Protein AF-A0A565BNK6-F1 (afdb_monomer_lite)

pLDDT: mean 82.19, std 16.66, range [21.64, 98.56]

Foldseek 3Di:
DPQPLDDPDDDLFFAFEDDDQQCQLVRQLLSAQLQLRLNVSCLLVVVDVVQDCCVVVVDDQLSVLSSVSSNCRRPPPDNHDYSVSCQVVVCLLPVPDHGRFQAHSVVSNVSSLVSNQVCQVVRPDDDDPDDDPDPDDDSLCQAQKFKKWKWKAFPVPRDIDIDIDIDRAAEFEPPPHQAPVVSVCVQQDKDWCDDPNFDQDPPVRDRGTIIIGMATQTDHQKYKYFYCQQDPVFFGQLRQYDYDQKDWRQVRHDPNRPDNGFIWGWFKWKFWADGGSRDTGIWMWGAHPVRWIWIHRRSDIDTDDPVPDGSSGTGMTMIGTPDRDDDDDPDDDDDDDDDDDDDDDADQDDLDLPVQLVVLVVLLPPPDVVQDRSSVLSVVLSVPDDDGDGPLVSLLSSLVSLLLCCLRPVSSPSSSVSSNLVSLPVQEDPDQLVLQVCQQQAADPVPRHRDRQFAPLLNVVSVPAAAFDDRPNHTHDHHLSLLQLLLCLLCVVNVVLSVVSSVCVVLPQWFFDPLSSRARRGNARAQFAWKEAEQDAADPVSLVVSLVLLLLCQLSLHFYEYECARYFAFQPADPPVRDTDNGPQQSLQVVLVSQVVQQVPPSPDDRDGYAYEYEYECQAPCNLLLLVQCFPDDDPSSHRNRYAYAYAYAPVLVVQLVVQHKGFHATCVLQPCLLFDGDPVNVVSRVVCVVVVRGPDIDGSNVSLVSQLVSCVRNQGPPFYFYQRLLLLQFLCVQVTGFRIATSLQFFGADYDSLAIETETEMAGEQQVQKDFPPDDPPDPPDPQFALPPLVRIDGHLVVLLVVLLSVLVSLLSCLVSHRDSDVNHNVNCQQAVAYAYFYFFLLVNCRNNLHFCLDPVSLVVLLSSLLSNLLSSLVSQLVVCVVVNAHNPQVRRPLDALLVSLVHDHDPPDDVVVSSVSCVVRNGHHSFRHTHDWCVPVCVVSVHHTTNAFAQAQWDWDQDSVGTRIDGNRRLSVVCVVVVNDDPVQVVVCVVVVRQPCPPPSDDPSVNSSNGHLARHDQVSVLSSLLSSSSSGSGAHSDAHEYEPDDSVVVSVQQVSSVVSSHRGRHRGYHYDD

Secondary structure (DSSP, 8-state):
---TT-SS----PPPEE--SSSTHHHHHHHHHHHT-HHHHHHHHTTTTTTT-THHHHT---HHHHHHHHHHHHHH---SEE--HHHHHTHHHH-TT--TTS---HHHHHHHHHHHHHHHGGGG---S-----------HHHHHH-EEEEEEEEETTTTEEEEEEEEES-EEEE-TT-SBHHHHHHHHTS-EEE-TTS-EE-TTT--EE-EEEEEEEEE--SEEEEEEE-B-TT--B-----B--SEEE-GGGB-TT-S-S--EEEEEEEEEEEEEETTEEEEEEEEE-TTS-EEEEETTEEEEE-GGGS-TTTEEEEEEEESSPPPPP-------------------PPP--HHHHHHHHHHH-TTS-TTT--HHHHHHHHHHH--S---HHHHHHHHHHHHHHGGGT-THHHHHHHHHHHHHHHHHS-S-HHHHHHHHHT-B-TTT-SB--SS-HHHHHHTTS-----EETTEE---THHHHHHHHHHHHTT-HHHHHHHHHHHHTTSEEE-HHHHHHTTSSS-----EEEEE---SSHHHHHHHHHHHHHHHHTT-EEEEE-TTSPPTT-EETTTTEE--HHHHHHHHHHHHHHHHHHS--SS-PPPP-EEEEE-TTBTTHHHHHHTT-SSS-GGG--TTSEEEEEE-HHHHHHHHHT-EEEEB-TTTSTTSTT--HHHHHHHHHHHHHTT--SEEEEHHHHHHHHHHHHHHTTSPSEEEEHHHHHHT-TTTTT-------TTS------BTTB-EEEEEEEEEGGGGEEETT--SS-------SSTTGGGEEE-HHHHHHHHHHHHHHHHHHHHH---SSHHHHHHHHHH--EEEEEE-HHHHHHHTT--TTSHHHHHHHHHHHHHHHHHHHHHHHHHHHHH---GGGTTS----HHHHTTPPPPSSS-HHHHHHHHHHH--S-S--B-B---HHHHHHHT--STTPPPS-SEEEEEETTEEEEEE-HHHHHHHHHTT---HHHHHHHHHTTT--TT-TTS-HHHHHHT--TTTS-HHHHHHHHHHHHTT-SS-B---EEEES--HHHHHHHHHHHHHTT-SEEES-EEEE-

InterPro domains:
  IPR000788 Ribonucleotide reductase large subunit, C-terminal [PF02867] (528-1068)
  IPR000788 Ribonucleotide reductase large subunit, C-terminal [PR01183] (608-627)
  IPR000788 Ribonucleotide reductase large subunit, C-terminal [PR01183] (739-750)
  IPR000788 Ribonucleotide reductase large subunit, C-terminal [PR01183] (796-819)
  IPR000788 Ribonucleotide reductase large subunit, C-terminal [PR01183] (834-856)
  IPR000788 Ribonucleotide reductase large subunit, C-terminal [PR01183] (862-885)
  IPR000788 Ribonucleotide reductase large subunit, C-terminal [PR01183] (924-951)
  IPR001394 Peptidase C19, ubiquitin carboxyl-terminal hydrolase [PF00443] (16-319)
  IPR005144 ATP-cone domain [PS51161] (339-430)
  IPR008926 Ribonucleotide reductase R1 subunit, N-terminal [SSF48168] (350-526)
  IPR013346 Ribonucleotide reductase, class I, alpha subunit, C-terminal [PS00089] (913-935)
  IPR013346 Ribonucleotide reductase, class I, alpha subunit, C-terminal [TIGR02506] (467-1068)
  IPR013509 Ribonucleotide reductase large subunit, N-terminal [PF00317] (465-524)
  IPR018200 Ubiquitin specific protease, conserved site [PS00973] (264-282)
  IPR028889 Ubiquitin specific protease UPS, catalytic domain [PS50235] (15-322)
  IPR038765 Papain-like cysteine peptidase superfamily [SSF54001] (12-324)
  IPR039718 Ribonucleoside-diphosphate reductase large subunit [PTHR11573] (352-1074)

Structure (mmCIF, N/CA/C/O backbone):
data_AF-A0A565BNK6-F1
#
_entry.id   AF-A0A565BNK6-F1
#
loop_
_atom_site.group_PDB
_atom_site.id
_atom_site.type_symbol
_atom_site.label_atom_id
_atom_site.label_alt_id
_atom_site.label_comp_id
_atom_site.label_asym_id
_atom_site.label_entity_id
_atom_site.label_seq_id
_atom_site.pdbx_PDB_ins_code
_atom_site.Cartn_x
_atom_site.Cartn_y
_atom_site.Cartn_z
_atom_site.occupancy
_atom_site.B_iso_or_equiv
_atom_site.auth_seq_id
_atom_site.auth_comp_id
_atom_site.auth_asym_id
_atom_site.auth_atom_id
_atom_site.pdbx_PDB_model_num
ATOM 1 N N . MET A 1 1 ? 51.366 32.248 19.601 1.00 28.91 1 MET A N 1
ATOM 2 C CA . MET A 1 1 ? 52.139 31.834 18.411 1.00 28.91 1 MET A CA 1
ATOM 3 C C . MET A 1 1 ? 52.205 33.037 17.486 1.00 28.91 1 MET A C 1
ATOM 5 O O . MET A 1 1 ? 51.165 33.635 17.263 1.00 28.91 1 MET A O 1
ATOM 9 N N . GLU A 1 2 ? 53.387 33.454 17.029 1.00 27.39 2 GLU A N 1
ATOM 10 C CA . GLU A 1 2 ? 53.503 34.491 15.987 1.00 27.39 2 GLU A CA 1
ATOM 11 C C . GLU A 1 2 ? 52.820 33.984 14.698 1.00 27.39 2 GLU A C 1
ATOM 13 O O . GLU A 1 2 ? 53.102 32.865 14.265 1.00 27.39 2 GLU A O 1
ATOM 18 N N . SER A 1 3 ? 51.884 34.760 14.131 1.00 36.56 3 SER A N 1
ATOM 19 C CA . SER A 1 3 ? 51.074 34.356 12.966 1.00 36.56 3 SER A CA 1
ATOM 20 C C . SER A 1 3 ? 51.952 34.095 11.738 1.00 36.56 3 SER A C 1
ATOM 22 O O . SER A 1 3 ? 52.804 34.929 11.413 1.00 36.56 3 SER A O 1
ATOM 24 N N . ARG A 1 4 ? 51.708 33.008 10.997 1.00 43.72 4 ARG A N 1
ATOM 25 C CA . ARG A 1 4 ? 52.503 32.635 9.806 1.00 43.72 4 ARG A CA 1
ATOM 26 C C . ARG A 1 4 ? 52.157 33.431 8.536 1.00 43.72 4 ARG A C 1
ATOM 28 O O . ARG A 1 4 ? 52.771 33.199 7.498 1.00 43.72 4 ARG A O 1
ATOM 35 N N . LEU A 1 5 ? 51.233 34.394 8.596 1.00 43.94 5 LEU A N 1
ATOM 36 C CA . LEU A 1 5 ? 50.861 35.279 7.473 1.00 43.94 5 LEU A CA 1
ATOM 37 C C . LEU A 1 5 ? 51.957 36.303 7.076 1.00 43.94 5 LEU A C 1
ATOM 39 O O . LEU A 1 5 ? 51.801 37.056 6.118 1.00 43.94 5 LEU A O 1
ATOM 43 N N . SER A 1 6 ? 53.089 36.327 7.783 1.00 35.97 6 SER A N 1
ATOM 44 C CA . SER A 1 6 ? 54.354 36.960 7.370 1.00 35.97 6 SER A CA 1
ATOM 45 C C . SER A 1 6 ? 55.529 36.095 7.895 1.00 35.97 6 SER A C 1
ATOM 47 O O . SER A 1 6 ? 55.240 35.143 8.626 1.00 35.97 6 SER A O 1
ATOM 49 N N . PRO A 1 7 ? 56.821 36.296 7.529 1.00 33.16 7 PRO A N 1
ATOM 50 C CA . PRO A 1 7 ? 57.514 37.503 7.070 1.00 33.16 7 PRO A CA 1
ATOM 51 C C . PRO A 1 7 ? 58.144 37.343 5.670 1.00 33.16 7 PRO A C 1
ATOM 53 O O . PRO A 1 7 ? 59.351 37.469 5.502 1.00 33.16 7 PRO A O 1
ATOM 56 N N . ASN A 1 8 ? 57.329 37.091 4.641 1.00 31.27 8 ASN A N 1
ATOM 57 C CA . ASN A 1 8 ? 57.764 37.158 3.238 1.00 31.27 8 ASN A CA 1
ATOM 58 C C . ASN A 1 8 ? 56.750 37.934 2.382 1.00 31.27 8 ASN A C 1
ATOM 60 O O . ASN A 1 8 ? 56.177 37.389 1.448 1.00 31.27 8 ASN A O 1
ATOM 64 N N . GLY A 1 9 ? 56.514 39.206 2.726 1.00 36.09 9 GLY A N 1
ATOM 65 C CA . GLY A 1 9 ? 56.125 40.297 1.814 1.00 36.09 9 GLY A CA 1
ATOM 66 C C . GLY A 1 9 ? 55.233 40.003 0.594 1.00 36.09 9 GLY A C 1
ATOM 67 O O . GLY A 1 9 ? 55.483 40.575 -0.468 1.00 36.09 9 GLY A O 1
ATOM 68 N N . ARG A 1 10 ? 54.201 39.159 0.703 1.00 40.97 10 ARG A N 1
ATOM 69 C CA . ARG A 1 10 ? 53.239 38.900 -0.377 1.00 40.97 10 ARG A CA 1
ATOM 70 C C . ARG A 1 10 ? 51.855 39.385 0.049 1.00 40.97 10 ARG A C 1
ATOM 72 O O . ARG A 1 10 ? 51.341 39.010 1.092 1.00 40.97 10 ARG A O 1
ATOM 79 N N . LYS A 1 11 ? 51.295 40.292 -0.755 1.00 49.06 11 LYS A N 1
ATOM 80 C CA . LYS A 1 11 ? 49.967 40.895 -0.580 1.00 49.06 11 LYS A CA 1
ATOM 81 C C . LYS A 1 11 ? 48.893 39.812 -0.737 1.00 49.06 11 LYS A C 1
ATOM 83 O O . LYS A 1 11 ? 48.635 39.404 -1.866 1.00 49.06 11 LYS A O 1
ATOM 88 N N . HIS A 1 12 ? 48.252 39.370 0.341 1.00 62.22 12 HIS A N 1
ATOM 89 C CA . HIS A 1 12 ? 47.146 38.408 0.257 1.00 62.22 12 HIS A CA 1
ATOM 90 C C . HIS A 1 12 ? 45.804 39.135 0.090 1.00 62.22 12 HIS A C 1
ATOM 92 O O . HIS A 1 12 ? 44.960 39.133 0.978 1.00 62.22 12 HIS A O 1
ATOM 98 N N . ARG A 1 13 ? 45.604 39.776 -1.069 1.00 75.06 13 ARG A N 1
ATOM 99 C CA . ARG A 1 13 ? 44.248 40.125 -1.529 1.00 75.06 13 ARG A CA 1
ATOM 100 C C . ARG A 1 13 ? 43.443 38.816 -1.632 1.00 75.06 13 ARG A C 1
ATOM 102 O O . ARG A 1 13 ? 44.025 37.840 -2.112 1.00 75.06 13 ARG A O 1
ATOM 109 N N . PRO A 1 14 ? 42.148 38.775 -1.269 1.00 83.31 14 PRO A N 1
ATOM 110 C CA . PRO A 1 14 ? 41.329 37.588 -1.483 1.00 83.31 14 PRO A CA 1
ATOM 111 C C . PRO A 1 14 ? 41.376 37.118 -2.940 1.00 83.31 14 PRO A C 1
ATOM 113 O O . PRO A 1 14 ? 41.343 37.921 -3.880 1.00 83.31 14 PRO A O 1
ATOM 116 N N . LEU A 1 15 ? 41.451 35.805 -3.118 1.00 87.50 15 LEU A N 1
ATOM 117 C CA . LEU A 1 15 ? 41.350 35.156 -4.418 1.00 87.50 15 LEU A CA 1
ATOM 118 C C . LEU A 1 15 ? 39.876 35.127 -4.834 1.00 87.50 15 LEU A C 1
ATOM 120 O O . LEU A 1 15 ? 39.055 34.613 -4.079 1.00 87.50 15 LEU A O 1
ATOM 124 N N . GLY A 1 16 ? 39.526 35.651 -6.012 1.00 88.69 16 GLY A N 1
ATOM 125 C CA . GLY A 1 16 ? 38.151 35.551 -6.517 1.00 88.69 16 GLY A CA 1
ATOM 126 C C . GLY A 1 16 ? 37.739 34.091 -6.730 1.00 88.69 16 GLY A C 1
ATOM 127 O O . GLY A 1 16 ? 38.540 33.286 -7.204 1.00 88.69 16 GLY A O 1
ATOM 128 N N . LEU A 1 17 ? 36.507 33.727 -6.390 1.00 90.88 17 LEU A N 1
ATOM 129 C CA . LEU A 1 17 ? 35.996 32.367 -6.563 1.00 90.88 17 LEU A CA 1
ATOM 130 C C . LEU A 1 17 ? 35.032 32.309 -7.738 1.00 90.88 17 LEU A C 1
ATOM 132 O O . LEU A 1 17 ? 34.063 33.058 -7.797 1.00 90.88 17 LEU A O 1
ATOM 136 N N . GLN A 1 18 ? 35.301 31.425 -8.697 1.00 88.12 18 GLN A N 1
ATOM 137 C CA . GLN A 1 18 ? 34.411 31.270 -9.840 1.00 88.12 18 GLN A CA 1
ATOM 138 C C . GLN A 1 18 ? 33.093 30.620 -9.423 1.00 88.12 18 GLN A C 1
ATOM 140 O O . GLN A 1 18 ? 33.043 29.441 -9.083 1.00 88.12 18 GLN A O 1
ATOM 145 N N . ASN A 1 19 ? 32.017 31.388 -9.513 1.00 84.94 19 ASN A N 1
ATOM 146 C CA . ASN A 1 19 ? 30.671 30.861 -9.643 1.00 84.94 19 ASN A CA 1
ATOM 147 C C . ASN A 1 19 ? 30.400 30.486 -11.113 1.00 84.94 19 ASN A C 1
ATOM 149 O O . ASN A 1 19 ? 31.022 31.018 -12.039 1.00 84.94 19 ASN A O 1
ATOM 153 N N . ARG A 1 20 ? 29.485 29.541 -11.311 1.00 70.31 20 ARG A N 1
ATOM 154 C CA . ARG A 1 20 ? 28.910 29.140 -12.604 1.00 70.31 20 ARG A CA 1
ATOM 155 C C . ARG A 1 20 ? 27.460 28.755 -12.373 1.00 70.31 20 ARG A C 1
ATOM 157 O O . ARG A 1 20 ? 26.561 29.353 -12.949 1.00 70.31 20 ARG A O 1
ATOM 164 N N . ASP A 1 21 ? 27.282 27.817 -11.447 1.00 70.88 21 ASP A N 1
ATOM 165 C CA . ASP A 1 21 ? 26.024 27.134 -11.207 1.00 70.88 21 ASP A CA 1
ATOM 166 C C . ASP A 1 21 ? 25.445 27.517 -9.833 1.00 70.88 21 ASP A C 1
ATOM 168 O O . ASP A 1 21 ? 25.218 26.668 -8.990 1.00 70.88 21 ASP A O 1
ATOM 172 N N . ASN A 1 22 ? 25.216 28.807 -9.567 1.00 82.12 22 ASN A N 1
ATOM 173 C CA . ASN A 1 22 ? 24.560 29.270 -8.328 1.00 82.12 22 ASN A CA 1
ATOM 174 C C . ASN A 1 22 ? 25.308 28.966 -7.006 1.00 82.12 22 ASN A C 1
ATOM 176 O O . ASN A 1 22 ? 24.703 28.876 -5.940 1.00 82.12 22 ASN A O 1
ATOM 180 N N . ASN A 1 23 ? 26.639 28.888 -7.044 1.00 86.50 23 ASN A N 1
ATOM 181 C CA . ASN A 1 23 ? 27.485 28.492 -5.907 1.00 86.50 23 ASN A CA 1
ATOM 182 C C . ASN A 1 23 ? 27.907 29.672 -5.004 1.00 86.50 23 ASN A C 1
ATOM 184 O O . ASN A 1 23 ? 28.880 29.562 -4.252 1.00 86.50 23 ASN A O 1
ATOM 188 N N . CYS A 1 24 ? 27.246 30.828 -5.096 1.00 88.56 24 CYS A N 1
ATOM 189 C CA . CYS A 1 24 ? 27.656 32.046 -4.386 1.00 88.56 24 CYS A CA 1
ATOM 190 C C . CYS A 1 24 ? 27.580 31.902 -2.852 1.00 88.56 24 CYS A C 1
ATOM 192 O O . CYS A 1 24 ? 28.450 32.414 -2.143 1.00 88.56 24 CYS A O 1
ATOM 194 N N . TYR A 1 25 ? 26.618 31.128 -2.328 1.00 90.62 25 TYR A N 1
ATOM 195 C CA . TYR A 1 25 ? 26.533 30.792 -0.897 1.00 90.62 25 TYR A CA 1
ATOM 196 C C . TYR A 1 25 ? 27.812 30.081 -0.416 1.00 90.62 25 TYR A C 1
ATOM 198 O O . TYR A 1 25 ? 28.430 30.490 0.565 1.00 90.62 25 TYR A O 1
ATOM 206 N N . LEU A 1 26 ? 28.291 29.092 -1.175 1.00 91.19 26 LEU A N 1
ATOM 207 C CA . LEU A 1 26 ? 29.519 28.350 -0.893 1.00 91.19 26 LEU A CA 1
ATOM 208 C C . LEU A 1 26 ? 30.749 29.252 -1.005 1.00 91.19 26 LEU A C 1
ATOM 210 O O . LEU A 1 26 ? 31.622 29.219 -0.136 1.00 91.19 26 LEU A O 1
ATOM 214 N N . ASN A 1 27 ? 30.819 30.080 -2.051 1.00 92.50 27 ASN A N 1
ATOM 215 C CA . ASN A 1 27 ? 31.937 30.997 -2.257 1.00 92.50 27 ASN A CA 1
ATOM 216 C C . ASN A 1 27 ? 32.075 31.978 -1.089 1.00 92.50 27 ASN A C 1
ATOM 218 O O . ASN A 1 27 ? 33.174 32.147 -0.560 1.00 92.50 27 ASN A O 1
ATOM 222 N N . SER A 1 28 ? 30.969 32.586 -0.658 1.00 93.06 28 SER A N 1
ATOM 223 C CA . SER A 1 28 ? 30.969 33.547 0.449 1.00 93.06 28 SER A CA 1
ATOM 224 C C . SER A 1 28 ? 31.441 32.918 1.770 1.00 93.06 28 SER A C 1
ATOM 226 O O . SER A 1 28 ? 32.306 33.482 2.445 1.00 93.06 28 SER A O 1
ATOM 228 N N . VAL A 1 29 ? 30.986 31.700 2.088 1.00 93.94 29 VAL A N 1
ATOM 229 C CA . VAL A 1 29 ? 31.420 30.946 3.278 1.00 93.94 29 VAL A CA 1
ATOM 230 C C . VAL A 1 29 ? 32.908 30.596 3.218 1.00 93.94 29 VAL A C 1
ATOM 232 O O . VAL A 1 29 ? 33.631 30.799 4.197 1.00 93.94 29 VAL A O 1
ATOM 235 N N . LEU A 1 30 ? 33.405 30.119 2.071 1.00 92.81 30 LEU A N 1
ATOM 236 C CA . LEU A 1 30 ? 34.824 29.782 1.913 1.00 92.81 30 LEU A CA 1
ATOM 237 C C . LEU A 1 30 ? 35.738 31.001 2.063 1.00 92.81 30 LEU A C 1
ATOM 239 O O . LEU A 1 30 ? 36.837 30.857 2.605 1.00 92.81 30 LEU A O 1
ATOM 243 N N . GLN A 1 31 ? 35.305 32.188 1.624 1.00 92.50 31 GLN A N 1
ATOM 244 C CA . GLN A 1 31 ? 36.058 33.425 1.853 1.00 92.50 31 GLN A CA 1
ATOM 245 C C . GLN A 1 31 ? 36.182 33.711 3.353 1.00 92.50 31 GLN A C 1
ATOM 247 O O . GLN A 1 31 ? 37.294 33.873 3.853 1.00 92.50 31 GLN A O 1
ATOM 252 N N . CYS A 1 32 ? 35.079 33.690 4.103 1.00 93.00 32 CYS A N 1
ATOM 253 C CA . CYS A 1 32 ? 35.113 33.949 5.546 1.00 93.00 32 CYS A CA 1
ATOM 254 C C . CYS A 1 32 ? 35.936 32.903 6.325 1.00 93.00 32 CYS A C 1
ATOM 256 O O . CYS A 1 32 ? 36.726 33.270 7.199 1.00 93.00 32 CYS A O 1
ATOM 258 N N . LEU A 1 33 ? 35.839 31.614 5.971 1.00 92.56 33 LEU A N 1
ATOM 259 C CA . LEU A 1 33 ? 36.662 30.558 6.580 1.00 92.56 33 LEU A CA 1
ATOM 260 C C . LEU A 1 33 ? 38.157 30.721 6.259 1.00 92.56 33 LEU A C 1
ATOM 262 O O . LEU A 1 33 ? 38.995 30.518 7.135 1.00 92.56 33 LEU A O 1
ATOM 266 N N . THR A 1 34 ? 38.505 31.133 5.035 1.00 90.75 34 THR A N 1
ATOM 267 C CA . THR A 1 34 ? 39.906 31.345 4.617 1.00 90.75 34 THR A CA 1
ATOM 268 C C . THR A 1 34 ? 40.573 32.484 5.390 1.00 90.75 34 THR A C 1
ATOM 270 O O . THR A 1 34 ? 41.762 32.400 5.689 1.00 90.75 34 THR A O 1
ATOM 273 N N . PHE A 1 35 ? 39.818 33.528 5.742 1.00 88.94 35 PHE A N 1
ATOM 274 C CA . PHE A 1 35 ? 40.311 34.675 6.515 1.00 88.94 35 PHE A CA 1
ATOM 275 C C . PHE A 1 35 ? 40.141 34.511 8.033 1.00 88.94 35 PHE A C 1
ATOM 277 O O . PHE A 1 35 ? 40.479 35.410 8.799 1.00 88.94 35 PHE A O 1
ATOM 284 N N . THR A 1 36 ? 39.678 33.347 8.496 1.00 90.25 36 THR A N 1
ATOM 285 C CA . THR A 1 36 ? 39.688 33.007 9.920 1.00 90.25 36 THR A CA 1
ATOM 286 C C . THR A 1 36 ? 41.108 32.604 10.331 1.00 90.25 36 THR A C 1
ATOM 288 O O . THR A 1 36 ? 41.507 31.454 10.152 1.00 90.25 36 THR A O 1
ATOM 291 N N . THR A 1 37 ? 41.887 33.544 10.879 1.00 84.12 37 THR A N 1
ATOM 292 C CA . THR A 1 37 ? 43.339 33.391 11.122 1.00 84.12 37 THR A CA 1
ATOM 293 C C . THR A 1 37 ? 43.750 32.084 11.818 1.00 84.12 37 THR A C 1
ATOM 295 O O . THR A 1 37 ? 44.645 31.418 11.298 1.00 84.12 37 THR A O 1
ATOM 298 N N . PRO A 1 38 ? 43.111 31.641 12.924 1.00 84.75 38 PRO A N 1
ATOM 299 C CA . PRO A 1 38 ? 43.494 30.384 13.578 1.00 84.75 38 PRO A CA 1
ATOM 300 C C . PRO A 1 38 ? 43.320 29.152 12.678 1.00 84.75 38 PRO A C 1
ATOM 302 O O . PRO A 1 38 ? 44.167 28.260 12.670 1.00 84.75 38 PRO A O 1
ATOM 305 N N . LEU A 1 39 ? 42.245 29.120 11.881 1.00 86.88 39 LEU A N 1
ATOM 306 C CA . LEU A 1 39 ? 41.975 28.037 10.936 1.00 86.88 39 LEU A CA 1
ATOM 307 C C . LEU A 1 39 ? 42.942 28.096 9.747 1.00 86.88 39 LEU A C 1
ATOM 309 O O . LEU A 1 39 ? 43.490 27.073 9.341 1.00 86.88 39 LEU A O 1
ATOM 313 N N . ALA A 1 40 ? 43.198 29.296 9.226 1.00 86.00 40 ALA A N 1
ATOM 314 C CA . ALA A 1 40 ? 44.143 29.527 8.141 1.00 86.00 40 ALA A CA 1
ATOM 315 C C . ALA A 1 40 ? 45.566 29.082 8.511 1.00 86.00 40 ALA A C 1
ATOM 317 O O . ALA A 1 40 ? 46.196 28.353 7.744 1.00 86.00 40 ALA A O 1
ATOM 318 N N . ASP A 1 41 ? 46.054 29.453 9.698 1.00 83.44 41 ASP A N 1
ATOM 319 C CA . ASP A 1 41 ? 47.376 29.061 10.200 1.00 83.44 41 ASP A CA 1
ATOM 320 C C . ASP A 1 41 ? 47.479 27.540 10.409 1.00 83.44 41 ASP A C 1
ATOM 322 O O . ASP A 1 41 ? 48.499 26.926 10.063 1.00 83.44 41 ASP A O 1
ATOM 326 N N . PHE A 1 42 ? 46.414 26.915 10.924 1.00 84.00 42 PHE A N 1
ATOM 327 C CA . PHE A 1 42 ? 46.329 25.462 11.068 1.00 84.00 42 PHE A CA 1
ATOM 328 C C . PHE A 1 42 ? 46.417 24.758 9.705 1.00 84.00 42 PHE A C 1
ATOM 330 O O . PHE A 1 42 ? 47.240 23.852 9.526 1.00 84.00 42 PHE A O 1
ATOM 337 N N . CYS A 1 43 ? 45.645 25.228 8.719 1.00 85.06 43 CYS A N 1
ATOM 338 C CA . CYS A 1 43 ? 45.617 24.658 7.377 1.00 85.06 43 CYS A CA 1
ATOM 339 C C . CYS A 1 43 ? 46.923 24.885 6.597 1.00 85.06 43 CYS A C 1
ATOM 341 O O . CYS A 1 43 ? 47.442 23.953 5.982 1.00 85.06 43 CYS A O 1
ATOM 343 N N . LEU A 1 44 ? 47.511 26.087 6.665 1.00 83.00 44 LEU A N 1
ATOM 344 C CA . LEU A 1 44 ? 48.814 26.395 6.056 1.00 83.00 44 LEU A CA 1
ATOM 345 C C . LEU A 1 44 ? 49.935 25.521 6.631 1.00 83.00 44 LEU A C 1
ATOM 347 O O . LEU A 1 44 ? 50.881 25.168 5.925 1.00 83.00 44 LEU A O 1
ATOM 351 N N . GLY A 1 45 ? 49.828 25.155 7.910 1.00 79.81 45 GLY A N 1
ATOM 352 C CA . GLY A 1 45 ? 50.733 24.217 8.565 1.00 79.81 45 GLY A CA 1
ATOM 353 C C . GLY A 1 45 ? 50.565 22.756 8.137 1.00 79.81 45 GLY A C 1
ATOM 354 O O . GLY A 1 45 ? 51.394 21.944 8.544 1.00 79.81 45 GLY A O 1
ATOM 355 N N . ARG A 1 46 ? 49.534 22.419 7.343 1.00 81.19 46 ARG A N 1
ATOM 356 C CA . ARG A 1 46 ? 49.144 21.044 6.971 1.00 81.19 46 ARG A CA 1
ATOM 357 C C . ARG A 1 46 ? 49.016 20.110 8.176 1.00 81.19 46 ARG A C 1
ATOM 359 O O . ARG A 1 46 ? 49.404 18.938 8.131 1.00 81.19 46 ARG A O 1
ATOM 366 N N . GLN A 1 47 ? 48.539 20.650 9.295 1.00 77.19 47 GLN A N 1
ATOM 367 C CA . GLN A 1 47 ? 48.535 19.942 10.574 1.00 77.19 47 GLN A CA 1
ATOM 368 C C . GLN A 1 47 ? 47.524 18.792 10.601 1.00 77.19 47 GLN A C 1
ATOM 370 O O . GLN A 1 47 ? 47.727 17.839 11.354 1.00 77.19 47 GLN A O 1
ATOM 375 N N . HIS A 1 48 ? 46.477 18.846 9.767 1.00 80.12 48 HIS A N 1
ATOM 376 C CA . HIS A 1 48 ? 45.531 17.744 9.629 1.00 80.12 48 HIS A CA 1
ATOM 377 C C . HIS A 1 48 ? 46.008 16.704 8.612 1.00 80.12 48 HIS A C 1
ATOM 379 O O . HIS A 1 48 ? 46.138 15.534 8.965 1.00 80.12 48 HIS A O 1
ATOM 385 N N . SER A 1 49 ? 46.323 17.095 7.369 1.00 79.75 49 SER A N 1
ATOM 386 C CA . SER A 1 49 ? 46.719 16.122 6.334 1.00 79.75 49 SER A CA 1
ATOM 387 C C . SER A 1 49 ? 47.999 15.354 6.666 1.00 79.75 49 SER A C 1
ATOM 389 O O . SER A 1 49 ? 48.139 14.219 6.226 1.00 79.75 49 SER A O 1
ATOM 391 N N . SER A 1 50 ? 48.901 15.918 7.478 1.00 76.56 50 SER A N 1
ATOM 392 C CA . SER A 1 50 ? 50.096 15.207 7.960 1.00 76.56 50 SER A CA 1
ATOM 393 C C . SER A 1 50 ? 49.801 14.069 8.947 1.00 76.56 50 SER A C 1
ATOM 395 O O . SER A 1 50 ? 50.646 13.194 9.114 1.00 76.56 50 SER A O 1
ATOM 397 N N . LYS A 1 51 ? 48.623 14.061 9.584 1.00 72.25 51 LYS A N 1
ATOM 398 C CA . LYS A 1 51 ? 48.193 13.053 10.572 1.00 72.25 51 LYS A CA 1
ATOM 399 C C . LYS A 1 51 ? 46.972 12.240 10.115 1.00 72.25 51 LYS A C 1
ATOM 401 O O . LYS A 1 51 ? 46.471 11.411 10.866 1.00 72.25 51 LYS A O 1
ATOM 406 N N . CYS A 1 52 ? 46.452 12.498 8.915 1.00 71.25 52 CYS A N 1
ATOM 407 C CA . CYS A 1 52 ? 45.224 11.884 8.416 1.00 71.25 52 CYS A CA 1
ATOM 408 C C . CYS A 1 52 ? 45.518 10.562 7.687 1.00 71.25 52 CYS A C 1
ATOM 410 O O . CYS A 1 52 ? 46.132 10.566 6.620 1.00 71.25 52 CYS A O 1
ATOM 412 N N . HIS A 1 53 ? 45.033 9.441 8.232 1.00 62.72 53 HIS A N 1
ATOM 413 C CA . HIS A 1 53 ? 45.188 8.108 7.632 1.00 62.72 53 HIS A CA 1
ATOM 414 C C . HIS A 1 53 ? 44.187 7.809 6.505 1.00 62.72 53 HIS A C 1
ATOM 416 O O . HIS A 1 53 ? 44.447 6.932 5.692 1.00 62.72 53 HIS A O 1
ATOM 422 N N . SER A 1 54 ? 43.099 8.579 6.373 1.00 59.00 54 SER A N 1
ATOM 423 C CA . SER A 1 54 ? 42.078 8.371 5.327 1.00 59.00 54 SER A CA 1
ATOM 424 C C . SER A 1 54 ? 42.621 8.503 3.897 1.00 59.00 54 SER A C 1
ATOM 426 O O . SER A 1 54 ? 42.053 7.942 2.970 1.00 59.00 54 SER A O 1
ATOM 428 N N . LEU A 1 55 ? 43.765 9.176 3.712 1.00 49.91 55 LEU A N 1
ATOM 429 C CA . LEU A 1 55 ? 44.479 9.216 2.428 1.00 49.91 55 LEU A CA 1
ATOM 430 C C . LEU A 1 55 ? 45.066 7.852 2.008 1.00 49.91 55 LEU A C 1
ATOM 432 O O . LEU A 1 55 ? 45.429 7.702 0.844 1.00 49.91 55 LEU A O 1
ATOM 436 N N . VAL A 1 56 ? 45.181 6.890 2.931 1.00 44.16 56 VAL A N 1
ATOM 437 C CA . VAL A 1 56 ? 45.727 5.539 2.699 1.00 44.16 56 VAL A CA 1
ATOM 438 C C . VAL A 1 56 ? 44.622 4.532 2.341 1.00 44.16 56 VAL A C 1
ATOM 440 O O . VAL A 1 56 ? 44.867 3.656 1.519 1.00 44.16 56 VAL A O 1
ATOM 443 N N . ASP A 1 57 ? 43.404 4.709 2.867 1.00 44.06 57 ASP A N 1
ATOM 444 C CA . ASP A 1 57 ? 42.273 3.774 2.696 1.00 44.06 57 ASP A CA 1
ATOM 445 C C . ASP A 1 57 ? 41.327 4.121 1.525 1.00 44.06 57 ASP A C 1
ATOM 447 O O . ASP A 1 57 ? 40.349 3.420 1.281 1.00 44.06 57 ASP A O 1
ATOM 451 N N . GLY A 1 58 ? 41.609 5.191 0.773 1.00 52.31 58 GLY A N 1
ATOM 452 C CA . GLY A 1 58 ? 40.814 5.594 -0.398 1.00 52.31 58 GLY A CA 1
ATOM 453 C C . GLY A 1 58 ? 39.579 6.460 -0.102 1.00 52.31 58 GLY A C 1
ATOM 454 O O . GLY A 1 58 ? 38.875 6.829 -1.041 1.00 52.31 58 GLY A O 1
ATOM 455 N N . ASP A 1 59 ? 39.349 6.844 1.159 1.00 57.59 59 ASP A N 1
ATOM 456 C CA . ASP A 1 59 ? 38.256 7.735 1.571 1.00 57.59 59 ASP A CA 1
ATOM 457 C C . ASP A 1 59 ? 38.652 9.226 1.491 1.00 57.59 59 ASP A C 1
ATOM 459 O O . ASP A 1 59 ? 39.649 9.682 2.064 1.00 57.59 59 ASP A O 1
ATOM 463 N N . ASP A 1 60 ? 37.828 10.036 0.818 1.00 73.62 60 ASP A N 1
ATOM 464 C CA . ASP A 1 60 ? 38.017 11.486 0.704 1.00 73.62 60 ASP A CA 1
ATOM 465 C C . ASP A 1 60 ? 37.708 12.192 2.046 1.00 73.62 60 ASP A C 1
ATOM 467 O O . ASP A 1 60 ? 36.554 12.393 2.421 1.00 73.62 60 ASP A O 1
ATOM 471 N N . CYS A 1 61 ? 38.744 12.614 2.783 1.00 83.81 61 CYS A N 1
ATOM 472 C CA . CYS A 1 61 ? 38.565 13.342 4.045 1.00 83.81 61 CYS A CA 1
ATOM 473 C C . CYS A 1 61 ? 38.110 14.815 3.817 1.00 83.81 61 CYS A C 1
ATOM 475 O O . CYS A 1 61 ? 38.886 15.594 3.248 1.00 83.81 61 CYS A O 1
ATOM 477 N N . PRO A 1 62 ? 36.930 15.264 4.309 1.00 85.75 62 PRO A N 1
ATOM 478 C CA . PRO A 1 62 ? 36.443 16.646 4.220 1.00 85.75 62 PRO A CA 1
ATOM 479 C C . PRO A 1 62 ? 37.419 17.682 4.774 1.00 85.75 62 PRO A C 1
ATOM 481 O O . PRO A 1 62 ? 37.619 18.722 4.149 1.00 85.75 62 PRO A O 1
ATOM 484 N N . PHE A 1 63 ? 38.089 17.402 5.896 1.00 87.81 63 PHE A N 1
ATOM 485 C CA . PHE A 1 63 ? 39.056 18.346 6.458 1.00 87.81 63 PHE A CA 1
ATOM 486 C C . PHE A 1 63 ? 40.299 18.456 5.562 1.00 87.81 63 PHE A C 1
ATOM 488 O O . PHE A 1 63 ? 40.773 19.559 5.311 1.00 87.81 63 PHE A O 1
ATOM 495 N N . CYS A 1 64 ? 40.795 17.350 4.991 1.00 86.31 64 CYS A N 1
ATOM 496 C CA . CYS A 1 64 ? 41.877 17.389 3.998 1.00 86.31 64 CYS A CA 1
ATOM 497 C C . CYS A 1 64 ? 41.491 18.204 2.755 1.00 86.31 64 CYS A C 1
ATOM 499 O O . CYS A 1 64 ? 42.331 18.916 2.201 1.00 86.31 64 CYS A O 1
ATOM 501 N N . ILE A 1 65 ? 40.240 18.102 2.301 1.00 88.25 65 ILE A N 1
ATOM 502 C CA . ILE A 1 65 ? 39.727 18.882 1.168 1.00 88.25 65 ILE A CA 1
ATOM 503 C C . ILE A 1 65 ? 39.680 20.375 1.527 1.00 88.25 65 ILE A C 1
ATOM 505 O O . ILE A 1 65 ? 40.192 21.201 0.765 1.00 88.25 65 ILE A O 1
ATOM 509 N N . LEU A 1 66 ? 39.133 20.718 2.697 1.00 89.75 66 LEU A N 1
ATOM 510 C CA . LEU A 1 66 ? 39.062 22.094 3.189 1.00 89.75 66 LEU A CA 1
ATOM 511 C C . LEU A 1 66 ? 40.464 22.693 3.398 1.00 89.75 66 LEU A C 1
ATOM 513 O O . LEU A 1 66 ? 40.745 23.793 2.923 1.00 89.75 66 LEU A O 1
ATOM 517 N N . GLU A 1 67 ? 41.378 21.944 4.018 1.00 89.00 67 GLU A N 1
ATOM 518 C CA . GLU A 1 67 ? 42.769 22.341 4.252 1.00 89.00 67 GLU A CA 1
ATOM 519 C C . GLU A 1 67 ? 43.506 22.616 2.936 1.00 89.00 67 GLU A C 1
ATOM 521 O O . GLU A 1 67 ? 44.171 23.648 2.795 1.00 89.00 67 GLU A O 1
ATOM 526 N N . LYS A 1 68 ? 43.343 21.740 1.934 1.00 87.94 68 LYS A N 1
ATOM 527 C CA . LYS A 1 68 ? 43.893 21.953 0.587 1.00 87.94 68 LYS A CA 1
ATOM 528 C C . LYS A 1 68 ? 43.299 23.203 -0.064 1.00 87.94 68 LYS A C 1
ATOM 530 O O . LYS A 1 68 ? 44.050 23.952 -0.691 1.00 87.94 68 LYS A O 1
ATOM 535 N N . ARG A 1 69 ? 41.992 23.462 0.088 1.00 90.19 69 ARG A N 1
ATOM 536 C CA . ARG A 1 69 ? 41.328 24.650 -0.477 1.00 90.19 69 ARG A CA 1
ATOM 537 C C . ARG A 1 69 ? 41.818 25.947 0.161 1.00 90.19 69 ARG A C 1
ATOM 539 O O . ARG A 1 69 ? 42.156 26.873 -0.578 1.00 90.19 69 ARG A O 1
ATOM 546 N N . ILE A 1 70 ? 41.867 26.021 1.490 1.00 89.31 70 ILE A N 1
ATOM 547 C CA . ILE A 1 70 ? 42.326 27.212 2.222 1.00 89.31 70 ILE A CA 1
ATOM 548 C C . ILE A 1 70 ? 43.800 27.477 1.896 1.00 89.31 70 ILE A C 1
ATOM 550 O O . ILE A 1 70 ? 44.157 28.579 1.484 1.00 89.31 70 ILE A O 1
ATOM 554 N N . THR A 1 71 ? 44.644 26.440 1.947 1.00 87.31 71 THR A N 1
ATOM 555 C CA . THR A 1 71 ? 46.066 26.548 1.579 1.00 87.31 71 THR A CA 1
ATOM 556 C C . THR A 1 71 ? 46.235 27.046 0.148 1.00 87.31 71 THR A C 1
ATOM 558 O O . THR A 1 71 ? 47.039 27.941 -0.105 1.00 87.31 71 THR A O 1
ATOM 561 N N . ARG A 1 72 ? 45.470 26.499 -0.805 1.00 86.81 72 ARG A N 1
ATOM 562 C CA . ARG A 1 72 ? 45.496 26.951 -2.200 1.00 86.81 72 ARG A CA 1
ATOM 563 C C . ARG A 1 72 ? 45.062 28.411 -2.313 1.00 86.81 72 ARG A C 1
ATOM 565 O O . ARG A 1 72 ? 45.768 29.182 -2.945 1.00 86.81 72 ARG A O 1
ATOM 572 N N . SER A 1 73 ? 43.975 28.807 -1.659 1.00 86.06 73 SER A N 1
ATOM 573 C CA . SER A 1 73 ? 43.453 30.180 -1.730 1.00 86.06 73 SER A CA 1
ATOM 574 C C . SER A 1 73 ? 44.442 31.216 -1.182 1.00 86.06 73 SER A C 1
ATOM 576 O O . SER A 1 73 ? 44.508 32.326 -1.697 1.00 86.06 73 SER A O 1
ATOM 578 N N . LEU A 1 74 ? 45.260 30.833 -0.197 1.00 83.62 74 LEU A N 1
ATOM 579 C CA . LEU A 1 74 ? 46.285 31.698 0.393 1.00 83.62 74 LEU A CA 1
ATOM 580 C C . LEU A 1 74 ? 47.622 31.681 -0.368 1.00 83.62 74 LEU A C 1
ATOM 582 O O . LEU A 1 74 ? 48.376 32.644 -0.287 1.00 83.62 74 LEU A O 1
ATOM 586 N N . THR A 1 75 ? 47.946 30.615 -1.108 1.00 81.44 75 THR A N 1
ATOM 587 C CA . THR A 1 75 ? 49.269 30.453 -1.755 1.00 81.44 75 THR A CA 1
ATOM 588 C C . THR A 1 75 ? 49.280 30.708 -3.261 1.00 81.44 75 THR A C 1
ATOM 590 O O . THR A 1 75 ? 50.345 30.962 -3.826 1.00 81.44 75 THR A O 1
ATOM 593 N N . LEU A 1 76 ? 48.126 30.629 -3.924 1.00 81.00 76 LEU A N 1
ATOM 594 C CA . LEU A 1 76 ? 48.011 30.740 -5.376 1.00 81.00 76 LEU A CA 1
ATOM 595 C C . LEU A 1 76 ? 48.145 32.203 -5.838 1.00 81.00 76 LEU A C 1
ATOM 597 O O . LEU A 1 76 ? 47.441 33.081 -5.353 1.00 81.00 76 LEU A O 1
ATOM 601 N N . GLU A 1 77 ? 48.997 32.465 -6.833 1.00 74.00 77 GLU A N 1
ATOM 602 C CA . GLU A 1 77 ? 49.201 33.806 -7.420 1.00 74.00 77 GLU A CA 1
ATOM 603 C C . GLU A 1 77 ? 48.239 34.108 -8.593 1.00 74.00 77 GLU A C 1
ATOM 605 O O . GLU A 1 77 ? 48.619 34.750 -9.572 1.00 74.00 77 GLU A O 1
ATOM 610 N N . LEU A 1 78 ? 46.992 33.625 -8.538 1.00 79.88 78 LEU A N 1
ATOM 611 C CA . LEU A 1 78 ? 45.965 33.961 -9.535 1.00 79.88 78 LEU A CA 1
ATOM 612 C C . LEU A 1 78 ? 45.032 35.061 -9.018 1.00 79.88 78 LEU A C 1
ATOM 614 O O . LEU A 1 78 ? 44.967 35.340 -7.826 1.00 79.88 78 LEU A O 1
ATOM 618 N N . THR A 1 79 ? 44.300 35.710 -9.926 1.00 76.88 79 THR A N 1
ATOM 619 C CA . THR A 1 79 ? 43.268 36.692 -9.550 1.00 76.88 79 THR A CA 1
ATOM 620 C C . THR A 1 79 ? 41.943 36.032 -9.180 1.00 76.88 79 THR A C 1
ATOM 622 O O . THR A 1 79 ? 41.182 36.606 -8.403 1.00 76.88 79 THR A O 1
ATOM 625 N N . HIS A 1 80 ? 41.682 34.838 -9.711 1.00 83.19 80 HIS A N 1
ATOM 626 C CA . HIS A 1 80 ? 40.531 34.005 -9.394 1.00 83.19 80 HIS A CA 1
ATOM 627 C C . HIS A 1 80 ? 40.865 32.517 -9.579 1.00 83.19 80 HIS A C 1
ATOM 629 O O . HIS A 1 80 ? 41.808 32.177 -10.295 1.00 83.19 80 HIS A O 1
ATOM 635 N N . ASP A 1 81 ? 40.102 31.639 -8.934 1.00 86.00 81 ASP A N 1
ATOM 636 C CA . ASP A 1 81 ? 40.239 30.181 -9.003 1.00 86.00 81 ASP A CA 1
ATOM 637 C C . ASP A 1 81 ? 38.884 29.508 -8.754 1.00 86.00 81 ASP A C 1
ATOM 639 O O . ASP A 1 81 ? 37.987 30.082 -8.136 1.00 86.00 81 ASP A O 1
ATOM 643 N N . GLU A 1 82 ? 38.728 28.275 -9.218 1.00 82.94 82 GLU A N 1
ATOM 644 C CA . GLU A 1 82 ? 37.485 27.523 -9.055 1.00 82.94 82 GLU A CA 1
ATOM 645 C C . GLU A 1 82 ? 37.567 26.585 -7.837 1.00 82.94 82 GLU A C 1
ATOM 647 O O . GLU A 1 82 ? 38.539 25.830 -7.710 1.00 82.94 82 GLU A O 1
ATOM 652 N N . PRO A 1 83 ? 36.554 26.544 -6.949 1.00 83.44 83 PRO A N 1
ATOM 653 C CA . PRO A 1 83 ? 36.498 25.585 -5.844 1.00 83.44 83 PRO A CA 1
ATOM 654 C C . PRO A 1 83 ? 36.078 24.170 -6.301 1.00 83.44 83 PRO A C 1
ATOM 656 O O . PRO A 1 83 ? 35.326 23.487 -5.609 1.00 83.44 83 PRO A O 1
ATOM 659 N N . GLY A 1 84 ? 36.598 23.698 -7.442 1.00 79.38 84 GLY A N 1
ATOM 660 C CA . GLY A 1 84 ? 36.137 22.487 -8.134 1.00 79.38 84 GLY A CA 1
ATOM 661 C C . GLY A 1 84 ? 36.153 21.220 -7.274 1.00 79.38 84 GLY A C 1
ATOM 662 O O . GLY A 1 84 ? 35.201 20.456 -7.318 1.00 79.38 84 GLY A O 1
ATOM 663 N N . GLN A 1 85 ? 37.172 21.039 -6.423 1.00 79.62 85 GLN A N 1
ATOM 664 C CA . GLN A 1 85 ? 37.256 19.875 -5.529 1.00 79.62 85 GLN A CA 1
ATOM 665 C C . GLN A 1 85 ? 36.176 19.880 -4.434 1.00 79.62 85 GLN A C 1
ATOM 667 O O . GLN A 1 85 ? 35.698 18.817 -4.059 1.00 79.62 85 GLN A O 1
ATOM 672 N N . ILE A 1 86 ? 35.792 21.050 -3.905 1.00 82.25 86 ILE A N 1
ATOM 673 C CA . ILE A 1 86 ? 34.706 21.137 -2.913 1.00 82.25 86 ILE A CA 1
ATOM 674 C C . ILE A 1 86 ? 33.362 20.926 -3.611 1.00 82.25 86 ILE A C 1
ATOM 676 O O . ILE A 1 86 ? 32.531 20.194 -3.088 1.00 82.25 86 ILE A O 1
ATOM 680 N N . LEU A 1 87 ? 33.181 21.483 -4.813 1.00 81.25 87 LEU A N 1
ATOM 681 C CA . LEU A 1 87 ? 31.968 21.290 -5.615 1.00 81.25 87 LEU A CA 1
ATOM 682 C C . LEU A 1 87 ? 31.764 19.821 -6.015 1.00 81.25 87 LEU A C 1
ATOM 684 O O . LEU A 1 87 ? 30.668 19.292 -5.860 1.00 81.25 87 LEU A O 1
ATOM 688 N N . SER A 1 88 ? 32.819 19.125 -6.451 1.00 80.00 88 SER A N 1
ATOM 689 C CA . SER A 1 88 ? 32.751 17.694 -6.785 1.00 80.00 88 SER A CA 1
ATOM 690 C C . SER A 1 88 ? 32.529 16.795 -5.568 1.00 80.00 88 SER A C 1
ATOM 692 O O . SER A 1 88 ? 32.105 15.653 -5.711 1.00 80.00 88 SER A O 1
ATOM 694 N N . SER A 1 89 ? 32.849 17.297 -4.375 1.00 81.69 89 SER A N 1
ATOM 695 C CA . SER A 1 89 ? 32.776 16.576 -3.105 1.00 81.69 89 SER A CA 1
ATOM 696 C C . SER A 1 89 ? 31.692 17.141 -2.180 1.00 81.69 89 SER A C 1
ATOM 698 O O . SER A 1 89 ? 31.746 16.909 -0.974 1.00 81.69 89 SER A O 1
ATOM 700 N N . LEU A 1 90 ? 30.704 17.869 -2.715 1.00 82.50 90 LEU A N 1
ATOM 701 C CA . LEU A 1 90 ? 29.693 18.561 -1.908 1.00 82.50 90 LEU A CA 1
ATOM 702 C C . LEU A 1 90 ? 28.913 17.591 -1.008 1.00 82.50 90 LEU A C 1
ATOM 704 O O . LEU A 1 90 ? 28.731 17.872 0.174 1.00 82.50 90 LEU A O 1
ATOM 708 N N . GLY A 1 91 ? 28.600 16.395 -1.521 1.00 77.06 91 GLY A N 1
ATOM 709 C CA . GLY A 1 91 ? 27.921 15.325 -0.778 1.00 77.06 91 GLY A CA 1
ATOM 710 C C . GLY A 1 91 ? 28.683 14.787 0.443 1.00 77.06 91 GLY A C 1
ATOM 711 O O . GLY A 1 91 ? 28.082 14.129 1.291 1.00 77.06 91 GLY A O 1
ATOM 712 N N . ILE A 1 92 ? 29.988 15.071 0.566 1.00 81.69 92 ILE A N 1
ATOM 713 C CA . ILE A 1 92 ? 30.786 14.742 1.760 1.00 81.69 92 ILE A CA 1
ATOM 714 C C . ILE A 1 92 ? 30.522 15.754 2.884 1.00 81.69 92 ILE A C 1
ATOM 716 O O . ILE A 1 92 ? 30.502 15.381 4.056 1.00 81.69 92 ILE A O 1
ATOM 720 N N . PHE A 1 93 ? 30.320 17.028 2.537 1.00 78.94 93 PHE A N 1
ATOM 721 C CA . PHE A 1 93 ? 30.043 18.090 3.505 1.00 78.94 93 PHE A CA 1
ATOM 722 C C . PHE A 1 93 ? 28.551 18.163 3.849 1.00 78.94 93 PHE A C 1
ATOM 724 O O . PHE A 1 93 ? 28.210 18.300 5.020 1.00 78.94 93 PHE A O 1
ATOM 731 N N . ALA A 1 94 ? 27.673 18.026 2.852 1.00 76.50 94 ALA A N 1
ATOM 732 C CA . ALA A 1 94 ? 26.224 18.095 3.007 1.00 76.50 94 ALA A CA 1
ATOM 733 C C . ALA A 1 94 ? 25.532 17.161 1.999 1.00 76.50 94 ALA A C 1
ATOM 735 O O . ALA A 1 94 ? 25.572 17.398 0.794 1.00 76.50 94 ALA A O 1
ATOM 736 N N . LYS A 1 95 ? 24.896 16.087 2.486 1.00 74.62 95 LYS A N 1
ATOM 737 C CA . LYS A 1 95 ? 24.250 15.068 1.632 1.00 74.62 95 LYS A CA 1
ATOM 738 C C . LYS A 1 95 ? 23.019 15.587 0.885 1.00 74.62 95 LYS A C 1
ATOM 740 O O . LYS A 1 95 ? 22.698 15.061 -0.175 1.00 74.62 95 LYS A O 1
ATOM 745 N N . ASP A 1 96 ? 22.358 16.599 1.440 1.00 73.75 96 ASP A N 1
ATOM 746 C CA . ASP A 1 96 ? 21.111 17.157 0.912 1.00 73.75 96 ASP A CA 1
ATOM 747 C C . ASP A 1 96 ? 21.329 18.324 -0.068 1.00 73.75 96 ASP A C 1
ATOM 749 O O . ASP A 1 96 ? 20.380 18.756 -0.722 1.00 73.75 96 ASP A O 1
ATOM 753 N N . PHE A 1 97 ? 22.574 18.799 -0.211 1.00 78.50 97 PHE A N 1
ATOM 754 C CA . PHE A 1 97 ? 22.937 19.907 -1.095 1.00 78.50 97 PHE A CA 1
ATOM 755 C C . PHE A 1 97 ? 23.238 19.388 -2.502 1.00 78.50 97 PHE A C 1
ATOM 757 O O . PHE A 1 97 ? 23.991 18.425 -2.677 1.00 78.50 97 PHE A O 1
ATOM 764 N N . ALA A 1 98 ? 22.699 20.055 -3.522 1.00 73.06 98 ALA A N 1
ATOM 765 C CA . ALA A 1 98 ? 22.950 19.715 -4.921 1.00 73.06 98 ALA A CA 1
ATOM 766 C C . ALA A 1 98 ? 23.822 20.774 -5.607 1.00 73.06 98 ALA A C 1
ATOM 768 O O . ALA A 1 98 ? 23.633 21.977 -5.425 1.00 73.06 98 ALA A O 1
ATOM 769 N N . ALA A 1 99 ? 24.749 20.332 -6.463 1.00 61.97 99 ALA A N 1
ATOM 770 C CA . ALA A 1 99 ? 25.414 21.241 -7.392 1.00 61.97 99 ALA A CA 1
ATOM 771 C C . ALA A 1 99 ? 24.350 21.901 -8.293 1.00 61.97 99 ALA A C 1
ATOM 773 O O . ALA A 1 99 ? 23.421 21.225 -8.738 1.00 61.97 99 ALA A O 1
ATOM 774 N N . SER A 1 100 ? 24.477 23.207 -8.547 1.00 69.88 100 SER A N 1
ATOM 775 C CA . SER A 1 100 ? 23.555 24.010 -9.372 1.00 69.88 100 SER A CA 1
ATOM 776 C C . SER A 1 100 ? 22.307 24.594 -8.694 1.00 69.88 100 SER A C 1
ATOM 778 O O . SER A 1 100 ? 21.599 25.390 -9.326 1.00 69.88 100 SER A O 1
ATOM 780 N N . ARG A 1 101 ? 22.044 24.273 -7.419 1.00 76.56 101 ARG A N 1
ATOM 781 C CA . ARG A 1 101 ? 20.945 24.852 -6.623 1.00 76.56 101 ARG A CA 1
ATOM 782 C C . ARG A 1 101 ? 21.446 26.008 -5.746 1.00 76.56 101 ARG A C 1
ATOM 784 O O . ARG A 1 101 ? 22.565 25.962 -5.245 1.00 76.56 101 ARG A O 1
ATOM 791 N N . GLN A 1 102 ? 20.622 27.046 -5.574 1.00 77.50 102 GLN A N 1
ATOM 792 C CA . GLN A 1 102 ? 20.855 28.050 -4.533 1.00 77.50 102 GLN A CA 1
ATOM 793 C C . GLN A 1 102 ? 20.488 27.451 -3.179 1.00 77.50 102 GLN A C 1
ATOM 795 O O . GLN A 1 102 ? 19.363 26.989 -3.010 1.00 77.50 102 GLN A O 1
ATOM 800 N N . GLU A 1 103 ? 21.436 27.460 -2.250 1.00 86.75 103 GLU A N 1
ATOM 801 C CA . GLU A 1 103 ? 21.272 26.906 -0.907 1.00 86.75 103 GLU A CA 1
ATOM 802 C C . GLU A 1 103 ? 21.613 27.971 0.145 1.00 86.75 103 GLU A C 1
ATOM 804 O O . GLU A 1 103 ? 22.183 29.027 -0.162 1.00 86.75 103 GLU A O 1
ATOM 809 N N . ASP A 1 104 ? 21.276 27.690 1.400 1.00 88.19 104 ASP A N 1
ATOM 810 C CA . ASP A 1 104 ? 21.523 28.602 2.507 1.00 88.19 104 ASP A CA 1
ATOM 811 C C . ASP A 1 104 ? 23.001 28.611 2.954 1.00 88.19 104 ASP A C 1
ATOM 813 O O . ASP A 1 104 ? 23.630 27.571 3.182 1.00 88.19 104 ASP A O 1
ATOM 817 N N . ALA A 1 105 ? 23.576 29.810 3.101 1.00 90.00 105 ALA A N 1
ATOM 818 C CA . ALA A 1 105 ? 24.980 29.970 3.487 1.00 90.00 105 ALA A CA 1
ATOM 819 C C . ALA A 1 105 ? 25.258 29.574 4.953 1.00 90.00 105 ALA A C 1
ATOM 821 O O . ALA A 1 105 ? 26.362 29.115 5.261 1.00 90.00 105 ALA A O 1
ATOM 822 N N . HIS A 1 106 ? 24.291 29.738 5.866 1.00 92.25 106 HIS A N 1
ATOM 823 C CA . HIS A 1 106 ? 24.447 29.368 7.279 1.00 92.25 106 HIS A CA 1
ATOM 824 C C . HIS A 1 106 ? 24.385 27.851 7.449 1.00 92.25 106 HIS A C 1
ATOM 826 O O . HIS A 1 106 ? 25.243 27.272 8.121 1.00 92.25 106 HIS A O 1
ATOM 832 N N . GLU A 1 107 ? 23.448 27.195 6.768 1.00 90.38 107 GLU A N 1
ATOM 833 C CA . GLU A 1 107 ? 23.348 25.738 6.726 1.00 90.38 107 GLU A CA 1
ATOM 834 C C . GLU A 1 107 ? 24.615 25.112 6.129 1.00 90.38 107 GLU A C 1
ATOM 836 O O . GLU A 1 107 ? 25.214 24.227 6.749 1.00 90.38 107 GLU A O 1
ATOM 841 N N . PHE A 1 108 ? 25.117 25.644 5.007 1.00 91.50 108 PHE A N 1
ATOM 842 C CA . PHE A 1 108 ? 26.374 25.174 4.423 1.00 91.50 108 PHE A CA 1
ATOM 843 C C . PHE A 1 108 ? 27.562 25.312 5.390 1.00 91.50 108 PHE A C 1
ATOM 845 O O . PHE A 1 108 ? 28.351 24.375 5.542 1.00 91.50 108 PHE A O 1
ATOM 852 N N . LEU A 1 109 ? 27.688 26.452 6.082 1.00 92.56 109 LEU A N 1
ATOM 853 C CA . LEU A 1 109 ? 28.733 26.670 7.089 1.00 92.56 109 LEU A CA 1
ATOM 854 C C . LEU A 1 109 ? 28.671 25.614 8.205 1.00 92.56 109 LEU A C 1
ATOM 856 O O . LEU A 1 109 ? 29.703 25.034 8.559 1.00 92.56 109 LEU A O 1
ATOM 860 N N . ARG A 1 110 ? 27.473 25.326 8.729 1.00 90.06 110 ARG A N 1
ATOM 861 C CA . ARG A 1 110 ? 27.269 24.310 9.774 1.00 90.06 110 ARG A CA 1
ATOM 862 C C . ARG A 1 110 ? 27.621 22.912 9.279 1.00 90.06 110 ARG A C 1
ATOM 864 O O . ARG A 1 110 ? 28.316 22.183 9.987 1.00 90.06 110 ARG A O 1
ATOM 871 N N . CYS A 1 111 ? 27.218 22.560 8.061 1.00 89.00 111 CYS A N 1
ATOM 872 C CA . CYS A 1 111 ? 27.567 21.292 7.426 1.00 89.00 111 CYS A CA 1
ATOM 873 C C . CYS A 1 111 ? 29.086 21.119 7.277 1.00 89.00 111 CYS A C 1
ATOM 875 O O . CYS A 1 111 ? 29.627 20.078 7.654 1.00 89.00 111 CYS A O 1
ATOM 877 N N . VAL A 1 112 ? 29.796 22.153 6.810 1.00 88.69 112 VAL A N 1
ATOM 878 C CA . VAL A 1 112 ? 31.260 22.115 6.658 1.00 88.69 112 VAL A CA 1
ATOM 879 C C . VAL A 1 112 ? 31.958 21.925 8.004 1.00 88.69 112 VAL A C 1
ATOM 881 O O . VAL A 1 112 ? 32.839 21.067 8.121 1.00 88.69 112 VAL A O 1
ATOM 884 N N . ILE A 1 113 ? 31.553 22.684 9.027 1.00 87.62 113 ILE A N 1
ATOM 885 C CA . ILE A 1 113 ? 32.117 22.577 10.378 1.00 87.62 113 ILE A CA 1
ATOM 886 C C . ILE A 1 113 ? 31.851 21.183 10.960 1.00 87.62 113 ILE A C 1
ATOM 888 O O . ILE A 1 113 ? 32.787 20.524 11.417 1.00 87.62 113 ILE A O 1
ATOM 892 N N . HIS A 1 114 ? 30.610 20.699 10.886 1.00 84.25 114 HIS A N 1
ATOM 893 C CA . HIS A 1 114 ? 30.215 19.398 11.420 1.00 84.25 114 HIS A CA 1
ATOM 894 C C . HIS A 1 114 ? 30.946 18.236 10.726 1.00 84.25 114 HIS A C 1
ATOM 896 O O . HIS A 1 114 ? 31.504 17.366 11.399 1.00 84.25 114 HIS A O 1
ATOM 902 N N . ALA A 1 115 ? 31.027 18.243 9.390 1.00 84.25 115 ALA A N 1
ATOM 903 C CA . ALA A 1 115 ? 31.742 17.220 8.622 1.00 84.25 115 ALA A CA 1
ATOM 904 C C . ALA A 1 115 ? 33.236 17.155 8.991 1.00 84.25 115 ALA A C 1
ATOM 906 O O . ALA A 1 115 ? 33.819 16.075 9.104 1.00 84.25 115 ALA A O 1
ATOM 907 N N . CYS A 1 116 ? 33.854 18.311 9.239 1.00 83.44 116 CYS A N 1
ATOM 908 C CA . CYS A 1 116 ? 35.247 18.405 9.663 1.00 83.44 116 CYS A CA 1
ATOM 909 C C . CYS A 1 116 ? 35.456 17.975 11.132 1.00 83.44 116 CYS A C 1
ATOM 911 O O . CYS A 1 116 ? 36.476 17.359 11.463 1.00 83.44 116 CYS A O 1
ATOM 913 N N . GLN A 1 117 ? 34.490 18.248 12.017 1.00 76.94 117 GLN A N 1
ATOM 914 C CA . GLN A 1 117 ? 34.522 17.797 13.411 1.00 76.94 117 GLN A CA 1
ATOM 915 C C . GLN A 1 117 ? 34.353 16.283 13.532 1.00 76.94 117 GLN A C 1
ATOM 917 O O . GLN A 1 117 ? 35.107 15.661 14.273 1.00 76.94 117 GLN A O 1
ATOM 922 N N . TYR A 1 118 ? 33.438 15.680 12.771 1.00 73.44 118 TYR A N 1
ATOM 923 C CA . TYR A 1 118 ? 33.121 14.249 12.846 1.00 73.44 118 TYR A CA 1
ATOM 924 C C . TYR A 1 118 ? 34.328 13.328 12.584 1.00 73.44 118 TYR A C 1
ATOM 926 O O . TYR A 1 118 ? 34.414 12.232 13.137 1.00 73.44 118 TYR A O 1
ATOM 934 N N . ILE A 1 119 ? 35.288 13.767 11.766 1.00 66.38 119 ILE A N 1
ATOM 935 C CA . ILE A 1 119 ? 36.459 12.954 11.389 1.00 66.38 119 ILE A CA 1
ATOM 936 C C . ILE A 1 119 ? 37.646 13.147 12.328 1.00 66.38 119 ILE A C 1
ATOM 938 O O . ILE A 1 119 ? 38.458 12.236 12.484 1.00 66.38 119 ILE A O 1
ATOM 942 N N . SER A 1 120 ? 37.732 14.287 13.012 1.00 56.66 120 SER A N 1
ATOM 943 C CA . SER A 1 120 ? 38.834 14.573 13.940 1.00 56.66 120 SER A CA 1
ATOM 944 C C . SER A 1 120 ? 39.033 13.507 15.050 1.00 56.66 120 SER A C 1
ATOM 946 O O . SER A 1 120 ? 40.186 13.189 15.341 1.00 56.66 120 SER A O 1
ATOM 948 N N . PRO A 1 121 ? 37.984 12.872 15.621 1.00 49.56 121 PRO A N 1
ATOM 949 C CA . PRO A 1 121 ? 38.121 11.780 16.595 1.00 49.56 121 PRO A CA 1
ATOM 950 C C . PRO A 1 121 ? 38.743 10.490 16.041 1.00 49.56 121 PRO A C 1
ATOM 952 O O . PRO A 1 121 ? 39.377 9.751 16.792 1.00 49.56 121 PRO A O 1
ATOM 955 N N . ARG A 1 122 ? 38.614 10.210 14.733 1.00 44.97 122 ARG A N 1
ATOM 956 C CA . ARG A 1 122 ? 39.163 8.991 14.100 1.00 44.97 122 ARG A CA 1
ATOM 957 C C . ARG A 1 122 ? 40.697 9.007 13.994 1.00 44.97 122 ARG A C 1
ATOM 959 O O . ARG A 1 122 ? 41.289 8.025 13.566 1.00 44.97 122 ARG A O 1
ATOM 966 N N . LEU A 1 123 ? 41.340 10.106 14.406 1.00 43.84 123 LEU A N 1
ATOM 967 C CA . LEU A 1 123 ? 42.787 10.342 14.332 1.00 43.84 123 LEU A CA 1
ATOM 968 C C . LEU A 1 123 ? 43.478 10.362 15.717 1.00 43.84 123 LEU A C 1
ATOM 970 O O . LEU A 1 123 ? 44.521 10.996 15.883 1.00 43.84 123 LEU A O 1
ATOM 974 N N . ARG A 1 124 ? 42.909 9.671 16.721 1.00 39.06 124 ARG A N 1
ATOM 975 C CA . ARG A 1 124 ? 43.596 9.331 17.991 1.00 39.06 124 ARG A CA 1
ATOM 976 C C . ARG A 1 124 ? 43.541 7.837 18.381 1.00 39.06 124 ARG A C 1
ATOM 978 O O . ARG A 1 124 ? 44.094 7.489 19.420 1.00 39.06 124 ARG A O 1
ATOM 985 N N . THR A 1 125 ? 42.925 6.939 17.599 1.00 36.12 125 THR A N 1
ATOM 986 C CA . THR A 1 125 ? 42.842 5.504 17.954 1.00 36.12 125 THR A CA 1
ATOM 987 C C . THR A 1 125 ? 44.164 4.777 17.691 1.00 36.12 125 THR A C 1
ATOM 989 O O . THR A 1 125 ? 44.402 4.277 16.595 1.00 36.12 125 THR A O 1
ATOM 992 N N . SER A 1 126 ? 45.013 4.730 18.717 1.00 32.16 126 SER A N 1
ATOM 993 C CA . SER A 1 126 ? 46.217 3.900 18.812 1.00 32.16 126 SER A CA 1
ATOM 994 C C . SER A 1 126 ? 45.974 2.736 19.781 1.00 32.16 126 SER A C 1
ATOM 996 O O . SER A 1 126 ? 45.659 2.962 20.943 1.00 32.16 126 SER A O 1
ATOM 998 N N . GLU A 1 127 ? 46.145 1.513 19.278 1.00 41.81 127 GLU A N 1
ATOM 999 C CA . GLU A 1 127 ? 46.694 0.310 19.936 1.00 41.81 127 GLU A CA 1
ATOM 1000 C C . GLU A 1 127 ? 46.430 0.030 21.434 1.00 41.81 127 GLU A C 1
ATOM 1002 O O . GLU A 1 127 ? 47.336 -0.398 22.132 1.00 41.81 127 GLU A O 1
ATOM 1007 N N . THR A 1 128 ? 45.207 0.139 21.944 1.00 34.88 128 THR A N 1
ATOM 1008 C CA . THR A 1 128 ? 44.741 -0.712 23.064 1.00 34.88 128 THR A CA 1
ATOM 1009 C C . THR A 1 128 ? 43.222 -0.779 23.012 1.00 34.88 128 THR A C 1
ATOM 1011 O O . THR A 1 128 ? 42.559 0.253 23.053 1.00 34.88 128 THR A O 1
ATOM 1014 N N . GLY A 1 129 ? 42.673 -1.984 22.861 1.00 36.59 129 GLY A N 1
ATOM 1015 C CA . GLY A 1 129 ? 41.247 -2.249 22.658 1.00 36.59 129 GLY A CA 1
ATOM 1016 C C . GLY A 1 129 ? 40.369 -2.074 23.897 1.00 36.59 129 GLY A C 1
ATOM 1017 O O . GLY A 1 129 ? 39.573 -2.962 24.175 1.00 36.59 129 GLY A O 1
ATOM 1018 N N . ASP A 1 130 ? 40.476 -0.943 24.591 1.00 27.84 130 ASP A N 1
ATOM 1019 C CA . ASP A 1 130 ? 39.557 -0.558 25.661 1.00 27.84 130 ASP A CA 1
ATOM 1020 C C . ASP A 1 130 ? 38.843 0.744 25.277 1.00 27.84 130 ASP A C 1
ATOM 1022 O O . ASP A 1 130 ? 39.448 1.803 25.107 1.00 27.84 130 ASP A O 1
ATOM 1026 N N . ALA A 1 131 ? 37.527 0.647 25.087 1.00 30.42 131 ALA A N 1
ATOM 1027 C CA . ALA A 1 131 ? 36.662 1.777 24.789 1.00 30.42 131 ALA A CA 1
ATOM 1028 C C . ALA A 1 131 ? 36.319 2.535 26.083 1.00 30.42 131 ALA A C 1
ATOM 1030 O O . ALA A 1 131 ? 35.335 2.216 26.748 1.00 30.42 131 ALA A O 1
ATOM 1031 N N . GLU A 1 132 ? 37.103 3.560 26.421 1.00 26.61 132 GLU A N 1
ATOM 1032 C CA . GLU A 1 132 ? 36.635 4.654 27.283 1.00 26.61 132 GLU A CA 1
ATOM 1033 C C . GLU A 1 132 ? 36.128 5.841 26.436 1.00 26.61 132 GLU A C 1
ATOM 1035 O O . GLU A 1 132 ? 36.660 6.105 25.352 1.00 26.61 132 GLU A O 1
ATOM 1040 N N . PRO A 1 133 ? 35.096 6.579 26.893 1.00 31.03 133 PRO A N 1
ATOM 1041 C CA . PRO A 1 133 ? 34.563 7.732 26.173 1.00 31.03 133 PRO A CA 1
ATOM 1042 C C . PRO A 1 133 ? 35.556 8.900 26.250 1.00 31.03 133 PRO A C 1
ATOM 1044 O O . PRO A 1 133 ? 35.729 9.515 27.300 1.00 31.03 133 PRO A O 1
ATOM 1047 N N . PHE A 1 134 ? 36.227 9.215 25.141 1.00 31.14 134 PHE A N 1
ATOM 1048 C CA . PHE A 1 134 ? 37.268 10.245 25.129 1.00 31.14 134 PHE A CA 1
ATOM 1049 C C . PHE A 1 134 ? 36.700 11.666 24.956 1.00 31.14 134 PHE A C 1
ATOM 1051 O O . PHE A 1 134 ? 36.067 11.988 23.951 1.00 31.14 134 PHE A O 1
ATOM 1058 N N . THR A 1 135 ? 37.010 12.539 25.917 1.00 34.28 135 THR A N 1
ATOM 1059 C CA . THR A 1 135 ? 36.762 13.992 25.965 1.00 34.28 135 THR A CA 1
ATOM 1060 C C . THR A 1 135 ? 37.918 14.789 25.329 1.00 34.28 135 THR A C 1
ATOM 1062 O O . THR A 1 135 ? 38.576 15.585 25.997 1.00 34.28 135 THR A O 1
ATOM 1065 N N . GLY A 1 136 ? 38.233 14.541 24.052 1.00 40.31 136 GLY A N 1
ATOM 1066 C CA . GLY A 1 136 ? 39.310 15.238 23.327 1.00 40.31 136 GLY A CA 1
ATOM 1067 C C . GLY A 1 136 ? 38.766 16.284 22.352 1.00 40.31 136 GLY A C 1
ATOM 1068 O O . GLY A 1 136 ? 38.093 15.927 21.389 1.00 40.31 136 GLY A O 1
ATOM 1069 N N . GLU A 1 137 ? 39.048 17.565 22.587 1.00 53.94 137 GLU A N 1
ATOM 1070 C CA . GLU A 1 137 ? 38.514 18.686 21.801 1.00 53.94 137 GLU A CA 1
ATOM 1071 C C . GLU A 1 137 ? 39.084 18.729 20.370 1.00 53.94 137 GLU A C 1
ATOM 1073 O O . GLU A 1 137 ? 40.276 18.523 20.137 1.00 53.94 137 GLU A O 1
ATOM 1078 N N . SER A 1 138 ? 38.216 18.969 19.379 1.00 72.44 138 SER A N 1
ATOM 1079 C CA . SER A 1 138 ? 38.624 19.171 17.982 1.00 72.44 138 SER A CA 1
ATOM 1080 C C . SER A 1 138 ? 39.123 20.603 17.764 1.00 72.44 138 SER A C 1
ATOM 1082 O O . SER A 1 138 ? 38.617 21.530 18.388 1.00 72.44 138 SER A O 1
ATOM 1084 N N . VAL A 1 139 ? 40.040 20.824 16.813 1.00 80.19 139 VAL A N 1
ATOM 1085 C CA . VAL A 1 139 ? 40.543 22.178 16.487 1.00 80.19 139 VAL A CA 1
ATOM 1086 C C . VAL A 1 139 ? 39.416 23.155 16.131 1.00 80.19 139 VAL A C 1
ATOM 1088 O O . VAL A 1 139 ? 39.467 24.328 16.476 1.00 80.19 139 VAL A O 1
ATOM 1091 N N . LEU A 1 140 ? 38.347 22.679 15.483 1.00 85.12 140 LEU A N 1
ATOM 1092 C CA . LEU A 1 140 ? 37.193 23.525 15.179 1.00 85.12 140 LEU A CA 1
ATOM 1093 C C . LEU A 1 140 ? 36.403 23.889 16.435 1.00 85.12 140 LEU A C 1
ATOM 1095 O O . LEU A 1 140 ? 35.901 25.004 16.502 1.00 85.12 140 LEU A O 1
ATOM 1099 N N . LYS A 1 141 ? 36.331 22.997 17.431 1.00 82.38 141 LYS A N 1
ATOM 1100 C CA . LYS A 1 141 ? 35.760 23.310 18.747 1.00 82.38 141 LYS A CA 1
ATOM 1101 C C . LYS A 1 141 ? 36.623 24.333 19.495 1.00 82.38 141 LYS A C 1
ATOM 1103 O O . LYS A 1 141 ? 36.073 25.255 20.071 1.00 82.38 141 LYS A O 1
ATOM 1108 N N . GLU A 1 142 ? 37.950 24.259 19.406 1.00 82.62 142 GLU A N 1
ATOM 1109 C CA . GLU A 1 142 ? 38.830 25.286 19.995 1.00 82.62 142 GLU A CA 1
ATOM 1110 C C . GLU A 1 142 ? 38.675 26.665 19.319 1.00 82.62 142 GLU A C 1
ATOM 1112 O O . GLU A 1 142 ? 38.853 27.707 19.956 1.00 82.62 142 GLU A O 1
ATOM 1117 N N . ILE A 1 143 ? 38.363 26.691 18.018 1.00 86.44 143 ILE A N 1
ATOM 1118 C CA . ILE A 1 143 ? 38.223 27.930 17.241 1.00 86.44 143 ILE A CA 1
ATOM 1119 C C . ILE A 1 143 ? 36.822 28.532 17.406 1.00 86.44 143 ILE A C 1
ATOM 1121 O O . ILE A 1 143 ? 36.706 29.684 17.819 1.00 86.44 143 ILE A O 1
ATOM 1125 N N . PHE A 1 144 ? 35.775 27.773 17.087 1.00 90.12 144 PHE A N 1
ATOM 1126 C CA . PHE A 1 144 ? 34.389 28.252 17.001 1.00 90.12 144 PHE A CA 1
ATOM 1127 C C . PHE A 1 144 ? 33.514 27.832 18.191 1.00 90.12 144 PHE A C 1
ATOM 1129 O O . PHE A 1 144 ? 32.418 28.357 18.350 1.00 90.12 144 PHE A O 1
ATOM 1136 N N . GLY A 1 145 ? 33.968 26.882 19.012 1.00 85.88 145 GLY A N 1
ATOM 1137 C CA . GLY A 1 145 ? 33.176 26.326 20.104 1.00 85.88 145 GLY A CA 1
ATOM 1138 C C . GLY A 1 145 ? 33.059 27.275 21.293 1.00 85.88 145 GLY A C 1
ATOM 1139 O O . GLY A 1 145 ? 34.047 27.827 21.778 1.00 85.88 145 GLY A O 1
ATOM 1140 N N . GLY A 1 146 ? 31.831 27.443 21.766 1.00 86.94 146 GLY A N 1
ATOM 1141 C CA . GLY A 1 146 ? 31.478 28.060 23.038 1.00 86.94 146 GLY A CA 1
ATOM 1142 C C . GLY A 1 146 ? 30.483 27.188 23.803 1.00 86.94 146 GLY A C 1
ATOM 1143 O O . GLY A 1 146 ? 30.020 26.163 23.301 1.00 86.94 146 GLY A O 1
ATOM 1144 N N . ALA A 1 147 ? 30.133 27.602 25.017 1.00 86.44 147 ALA A N 1
ATOM 1145 C CA . ALA A 1 147 ? 29.161 26.913 25.859 1.00 86.44 147 ALA A CA 1
ATOM 1146 C C . ALA A 1 147 ? 28.128 27.902 26.406 1.00 86.44 147 ALA A C 1
ATOM 1148 O O . ALA A 1 147 ? 28.479 28.898 27.050 1.00 86.44 147 ALA A O 1
ATOM 1149 N N . LEU A 1 148 ? 26.855 27.608 26.155 1.00 88.00 148 LEU A N 1
ATOM 1150 C CA . LEU A 1 148 ? 25.705 28.309 26.712 1.00 88.00 148 LEU A CA 1
ATOM 1151 C C . LEU A 1 148 ? 25.212 27.560 27.946 1.00 88.00 148 LEU A C 1
ATOM 1153 O O . LEU A 1 148 ? 25.118 26.336 27.950 1.00 88.00 148 LEU A O 1
ATOM 1157 N N . GLN A 1 149 ? 24.877 28.299 28.993 1.00 87.88 149 GLN A N 1
ATOM 1158 C CA . GLN A 1 149 ? 24.291 27.770 30.212 1.00 87.88 149 GLN A CA 1
ATOM 1159 C C . GLN A 1 149 ? 22.846 28.249 30.323 1.00 87.88 149 GLN A C 1
ATOM 1161 O O . GLN A 1 149 ? 22.586 29.446 30.370 1.00 87.88 149 GLN A O 1
ATOM 1166 N N . SER A 1 150 ? 21.903 27.315 30.394 1.00 88.81 150 SER A N 1
ATOM 1167 C CA . SER A 1 150 ? 20.501 27.578 30.710 1.00 88.81 150 SER A CA 1
ATOM 1168 C C . SER A 1 150 ? 20.267 27.338 32.195 1.00 88.81 150 SER A C 1
ATOM 1170 O O . SER A 1 150 ? 20.378 26.206 32.670 1.00 88.81 150 SER A O 1
ATOM 1172 N N . ARG A 1 151 ? 19.919 28.396 32.930 1.00 87.25 151 ARG A N 1
ATOM 1173 C CA . ARG A 1 151 ? 19.516 28.330 34.337 1.00 87.25 151 ARG A CA 1
ATOM 1174 C C . ARG A 1 151 ? 18.008 28.508 34.445 1.00 87.25 151 ARG A C 1
ATOM 1176 O O . ARG A 1 151 ? 17.473 29.533 34.028 1.00 87.25 151 ARG A O 1
ATOM 1183 N N . VAL A 1 152 ? 17.332 27.527 35.036 1.00 87.62 152 VAL A N 1
ATOM 1184 C CA . VAL A 1 152 ? 15.894 27.566 35.323 1.00 87.62 152 VAL A CA 1
ATOM 1185 C C . VAL A 1 152 ? 15.675 27.567 36.830 1.00 87.62 152 VAL A C 1
ATOM 1187 O O . VAL A 1 152 ? 16.007 26.594 37.507 1.00 87.62 152 VAL A O 1
ATOM 1190 N N . GLU A 1 153 ? 15.102 28.646 37.356 1.00 86.88 153 GLU A N 1
ATOM 1191 C CA . GLU A 1 153 ? 14.830 28.803 38.787 1.00 86.88 153 GLU A CA 1
ATOM 1192 C C . GLU A 1 153 ? 13.380 28.411 39.104 1.00 86.88 153 GLU A C 1
ATOM 1194 O O . GLU A 1 153 ? 12.425 28.973 38.552 1.00 86.88 153 GLU A O 1
ATOM 1199 N N . CYS A 1 154 ? 13.212 27.440 40.008 1.00 83.69 154 CYS A N 1
ATOM 1200 C CA . CYS A 1 154 ? 11.908 26.994 40.493 1.00 83.69 154 CYS A CA 1
ATOM 1201 C C . CYS A 1 154 ? 11.460 27.828 41.709 1.00 83.69 154 CYS A C 1
ATOM 1203 O O . CYS A 1 154 ? 12.026 27.655 42.790 1.00 83.69 154 CYS A O 1
ATOM 1205 N N . PRO A 1 155 ? 10.389 28.639 41.621 1.00 81.38 155 PRO A N 1
ATOM 1206 C CA . PRO A 1 155 ? 9.969 29.492 42.736 1.00 81.38 155 PRO A CA 1
ATOM 1207 C C . PRO A 1 155 ? 9.325 28.723 43.896 1.00 81.38 155 PRO A C 1
ATOM 1209 O O . PRO A 1 155 ? 9.174 29.269 44.981 1.00 81.38 155 PRO A O 1
ATOM 1212 N N . SER A 1 156 ? 8.915 27.465 43.700 1.00 80.62 156 SER A N 1
ATOM 1213 C CA . SER A 1 156 ? 8.283 26.675 44.768 1.00 80.62 156 SER A CA 1
ATOM 1214 C C . SER A 1 156 ? 9.278 25.999 45.710 1.00 80.62 156 SER A C 1
ATOM 1216 O O . SER A 1 156 ? 8.907 25.664 46.830 1.00 80.62 156 SER A O 1
ATOM 1218 N N . CYS A 1 157 ? 10.513 25.744 45.268 1.00 82.12 157 CYS A N 1
ATOM 1219 C CA . CYS A 1 157 ? 11.529 25.081 46.098 1.00 82.12 157 CYS A CA 1
ATOM 1220 C C . CYS A 1 157 ? 12.926 25.710 46.011 1.00 82.12 157 CYS A C 1
ATOM 1222 O O . CYS A 1 157 ? 13.873 25.122 46.538 1.00 82.12 157 CYS A O 1
ATOM 1224 N N . GLU A 1 158 ? 13.037 26.859 45.333 1.00 78.31 158 GLU A N 1
ATOM 1225 C CA . GLU A 1 158 ? 14.261 27.658 45.154 1.00 78.31 158 GLU A CA 1
ATOM 1226 C C . GLU A 1 158 ? 15.440 26.844 44.593 1.00 78.31 158 GLU A C 1
ATOM 1228 O O . GLU A 1 158 ? 16.606 27.116 44.862 1.00 78.31 158 GLU A O 1
ATOM 1233 N N . ALA A 1 159 ? 15.141 25.785 43.835 1.00 78.88 159 ALA A N 1
ATOM 1234 C CA . ALA A 1 159 ? 16.154 24.953 43.206 1.00 78.88 159 ALA A CA 1
ATOM 1235 C C . ALA A 1 159 ? 16.457 25.455 41.796 1.00 78.88 159 ALA A C 1
ATOM 1237 O O . ALA A 1 159 ? 15.542 25.608 40.982 1.00 78.88 159 ALA A O 1
ATOM 1238 N N . ASP A 1 160 ? 17.746 25.628 41.516 1.00 80.62 160 ASP A N 1
ATOM 1239 C CA . ASP A 1 160 ? 18.259 25.890 40.179 1.00 80.62 160 ASP A CA 1
ATOM 1240 C C . ASP A 1 160 ? 18.420 24.583 39.398 1.00 80.62 160 ASP A C 1
ATOM 1242 O O . ASP A 1 160 ? 19.033 23.623 39.873 1.00 80.62 160 ASP A O 1
ATOM 1246 N N . SER A 1 161 ? 17.892 24.551 38.177 1.00 80.94 161 SER A N 1
ATOM 1247 C CA . SER A 1 161 ? 18.243 23.553 37.171 1.00 80.94 161 SER A CA 1
ATOM 1248 C C . SER A 1 161 ? 19.186 24.200 36.167 1.00 80.94 161 SER A C 1
ATOM 1250 O O . SER A 1 161 ? 18.816 25.171 35.511 1.00 80.94 161 SER A O 1
ATOM 1252 N N . ILE A 1 162 ? 20.414 23.690 36.087 1.00 83.31 162 ILE A N 1
ATOM 1253 C CA . ILE A 1 162 ? 21.456 24.201 35.197 1.00 83.31 162 ILE A CA 1
ATOM 1254 C C . ILE A 1 162 ? 21.709 23.154 34.113 1.00 83.31 162 ILE A C 1
ATOM 1256 O O . ILE A 1 162 ? 21.991 21.996 34.427 1.00 83.31 162 ILE A O 1
ATOM 1260 N N . GLN A 1 163 ? 21.605 23.560 32.852 1.00 83.25 163 GLN A N 1
ATOM 1261 C CA . GLN A 1 163 ? 21.980 22.762 31.684 1.00 83.25 163 GLN A CA 1
ATOM 1262 C C . GLN A 1 163 ? 23.023 23.526 30.875 1.00 83.25 163 GLN A C 1
ATOM 1264 O O . GLN A 1 163 ? 22.913 24.740 30.728 1.00 83.25 163 GLN A O 1
ATOM 1269 N N . VAL A 1 164 ? 24.037 22.823 30.375 1.00 83.69 164 VAL A N 1
ATOM 1270 C CA . VAL A 1 164 ? 25.099 23.406 29.550 1.00 83.69 164 VAL A CA 1
ATOM 1271 C C . VAL A 1 164 ? 25.028 22.779 28.166 1.00 83.69 164 VAL A C 1
ATOM 1273 O O . VAL A 1 164 ? 25.040 21.555 28.045 1.00 83.69 164 VAL A O 1
ATOM 1276 N N . GLU A 1 165 ? 24.953 23.620 27.142 1.00 81.88 165 GLU A N 1
ATOM 1277 C CA . GLU A 1 165 ? 24.899 23.231 25.736 1.00 81.88 165 GLU A CA 1
ATOM 1278 C C . GLU A 1 165 ? 26.101 23.824 24.995 1.00 81.88 165 GLU A C 1
ATOM 1280 O O . GLU A 1 165 ? 26.406 25.012 25.116 1.00 81.88 165 GLU A O 1
ATOM 1285 N N . GLU A 1 166 ? 26.800 22.995 24.223 1.00 85.06 166 GLU A N 1
ATOM 1286 C CA . GLU A 1 166 ? 27.883 23.456 23.353 1.00 85.06 166 GLU A CA 1
ATOM 1287 C C . GLU A 1 166 ? 27.299 24.111 22.099 1.00 85.06 166 GLU A C 1
ATOM 1289 O O . GLU A 1 166 ? 26.357 23.592 21.499 1.00 85.06 166 GLU A O 1
ATOM 1294 N N . THR A 1 167 ? 27.875 25.234 21.675 1.00 86.56 167 THR A N 1
ATOM 1295 C CA . THR A 1 167 ? 27.448 25.946 20.470 1.00 86.56 167 THR A CA 1
ATOM 1296 C C . THR A 1 167 ? 28.630 26.347 19.591 1.00 86.56 167 THR A C 1
ATOM 1298 O O . THR A 1 167 ? 29.707 26.657 20.092 1.00 86.56 167 THR A O 1
ATOM 1301 N N . MET A 1 168 ? 28.424 26.345 18.273 1.00 88.75 168 MET A N 1
ATOM 1302 C CA . MET A 1 168 ? 29.416 26.750 17.262 1.00 88.75 168 MET A CA 1
ATOM 1303 C C . MET A 1 168 ? 29.074 28.101 16.614 1.00 88.75 168 MET A C 1
ATOM 1305 O O . MET A 1 168 ? 29.912 28.706 15.946 1.00 88.75 168 MET A O 1
ATOM 1309 N N . ASP A 1 169 ? 27.840 28.569 16.802 1.00 92.38 169 ASP A N 1
ATOM 1310 C CA . ASP A 1 169 ? 27.317 29.831 16.292 1.00 92.38 169 ASP A CA 1
ATOM 1311 C C . ASP A 1 169 ? 26.136 30.309 17.153 1.00 92.38 169 ASP A C 1
ATOM 1313 O O . ASP A 1 169 ? 25.482 29.524 17.837 1.00 92.38 169 ASP A O 1
ATOM 1317 N N . ILE A 1 170 ? 25.847 31.609 17.145 1.00 92.88 170 ILE A N 1
ATOM 1318 C CA . ILE A 1 170 ? 24.679 32.171 17.835 1.00 92.88 170 ILE A CA 1
ATOM 1319 C C . ILE A 1 170 ? 23.721 32.724 16.784 1.00 92.88 170 ILE A C 1
ATOM 1321 O O . ILE A 1 170 ? 24.039 33.680 16.077 1.00 92.88 170 ILE A O 1
ATOM 1325 N N . SER A 1 171 ? 22.533 32.130 16.694 1.00 93.81 171 SER A N 1
ATOM 1326 C CA . SER A 1 171 ? 21.474 32.572 15.783 1.00 93.81 171 SER A CA 1
ATOM 1327 C C . SER A 1 171 ? 20.502 33.515 16.496 1.00 93.81 171 SER A C 1
ATOM 1329 O O . SER A 1 171 ? 19.698 33.070 17.318 1.00 93.81 171 SER A O 1
ATOM 1331 N N . LEU A 1 172 ? 20.553 34.805 16.165 1.00 93.06 172 LEU A N 1
ATOM 1332 C CA . LEU A 1 172 ? 19.767 35.863 16.805 1.00 93.06 172 LEU A CA 1
ATOM 1333 C C . LEU A 1 172 ? 18.463 36.135 16.051 1.00 93.06 172 LEU A C 1
ATOM 1335 O O . LEU A 1 172 ? 18.460 36.264 14.826 1.00 93.06 172 LEU A O 1
ATOM 1339 N N . ASP A 1 173 ? 17.365 36.256 16.798 1.00 89.25 173 ASP A N 1
ATOM 1340 C CA . ASP A 1 173 ? 16.120 36.827 16.282 1.00 89.25 173 ASP A CA 1
ATOM 1341 C C . ASP A 1 173 ? 16.266 38.351 16.188 1.00 89.25 173 ASP A C 1
ATOM 1343 O O . ASP A 1 173 ? 16.722 39.002 17.130 1.00 89.25 173 ASP A O 1
ATOM 1347 N N . ILE A 1 174 ? 15.905 38.903 15.032 1.00 90.19 174 ILE A N 1
ATOM 1348 C CA . ILE A 1 174 ? 16.027 40.329 14.710 1.00 90.19 174 ILE A CA 1
ATOM 1349 C C . ILE A 1 174 ? 14.669 41.006 14.477 1.00 90.19 174 ILE A C 1
ATOM 1351 O O . ILE A 1 174 ? 14.607 42.183 14.119 1.00 90.19 174 ILE A O 1
ATOM 1355 N N . SER A 1 175 ? 13.562 40.279 14.660 1.00 85.50 175 SER A N 1
ATOM 1356 C CA . SER A 1 175 ? 12.205 40.758 14.355 1.00 85.50 175 SER A CA 1
ATOM 1357 C C . SER A 1 175 ? 11.819 41.990 15.181 1.00 85.50 175 SER A C 1
ATOM 1359 O O . SER A 1 175 ? 11.052 42.844 14.730 1.00 85.50 175 SER A O 1
ATOM 1361 N N . HIS A 1 176 ? 12.380 42.106 16.387 1.00 83.62 176 HIS A N 1
ATOM 1362 C CA . HIS A 1 176 ? 12.025 43.123 17.377 1.00 83.62 176 HIS A CA 1
ATOM 1363 C C . HIS A 1 176 ? 13.200 44.007 17.822 1.00 83.62 176 HIS A C 1
ATOM 1365 O O . HIS A 1 176 ? 13.048 44.757 18.778 1.00 83.62 176 HIS A O 1
ATOM 1371 N N . SER A 1 177 ? 14.339 43.967 17.123 1.00 86.19 177 SER A N 1
ATOM 1372 C CA . SER A 1 177 ? 15.560 44.703 17.486 1.00 86.19 177 SER A CA 1
ATOM 1373 C C . SER A 1 177 ? 16.113 45.514 16.310 1.00 86.19 177 SER A C 1
ATOM 1375 O O . SER A 1 177 ? 15.902 45.171 15.145 1.00 86.19 177 SER A O 1
ATOM 1377 N N . ASP A 1 178 ? 16.798 46.619 16.599 1.00 86.88 178 ASP A N 1
ATOM 1378 C CA . ASP A 1 178 ? 17.441 47.489 15.597 1.00 86.88 178 ASP A CA 1
ATOM 1379 C C . ASP A 1 178 ? 18.963 47.257 15.515 1.00 86.88 178 ASP A C 1
ATOM 1381 O O . ASP A 1 178 ? 19.647 47.777 14.629 1.00 86.88 178 ASP A O 1
ATOM 1385 N N . SER A 1 179 ? 19.524 46.473 16.443 1.00 90.56 179 SER A N 1
ATOM 1386 C CA . SER A 1 179 ? 20.961 46.196 16.511 1.00 90.56 179 SER A CA 1
ATOM 1387 C C . SER A 1 179 ? 21.288 44.787 17.010 1.00 90.56 179 SER A C 1
ATOM 1389 O O . SER A 1 179 ? 20.525 44.167 17.755 1.00 90.56 179 SER A O 1
ATOM 1391 N N . VAL A 1 180 ? 22.477 44.289 16.661 1.00 90.56 180 VAL A N 1
ATOM 1392 C CA . VAL A 1 180 ? 23.011 43.014 17.180 1.00 90.56 180 VAL A CA 1
ATOM 1393 C C . VAL A 1 180 ? 23.170 43.061 18.697 1.00 90.56 180 VAL A C 1
ATOM 1395 O O . VAL A 1 180 ? 22.901 42.075 19.376 1.00 90.56 180 VAL A O 1
ATOM 1398 N N . LYS A 1 181 ? 23.548 44.218 19.251 1.00 89.62 181 LYS A N 1
ATOM 1399 C CA . LYS A 1 181 ? 23.695 44.404 20.697 1.00 89.62 181 LYS A CA 1
ATOM 1400 C C . LYS A 1 181 ? 22.366 44.241 21.437 1.00 89.62 181 LYS A C 1
ATOM 1402 O O . LYS A 1 181 ? 22.326 43.558 22.453 1.00 89.62 181 LYS A O 1
ATOM 1407 N N . GLU A 1 182 ? 21.299 44.843 20.923 1.00 89.06 182 GLU A N 1
ATOM 1408 C CA . GLU A 1 182 ? 19.944 44.698 21.468 1.00 89.06 182 GLU A CA 1
ATOM 1409 C C . GLU A 1 182 ? 19.428 43.263 21.306 1.00 89.06 182 GLU A C 1
ATOM 1411 O O . GLU A 1 182 ? 18.902 42.685 22.250 1.00 89.06 182 GLU A O 1
ATOM 1416 N N . SER A 1 183 ? 19.684 42.637 20.154 1.00 91.50 183 SER A N 1
ATOM 1417 C CA . SER A 1 183 ? 19.315 41.234 19.909 1.00 91.50 183 SER A CA 1
ATOM 1418 C C . SER A 1 183 ? 20.007 40.273 20.885 1.00 91.50 183 SER A C 1
ATOM 1420 O O . SER A 1 183 ? 19.385 39.342 21.384 1.00 91.50 183 SER A O 1
ATOM 1422 N N . LEU A 1 184 ? 21.287 40.511 21.201 1.00 90.38 184 LEU A N 1
ATOM 1423 C CA . LEU A 1 184 ? 22.015 39.758 22.228 1.00 90.38 184 LEU A CA 1
ATOM 1424 C C . LEU A 1 184 ? 21.441 40.008 23.626 1.00 90.38 184 LEU A C 1
ATOM 1426 O O . LEU A 1 184 ? 21.325 39.069 24.405 1.00 90.38 184 LEU A O 1
ATOM 1430 N N . GLN A 1 185 ? 21.054 41.247 23.945 1.00 89.38 185 GLN A N 1
ATOM 1431 C CA . GLN A 1 185 ? 20.395 41.549 25.219 1.00 89.38 185 GLN A CA 1
ATOM 1432 C C . GLN A 1 185 ? 19.094 40.766 25.374 1.00 89.38 185 GLN A C 1
ATOM 1434 O O . GLN A 1 185 ? 18.914 40.145 26.414 1.00 89.38 185 GLN A O 1
ATOM 1439 N N . MET A 1 186 ? 18.256 40.729 24.336 1.00 87.38 186 MET A N 1
ATOM 1440 C CA . MET A 1 186 ? 17.025 39.934 24.326 1.00 87.38 186 MET A CA 1
ATOM 1441 C C . MET A 1 186 ? 17.311 38.427 24.408 1.00 87.38 186 MET A C 1
ATOM 1443 O O . MET A 1 186 ? 16.624 37.710 25.125 1.00 87.38 186 MET A O 1
ATOM 1447 N N . PHE A 1 187 ? 18.349 37.940 23.719 1.00 90.19 187 PHE A N 1
ATOM 1448 C CA . PHE A 1 187 ? 18.734 36.523 23.730 1.00 90.19 187 PHE A CA 1
ATOM 1449 C C . PHE A 1 187 ? 19.151 36.021 25.126 1.00 90.19 187 PHE A C 1
ATOM 1451 O O . PHE A 1 187 ? 18.875 34.876 25.476 1.00 90.19 187 PHE A O 1
ATOM 1458 N N . PHE A 1 188 ? 19.802 36.871 25.927 1.00 89.31 188 PHE A N 1
ATOM 1459 C CA . PHE A 1 188 ? 20.229 36.560 27.299 1.00 89.31 188 PHE A CA 1
ATOM 1460 C C . PHE A 1 188 ? 19.283 37.119 28.378 1.00 89.31 188 PHE A C 1
ATOM 1462 O O . PHE A 1 188 ? 19.580 37.033 29.576 1.00 89.31 188 PHE A O 1
ATOM 1469 N N . GLU A 1 189 ? 18.152 37.708 27.979 1.00 88.12 189 GLU A N 1
ATOM 1470 C CA . GLU A 1 189 ? 17.159 38.228 28.911 1.00 88.12 189 GLU A CA 1
ATOM 1471 C C . GLU A 1 189 ? 16.461 37.080 29.650 1.00 88.12 189 GLU A C 1
ATOM 1473 O O . GLU A 1 189 ? 16.347 35.948 29.175 1.00 88.12 189 GLU A O 1
ATOM 1478 N N . ARG A 1 190 ? 16.009 37.367 30.870 1.00 85.75 190 ARG A N 1
ATOM 1479 C CA . ARG A 1 190 ? 15.281 36.402 31.686 1.00 85.75 190 ARG A CA 1
ATOM 1480 C C . ARG A 1 190 ? 13.862 36.239 31.146 1.00 85.75 190 ARG A C 1
ATOM 1482 O O . ARG A 1 190 ? 13.050 37.153 31.265 1.00 85.75 190 ARG A O 1
ATOM 1489 N N . GLU A 1 191 ? 13.542 35.057 30.636 1.00 85.56 191 GLU A N 1
ATOM 1490 C CA . GLU A 1 191 ? 12.196 34.709 30.186 1.00 85.56 191 GLU A CA 1
ATOM 1491 C C . GLU A 1 191 ? 11.389 34.035 31.308 1.00 85.56 191 GLU A C 1
ATOM 1493 O O . GLU A 1 191 ? 11.919 33.297 32.148 1.00 85.56 191 GLU A O 1
ATOM 1498 N N . ILE A 1 192 ? 10.081 34.295 31.340 1.00 83.38 192 ILE A N 1
ATOM 1499 C CA . ILE A 1 192 ? 9.157 33.629 32.261 1.00 83.38 192 ILE A CA 1
ATOM 1500 C C . ILE A 1 192 ? 8.506 32.471 31.510 1.00 83.38 192 ILE A C 1
ATOM 1502 O O . ILE A 1 192 ? 7.806 32.665 30.522 1.00 83.38 192 ILE A O 1
ATOM 1506 N N . LEU A 1 193 ? 8.714 31.262 32.015 1.00 81.88 193 LEU A N 1
ATOM 1507 C CA . LEU A 1 193 ? 8.046 30.053 31.561 1.00 81.88 193 LEU A CA 1
ATOM 1508 C C . LEU A 1 193 ? 6.648 29.997 32.198 1.00 81.88 193 LEU A C 1
ATOM 1510 O O . LEU A 1 193 ? 6.483 29.488 33.313 1.00 81.88 193 LEU A O 1
ATOM 1514 N N . ASP A 1 194 ? 5.656 30.585 31.523 1.00 76.12 194 ASP A N 1
ATOM 1515 C CA . ASP A 1 194 ? 4.260 30.668 31.968 1.00 76.12 194 ASP A CA 1
ATOM 1516 C C . ASP A 1 194 ? 3.255 30.028 30.991 1.00 76.12 194 ASP A C 1
ATOM 1518 O O . ASP A 1 194 ? 3.630 29.189 30.181 1.00 76.12 194 ASP A O 1
ATOM 1522 N N . ASP A 1 195 ? 1.951 30.278 31.182 1.00 70.56 195 ASP A N 1
ATOM 1523 C CA . ASP A 1 195 ? 0.973 29.241 31.549 1.00 70.56 195 ASP A CA 1
ATOM 1524 C C . ASP A 1 195 ? 0.760 28.030 30.597 1.00 70.56 195 ASP A C 1
ATOM 1526 O O . ASP A 1 195 ? 0.107 27.077 31.026 1.00 70.56 195 ASP A O 1
ATOM 1530 N N . ASN A 1 196 ? 1.346 28.011 29.395 1.00 52.97 196 ASN A N 1
ATOM 1531 C CA . ASN A 1 196 ? 1.547 26.806 28.567 1.00 52.97 196 ASN A CA 1
ATOM 1532 C C . ASN A 1 196 ? 2.912 26.121 28.828 1.00 52.97 196 ASN A C 1
ATOM 1534 O O . ASN A 1 196 ? 2.952 24.960 29.225 1.00 52.97 196 ASN A O 1
ATOM 1538 N N . ASN A 1 197 ? 4.029 26.837 28.647 1.00 64.56 197 ASN A N 1
ATOM 1539 C CA . ASN A 1 197 ? 5.421 26.352 28.710 1.00 64.56 197 ASN A CA 1
ATOM 1540 C C . ASN A 1 197 ? 5.927 26.128 30.152 1.00 64.56 197 ASN A C 1
ATOM 1542 O O . ASN A 1 197 ? 7.086 26.398 30.460 1.00 64.56 197 ASN A O 1
ATOM 1546 N N . LYS A 1 198 ? 5.070 25.667 31.071 1.00 76.38 198 LYS A N 1
ATOM 1547 C CA . LYS A 1 198 ? 5.422 25.525 32.492 1.00 76.38 198 LYS A CA 1
ATOM 1548 C C . LYS A 1 198 ? 6.538 24.502 32.697 1.00 76.38 198 LYS A C 1
ATOM 1550 O O . LYS A 1 198 ? 6.513 23.400 32.153 1.00 76.38 198 LYS A O 1
ATOM 1555 N N . PHE A 1 199 ? 7.486 24.844 33.561 1.00 79.25 199 PHE A N 1
ATOM 1556 C CA . PHE A 1 199 ? 8.618 23.984 33.883 1.00 79.25 199 PHE A CA 1
ATOM 1557 C C . PHE A 1 199 ? 8.233 22.955 34.947 1.00 79.25 199 PHE A C 1
ATOM 1559 O O . PHE A 1 199 ? 7.685 23.298 35.998 1.00 79.25 199 PHE A O 1
ATOM 1566 N N . THR A 1 200 ? 8.564 21.689 34.703 1.00 80.94 200 THR A N 1
ATOM 1567 C CA . THR A 1 200 ? 8.423 20.632 35.711 1.00 80.94 200 THR A CA 1
ATOM 1568 C C . THR A 1 200 ? 9.724 20.523 36.495 1.00 80.94 200 THR A C 1
ATOM 1570 O O . THR A 1 200 ? 10.750 20.105 35.962 1.00 80.94 200 THR A O 1
ATOM 1573 N N . CYS A 1 201 ? 9.704 20.909 37.770 1.00 76.94 201 CYS A N 1
ATOM 1574 C CA . CYS A 1 201 ? 10.911 20.888 38.590 1.00 76.94 201 CYS A CA 1
ATOM 1575 C C . CYS A 1 201 ? 11.249 19.458 39.038 1.00 76.94 201 CYS A C 1
ATOM 1577 O O . CYS A 1 201 ? 10.501 18.864 39.808 1.00 76.94 201 CYS A O 1
ATOM 1579 N N . ALA A 1 202 ? 12.418 18.939 38.653 1.00 75.69 202 ALA A N 1
ATOM 1580 C CA . ALA A 1 202 ? 12.866 17.589 39.021 1.00 75.69 202 ALA A CA 1
ATOM 1581 C C . ALA A 1 202 ? 13.018 17.354 40.542 1.00 75.69 202 ALA A C 1
ATOM 1583 O O . ALA A 1 202 ? 12.995 16.212 40.993 1.00 75.69 202 ALA A O 1
ATOM 1584 N N . LYS A 1 203 ? 13.167 18.418 41.349 1.00 79.12 203 LYS A N 1
ATOM 1585 C CA . LYS A 1 203 ? 13.351 18.314 42.808 1.00 79.12 203 LYS A CA 1
ATOM 1586 C C . LYS A 1 203 ? 12.033 18.216 43.579 1.00 79.12 203 LYS A C 1
ATOM 1588 O O . LYS A 1 203 ? 11.940 17.429 44.514 1.00 79.12 203 LYS A O 1
ATOM 1593 N N . CYS A 1 204 ? 11.029 19.023 43.228 1.00 80.44 204 CYS A N 1
ATOM 1594 C CA . CYS A 1 204 ? 9.722 19.013 43.904 1.00 80.44 204 CYS A CA 1
ATOM 1595 C C . CYS A 1 204 ? 8.620 18.299 43.105 1.00 80.44 204 CYS A C 1
ATOM 1597 O O . CYS A 1 204 ? 7.524 18.102 43.626 1.00 80.44 204 CYS A O 1
ATOM 1599 N N . ASN A 1 205 ? 8.913 17.905 41.862 1.00 77.19 205 ASN A N 1
ATOM 1600 C CA . ASN A 1 205 ? 8.020 17.232 40.919 1.00 77.19 205 ASN A CA 1
ATOM 1601 C C . ASN A 1 205 ? 6.697 17.981 40.662 1.00 77.19 205 ASN A C 1
ATOM 1603 O O . ASN A 1 205 ? 5.674 17.371 40.363 1.00 77.19 205 ASN A O 1
ATOM 1607 N N . GLN A 1 206 ? 6.709 19.309 40.822 1.00 74.38 206 GLN A N 1
ATOM 1608 C CA . GLN A 1 206 ? 5.572 20.190 40.558 1.00 74.38 206 GLN A CA 1
ATOM 1609 C C . GLN A 1 206 ? 5.777 20.938 39.241 1.00 74.38 206 GLN A C 1
ATOM 1611 O O . GLN A 1 206 ? 6.893 21.359 38.917 1.00 74.38 206 GLN A O 1
ATOM 1616 N N . VAL A 1 207 ? 4.677 21.141 38.518 1.00 81.31 207 VAL A N 1
ATOM 1617 C CA . VAL A 1 207 ? 4.621 21.997 37.331 1.00 81.31 207 VAL A CA 1
ATOM 1618 C C . VAL A 1 207 ? 4.444 23.436 37.802 1.00 81.31 207 VAL A C 1
ATOM 1620 O O . VAL A 1 207 ? 3.395 23.802 38.335 1.00 81.31 207 VAL A O 1
ATOM 1623 N N . VAL A 1 208 ? 5.482 24.249 37.647 1.00 82.00 208 VAL A N 1
ATOM 1624 C CA . VAL A 1 208 ? 5.543 25.603 38.204 1.00 82.00 208 VAL A CA 1
ATOM 1625 C C . VAL A 1 208 ? 5.809 26.625 37.108 1.00 82.00 208 VAL A C 1
ATOM 1627 O O . VAL A 1 208 ? 6.427 26.325 36.086 1.00 82.00 208 VAL A O 1
ATOM 1630 N N . LYS A 1 209 ? 5.364 27.864 37.337 1.00 84.50 209 LYS A N 1
ATOM 1631 C CA . 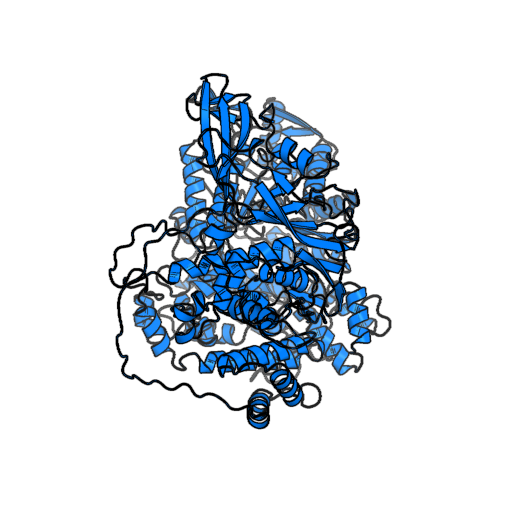LYS A 1 209 ? 5.905 29.001 36.589 1.00 84.50 209 LYS A CA 1
ATOM 1632 C C . LYS A 1 209 ? 7.366 29.129 36.984 1.00 84.50 209 LYS A C 1
ATOM 1634 O O . LYS A 1 209 ? 7.635 29.238 38.173 1.00 84.50 209 LYS A O 1
ATOM 1639 N N . ALA A 1 210 ? 8.289 29.067 36.041 1.00 84.50 210 ALA A N 1
ATOM 1640 C CA . ALA A 1 210 ? 9.715 29.181 36.330 1.00 84.50 210 ALA A CA 1
ATOM 1641 C C . ALA A 1 210 ? 10.308 30.343 35.549 1.00 84.50 210 ALA A C 1
ATOM 1643 O O . ALA A 1 210 ? 9.720 30.814 34.580 1.00 84.50 210 ALA A O 1
ATOM 1644 N N . THR A 1 211 ? 11.471 30.817 35.973 1.00 86.00 211 THR A N 1
ATOM 1645 C CA . THR A 1 211 ? 12.226 31.787 35.177 1.00 86.00 211 THR A CA 1
ATOM 1646 C C . THR A 1 211 ? 13.408 31.077 34.553 1.00 86.00 211 THR A C 1
ATOM 1648 O O . THR A 1 211 ? 14.128 30.369 35.257 1.00 86.00 211 THR A O 1
ATOM 1651 N N . LYS A 1 212 ? 13.583 31.231 33.242 1.00 87.88 212 LYS A N 1
ATOM 1652 C CA . LYS A 1 212 ? 14.712 30.684 32.496 1.00 87.88 212 LYS A CA 1
ATOM 1653 C C . LYS A 1 212 ? 15.596 31.831 32.029 1.00 87.88 212 LYS A C 1
ATOM 1655 O O . LYS A 1 212 ? 15.107 32.873 31.607 1.00 87.88 212 LYS A O 1
ATOM 1660 N N . GLN A 1 213 ? 16.900 31.656 32.157 1.00 90.00 213 GLN A N 1
ATOM 1661 C CA . GLN A 1 213 ? 17.888 32.619 31.700 1.00 90.00 213 GLN A CA 1
ATOM 1662 C C . GLN A 1 213 ? 19.039 31.871 31.038 1.00 90.00 213 GLN A C 1
ATOM 1664 O O . GLN A 1 213 ? 19.531 30.883 31.585 1.00 90.00 213 GLN A O 1
ATOM 1669 N N . LEU A 1 214 ? 19.460 32.352 29.872 1.00 88.81 214 LEU A N 1
ATOM 1670 C CA . LEU A 1 214 ? 20.683 31.905 29.220 1.00 88.81 214 LEU A CA 1
ATOM 1671 C C . LEU A 1 214 ? 21.852 32.794 29.668 1.00 88.81 214 LEU A C 1
ATOM 1673 O O . LEU A 1 214 ? 21.688 34.001 29.837 1.00 88.81 214 LEU A O 1
ATOM 1677 N N . SER A 1 215 ? 23.035 32.213 29.829 1.00 88.94 215 SER A N 1
ATOM 1678 C CA . SER A 1 215 ? 24.305 32.923 30.014 1.00 88.94 215 SER A CA 1
ATOM 1679 C C . SER A 1 215 ? 25.413 32.234 29.214 1.00 88.94 215 SER A C 1
ATOM 1681 O O . SER A 1 215 ? 25.319 31.051 28.882 1.00 88.94 215 SER A O 1
ATOM 1683 N N . LEU A 1 216 ? 26.467 32.965 28.855 1.00 86.06 216 LEU A N 1
ATOM 1684 C CA . LEU A 1 216 ? 27.661 32.376 28.248 1.00 86.06 216 LEU A CA 1
ATOM 1685 C C . LEU A 1 216 ? 28.568 31.838 29.356 1.00 86.06 216 LEU A C 1
ATOM 1687 O O . LEU A 1 216 ? 29.157 32.603 30.120 1.00 86.06 216 LEU A O 1
ATOM 1691 N N . LEU A 1 217 ? 28.708 30.518 29.428 1.00 85.12 217 LEU A N 1
ATOM 1692 C CA . LEU A 1 217 ? 29.674 29.879 30.319 1.00 85.12 217 LEU A CA 1
ATOM 1693 C C . LEU A 1 217 ? 31.080 29.950 29.716 1.00 85.12 217 LEU A C 1
ATOM 1695 O O . LEU A 1 217 ? 32.054 30.260 30.407 1.00 85.12 217 LEU A O 1
ATOM 1699 N N . GLU A 1 218 ? 31.173 29.725 28.405 1.00 84.62 218 GLU A N 1
ATOM 1700 C CA . GLU A 1 218 ? 32.422 29.751 27.657 1.00 84.62 218 GLU A CA 1
ATOM 1701 C C . GLU A 1 218 ? 32.249 30.506 26.337 1.00 84.62 218 GLU A C 1
ATOM 1703 O O . GLU A 1 218 ? 31.466 30.107 25.478 1.00 84.62 218 GLU A O 1
ATOM 1708 N N . ALA A 1 219 ? 32.988 31.603 26.165 1.00 84.75 219 ALA A N 1
ATOM 1709 C CA . ALA A 1 219 ? 32.971 32.367 24.923 1.00 84.75 219 ALA A CA 1
ATOM 1710 C C . ALA A 1 219 ? 33.977 31.796 23.896 1.00 84.75 219 ALA A C 1
ATOM 1712 O O . ALA A 1 219 ? 35.106 31.467 24.287 1.00 84.75 219 ALA A O 1
ATOM 1713 N N . PRO A 1 220 ? 33.606 31.700 22.602 1.00 89.12 220 PRO A N 1
ATOM 1714 C CA . PRO A 1 220 ? 34.449 31.111 21.557 1.00 89.12 220 PRO A CA 1
ATOM 1715 C C . PRO A 1 220 ? 35.616 32.026 21.156 1.00 89.12 220 PRO A C 1
ATOM 1717 O O . PRO A 1 220 ? 35.543 33.245 21.307 1.00 89.12 220 PRO A O 1
ATOM 1720 N N . ASN A 1 221 ? 36.699 31.482 20.594 1.00 87.19 221 ASN A N 1
ATOM 1721 C CA . ASN A 1 221 ? 37.798 32.312 20.067 1.00 87.19 221 ASN A CA 1
ATOM 1722 C C . ASN A 1 221 ? 37.397 33.066 18.784 1.00 87.19 221 ASN A C 1
ATOM 1724 O O . ASN A 1 221 ? 37.854 34.188 18.549 1.00 87.19 221 ASN A O 1
ATOM 1728 N N . VAL A 1 222 ? 36.526 32.466 17.974 1.00 91.19 222 VAL A N 1
ATOM 1729 C CA . VAL A 1 222 ? 35.898 33.058 16.794 1.00 91.19 222 VAL A CA 1
ATOM 1730 C C . VAL A 1 222 ? 34.391 32.947 16.962 1.00 91.19 222 VAL A C 1
ATOM 1732 O O . VAL A 1 222 ? 33.838 31.853 16.990 1.00 91.19 222 VAL A O 1
ATOM 1735 N N . LEU A 1 223 ? 33.730 34.090 17.089 1.00 91.75 223 LEU A N 1
ATOM 1736 C CA . LEU A 1 223 ? 32.289 34.173 17.267 1.00 91.75 223 LEU A CA 1
ATOM 1737 C C . LEU A 1 223 ? 31.611 34.323 15.902 1.00 91.75 223 LEU A C 1
ATOM 1739 O O . LEU A 1 223 ? 31.882 35.276 15.168 1.00 91.75 223 LEU A O 1
ATOM 1743 N N . VAL A 1 224 ? 30.710 33.393 15.591 1.00 95.44 224 VAL A N 1
ATOM 1744 C CA . VAL A 1 224 ? 29.840 33.447 14.412 1.00 95.44 224 VAL A CA 1
ATOM 1745 C C . VAL A 1 224 ? 28.435 33.821 14.866 1.00 95.44 224 VAL A C 1
ATOM 1747 O O . VAL A 1 224 ? 27.841 33.124 15.689 1.00 95.44 224 VAL A O 1
ATOM 1750 N N . ILE A 1 225 ? 27.906 34.924 14.339 1.00 95.44 225 ILE A N 1
ATOM 1751 C CA . ILE A 1 225 ? 26.534 35.369 14.597 1.00 95.44 225 ILE A CA 1
ATOM 1752 C C . ILE A 1 225 ? 25.736 35.245 13.306 1.00 95.44 225 ILE A C 1
ATOM 1754 O O . ILE A 1 225 ? 26.074 35.876 12.306 1.00 95.44 225 ILE A O 1
ATOM 1758 N N . HIS A 1 226 ? 24.661 34.469 13.343 1.00 95.88 226 HIS A N 1
ATOM 1759 C CA . HIS A 1 226 ? 23.681 34.389 12.267 1.00 95.88 226 HIS A CA 1
ATOM 1760 C C . HIS A 1 226 ? 22.472 35.269 12.607 1.00 95.88 226 HIS A C 1
ATOM 1762 O O . HIS A 1 226 ? 21.935 35.204 13.714 1.00 95.88 226 HIS A O 1
ATOM 1768 N N . LEU A 1 227 ? 22.048 36.109 11.662 1.00 93.94 227 LEU A N 1
ATOM 1769 C CA . LEU A 1 227 ? 20.863 36.954 11.800 1.00 93.94 227 LEU A CA 1
ATOM 1770 C C . LEU A 1 227 ? 19.684 36.262 11.114 1.00 93.94 227 LEU A C 1
ATOM 1772 O O . LEU A 1 227 ? 19.679 36.147 9.888 1.00 93.94 227 LEU A O 1
ATOM 1776 N N . LYS A 1 228 ? 18.676 35.830 11.886 1.00 91.25 228 LYS A N 1
ATOM 1777 C CA . LYS A 1 228 ? 17.488 35.129 11.369 1.00 91.25 228 LYS A CA 1
ATOM 1778 C C . LYS A 1 228 ? 16.618 36.070 10.533 1.00 91.25 228 LYS A C 1
ATOM 1780 O O . LYS A 1 228 ? 15.636 36.626 11.015 1.00 91.25 228 LYS A O 1
ATOM 1785 N N . ARG A 1 229 ? 17.001 36.276 9.273 1.00 87.62 229 ARG A N 1
ATOM 1786 C CA . ARG A 1 229 ? 16.303 37.176 8.345 1.00 87.62 229 ARG A CA 1
ATOM 1787 C C . ARG A 1 229 ? 15.077 36.564 7.695 1.00 87.62 229 ARG A C 1
ATOM 1789 O O . ARG A 1 229 ? 14.348 37.308 7.060 1.00 87.62 229 ARG A O 1
ATOM 1796 N N . PHE A 1 230 ? 14.852 35.265 7.819 1.00 85.44 230 PHE A N 1
ATOM 1797 C CA . PHE A 1 230 ? 13.720 34.595 7.193 1.00 85.44 230 PHE A CA 1
ATOM 1798 C C . PHE A 1 230 ? 12.776 34.046 8.257 1.00 85.44 230 PHE A C 1
ATOM 1800 O O . PHE A 1 230 ? 13.221 33.394 9.204 1.00 85.44 230 PHE A O 1
ATOM 1807 N N . ASP A 1 231 ? 11.484 34.336 8.109 1.00 71.06 231 ASP A N 1
ATOM 1808 C CA . ASP A 1 231 ? 10.434 33.744 8.938 1.00 71.06 231 ASP A CA 1
ATOM 1809 C C . ASP A 1 231 ? 10.096 32.308 8.479 1.00 71.06 231 ASP A C 1
ATOM 1811 O O . ASP A 1 231 ? 10.562 31.834 7.443 1.00 71.06 231 ASP A O 1
ATOM 1815 N N . ASN A 1 232 ? 9.247 31.602 9.233 1.00 58.94 232 ASN A N 1
ATOM 1816 C CA . ASN A 1 232 ? 8.821 30.230 8.907 1.00 58.94 232 ASN A CA 1
ATOM 1817 C C . ASN A 1 232 ? 8.029 30.115 7.581 1.00 58.94 232 ASN A C 1
ATOM 1819 O O . ASN A 1 232 ? 7.671 29.008 7.182 1.00 58.94 232 ASN A O 1
ATOM 1823 N N . VAL A 1 233 ? 7.714 31.240 6.927 1.00 59.06 233 VAL A N 1
ATOM 1824 C CA . VAL A 1 233 ? 6.982 31.339 5.652 1.00 59.06 233 VAL A CA 1
ATOM 1825 C C . VAL A 1 233 ? 7.906 31.859 4.531 1.00 59.06 233 VAL A C 1
ATOM 1827 O O . VAL A 1 233 ? 7.443 32.171 3.435 1.00 59.06 233 VAL A O 1
ATOM 1830 N N . SER A 1 234 ? 9.221 31.918 4.782 1.00 64.69 234 SER A N 1
ATOM 1831 C CA . SER A 1 234 ? 10.275 32.351 3.855 1.00 64.69 234 SER A CA 1
ATOM 1832 C C . SER A 1 234 ? 10.230 33.830 3.438 1.00 64.69 234 SER A C 1
ATOM 1834 O O . SER A 1 234 ? 10.840 34.193 2.428 1.00 64.69 234 SER A O 1
ATOM 1836 N N . ASN A 1 235 ? 9.572 34.708 4.205 1.00 75.06 235 ASN A N 1
ATOM 1837 C CA . ASN A 1 235 ? 9.640 36.155 3.975 1.00 75.06 235 ASN A CA 1
ATOM 1838 C C . ASN A 1 235 ? 10.920 36.735 4.577 1.00 75.06 235 ASN A C 1
ATOM 1840 O O . ASN A 1 235 ? 11.252 36.463 5.734 1.00 75.06 235 ASN A O 1
ATOM 1844 N N . LYS A 1 236 ? 11.615 37.584 3.815 1.00 84.44 236 LYS A N 1
ATOM 1845 C CA . LYS A 1 236 ? 12.827 38.254 4.285 1.00 84.44 236 LYS A CA 1
ATOM 1846 C C . LYS A 1 236 ? 12.525 39.517 5.096 1.00 84.44 236 LYS A C 1
ATOM 1848 O O . LYS A 1 236 ? 11.805 40.409 4.655 1.00 84.44 236 LYS A O 1
ATOM 1853 N N . ILE A 1 237 ? 13.179 39.640 6.246 1.00 86.12 237 ILE A N 1
ATOM 1854 C CA . ILE A 1 237 ? 13.281 40.855 7.049 1.00 86.12 237 ILE A CA 1
ATOM 1855 C C . ILE A 1 237 ? 14.345 41.758 6.411 1.00 86.12 237 ILE A C 1
ATOM 1857 O O . ILE A 1 237 ? 15.550 41.608 6.638 1.00 86.12 237 ILE A O 1
ATOM 1861 N N . GLU A 1 238 ? 13.888 42.724 5.616 1.00 83.00 238 GLU A N 1
ATOM 1862 C CA . GLU A 1 238 ? 14.727 43.739 4.948 1.00 83.00 238 GLU A CA 1
ATOM 1863 C C . GLU A 1 238 ? 15.075 44.927 5.865 1.00 83.00 238 GLU A C 1
ATOM 1865 O O . GLU A 1 238 ? 15.583 45.955 5.431 1.00 83.00 238 GLU A O 1
ATOM 1870 N N . LYS A 1 239 ? 14.815 44.792 7.167 1.00 86.94 239 LYS A N 1
ATOM 1871 C CA . LYS A 1 239 ? 15.133 45.812 8.164 1.00 86.94 239 LYS A CA 1
ATOM 1872 C C . LYS A 1 239 ? 16.660 45.968 8.313 1.00 86.94 239 LYS A C 1
ATOM 1874 O O . LYS A 1 239 ? 17.358 44.952 8.445 1.00 86.94 239 LYS A O 1
ATOM 1879 N N . PRO A 1 240 ? 17.196 47.203 8.348 1.00 86.75 240 PRO A N 1
ATOM 1880 C CA . PRO A 1 240 ? 18.608 47.427 8.635 1.00 86.75 240 PRO A CA 1
ATOM 1881 C C . PRO A 1 240 ? 18.909 47.066 10.092 1.00 86.75 240 PRO A C 1
ATOM 1883 O O . PRO A 1 240 ? 18.251 47.566 11.001 1.00 86.75 240 PRO A O 1
ATOM 1886 N N . ILE A 1 241 ? 19.920 46.223 10.312 1.00 91.12 241 ILE A N 1
ATOM 1887 C CA . ILE A 1 241 ? 20.383 45.844 11.653 1.00 91.12 241 ILE A CA 1
ATOM 1888 C C . ILE A 1 241 ? 21.790 46.395 11.858 1.00 91.12 241 ILE A C 1
ATOM 1890 O O . ILE A 1 241 ? 22.718 46.037 11.132 1.00 91.12 241 ILE A O 1
ATOM 1894 N N . ALA A 1 242 ? 21.957 47.267 12.851 1.00 89.25 242 ALA A N 1
ATOM 1895 C CA . ALA A 1 242 ? 23.261 47.824 13.187 1.00 89.25 242 ALA A CA 1
ATOM 1896 C C . ALA A 1 242 ? 24.138 46.787 13.910 1.00 89.25 242 ALA A C 1
ATOM 1898 O O . ALA A 1 242 ? 23.705 46.139 14.866 1.00 89.25 242 ALA A O 1
ATOM 1899 N N . PHE A 1 243 ? 25.395 46.658 13.492 1.00 90.38 243 PHE A N 1
ATOM 1900 C CA . PHE A 1 243 ? 26.404 45.847 14.172 1.00 90.38 243 PHE A CA 1
ATOM 1901 C C . PHE A 1 243 ? 27.689 46.650 14.361 1.00 90.38 243 PHE A C 1
ATOM 1903 O O . PHE A 1 243 ? 28.143 47.362 13.464 1.00 90.38 243 PHE A O 1
ATOM 1910 N N . ASP A 1 244 ? 28.269 46.541 15.552 1.00 86.38 244 ASP A N 1
ATOM 1911 C CA . ASP A 1 244 ? 29.471 47.279 15.913 1.00 86.38 244 ASP A CA 1
ATOM 1912 C C . ASP A 1 244 ? 30.727 46.562 15.408 1.00 86.38 244 ASP A C 1
ATOM 1914 O O . ASP A 1 244 ? 30.800 45.329 15.362 1.00 86.38 244 ASP A O 1
ATOM 1918 N N . LYS A 1 245 ? 31.758 47.351 15.077 1.00 85.81 245 LYS A N 1
ATOM 1919 C CA . LYS A 1 245 ? 33.089 46.825 14.738 1.00 85.81 245 LYS A CA 1
ATOM 1920 C C . LYS A 1 245 ? 33.701 46.056 15.915 1.00 85.81 245 LYS A C 1
ATOM 1922 O O . LYS A 1 245 ? 34.398 45.070 15.697 1.00 85.81 245 LYS A O 1
ATOM 1927 N N . ILE A 1 246 ? 33.458 46.532 17.135 1.00 88.38 246 ILE A N 1
ATOM 1928 C CA . ILE A 1 246 ? 33.925 45.913 18.374 1.00 88.38 246 ILE A CA 1
ATOM 1929 C C . ILE A 1 246 ? 32.700 45.473 19.166 1.00 88.38 246 ILE A C 1
ATOM 1931 O O . ILE A 1 246 ? 31.863 46.303 19.519 1.00 88.38 246 ILE A O 1
ATOM 1935 N N . LEU A 1 247 ? 32.614 44.179 19.452 1.00 89.19 247 LEU A N 1
ATOM 1936 C CA . LEU A 1 247 ? 31.555 43.582 20.251 1.00 89.19 247 LEU A CA 1
ATOM 1937 C C . LEU A 1 247 ? 32.136 43.106 21.584 1.00 89.19 247 LEU A C 1
ATOM 1939 O O . LEU A 1 247 ? 33.153 42.418 21.629 1.00 89.19 247 LEU A O 1
ATOM 1943 N N . VAL A 1 248 ? 31.488 43.473 22.686 1.00 87.19 248 VAL A N 1
ATOM 1944 C CA . VAL A 1 248 ? 31.918 43.096 24.037 1.00 87.19 248 VAL A CA 1
ATOM 1945 C C . VAL A 1 248 ? 30.848 42.199 24.643 1.00 87.19 248 VAL A C 1
ATOM 1947 O O . VAL A 1 248 ? 29.716 42.642 24.829 1.00 87.19 248 VAL A O 1
ATOM 1950 N N . LEU A 1 249 ? 31.204 40.949 24.949 1.00 85.75 249 LEU A N 1
ATOM 1951 C CA . LEU A 1 249 ? 30.275 39.956 25.505 1.00 85.75 249 LEU A CA 1
ATOM 1952 C C . LEU A 1 249 ? 30.381 39.794 27.026 1.00 85.75 249 LEU A C 1
ATOM 1954 O O . LEU A 1 249 ? 29.662 38.985 27.603 1.00 85.75 249 LEU A O 1
ATOM 1958 N N . SER A 1 250 ? 31.242 40.565 27.696 1.00 81.81 250 SER A N 1
ATOM 1959 C CA . SER A 1 250 ? 31.485 40.425 29.139 1.00 81.81 250 SER A CA 1
ATOM 1960 C C . SER A 1 250 ? 30.233 40.588 30.006 1.00 81.81 250 SER A C 1
ATOM 1962 O O . SER A 1 250 ? 30.163 39.990 31.072 1.00 81.81 250 SER A O 1
ATOM 1964 N N . SER A 1 251 ? 29.228 41.340 29.548 1.00 81.62 251 SER A N 1
ATOM 1965 C CA . SER A 1 251 ? 27.945 41.506 30.244 1.00 81.62 251 SER A CA 1
ATOM 1966 C C . SER A 1 251 ? 27.020 40.287 30.180 1.00 81.62 251 SER A C 1
ATOM 1968 O O . SER A 1 251 ? 26.023 40.264 30.893 1.00 81.62 251 SER A O 1
ATOM 1970 N N . PHE A 1 252 ? 27.314 39.313 29.318 1.00 85.19 252 PHE A N 1
ATOM 1971 C CA . PHE A 1 252 ? 26.504 38.106 29.117 1.00 85.19 252 PHE A CA 1
ATOM 1972 C C . PHE A 1 252 ? 27.192 36.840 29.648 1.00 85.19 252 PHE A C 1
ATOM 1974 O O . PHE A 1 252 ? 26.637 35.747 29.539 1.00 85.19 252 PHE A O 1
ATOM 1981 N N . LEU A 1 253 ? 28.405 36.979 30.196 1.00 83.12 253 LEU A N 1
ATOM 1982 C CA . LEU A 1 253 ? 29.164 35.884 30.792 1.00 83.12 253 LEU A CA 1
ATOM 1983 C C . LEU A 1 253 ? 28.628 35.548 32.183 1.00 83.12 253 LEU A C 1
ATOM 1985 O O . LEU A 1 253 ? 28.290 36.438 32.963 1.00 83.12 253 LEU A O 1
ATOM 1989 N N . ASP A 1 254 ? 28.579 34.256 32.490 1.00 79.25 254 ASP A N 1
ATOM 1990 C CA . ASP A 1 254 ? 28.222 33.765 33.819 1.00 79.25 254 ASP A CA 1
ATOM 1991 C C . ASP A 1 254 ? 29.308 34.107 34.860 1.00 79.25 254 ASP A C 1
ATOM 1993 O O . ASP A 1 254 ? 30.495 34.163 34.530 1.00 79.25 254 ASP A O 1
ATOM 1997 N N . GLU A 1 255 ? 28.938 34.279 36.134 1.00 69.56 255 GLU A N 1
ATOM 1998 C CA . GLU A 1 255 ? 29.900 34.522 37.225 1.00 69.56 255 GLU A CA 1
ATOM 1999 C C . GLU A 1 255 ? 30.893 33.361 37.406 1.00 69.56 255 GLU A C 1
ATOM 2001 O O . GLU A 1 255 ? 32.026 33.573 37.846 1.00 69.56 255 GLU A O 1
ATOM 2006 N N . ALA A 1 256 ? 30.490 32.138 37.043 1.00 64.75 256 ALA A N 1
ATOM 2007 C CA . ALA A 1 256 ? 31.351 30.960 37.044 1.00 64.75 256 ALA A CA 1
ATOM 2008 C C . ALA A 1 256 ? 32.324 30.915 35.850 1.00 64.75 256 ALA A C 1
ATOM 2010 O O . ALA A 1 256 ? 33.222 30.064 35.819 1.00 64.75 256 ALA A O 1
ATOM 2011 N N . SER A 1 257 ? 32.174 31.812 34.868 1.00 69.25 257 SER A N 1
ATOM 2012 C CA . SER A 1 257 ? 33.081 31.881 33.730 1.00 69.25 257 SER A CA 1
ATOM 2013 C C . SER A 1 257 ? 34.464 32.348 34.184 1.00 69.25 257 SER A C 1
ATOM 2015 O O . SER A 1 257 ? 34.627 33.374 34.842 1.00 69.25 257 SER A O 1
ATOM 2017 N N . LYS A 1 258 ? 35.505 31.612 33.781 1.00 63.22 258 LYS A N 1
ATOM 2018 C CA . LYS A 1 258 ? 36.916 31.967 34.044 1.00 63.22 258 LYS A CA 1
ATOM 2019 C C . LYS A 1 258 ? 37.410 33.132 33.178 1.00 63.22 258 LYS A C 1
ATOM 2021 O O . LYS A 1 258 ? 38.611 33.393 33.110 1.00 63.22 258 LYS A O 1
ATOM 2026 N N . ASP A 1 259 ? 36.500 33.772 32.458 1.00 65.00 259 ASP A N 1
ATOM 2027 C CA . ASP A 1 259 ? 36.782 34.675 31.369 1.00 65.00 259 ASP A CA 1
ATOM 2028 C C . ASP A 1 259 ? 36.128 36.034 31.622 1.00 65.00 259 ASP A C 1
ATOM 2030 O O . ASP A 1 259 ? 34.916 36.182 31.539 1.00 65.00 259 ASP A O 1
ATOM 2034 N N . HIS A 1 260 ? 36.926 37.039 31.978 1.00 60.00 260 HIS A N 1
ATOM 2035 C CA . HIS A 1 260 ? 36.404 38.349 32.387 1.00 60.00 260 HIS A CA 1
ATOM 2036 C C . HIS A 1 260 ? 36.563 39.431 31.305 1.00 60.00 260 HIS A C 1
ATOM 2038 O O . HIS A 1 260 ? 36.162 40.576 31.517 1.00 60.00 260 HIS A O 1
ATOM 2044 N N . GLN A 1 261 ? 37.149 39.098 30.145 1.00 67.38 261 GLN A N 1
ATOM 2045 C CA . GLN A 1 261 ? 37.416 40.036 29.045 1.00 67.38 261 GLN A CA 1
ATOM 2046 C C . GLN A 1 261 ? 37.224 39.354 27.677 1.00 67.38 261 GLN A C 1
ATOM 2048 O O . GLN A 1 261 ? 38.180 38.935 27.015 1.00 67.38 261 GLN A O 1
ATOM 2053 N N . ALA A 1 262 ? 35.964 39.249 27.249 1.00 78.25 262 ALA A N 1
ATOM 2054 C CA . ALA A 1 262 ? 35.574 38.741 25.935 1.00 78.25 262 ALA A CA 1
ATOM 2055 C C . ALA A 1 262 ? 35.242 39.910 24.986 1.00 78.25 262 ALA A C 1
ATOM 2057 O O . ALA A 1 262 ? 34.083 40.300 24.824 1.00 78.25 262 ALA A O 1
ATOM 2058 N N . GLU A 1 263 ? 36.292 40.506 24.416 1.00 87.69 263 GLU A N 1
ATOM 2059 C CA . GLU A 1 263 ? 36.212 41.547 23.385 1.00 87.69 263 GLU A CA 1
ATOM 2060 C C . GLU A 1 263 ? 36.508 40.949 22.007 1.00 87.69 263 GLU A C 1
ATOM 2062 O O . GLU A 1 263 ? 37.450 40.166 21.845 1.00 87.69 263 GLU A O 1
ATOM 2067 N N . TYR A 1 264 ? 35.696 41.333 21.029 1.00 90.06 264 TYR A N 1
ATOM 2068 C CA . TYR A 1 264 ? 35.668 40.772 19.690 1.00 90.06 264 TYR A CA 1
ATOM 2069 C C . TYR A 1 264 ? 35.745 41.867 18.632 1.00 90.06 264 TYR A C 1
ATOM 2071 O O . TYR A 1 264 ? 34.983 42.828 18.683 1.00 90.06 264 TYR A O 1
ATOM 2079 N N . GLU A 1 265 ? 36.599 41.690 17.628 1.00 90.69 265 GLU A N 1
ATOM 2080 C CA . GLU A 1 265 ? 36.676 42.560 16.455 1.00 90.69 265 GLU A CA 1
ATOM 2081 C C . GLU A 1 265 ? 36.079 41.869 15.222 1.00 90.69 265 GLU A C 1
ATOM 2083 O O . GLU A 1 265 ? 36.401 40.720 14.910 1.00 90.69 265 GLU A O 1
ATOM 2088 N N . LEU A 1 266 ? 35.208 42.579 14.504 1.00 91.75 266 LEU A N 1
ATOM 2089 C CA . LEU A 1 266 ? 34.606 42.113 13.258 1.00 91.75 266 LEU A CA 1
ATOM 2090 C C . LEU A 1 266 ? 35.663 42.010 12.149 1.00 91.75 266 LEU A C 1
ATOM 2092 O O . LEU A 1 266 ? 36.357 42.989 11.852 1.00 91.75 266 LEU A O 1
ATOM 2096 N N . PHE A 1 267 ? 35.732 40.855 11.486 1.00 92.44 267 PHE A N 1
ATOM 2097 C CA . PHE A 1 267 ? 36.640 40.631 10.353 1.00 92.44 267 PHE A CA 1
ATOM 2098 C C . PHE A 1 267 ? 35.964 40.024 9.117 1.00 92.44 267 PHE A C 1
ATOM 2100 O O . PHE A 1 267 ? 36.563 40.046 8.042 1.00 92.44 267 PHE A O 1
ATOM 2107 N N . GLY A 1 268 ? 34.737 39.504 9.234 1.00 92.75 268 GLY A N 1
ATOM 2108 C CA . GLY A 1 268 ? 34.007 38.916 8.112 1.00 92.75 268 GLY A CA 1
ATOM 2109 C C . GLY A 1 268 ? 32.505 39.188 8.174 1.00 92.75 268 GLY A C 1
ATOM 2110 O O . GLY A 1 268 ? 31.915 39.144 9.250 1.00 92.75 268 GLY A O 1
ATOM 2111 N N . VAL A 1 269 ? 31.883 39.462 7.029 1.00 95.19 269 VAL A N 1
ATOM 2112 C CA . VAL A 1 269 ? 30.429 39.641 6.892 1.00 95.19 269 VAL A CA 1
ATOM 2113 C C . VAL A 1 269 ? 29.959 38.971 5.606 1.00 95.19 269 VAL A C 1
ATOM 2115 O O . VAL A 1 269 ? 30.479 39.280 4.539 1.00 95.19 269 VAL A O 1
ATOM 2118 N N . ILE A 1 270 ? 28.962 38.093 5.685 1.00 95.38 270 ILE A N 1
ATOM 2119 C CA . ILE A 1 270 ? 28.272 37.539 4.512 1.00 95.38 270 ILE A CA 1
ATOM 2120 C C . ILE A 1 270 ? 26.974 38.315 4.318 1.00 95.38 270 ILE A C 1
ATOM 2122 O O . ILE A 1 270 ? 26.196 38.453 5.263 1.00 95.38 270 ILE A O 1
ATOM 2126 N N . LEU A 1 271 ? 26.746 38.822 3.108 1.00 93.12 271 LEU A N 1
ATOM 2127 C CA . LEU A 1 271 ? 25.507 39.482 2.706 1.00 93.12 271 LEU A CA 1
ATOM 2128 C C . LEU A 1 271 ? 24.654 38.537 1.870 1.00 93.12 271 LEU A C 1
ATOM 2130 O O . LEU A 1 271 ? 25.193 37.766 1.081 1.00 93.12 271 LEU A O 1
ATOM 2134 N N . HIS A 1 272 ? 23.337 38.653 2.001 1.00 91.50 272 HIS A N 1
ATOM 2135 C CA . HIS A 1 272 ? 22.369 38.021 1.117 1.00 91.50 272 HIS A CA 1
ATOM 2136 C C . HIS A 1 272 ? 21.486 39.089 0.466 1.00 91.50 272 HIS A C 1
ATOM 2138 O O . HIS A 1 272 ? 20.710 39.766 1.148 1.00 91.50 272 HIS A O 1
ATOM 2144 N N . SER A 1 273 ? 21.569 39.212 -0.856 1.00 84.44 273 SER A N 1
ATOM 2145 C CA . SER A 1 273 ? 20.717 40.082 -1.678 1.00 84.44 273 SER A CA 1
ATOM 2146 C C . SER A 1 273 ? 19.638 39.233 -2.357 1.00 84.44 273 SER A C 1
ATOM 2148 O O . SER A 1 273 ? 19.957 38.222 -2.959 1.00 84.44 273 SER A O 1
ATOM 2150 N N . GLY A 1 274 ? 18.353 39.573 -2.234 1.00 81.06 274 GLY A N 1
ATOM 2151 C CA . GLY A 1 274 ? 17.244 38.717 -2.703 1.00 81.06 274 GLY A CA 1
ATOM 2152 C C . GLY A 1 274 ? 16.119 38.601 -1.680 1.00 81.06 274 GLY A C 1
ATOM 2153 O O . GLY A 1 274 ? 16.359 38.840 -0.498 1.00 81.06 274 GLY A O 1
ATOM 2154 N N . SER A 1 275 ? 14.903 38.281 -2.132 1.00 70.69 275 SER A N 1
ATOM 2155 C CA . SER A 1 275 ? 13.666 38.329 -1.332 1.00 70.69 275 SER A CA 1
ATOM 2156 C C . SER A 1 275 ? 13.258 36.994 -0.697 1.00 70.69 275 SER A C 1
ATOM 2158 O O . SER A 1 275 ? 12.361 36.980 0.141 1.00 70.69 275 SER A O 1
ATOM 2160 N N . THR A 1 276 ? 13.899 35.881 -1.072 1.00 71.06 276 THR A N 1
ATOM 2161 C CA . THR A 1 276 ? 13.581 34.524 -0.580 1.00 71.06 276 THR A CA 1
ATOM 2162 C C . THR A 1 276 ? 14.864 33.722 -0.338 1.00 71.06 276 THR A C 1
ATOM 2164 O O . THR A 1 276 ? 15.914 34.092 -0.854 1.00 71.06 276 THR A O 1
ATOM 2167 N N . LEU A 1 277 ? 14.782 32.624 0.420 1.00 62.62 277 LEU A N 1
ATOM 2168 C CA . LEU A 1 277 ? 15.905 31.698 0.664 1.00 62.62 277 LEU A CA 1
ATOM 2169 C C . LEU A 1 277 ? 16.387 30.973 -0.607 1.00 62.62 277 LEU A C 1
ATOM 2171 O O . LEU A 1 277 ? 17.548 30.591 -0.693 1.00 62.62 277 LEU A O 1
ATOM 2175 N N . GLU A 1 278 ? 15.504 30.800 -1.595 1.00 62.38 278 GLU A N 1
ATOM 2176 C CA . GLU A 1 278 ? 15.760 30.034 -2.828 1.00 62.38 278 GLU A CA 1
ATOM 2177 C C . GLU A 1 278 ? 16.103 30.926 -4.038 1.00 62.38 278 GLU A C 1
ATOM 2179 O O . GLU A 1 278 ? 16.318 30.432 -5.146 1.00 62.38 278 GLU A O 1
ATOM 2184 N N . SER A 1 279 ? 16.105 32.250 -3.841 1.00 68.50 279 SER A N 1
ATOM 2185 C CA . SER A 1 279 ? 16.394 33.249 -4.870 1.00 68.50 279 SER A CA 1
ATOM 2186 C C . SER A 1 279 ? 17.116 34.450 -4.254 1.00 68.50 279 SER A C 1
ATOM 2188 O O . SER A 1 279 ? 16.497 35.314 -3.618 1.00 68.50 279 SER A O 1
ATOM 2190 N N . GLY A 1 280 ? 18.406 34.553 -4.546 1.00 80.94 280 GLY A N 1
ATOM 2191 C CA . GLY A 1 280 ? 19.254 35.669 -4.171 1.00 80.94 280 GLY A CA 1
ATOM 2192 C C . GLY A 1 280 ? 20.707 35.491 -4.598 1.00 80.94 280 GLY A C 1
ATOM 2193 O O . GLY A 1 280 ? 21.040 34.653 -5.435 1.00 80.94 280 GLY A O 1
ATOM 2194 N N . HIS A 1 281 ? 21.580 36.325 -4.052 1.00 90.12 281 HIS A N 1
ATOM 2195 C CA . HIS A 1 281 ? 23.008 36.312 -4.312 1.00 90.12 281 HIS A CA 1
ATOM 2196 C C . HIS A 1 281 ? 23.783 36.643 -3.042 1.00 90.12 281 HIS A C 1
ATOM 2198 O O . HIS A 1 281 ? 23.470 37.620 -2.351 1.00 90.12 281 HIS A O 1
ATOM 2204 N N . TYR A 1 282 ? 24.790 35.821 -2.751 1.00 92.19 282 TYR A N 1
ATOM 2205 C CA . TYR A 1 282 ? 25.637 35.961 -1.576 1.00 92.19 282 TYR A CA 1
ATOM 2206 C C . TYR A 1 282 ? 26.985 36.576 -1.937 1.00 92.19 282 TYR A C 1
ATOM 2208 O O . TYR A 1 282 ? 27.662 36.113 -2.854 1.00 92.19 282 TYR A O 1
ATOM 2216 N N . CYS A 1 283 ? 27.421 37.565 -1.162 1.00 92.56 283 CYS A N 1
ATOM 2217 C CA . CYS A 1 283 ? 28.772 38.116 -1.254 1.00 92.56 283 CYS A CA 1
ATOM 2218 C C . CYS A 1 283 ? 29.413 38.200 0.134 1.00 92.56 283 CYS A C 1
ATOM 2220 O O . CYS A 1 283 ? 28.723 38.273 1.151 1.00 92.56 283 CYS A O 1
ATOM 2222 N N . ALA A 1 284 ? 30.744 38.150 0.190 1.00 94.06 284 ALA A N 1
ATOM 2223 C CA . ALA A 1 284 ? 31.486 38.181 1.448 1.00 94.06 284 ALA A CA 1
ATOM 2224 C C . ALA A 1 284 ? 32.372 39.420 1.537 1.00 94.06 284 ALA A C 1
ATOM 2226 O O . ALA A 1 284 ? 33.144 39.719 0.630 1.00 94.06 284 ALA A O 1
ATOM 2227 N N . TYR A 1 285 ? 32.319 40.110 2.667 1.00 93.31 285 TYR A N 1
ATOM 2228 C CA . TYR A 1 285 ? 33.260 41.151 3.039 1.00 93.31 285 TYR A CA 1
ATOM 2229 C C . TYR A 1 285 ? 34.245 40.560 4.033 1.00 93.31 285 TYR A C 1
ATOM 2231 O O . TYR A 1 285 ? 33.834 40.056 5.074 1.00 93.31 285 TYR A O 1
ATOM 2239 N N . VAL A 1 286 ? 35.537 40.619 3.727 1.00 91.38 286 VAL A N 1
ATOM 2240 C CA . VAL A 1 286 ? 36.595 40.078 4.591 1.00 91.38 286 VAL A CA 1
ATOM 2241 C C . VAL A 1 286 ? 37.688 41.113 4.815 1.00 91.38 286 VAL A C 1
ATOM 2243 O O . VAL A 1 286 ? 37.992 41.922 3.932 1.00 91.38 286 VAL A O 1
ATOM 2246 N N . LYS A 1 287 ? 38.261 41.091 6.014 1.00 87.81 287 LYS A N 1
ATOM 2247 C CA . LYS A 1 287 ? 39.338 41.971 6.459 1.00 87.81 287 LYS A CA 1
ATOM 2248 C C . LYS A 1 287 ? 40.664 41.210 6.413 1.00 87.81 287 LYS A C 1
ATOM 2250 O O . LYS A 1 287 ? 40.757 40.103 6.940 1.00 87.81 287 LYS A O 1
ATOM 2255 N N . ASP A 1 288 ? 41.679 41.784 5.773 1.00 81.62 288 ASP A N 1
ATOM 2256 C CA . ASP A 1 288 ? 43.024 41.201 5.757 1.00 81.62 288 ASP A CA 1
ATOM 2257 C C . ASP A 1 288 ? 43.836 41.555 7.017 1.00 81.62 288 ASP A C 1
ATOM 2259 O O . ASP A 1 288 ? 43.396 42.298 7.897 1.00 81.62 288 ASP A O 1
ATOM 2263 N N . SER A 1 289 ? 45.058 41.027 7.100 1.00 73.25 289 SER A N 1
ATOM 2264 C CA . SER A 1 289 ? 45.988 41.284 8.207 1.00 73.25 289 SER A CA 1
ATOM 2265 C C . SER A 1 289 ? 46.555 42.712 8.248 1.00 73.25 289 SER A C 1
ATOM 2267 O O . SER A 1 289 ? 47.241 43.059 9.208 1.00 73.25 289 SER A O 1
ATOM 2269 N N . LEU A 1 290 ? 46.297 43.538 7.227 1.00 75.06 290 LEU A N 1
ATOM 2270 C CA . LEU A 1 290 ? 46.686 44.951 7.144 1.00 75.06 290 LEU A CA 1
ATOM 2271 C C . LEU A 1 290 ? 45.504 45.890 7.434 1.00 75.06 290 LEU A C 1
ATOM 2273 O O . LEU A 1 290 ? 45.572 47.081 7.120 1.00 75.06 290 LEU A O 1
ATOM 2277 N N . ASP A 1 291 ? 44.428 45.361 8.017 1.00 77.31 291 ASP A N 1
ATOM 2278 C CA . ASP A 1 291 ? 43.178 46.062 8.300 1.00 77.31 291 ASP A CA 1
ATOM 2279 C C . ASP A 1 291 ? 42.438 46.606 7.062 1.00 77.31 291 ASP A C 1
ATOM 2281 O O . ASP A 1 291 ? 41.591 47.500 7.176 1.00 77.31 291 ASP A O 1
ATOM 2285 N N . GLN A 1 292 ? 42.703 46.056 5.874 1.00 84.38 292 GLN A N 1
ATOM 2286 C CA . GLN A 1 292 ? 42.005 46.425 4.643 1.00 84.38 292 GLN A CA 1
ATOM 2287 C C . GLN A 1 292 ? 40.790 45.527 4.409 1.00 84.38 292 GLN A C 1
ATOM 2289 O O . GLN A 1 292 ? 40.869 44.303 4.504 1.00 84.38 292 GLN A O 1
ATOM 2294 N N . TRP A 1 293 ? 39.659 46.147 4.071 1.00 89.06 293 TRP A N 1
ATOM 2295 C CA . TRP A 1 293 ? 38.426 45.441 3.736 1.00 89.06 293 TRP A CA 1
ATOM 2296 C C . TRP A 1 293 ? 38.343 45.163 2.239 1.00 89.06 293 TRP A C 1
ATOM 2298 O O . TRP A 1 293 ? 38.629 46.028 1.407 1.00 89.06 293 TRP A O 1
ATOM 2308 N N . TYR A 1 294 ? 37.872 43.970 1.902 1.00 89.62 294 TYR A N 1
ATOM 2309 C CA . TYR A 1 294 ? 37.612 43.552 0.533 1.00 89.62 294 TYR A CA 1
ATOM 2310 C C . TYR A 1 294 ? 36.178 43.063 0.405 1.00 89.62 294 TYR A C 1
ATOM 2312 O O . TYR A 1 294 ? 35.722 42.285 1.238 1.00 89.62 294 TYR A O 1
ATOM 2320 N N . CYS A 1 295 ? 35.495 43.488 -0.654 1.00 91.38 295 CYS A N 1
ATOM 2321 C CA . CYS A 1 295 ? 34.238 42.893 -1.090 1.00 91.38 295 CYS A CA 1
ATOM 2322 C C . CYS A 1 295 ? 34.558 41.789 -2.104 1.00 91.38 295 CYS A C 1
ATOM 2324 O O . CYS A 1 295 ? 35.172 42.058 -3.141 1.00 91.38 295 CYS A O 1
ATOM 2326 N N . CYS A 1 296 ? 34.191 40.557 -1.762 1.00 91.50 296 CYS A N 1
ATOM 2327 C CA . CYS A 1 296 ? 34.357 39.350 -2.558 1.00 91.50 296 CYS A CA 1
ATOM 2328 C C . CYS A 1 296 ? 32.993 38.946 -3.117 1.00 91.50 296 CYS A C 1
ATOM 2330 O O . CYS A 1 296 ? 32.200 38.285 -2.443 1.00 91.50 296 CYS A O 1
ATOM 2332 N N . ASP A 1 297 ? 32.743 39.361 -4.352 1.00 90.50 297 ASP A N 1
ATOM 2333 C CA . ASP A 1 297 ? 31.572 38.987 -5.130 1.00 90.50 297 ASP A CA 1
ATOM 2334 C C . ASP A 1 297 ? 32.009 37.982 -6.203 1.00 90.50 297 ASP A C 1
ATOM 2336 O O . ASP A 1 297 ? 32.465 38.352 -7.288 1.00 90.50 297 ASP A O 1
ATOM 2340 N N . ASP A 1 298 ? 31.982 36.697 -5.841 1.00 90.81 298 ASP A N 1
ATOM 2341 C CA . ASP A 1 298 ? 32.493 35.602 -6.664 1.00 90.81 298 ASP A CA 1
ATOM 2342 C C . ASP A 1 298 ? 33.902 35.905 -7.221 1.00 90.81 298 ASP A C 1
ATOM 2344 O O . ASP A 1 298 ? 34.879 35.993 -6.468 1.00 90.81 298 ASP A O 1
ATOM 2348 N N . MET A 1 299 ? 34.042 36.074 -8.541 1.00 89.62 299 MET A N 1
ATOM 2349 C CA . MET A 1 299 ? 35.327 36.337 -9.205 1.00 89.62 299 MET A CA 1
ATOM 2350 C C . MET A 1 299 ? 35.810 37.783 -9.015 1.00 89.62 299 MET A C 1
ATOM 2352 O O . MET A 1 299 ? 36.988 38.080 -9.241 1.00 89.62 299 MET A O 1
ATOM 2356 N N . LEU A 1 300 ? 34.913 38.693 -8.634 1.00 86.69 300 LEU A N 1
ATOM 2357 C CA . LEU A 1 300 ? 35.163 40.121 -8.508 1.00 86.69 300 LEU A CA 1
ATOM 2358 C C . LEU A 1 300 ? 35.514 40.465 -7.059 1.00 86.69 300 LEU A C 1
ATOM 2360 O O . LEU A 1 300 ? 34.657 40.660 -6.204 1.00 86.69 300 LEU A O 1
ATOM 2364 N N . VAL A 1 301 ? 36.813 40.592 -6.793 1.00 89.81 301 VAL A N 1
ATOM 2365 C CA . VAL A 1 301 ? 37.320 41.075 -5.501 1.00 89.81 301 VAL A CA 1
ATOM 2366 C C . VAL A 1 301 ? 37.716 42.541 -5.625 1.00 89.81 301 VAL A C 1
ATOM 2368 O O . VAL A 1 301 ? 38.639 42.869 -6.378 1.00 89.81 301 VAL A O 1
ATOM 2371 N N . SER A 1 302 ? 37.070 43.424 -4.872 1.00 88.69 302 SER A N 1
ATOM 2372 C CA . SER A 1 302 ? 37.342 44.868 -4.871 1.00 88.69 302 SER A CA 1
ATOM 2373 C C . SER A 1 302 ? 37.697 45.373 -3.473 1.00 88.69 302 SER A C 1
ATOM 2375 O O . SER A 1 302 ? 37.285 44.795 -2.471 1.00 88.69 302 SER A O 1
ATOM 2377 N N . LEU A 1 303 ? 38.500 46.438 -3.397 1.00 87.94 303 LEU A N 1
ATOM 2378 C CA . LEU A 1 303 ? 38.781 47.106 -2.126 1.00 87.94 303 LEU A CA 1
ATOM 2379 C C . LEU A 1 303 ? 37.512 47.831 -1.666 1.00 87.94 303 LEU A C 1
ATOM 2381 O O . LEU A 1 303 ? 36.891 48.536 -2.462 1.00 87.94 303 LEU A O 1
ATOM 2385 N N . SER A 1 304 ? 37.147 47.676 -0.400 1.00 85.88 304 SER A N 1
ATOM 2386 C CA . SER A 1 304 ? 35.929 48.252 0.162 1.00 85.88 304 SER A CA 1
ATOM 2387 C C . SER A 1 304 ? 36.191 48.882 1.530 1.00 85.88 304 SER A C 1
ATOM 2389 O O . SER A 1 304 ? 37.306 48.862 2.051 1.00 85.88 304 SER A O 1
ATOM 2391 N N . THR A 1 305 ? 35.162 49.482 2.115 1.00 82.75 305 THR A N 1
ATOM 2392 C CA . THR A 1 305 ? 35.162 49.962 3.498 1.00 82.75 305 THR A CA 1
ATOM 2393 C C . THR A 1 305 ? 33.992 49.330 4.239 1.00 82.75 305 THR A C 1
ATOM 2395 O O . THR A 1 305 ? 32.981 48.979 3.634 1.00 82.75 305 THR A O 1
ATOM 2398 N N . LEU A 1 306 ? 34.091 49.227 5.567 1.00 76.00 306 LEU A N 1
ATOM 2399 C CA . LEU A 1 306 ? 32.991 48.719 6.395 1.00 76.00 306 LEU A CA 1
ATOM 2400 C C . LEU A 1 306 ? 31.706 49.566 6.252 1.00 76.00 306 LEU A C 1
ATOM 2402 O O . LEU A 1 306 ? 30.608 49.050 6.399 1.00 76.00 306 LEU A O 1
ATOM 2406 N N . GLN A 1 307 ? 31.832 50.854 5.901 1.00 70.81 307 GLN A N 1
ATOM 2407 C CA . GLN A 1 307 ? 30.696 51.744 5.611 1.00 70.81 307 GLN A CA 1
ATOM 2408 C C . GLN A 1 307 ? 29.953 51.385 4.312 1.00 70.81 307 GLN A C 1
ATOM 2410 O O . GLN A 1 307 ? 28.828 51.833 4.120 1.00 70.81 307 GLN A O 1
ATOM 2415 N N . GLY A 1 308 ? 30.575 50.607 3.421 1.00 62.28 308 GLY A N 1
ATOM 2416 C CA . GLY A 1 308 ? 29.969 50.112 2.183 1.00 62.28 308 GLY A CA 1
ATOM 2417 C C . GLY A 1 308 ? 29.246 48.769 2.332 1.00 62.28 308 GLY A C 1
ATOM 2418 O O . GLY A 1 308 ? 28.884 48.176 1.318 1.00 62.28 308 GLY A O 1
ATOM 2419 N N . VAL A 1 309 ? 29.086 48.258 3.557 1.00 79.31 309 VAL A N 1
ATOM 2420 C CA . VAL A 1 309 ? 28.338 47.028 3.849 1.00 79.31 309 VAL A CA 1
ATOM 2421 C C . VAL A 1 309 ? 26.857 47.368 4.021 1.00 79.31 309 VAL A C 1
ATOM 2423 O O . VAL A 1 309 ? 26.509 48.223 4.835 1.00 79.31 309 VAL A O 1
ATOM 2426 N N . SER A 1 310 ? 25.978 46.698 3.270 1.00 77.12 310 SER A N 1
ATOM 2427 C CA . SER A 1 310 ? 24.531 46.899 3.390 1.00 77.12 310 SER A CA 1
ATOM 2428 C C . SER A 1 310 ? 23.996 46.270 4.681 1.00 77.12 310 SER A C 1
ATOM 2430 O O . SER A 1 310 ? 24.013 45.050 4.855 1.00 77.12 310 SER A O 1
ATOM 2432 N N . LEU A 1 311 ? 23.499 47.108 5.596 1.00 79.12 311 LEU A N 1
ATOM 2433 C CA . LEU A 1 311 ? 22.932 46.669 6.881 1.00 79.12 311 LEU A CA 1
ATOM 2434 C C . LEU A 1 311 ? 21.621 45.879 6.722 1.00 79.12 311 LEU A C 1
ATOM 2436 O O . LEU A 1 311 ? 21.231 45.138 7.625 1.00 79.12 311 LEU A O 1
ATOM 2440 N N . GLU A 1 312 ? 20.939 46.034 5.588 1.00 73.94 312 GLU A N 1
ATOM 2441 C CA . GLU A 1 312 ? 19.684 45.346 5.241 1.00 73.94 312 GLU A CA 1
ATOM 2442 C C . GLU A 1 312 ? 19.938 43.935 4.685 1.00 73.94 312 GLU A C 1
ATOM 2444 O O . GLU A 1 312 ? 19.056 43.078 4.695 1.00 73.94 312 GLU A O 1
ATOM 2449 N N . GLU A 1 313 ? 21.171 43.663 4.249 1.00 84.19 313 GLU A N 1
ATOM 2450 C CA . GLU A 1 313 ? 21.558 42.401 3.612 1.00 84.19 313 GLU A CA 1
ATOM 2451 C C . GLU A 1 313 ? 22.494 41.554 4.480 1.00 84.19 313 GLU A C 1
ATOM 2453 O O . GLU A 1 313 ? 22.702 40.382 4.175 1.00 84.19 313 GLU A O 1
ATOM 2458 N N . ALA A 1 314 ? 23.047 42.105 5.568 1.00 91.00 314 ALA A N 1
ATOM 2459 C CA . ALA A 1 314 ? 23.970 41.395 6.455 1.00 91.00 314 ALA A CA 1
ATOM 2460 C C . ALA A 1 314 ? 23.338 40.137 7.051 1.00 91.00 314 ALA A C 1
ATOM 2462 O O . ALA A 1 314 ? 22.359 40.242 7.782 1.00 91.00 314 ALA A O 1
ATOM 2463 N N . TYR A 1 315 ? 23.894 38.967 6.749 1.00 92.62 315 TYR A N 1
ATOM 2464 C CA . TYR A 1 315 ? 23.305 37.664 7.055 1.00 92.62 315 TYR A CA 1
ATOM 2465 C C . TYR A 1 315 ? 24.094 36.888 8.119 1.00 92.62 315 TYR A C 1
ATOM 2467 O O . TYR A 1 315 ? 23.515 36.413 9.095 1.00 92.62 315 TYR A O 1
ATOM 2475 N N . ILE A 1 316 ? 25.425 36.821 7.979 1.00 96.12 316 ILE A N 1
ATOM 2476 C CA . ILE A 1 316 ? 26.325 36.155 8.938 1.00 96.12 316 ILE A CA 1
ATOM 2477 C C . ILE A 1 316 ? 27.493 37.087 9.265 1.00 96.12 316 ILE A C 1
ATOM 2479 O O . ILE A 1 316 ? 28.092 37.672 8.362 1.00 96.12 316 ILE A O 1
ATOM 2483 N N . LEU A 1 317 ? 27.834 37.214 10.546 1.00 95.75 317 LEU A N 1
ATOM 2484 C CA . LEU A 1 317 ? 28.928 38.044 11.050 1.00 95.75 317 LEU A CA 1
ATOM 2485 C C . LEU A 1 317 ? 30.004 37.168 11.699 1.00 95.75 317 LEU A C 1
ATOM 2487 O O . LEU A 1 317 ? 29.695 36.312 12.527 1.00 95.75 317 LEU A O 1
ATOM 2491 N N . PHE A 1 318 ? 31.266 37.421 11.357 1.00 95.19 318 PHE A N 1
ATOM 2492 C CA . PHE A 1 318 ? 32.439 36.742 11.902 1.00 95.19 318 PHE A CA 1
ATOM 2493 C C . PHE A 1 318 ? 33.287 37.715 12.714 1.00 95.19 318 PHE A C 1
ATOM 2495 O O . PHE A 1 318 ? 33.792 38.726 12.208 1.00 95.19 318 PHE A O 1
ATOM 2502 N N . TYR A 1 319 ? 33.479 37.360 13.976 1.00 92.62 319 TYR A N 1
ATOM 2503 C CA . TYR A 1 319 ? 34.188 38.141 14.970 1.00 92.62 319 TYR A CA 1
ATOM 2504 C C . TYR A 1 319 ? 35.371 37.347 15.520 1.00 92.62 319 TYR A C 1
ATOM 2506 O O . TYR A 1 319 ? 35.225 36.193 15.913 1.00 92.62 319 TYR A O 1
ATOM 2514 N N . SER A 1 320 ? 36.549 37.961 15.577 1.00 90.00 320 SER A N 1
ATOM 2515 C CA . SER A 1 320 ? 37.743 37.362 16.173 1.00 90.00 320 SER A CA 1
ATOM 2516 C C . SER A 1 320 ? 37.976 37.979 17.534 1.00 90.00 320 SER A C 1
ATOM 2518 O O . SER A 1 320 ? 37.910 39.196 17.700 1.00 90.00 320 SER A O 1
ATOM 2520 N N . ARG A 1 321 ? 38.287 37.145 18.515 1.00 86.94 321 ARG A N 1
ATOM 2521 C CA . ARG A 1 321 ? 38.580 37.608 19.861 1.00 86.94 321 ARG A CA 1
ATOM 2522 C C . ARG A 1 321 ? 39.941 38.310 19.942 1.00 86.94 321 ARG A C 1
ATOM 2524 O O . ARG A 1 321 ? 40.923 37.808 19.396 1.00 86.94 321 ARG A O 1
ATOM 2531 N N . SER A 1 322 ? 40.018 39.420 20.678 1.00 79.31 322 SER A N 1
ATOM 2532 C CA . SER A 1 322 ? 41.259 40.197 20.858 1.00 79.31 322 SER A CA 1
ATOM 2533 C C . SER A 1 322 ? 42.291 39.499 21.762 1.00 79.31 322 SER A C 1
ATOM 2535 O O . SER A 1 322 ? 43.492 39.647 21.555 1.00 79.31 322 SER A O 1
ATOM 2537 N N . ASN A 1 323 ? 41.836 38.693 22.732 1.00 69.81 323 ASN A N 1
ATOM 2538 C CA . ASN A 1 323 ? 42.672 37.919 23.661 1.00 69.81 323 ASN A CA 1
ATOM 2539 C C . ASN A 1 323 ? 42.357 36.417 23.524 1.00 69.81 323 ASN A C 1
ATOM 2541 O O . ASN A 1 323 ? 41.355 35.956 24.063 1.00 69.81 323 ASN A O 1
ATOM 2545 N N . GLN A 1 324 ? 43.175 35.652 22.795 1.00 60.56 324 GLN A N 1
ATOM 2546 C CA . GLN A 1 324 ? 42.922 34.219 22.561 1.00 60.56 324 GLN A CA 1
ATOM 2547 C C . GLN A 1 324 ? 43.132 33.359 23.819 1.00 60.56 324 GLN A C 1
ATOM 2549 O O . GLN A 1 324 ? 44.081 33.576 24.579 1.00 60.56 324 GLN A O 1
ATOM 2554 N N . ARG A 1 325 ? 42.287 32.334 24.005 1.00 64.56 325 ARG A N 1
ATOM 2555 C CA . ARG A 1 325 ? 42.483 31.293 25.030 1.00 64.56 325 ARG A CA 1
ATOM 2556 C C . ARG A 1 325 ? 43.670 30.382 24.636 1.00 64.56 325 ARG A C 1
ATOM 2558 O O . ARG A 1 325 ? 43.771 30.013 23.467 1.00 64.56 325 ARG A O 1
ATOM 2565 N N . PRO A 1 326 ? 44.581 30.011 25.560 1.00 53.12 326 PRO A N 1
ATOM 2566 C CA . PRO A 1 326 ? 45.667 29.073 25.261 1.00 53.12 326 PRO A CA 1
ATOM 2567 C C . PRO A 1 326 ? 45.142 27.655 24.967 1.00 53.12 326 PRO A C 1
ATOM 2569 O O . PRO A 1 32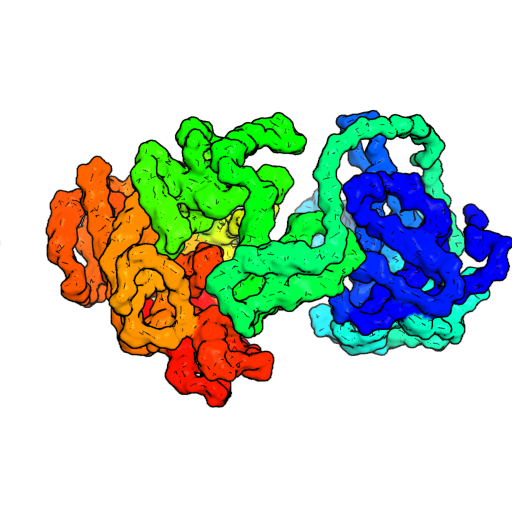6 ? 44.219 27.193 25.632 1.00 53.12 326 PRO A O 1
ATOM 2572 N N . ALA A 1 327 ? 45.752 26.977 23.988 1.00 48.81 327 ALA A N 1
ATOM 2573 C CA . ALA A 1 327 ? 45.391 25.622 23.559 1.00 48.81 327 ALA A CA 1
ATOM 2574 C C . ALA A 1 327 ? 45.788 24.537 24.574 1.00 48.81 327 ALA A C 1
ATOM 2576 O O . ALA A 1 327 ? 46.741 24.703 25.346 1.00 48.81 327 ALA A O 1
ATOM 2577 N N . SER A 1 328 ? 45.101 23.391 24.506 1.00 42.03 328 SER A N 1
ATOM 2578 C CA . SER A 1 328 ? 45.509 22.188 25.237 1.00 42.03 328 SER A CA 1
ATOM 2579 C C . SER A 1 328 ? 46.813 21.621 24.642 1.00 42.03 328 SER A C 1
ATOM 2581 O O . SER A 1 328 ? 46.979 21.509 23.428 1.00 42.03 328 SER A O 1
ATOM 2583 N N . ALA A 1 329 ? 47.797 21.317 25.494 1.00 27.77 329 ALA A N 1
ATOM 2584 C CA . ALA A 1 329 ? 49.167 21.020 25.049 1.00 27.77 329 ALA A CA 1
ATOM 2585 C C . ALA A 1 329 ? 49.454 19.522 24.812 1.00 27.77 329 ALA A C 1
ATOM 2587 O O . ALA A 1 329 ? 50.507 19.166 24.278 1.00 27.77 329 ALA A O 1
ATOM 2588 N N . GLU A 1 330 ? 48.558 18.631 25.244 1.00 29.39 330 GLU A N 1
ATOM 2589 C CA . GLU A 1 330 ? 48.892 17.225 25.494 1.00 29.39 330 GLU A CA 1
ATOM 2590 C C . GLU A 1 330 ? 48.547 16.286 24.324 1.00 29.39 330 GLU A C 1
ATOM 2592 O O . GLU A 1 330 ? 47.541 15.572 24.321 1.00 29.39 330 GLU A O 1
ATOM 2597 N N . ALA A 1 331 ? 49.425 16.310 23.310 1.00 26.94 331 ALA A N 1
ATOM 2598 C CA . ALA A 1 331 ? 49.722 15.179 22.418 1.00 26.94 331 ALA A CA 1
ATOM 2599 C C . ALA A 1 331 ? 50.844 15.515 21.412 1.00 26.94 331 ALA A C 1
ATOM 2601 O O . ALA A 1 331 ? 50.565 15.970 20.304 1.00 26.94 331 ALA A O 1
ATOM 2602 N N . LEU A 1 332 ? 52.107 15.239 21.754 1.00 25.48 332 LEU A N 1
ATOM 2603 C CA . LEU A 1 332 ? 53.226 15.146 20.801 1.00 25.48 332 LEU A CA 1
ATOM 2604 C C . LEU A 1 332 ? 54.308 14.217 21.383 1.00 25.48 332 LEU A C 1
ATOM 2606 O O . LEU A 1 332 ? 55.113 14.676 22.187 1.00 25.48 332 LEU A O 1
ATOM 2610 N N . ASN A 1 333 ? 54.311 12.925 21.012 1.00 23.06 333 ASN A N 1
ATOM 2611 C CA . ASN A 1 333 ? 55.519 12.092 20.839 1.00 23.06 333 ASN A CA 1
ATOM 2612 C C . ASN A 1 333 ? 55.209 10.652 20.366 1.00 23.06 333 ASN A C 1
ATOM 2614 O O . ASN A 1 333 ? 54.244 10.049 20.823 1.00 23.06 333 ASN A O 1
ATOM 2618 N N . SER A 1 334 ? 56.140 10.107 19.559 1.00 22.95 334 SER A N 1
ATOM 2619 C CA . SER A 1 334 ? 56.318 8.709 19.079 1.00 22.95 334 SER A CA 1
ATOM 2620 C C . SER A 1 334 ? 55.407 8.235 17.926 1.00 22.95 334 SER A C 1
ATOM 2622 O O . SER A 1 334 ? 54.235 8.571 17.907 1.00 22.95 334 SER A O 1
ATOM 2624 N N . SER A 1 335 ? 55.844 7.469 16.916 1.00 23.84 335 SER A N 1
ATOM 2625 C CA . SER A 1 335 ? 57.170 7.007 16.447 1.00 23.84 335 SER A CA 1
ATOM 2626 C C . SER A 1 335 ? 57.007 6.300 15.083 1.00 23.84 335 SER A C 1
ATOM 2628 O O . SER A 1 335 ? 55.927 5.817 14.763 1.00 23.84 335 SER A O 1
ATOM 2630 N N . GLU A 1 336 ? 58.087 6.246 14.299 1.00 26.91 336 GLU A N 1
ATOM 2631 C CA . GLU A 1 336 ? 58.232 5.588 12.987 1.00 26.91 336 GLU A CA 1
ATOM 2632 C C . GLU A 1 336 ? 57.993 4.060 13.007 1.00 26.91 336 GLU A C 1
ATOM 2634 O O . GLU A 1 336 ? 58.401 3.381 13.948 1.00 26.91 336 GLU A O 1
ATOM 2639 N N . GLY A 1 337 ? 57.437 3.505 11.917 1.00 21.78 337 GLY A N 1
ATOM 2640 C CA . GLY A 1 337 ? 57.336 2.056 11.690 1.00 21.78 337 GLY A CA 1
ATOM 2641 C C . GLY A 1 337 ? 56.947 1.684 10.250 1.00 21.78 337 GLY A C 1
ATOM 2642 O O . GLY A 1 337 ? 55.894 2.066 9.755 1.00 21.78 337 GLY A O 1
ATOM 2643 N N . SER A 1 338 ? 57.834 0.956 9.576 1.00 22.27 338 SER A N 1
ATOM 2644 C CA . SER A 1 338 ? 57.808 0.517 8.171 1.00 22.27 338 SER A CA 1
ATOM 2645 C C . SER A 1 338 ? 56.721 -0.529 7.864 1.00 22.27 338 SER A C 1
ATOM 2647 O O . SER A 1 338 ? 56.562 -1.472 8.634 1.00 22.27 338 SER A O 1
ATOM 2649 N N . LEU A 1 339 ? 56.067 -0.446 6.695 1.00 22.61 339 LEU A N 1
ATOM 2650 C CA . LEU A 1 339 ? 55.052 -1.412 6.241 1.00 22.61 339 LEU A CA 1
ATOM 2651 C C . LEU A 1 339 ? 55.501 -2.163 4.975 1.00 22.61 339 LEU A C 1
ATOM 2653 O O . LEU A 1 339 ? 55.896 -1.561 3.975 1.00 22.61 339 LEU A O 1
ATOM 2657 N N . SER A 1 340 ? 55.455 -3.495 5.047 1.00 21.64 340 SER A N 1
ATOM 2658 C CA . SER A 1 340 ? 55.728 -4.441 3.963 1.00 21.64 340 SER A CA 1
ATOM 2659 C C . SER A 1 340 ? 54.445 -4.892 3.258 1.00 21.64 340 SER A C 1
ATOM 2661 O O . SER A 1 340 ? 53.403 -5.036 3.886 1.00 21.64 340 SER A O 1
ATOM 2663 N N . MET A 1 341 ? 54.586 -5.159 1.959 1.00 25.25 341 MET A N 1
ATOM 2664 C CA . MET A 1 341 ? 53.579 -5.595 0.984 1.00 25.25 341 MET A CA 1
ATOM 2665 C C . MET A 1 341 ? 52.669 -6.758 1.397 1.00 25.25 341 MET A C 1
ATOM 2667 O O . MET A 1 341 ? 53.181 -7.772 1.861 1.00 25.25 341 MET A O 1
ATOM 2671 N N . LEU A 1 342 ? 51.394 -6.685 0.986 1.00 23.67 342 LEU A N 1
ATOM 2672 C CA . LEU A 1 342 ? 50.643 -7.799 0.389 1.00 23.67 342 LEU A CA 1
ATOM 2673 C C . LEU A 1 342 ? 49.695 -7.279 -0.710 1.00 23.67 342 LEU A C 1
ATOM 2675 O O . LEU A 1 342 ? 49.169 -6.174 -0.639 1.00 23.67 342 LEU A O 1
ATOM 2679 N N . SER A 1 343 ? 49.570 -8.086 -1.758 1.00 29.86 343 SER A N 1
ATOM 2680 C CA . SER A 1 343 ? 48.913 -7.849 -3.045 1.00 29.86 343 SER A CA 1
ATOM 2681 C C . SER A 1 343 ? 47.502 -8.433 -3.102 1.00 29.86 343 SER A C 1
ATOM 2683 O O . SER A 1 343 ? 47.344 -9.569 -2.667 1.00 29.86 343 SER A O 1
ATOM 2685 N N . GLU A 1 344 ? 46.559 -7.775 -3.787 1.00 27.19 344 GLU A N 1
ATOM 2686 C CA . GLU A 1 344 ? 45.460 -8.441 -4.509 1.00 27.19 344 GLU A CA 1
ATOM 2687 C C . GLU A 1 344 ? 44.887 -7.536 -5.624 1.00 27.19 344 GLU A C 1
ATOM 2689 O O . GLU A 1 344 ? 44.963 -6.311 -5.565 1.00 27.19 344 GLU A O 1
ATOM 2694 N N . ASN A 1 345 ? 44.434 -8.163 -6.712 1.00 30.58 345 ASN A N 1
ATOM 2695 C CA . ASN A 1 345 ? 44.281 -7.581 -8.051 1.00 30.58 345 ASN A CA 1
ATOM 2696 C C . ASN A 1 345 ? 43.148 -6.542 -8.176 1.00 30.58 345 ASN A C 1
ATOM 2698 O O . ASN A 1 345 ? 41.977 -6.909 -8.227 1.00 30.58 345 ASN A O 1
ATOM 2702 N N . VAL A 1 346 ? 43.500 -5.269 -8.381 1.00 30.70 346 VAL A N 1
ATOM 2703 C CA . VAL A 1 346 ? 42.589 -4.224 -8.884 1.00 30.70 346 VAL A CA 1
ATOM 2704 C C . VAL A 1 346 ? 42.952 -3.932 -10.341 1.00 30.70 346 VAL A C 1
ATOM 2706 O O . VAL A 1 346 ? 44.022 -3.396 -10.627 1.00 30.70 346 VAL A O 1
ATOM 2709 N N . TYR A 1 347 ? 42.081 -4.297 -11.285 1.00 33.84 347 TYR A N 1
ATOM 2710 C CA . TYR A 1 347 ? 42.224 -3.872 -12.680 1.00 33.84 347 TYR A CA 1
ATOM 2711 C C . TYR A 1 347 ? 41.673 -2.450 -12.828 1.00 33.84 347 TYR A C 1
ATOM 2713 O O . TYR A 1 347 ? 40.464 -2.248 -12.897 1.00 33.84 347 TYR A O 1
ATOM 2721 N N . VAL A 1 348 ? 42.566 -1.463 -12.887 1.00 36.22 348 VAL A N 1
ATOM 2722 C CA . VAL A 1 348 ? 42.230 -0.090 -13.290 1.00 36.22 348 VAL A CA 1
ATOM 2723 C C . VAL A 1 348 ? 41.967 -0.091 -14.801 1.00 36.22 348 VAL A C 1
ATOM 2725 O O . VAL A 1 348 ? 42.823 -0.517 -15.578 1.00 36.22 348 VAL A O 1
ATOM 2728 N N . VAL A 1 349 ? 40.774 0.329 -15.233 1.00 44.28 349 VAL A N 1
ATOM 2729 C CA . VAL A 1 349 ? 40.398 0.360 -16.657 1.00 44.28 349 VAL A CA 1
ATOM 2730 C C . VAL A 1 349 ? 40.703 1.741 -17.240 1.00 44.28 349 VAL A C 1
ATOM 2732 O O . VAL A 1 349 ? 40.097 2.734 -16.848 1.00 44.28 349 VAL A O 1
ATOM 2735 N N . GLU A 1 350 ? 41.624 1.805 -18.207 1.00 44.28 350 GLU A N 1
ATOM 2736 C CA . GLU A 1 350 ? 41.837 3.002 -19.031 1.00 44.28 350 GLU A CA 1
ATOM 2737 C C . GLU A 1 350 ? 40.592 3.338 -19.871 1.00 44.28 350 GLU A C 1
ATOM 2739 O O . GLU A 1 350 ? 39.848 2.455 -20.302 1.00 44.28 350 GLU A O 1
ATOM 2744 N N . ARG A 1 351 ? 40.399 4.640 -20.120 1.00 53.56 351 ARG A N 1
ATOM 2745 C CA . ARG A 1 351 ? 39.255 5.287 -20.785 1.00 53.56 351 ARG A CA 1
ATOM 2746 C C . ARG A 1 351 ? 39.063 4.810 -22.237 1.00 53.56 351 ARG A C 1
ATOM 2748 O O . ARG A 1 351 ? 39.398 5.512 -23.186 1.00 53.56 351 ARG A O 1
ATOM 2755 N N . ASP A 1 352 ? 38.519 3.611 -22.408 1.00 66.69 352 ASP A N 1
ATOM 2756 C CA . ASP A 1 352 ? 38.335 2.962 -23.706 1.00 66.69 352 ASP A CA 1
ATOM 2757 C C . ASP A 1 352 ? 36.850 2.972 -24.108 1.00 66.69 352 ASP A C 1
ATOM 2759 O O . ASP A 1 352 ? 36.059 2.091 -23.752 1.00 66.69 352 ASP A O 1
ATOM 2763 N N . PHE A 1 353 ? 36.473 4.024 -24.841 1.00 75.69 353 PHE A N 1
ATOM 2764 C CA . PHE A 1 353 ? 35.127 4.219 -25.386 1.00 75.69 353 PHE A CA 1
ATOM 2765 C C . PHE A 1 353 ? 34.648 3.007 -26.201 1.00 75.69 353 PHE A C 1
ATOM 2767 O O . PHE A 1 353 ? 33.471 2.635 -26.128 1.00 75.69 353 PHE A O 1
ATOM 2774 N N . ASP A 1 354 ? 35.553 2.357 -26.935 1.00 76.44 354 ASP A N 1
ATOM 2775 C CA . ASP A 1 354 ? 35.219 1.218 -27.784 1.00 76.44 354 ASP A CA 1
ATOM 2776 C C . ASP A 1 354 ? 34.890 -0.019 -26.943 1.00 76.44 354 ASP A C 1
ATOM 2778 O O . ASP A 1 354 ? 33.930 -0.731 -27.253 1.00 76.44 354 ASP A O 1
ATOM 2782 N N . LYS A 1 355 ? 35.598 -0.244 -25.828 1.00 79.12 355 LYS A N 1
ATOM 2783 C CA . LYS A 1 355 ? 35.273 -1.331 -24.885 1.00 79.12 355 LYS A CA 1
ATOM 2784 C C . LYS A 1 355 ? 33.923 -1.133 -24.199 1.00 79.12 355 LYS A C 1
ATOM 2786 O O . LYS A 1 355 ? 33.141 -2.086 -24.135 1.00 79.12 355 LYS A O 1
ATOM 2791 N N . ILE A 1 356 ? 33.625 0.079 -23.722 1.00 80.56 356 ILE A N 1
ATOM 2792 C CA . ILE A 1 356 ? 32.332 0.393 -23.084 1.00 80.56 356 ILE A CA 1
ATOM 2793 C C . ILE A 1 356 ? 31.203 0.207 -24.103 1.00 80.56 356 ILE A C 1
ATOM 2795 O O . ILE A 1 356 ? 30.238 -0.516 -23.851 1.00 80.56 356 ILE A O 1
ATOM 2799 N N . THR A 1 357 ? 31.363 0.769 -25.302 1.00 85.31 357 THR A N 1
ATOM 2800 C CA . THR A 1 357 ? 30.378 0.646 -26.382 1.00 85.31 357 THR A CA 1
ATOM 2801 C C . THR A 1 357 ? 30.169 -0.810 -26.801 1.00 85.31 357 THR A C 1
ATOM 2803 O O . THR A 1 357 ? 29.029 -1.238 -26.986 1.00 85.31 357 THR A O 1
ATOM 2806 N N . ALA A 1 358 ? 31.237 -1.606 -26.929 1.00 85.31 358 ALA A N 1
ATOM 2807 C CA . ALA A 1 358 ? 31.139 -3.026 -27.269 1.00 85.31 358 ALA A CA 1
ATOM 2808 C C . ALA A 1 358 ? 30.367 -3.820 -26.205 1.00 85.31 358 ALA A C 1
ATOM 2810 O O . ALA A 1 358 ? 29.540 -4.673 -26.543 1.00 85.31 358 ALA A O 1
ATOM 2811 N N . ARG A 1 359 ? 30.589 -3.510 -24.922 1.00 83.38 359 ARG A N 1
ATOM 2812 C CA . ARG A 1 359 ? 29.862 -4.125 -23.808 1.00 83.38 359 ARG A CA 1
ATOM 2813 C C . ARG A 1 359 ? 28.375 -3.763 -23.836 1.00 83.38 359 ARG A C 1
ATOM 2815 O O . ARG A 1 359 ? 27.543 -4.666 -23.767 1.00 83.38 359 ARG A O 1
ATOM 2822 N N . LEU A 1 360 ? 28.030 -2.487 -24.017 1.00 86.31 360 LEU A N 1
ATOM 2823 C CA . LEU A 1 360 ? 26.632 -2.048 -24.101 1.00 86.31 360 LEU A CA 1
ATOM 2824 C C . LEU A 1 360 ? 25.914 -2.623 -25.335 1.00 86.31 360 LEU A C 1
ATOM 2826 O O . LEU A 1 360 ? 24.780 -3.085 -25.221 1.00 86.31 360 LEU A O 1
ATOM 2830 N N . LYS A 1 361 ? 26.594 -2.709 -26.488 1.00 87.19 361 LYS A N 1
ATOM 2831 C CA . LYS A 1 361 ? 26.073 -3.376 -27.699 1.00 87.19 361 LYS A CA 1
ATOM 2832 C C . LYS A 1 361 ? 25.783 -4.862 -27.485 1.00 87.19 361 LYS A C 1
ATOM 2834 O O . LYS A 1 361 ? 24.834 -5.395 -28.052 1.00 87.19 361 LYS A O 1
ATOM 2839 N N . LYS A 1 362 ? 26.569 -5.552 -26.652 1.00 87.50 362 LYS A N 1
ATOM 2840 C CA . LYS A 1 362 ? 26.293 -6.953 -26.297 1.00 87.50 362 LYS A CA 1
ATOM 2841 C C . LYS A 1 362 ? 25.000 -7.088 -25.484 1.00 87.50 362 LYS A C 1
ATOM 2843 O O . LYS A 1 362 ? 24.306 -8.093 -25.614 1.00 87.50 362 LYS A O 1
ATOM 2848 N N . LEU A 1 363 ? 24.666 -6.087 -24.669 1.00 85.12 363 LEU A N 1
ATOM 2849 C CA . LEU A 1 363 ? 23.463 -6.064 -23.830 1.00 85.12 363 LEU A CA 1
ATOM 2850 C C . LEU A 1 363 ? 22.214 -5.547 -24.566 1.00 85.12 363 LEU A C 1
ATOM 2852 O O . LEU A 1 363 ? 21.102 -5.765 -24.087 1.00 85.12 363 LEU A O 1
ATOM 2856 N N . SER A 1 364 ? 22.357 -4.948 -25.751 1.00 83.69 364 SER A N 1
ATOM 2857 C CA . SER A 1 364 ? 21.247 -4.394 -26.541 1.00 83.69 364 SER A CA 1
ATOM 2858 C C . SER A 1 364 ? 20.562 -5.400 -27.483 1.00 83.69 364 SER A C 1
ATOM 2860 O O . SER A 1 364 ? 19.895 -5.006 -28.436 1.00 83.69 364 SER A O 1
ATOM 2862 N N . TYR A 1 365 ? 20.711 -6.711 -27.256 1.00 81.94 365 TYR A N 1
ATOM 2863 C CA . TYR A 1 365 ? 20.111 -7.739 -28.117 1.00 81.94 365 TYR A CA 1
ATOM 2864 C C . TYR A 1 365 ? 18.573 -7.641 -28.157 1.00 81.94 365 TYR A C 1
ATOM 2866 O O . TYR A 1 365 ? 17.912 -7.575 -27.118 1.00 81.94 365 TYR A O 1
ATOM 2874 N N . GLY A 1 366 ? 17.989 -7.646 -29.356 1.00 71.88 366 GLY A N 1
ATOM 2875 C CA . GLY A 1 366 ? 16.535 -7.555 -29.535 1.00 71.88 366 GLY A CA 1
ATOM 2876 C C . GLY A 1 366 ? 15.908 -6.210 -29.138 1.00 71.88 366 GLY A C 1
ATOM 2877 O O . GLY A 1 366 ? 14.688 -6.150 -29.044 1.00 71.88 366 GLY A O 1
ATOM 2878 N N . LEU A 1 367 ? 16.711 -5.168 -28.887 1.00 82.00 367 LEU A N 1
ATOM 2879 C CA . LEU A 1 367 ? 16.243 -3.780 -28.767 1.00 82.00 367 LEU A CA 1
ATOM 2880 C C . LEU A 1 367 ? 16.290 -3.099 -30.144 1.00 82.00 367 LEU A C 1
ATOM 2882 O O . LEU A 1 367 ? 17.076 -3.510 -31.004 1.00 82.00 367 LEU A O 1
ATOM 2886 N N . SER A 1 368 ? 15.477 -2.063 -30.356 1.00 74.94 368 SER A N 1
ATOM 2887 C CA . SER A 1 368 ? 15.468 -1.315 -31.618 1.00 74.94 368 SER A CA 1
ATOM 2888 C C . SER A 1 368 ? 16.799 -0.593 -31.840 1.00 74.94 368 SER A C 1
ATOM 2890 O O . SER A 1 368 ? 17.163 0.294 -31.068 1.00 74.94 368 SER A O 1
ATOM 2892 N N . SER A 1 369 ? 17.507 -0.931 -32.925 1.00 73.25 369 SER A N 1
ATOM 2893 C CA . SER A 1 369 ? 18.748 -0.251 -33.326 1.00 73.25 369 SER A CA 1
ATOM 2894 C C . SER A 1 369 ? 18.533 1.200 -33.749 1.00 73.25 369 SER A C 1
ATOM 2896 O O . SER A 1 369 ? 19.479 1.983 -33.738 1.00 73.25 369 SER A O 1
ATOM 2898 N N . ASP A 1 370 ? 17.303 1.546 -34.125 1.00 73.19 370 ASP A N 1
ATOM 2899 C CA . ASP A 1 370 ? 16.955 2.860 -34.663 1.00 73.19 370 ASP A CA 1
ATOM 2900 C C . ASP A 1 370 ? 16.602 3.855 -33.547 1.00 73.19 370 ASP A C 1
ATOM 2902 O O . ASP A 1 370 ? 16.661 5.069 -33.747 1.00 73.19 370 ASP A O 1
ATOM 2906 N N . HIS A 1 371 ? 16.242 3.352 -32.360 1.00 74.75 371 HIS A N 1
ATOM 2907 C CA . HIS A 1 371 ? 15.774 4.172 -31.238 1.00 74.75 371 HIS A CA 1
ATOM 2908 C C . HIS A 1 371 ? 16.614 4.020 -29.963 1.00 74.75 371 HIS A C 1
ATOM 2910 O O . HIS A 1 371 ? 16.714 4.969 -29.183 1.00 74.75 371 HIS A O 1
ATOM 2916 N N . CYS A 1 372 ? 17.250 2.865 -29.750 1.00 83.00 372 CYS A N 1
ATOM 2917 C CA . CYS A 1 372 ? 18.164 2.620 -28.640 1.00 83.00 372 CYS A CA 1
ATOM 2918 C C . CYS A 1 372 ? 19.603 2.566 -29.167 1.00 83.00 372 CYS A C 1
ATOM 2920 O O . CYS A 1 372 ? 20.008 1.562 -29.748 1.00 83.00 372 CYS A O 1
ATOM 2922 N N . ASP A 1 373 ? 20.373 3.640 -28.964 1.00 85.50 373 ASP A N 1
ATOM 2923 C CA . ASP A 1 373 ? 21.779 3.729 -29.368 1.00 85.50 373 ASP A CA 1
ATOM 2924 C C . ASP A 1 373 ? 22.706 3.529 -28.151 1.00 85.50 373 ASP A C 1
ATOM 2926 O O . ASP A 1 373 ? 22.889 4.447 -27.341 1.00 85.50 373 ASP A O 1
ATOM 2930 N N . PRO A 1 374 ? 23.346 2.350 -28.016 1.00 85.69 374 PRO A N 1
ATOM 2931 C CA . PRO A 1 374 ? 24.322 2.095 -26.961 1.00 85.69 374 PRO A CA 1
ATOM 2932 C C . PRO A 1 374 ? 25.543 3.022 -27.035 1.00 85.69 374 PRO A C 1
ATOM 2934 O O . PRO A 1 374 ? 26.180 3.278 -26.014 1.00 85.69 374 PRO A O 1
ATOM 2937 N N . GLY A 1 375 ? 25.882 3.524 -28.228 1.00 85.25 375 GLY A N 1
ATOM 2938 C CA . GLY A 1 375 ? 26.979 4.467 -28.434 1.00 85.25 375 GLY A CA 1
ATOM 2939 C C . GLY A 1 375 ? 26.697 5.819 -27.787 1.00 85.25 375 GLY A C 1
ATOM 2940 O O . GLY A 1 375 ? 27.585 6.382 -27.153 1.00 85.25 375 GLY A O 1
ATOM 2941 N N . LEU A 1 376 ? 25.456 6.305 -27.859 1.00 84.81 376 LEU A N 1
ATOM 2942 C CA . LEU A 1 376 ? 25.044 7.544 -27.195 1.00 84.81 376 LEU A CA 1
ATOM 2943 C C . LEU A 1 376 ? 25.116 7.429 -25.663 1.00 84.81 376 LEU A C 1
ATOM 2945 O O . LEU A 1 376 ? 25.559 8.365 -24.995 1.00 84.81 376 LEU A O 1
ATOM 2949 N N . VAL A 1 377 ? 24.737 6.272 -25.105 1.00 84.62 377 VAL A N 1
ATOM 2950 C CA . VAL A 1 377 ? 24.901 5.989 -23.666 1.00 84.62 377 VAL A CA 1
ATOM 2951 C C . VAL A 1 377 ? 26.384 5.993 -23.298 1.00 84.62 377 VAL A C 1
ATOM 2953 O O . VAL A 1 377 ? 26.773 6.702 -22.372 1.00 84.62 377 VAL A O 1
ATOM 2956 N N . ALA A 1 378 ? 27.231 5.290 -24.059 1.00 84.56 378 ALA A N 1
ATOM 2957 C CA . ALA A 1 378 ? 28.677 5.279 -23.836 1.00 84.56 378 ALA A CA 1
ATOM 2958 C C . ALA A 1 378 ? 29.295 6.687 -23.923 1.00 84.56 378 ALA A C 1
ATOM 2960 O O . ALA A 1 378 ? 30.148 7.030 -23.109 1.00 84.56 378 ALA A O 1
ATOM 2961 N N . GLN A 1 379 ? 28.842 7.529 -24.860 1.00 82.50 379 GLN A N 1
ATOM 2962 C CA . GLN A 1 379 ? 29.323 8.909 -24.997 1.00 82.50 379 GLN A CA 1
ATOM 2963 C C . GLN A 1 379 ? 29.001 9.731 -23.751 1.00 82.50 379 GLN A C 1
ATOM 2965 O O . GLN A 1 379 ? 29.881 10.414 -23.228 1.00 82.50 379 GLN A O 1
ATOM 2970 N N . LYS A 1 380 ? 27.764 9.636 -23.249 1.00 81.06 380 LYS A N 1
ATOM 2971 C CA . LYS A 1 380 ? 27.344 10.320 -22.021 1.00 81.06 380 LYS A CA 1
ATOM 2972 C C . LYS A 1 380 ? 28.101 9.805 -20.796 1.00 81.06 380 LYS A C 1
ATOM 2974 O O . LYS A 1 380 ? 28.577 10.619 -20.016 1.00 81.06 380 LYS A O 1
ATOM 2979 N N . VAL A 1 381 ? 28.298 8.491 -20.667 1.00 80.12 381 VAL A N 1
ATOM 2980 C CA . VAL A 1 381 ? 29.120 7.893 -19.596 1.00 80.12 381 VAL A CA 1
ATOM 2981 C C . VAL A 1 381 ? 30.549 8.447 -19.643 1.00 80.12 381 VAL A C 1
ATOM 2983 O O . VAL A 1 381 ? 31.069 8.910 -18.631 1.00 80.12 381 VAL A O 1
ATOM 2986 N N . CYS A 1 382 ? 31.176 8.476 -20.824 1.00 76.38 382 CYS A N 1
ATOM 2987 C CA . CYS A 1 382 ? 32.528 9.010 -20.994 1.00 76.38 382 CYS A CA 1
ATOM 2988 C C . CYS A 1 382 ? 32.624 10.527 -20.754 1.00 76.38 382 CYS A C 1
ATOM 2990 O O . CYS A 1 382 ? 33.688 10.994 -20.334 1.00 76.38 382 CYS A O 1
ATOM 2992 N N . ALA A 1 383 ? 31.549 11.281 -21.011 1.00 68.62 383 ALA A N 1
ATOM 2993 C CA . ALA A 1 383 ? 31.466 12.721 -20.767 1.00 68.62 383 ALA A CA 1
ATOM 2994 C C . ALA A 1 383 ? 31.327 13.064 -19.272 1.00 68.62 383 ALA A C 1
ATOM 2996 O O . ALA A 1 383 ? 31.892 14.061 -18.833 1.00 68.62 383 ALA A O 1
ATOM 2997 N N . THR A 1 384 ? 30.645 12.221 -18.490 1.00 65.44 384 THR A N 1
ATOM 2998 C CA . THR A 1 384 ? 30.497 12.363 -17.027 1.00 65.44 384 THR A CA 1
ATOM 2999 C C . THR A 1 384 ? 31.734 11.862 -16.246 1.00 65.44 384 THR A C 1
ATOM 3001 O O . THR A 1 384 ? 31.874 12.119 -15.053 1.00 65.44 384 THR A O 1
ATOM 3004 N N . PHE A 1 385 ? 32.663 11.154 -16.906 1.00 57.66 385 PHE A N 1
ATOM 3005 C CA . PHE A 1 385 ? 33.861 10.537 -16.312 1.00 57.66 385 PHE A CA 1
ATOM 3006 C C . PHE A 1 385 ? 34.962 11.569 -15.970 1.00 57.66 385 PHE A C 1
ATOM 3008 O O . PHE A 1 385 ? 35.703 12.005 -16.860 1.00 57.66 385 PHE A O 1
ATOM 3015 N N . CYS A 1 386 ? 35.094 11.927 -14.683 1.00 46.53 386 CYS A N 1
ATOM 3016 C CA . CYS A 1 386 ? 36.071 12.917 -14.182 1.00 46.53 386 CYS A CA 1
ATOM 3017 C C . CYS A 1 386 ? 37.006 12.436 -13.045 1.00 46.53 386 CYS A C 1
ATOM 3019 O O . CYS A 1 386 ? 38.043 13.060 -12.827 1.00 46.53 386 CYS A O 1
ATOM 3021 N N . LYS A 1 387 ? 36.689 11.330 -12.358 1.00 49.94 387 LYS A N 1
ATOM 3022 C CA . LYS A 1 387 ? 37.646 10.496 -11.598 1.00 49.94 387 LYS A CA 1
ATOM 3023 C C . LYS A 1 387 ? 37.838 9.177 -12.361 1.00 49.94 387 LYS A C 1
ATOM 3025 O O . LYS A 1 387 ? 37.044 8.856 -13.245 1.00 49.94 387 LYS A O 1
ATOM 3030 N N . GLU A 1 388 ? 38.861 8.406 -12.006 1.00 55.28 388 GLU A N 1
ATOM 3031 C CA . GLU A 1 388 ? 38.879 6.966 -12.288 1.00 55.28 388 GLU A CA 1
ATOM 3032 C C . GLU A 1 388 ? 37.768 6.255 -11.491 1.00 55.28 388 GLU A C 1
ATOM 3034 O O . GLU A 1 388 ? 37.431 6.669 -10.382 1.00 55.28 388 GLU A O 1
ATOM 3039 N N . PHE A 1 389 ? 37.199 5.194 -12.066 1.00 62.91 389 PHE A N 1
ATOM 3040 C CA . PHE A 1 389 ? 36.092 4.412 -11.506 1.00 62.91 389 PHE A CA 1
ATOM 3041 C C . PHE A 1 389 ? 36.443 2.923 -11.513 1.00 62.91 389 PHE A C 1
ATOM 3043 O O . PHE A 1 389 ? 37.162 2.456 -12.403 1.00 62.91 389 PHE A O 1
ATOM 3050 N N . THR A 1 390 ? 35.892 2.160 -10.568 1.00 71.88 390 THR A N 1
ATOM 3051 C CA . THR A 1 390 ? 35.858 0.697 -10.702 1.00 71.88 390 THR A CA 1
ATOM 3052 C C . THR A 1 390 ? 34.886 0.297 -11.818 1.00 71.88 390 THR A C 1
ATOM 3054 O O . THR A 1 390 ? 33.994 1.063 -12.193 1.00 71.88 390 THR A O 1
ATOM 3057 N N . THR A 1 391 ? 35.029 -0.915 -12.364 1.00 74.50 391 THR A N 1
ATOM 3058 C CA . THR A 1 391 ? 34.075 -1.452 -13.353 1.00 74.50 391 THR A CA 1
ATOM 3059 C C . THR A 1 391 ? 32.635 -1.444 -12.841 1.00 74.50 391 THR A C 1
ATOM 3061 O O . THR A 1 391 ? 31.732 -1.143 -13.617 1.00 74.50 391 THR A O 1
ATOM 3064 N N . ASP A 1 392 ? 32.436 -1.693 -11.545 1.00 72.69 392 ASP A N 1
ATOM 3065 C CA . ASP A 1 392 ? 31.109 -1.759 -10.929 1.00 72.69 392 ASP A CA 1
ATOM 3066 C C . ASP A 1 392 ? 30.424 -0.391 -10.911 1.00 72.69 392 ASP A C 1
ATOM 3068 O O . ASP A 1 392 ? 29.274 -0.262 -11.326 1.00 72.69 392 ASP A O 1
ATOM 3072 N N . GLN A 1 393 ? 31.151 0.650 -10.496 1.00 74.19 393 GLN A N 1
ATOM 3073 C CA . GLN A 1 393 ? 30.635 2.020 -10.473 1.00 74.19 393 GLN A CA 1
ATOM 3074 C C . GLN A 1 393 ? 30.387 2.559 -11.890 1.00 74.19 393 GLN A C 1
ATOM 3076 O O . GLN A 1 393 ? 29.470 3.350 -12.111 1.00 74.19 393 GLN A O 1
ATOM 3081 N N . LEU A 1 394 ? 31.189 2.122 -12.868 1.00 79.88 394 LEU A N 1
ATOM 3082 C CA . LEU A 1 394 ? 30.988 2.475 -14.272 1.00 79.88 394 LEU A CA 1
ATOM 3083 C C . LEU A 1 394 ? 29.700 1.857 -14.829 1.00 79.88 394 LEU A C 1
ATOM 3085 O O . LEU A 1 394 ? 28.966 2.531 -15.553 1.00 79.88 394 LEU A O 1
ATOM 3089 N N . ASP A 1 395 ? 29.413 0.599 -14.492 1.00 80.19 395 ASP A N 1
ATOM 3090 C CA . ASP A 1 395 ? 28.169 -0.053 -14.896 1.00 80.19 395 ASP A CA 1
ATOM 3091 C C . ASP A 1 395 ? 26.945 0.538 -14.171 1.00 80.19 395 ASP A C 1
ATOM 3093 O O . ASP A 1 395 ? 25.896 0.686 -14.797 1.00 80.19 395 ASP A O 1
ATOM 3097 N N . GLU A 1 396 ? 27.063 0.932 -12.896 1.00 78.06 396 GLU A N 1
ATOM 3098 C CA . GLU A 1 396 ? 26.007 1.671 -12.178 1.00 78.06 396 GLU A CA 1
ATOM 3099 C C . GLU A 1 396 ? 25.692 3.005 -12.865 1.00 78.06 396 GLU A C 1
ATOM 3101 O O . GLU A 1 396 ? 24.539 3.272 -13.203 1.00 78.06 396 GLU A O 1
ATOM 3106 N N . LEU A 1 397 ? 26.719 3.799 -13.184 1.00 79.56 397 LEU A N 1
ATOM 3107 C CA . LEU A 1 397 ? 26.549 5.060 -13.907 1.00 79.56 397 LEU A CA 1
ATOM 3108 C C . LEU A 1 397 ? 25.940 4.850 -15.304 1.00 79.56 397 LEU A C 1
ATOM 3110 O O . LEU A 1 397 ? 25.089 5.626 -15.744 1.00 79.56 397 LEU A O 1
ATOM 3114 N N . ALA A 1 398 ? 26.360 3.804 -16.021 1.00 83.00 398 ALA A N 1
ATOM 3115 C CA . ALA A 1 398 ? 25.803 3.471 -17.330 1.00 83.00 398 ALA A CA 1
ATOM 3116 C C . ALA A 1 398 ? 24.329 3.043 -17.243 1.00 83.00 398 ALA A C 1
ATOM 3118 O O . ALA A 1 398 ? 23.541 3.407 -18.122 1.00 83.00 398 ALA A O 1
ATOM 3119 N N . ALA A 1 399 ? 23.947 2.312 -16.192 1.00 78.56 399 ALA A N 1
ATOM 3120 C CA . ALA A 1 399 ? 22.558 1.955 -15.928 1.00 78.56 399 ALA A CA 1
ATOM 3121 C C . ALA A 1 399 ? 21.709 3.199 -15.621 1.00 78.56 399 ALA A C 1
ATOM 3123 O O . ALA A 1 399 ? 20.643 3.349 -16.218 1.00 78.56 399 ALA A O 1
ATOM 3124 N N . ASP A 1 400 ? 22.199 4.122 -14.792 1.00 73.69 400 ASP A N 1
ATOM 3125 C CA . ASP A 1 400 ? 21.508 5.374 -14.450 1.00 73.69 400 ASP A CA 1
ATOM 3126 C C . ASP A 1 400 ? 21.305 6.283 -15.668 1.00 73.69 400 ASP A C 1
ATOM 3128 O O . ASP A 1 400 ? 20.206 6.791 -15.907 1.00 73.69 400 ASP A O 1
ATOM 3132 N N . ILE A 1 401 ? 22.338 6.448 -16.500 1.00 81.25 401 ILE A N 1
ATOM 3133 C CA . ILE A 1 401 ? 22.244 7.246 -17.731 1.00 81.25 401 ILE A CA 1
ATOM 3134 C C . ILE A 1 401 ? 21.247 6.616 -18.709 1.00 81.25 401 ILE A C 1
ATOM 3136 O O . ILE A 1 401 ? 20.438 7.331 -19.308 1.00 81.25 401 ILE A O 1
ATOM 3140 N N . ALA A 1 402 ? 21.268 5.288 -18.866 1.00 81.81 402 ALA A N 1
ATOM 3141 C CA . ALA A 1 402 ? 20.274 4.592 -19.673 1.00 81.81 402 ALA A CA 1
ATOM 3142 C C . ALA A 1 402 ? 18.860 4.758 -19.079 1.00 81.81 402 ALA A C 1
ATOM 3144 O O . ALA A 1 402 ? 17.920 5.042 -19.819 1.00 81.81 402 ALA A O 1
ATOM 3145 N N . ALA A 1 403 ? 18.699 4.685 -17.755 1.00 73.38 403 ALA A N 1
ATOM 3146 C CA . ALA A 1 403 ? 17.412 4.882 -17.092 1.00 73.38 403 ALA A CA 1
ATOM 3147 C C . ALA A 1 403 ? 16.865 6.302 -17.319 1.00 73.38 403 ALA A C 1
ATOM 3149 O O . ALA A 1 403 ? 15.695 6.452 -17.680 1.00 73.38 403 ALA A O 1
ATOM 3150 N N . ALA A 1 404 ? 17.710 7.333 -17.233 1.00 74.69 404 ALA A N 1
ATOM 3151 C CA . ALA A 1 404 ? 17.338 8.716 -17.540 1.00 74.69 404 ALA A CA 1
ATOM 3152 C C . ALA A 1 404 ? 16.899 8.908 -19.008 1.00 74.69 404 ALA A C 1
ATOM 3154 O O . ALA A 1 404 ? 16.073 9.769 -19.318 1.00 74.69 404 ALA A O 1
ATOM 3155 N N . MET A 1 405 ? 17.404 8.075 -19.924 1.00 81.25 405 MET A N 1
ATOM 3156 C CA . MET A 1 405 ? 17.031 8.081 -21.344 1.00 81.25 405 MET A CA 1
ATOM 3157 C C . MET A 1 405 ? 15.733 7.314 -21.654 1.00 81.25 405 MET A C 1
ATOM 3159 O O . MET A 1 405 ? 15.271 7.341 -22.795 1.00 81.25 405 MET A O 1
ATOM 3163 N N . THR A 1 406 ? 15.078 6.712 -20.654 1.00 77.19 406 THR A N 1
ATOM 3164 C CA . THR A 1 406 ? 13.762 6.053 -20.806 1.00 77.19 406 THR A CA 1
ATOM 3165 C C . THR A 1 406 ? 12.697 6.994 -21.371 1.00 77.19 406 THR A C 1
ATOM 3167 O O . THR A 1 406 ? 11.830 6.568 -22.128 1.00 77.19 406 THR A O 1
ATOM 3170 N N . CYS A 1 407 ? 12.785 8.293 -21.064 1.00 73.19 407 CYS A N 1
ATOM 3171 C CA . CYS A 1 407 ? 11.904 9.314 -21.634 1.00 73.19 407 CYS A CA 1
ATOM 3172 C C . CYS A 1 407 ? 11.976 9.412 -23.166 1.00 73.19 407 CYS A C 1
ATOM 3174 O O . CYS A 1 407 ? 11.036 9.907 -23.785 1.00 73.19 407 CYS A O 1
ATOM 3176 N N . SER A 1 408 ? 13.088 9.001 -23.775 1.00 78.69 408 SER A N 1
ATOM 3177 C CA . SER A 1 408 ? 13.267 9.036 -25.226 1.00 78.69 408 SER A CA 1
ATOM 3178 C C . SER A 1 408 ? 12.686 7.790 -25.893 1.00 78.69 408 SER A C 1
ATOM 3180 O O . SER A 1 408 ? 12.026 7.915 -26.919 1.00 78.69 408 SER A O 1
ATOM 3182 N N . HIS A 1 409 ? 12.913 6.606 -25.317 1.00 79.19 409 HIS A N 1
ATOM 3183 C CA . HIS A 1 409 ? 12.384 5.337 -25.821 1.00 79.19 409 HIS A CA 1
ATOM 3184 C C . HIS A 1 409 ? 12.330 4.282 -24.695 1.00 79.19 409 HIS A C 1
ATOM 3186 O O . HIS A 1 409 ? 13.284 4.198 -23.914 1.00 79.19 409 HIS A O 1
ATOM 3192 N N . PRO A 1 410 ? 11.287 3.427 -24.616 1.00 72.62 410 PRO A N 1
ATOM 3193 C CA . PRO A 1 410 ? 11.142 2.440 -23.538 1.00 72.62 410 PRO A CA 1
ATOM 3194 C C . PRO A 1 410 ? 12.266 1.389 -23.516 1.00 72.62 410 PRO A C 1
ATOM 3196 O O . PRO A 1 410 ? 12.601 0.863 -22.455 1.00 72.62 410 PRO A O 1
ATOM 3199 N N . ASP A 1 411 ? 12.905 1.115 -24.656 1.00 78.62 411 ASP A N 1
ATOM 3200 C CA . ASP A 1 411 ? 14.035 0.175 -24.733 1.00 78.62 411 ASP A CA 1
ATOM 3201 C C . ASP A 1 411 ? 15.239 0.600 -23.882 1.00 78.62 411 ASP A C 1
ATOM 3203 O O . ASP A 1 411 ? 15.982 -0.267 -23.422 1.00 78.62 411 ASP A O 1
ATOM 3207 N N . TYR A 1 412 ? 15.420 1.898 -23.605 1.00 81.06 412 TYR A N 1
ATOM 3208 C CA . TYR A 1 412 ? 16.487 2.352 -22.709 1.00 81.06 412 TYR A CA 1
ATOM 3209 C C . TYR A 1 412 ? 16.275 1.884 -21.264 1.00 81.06 412 TYR A C 1
ATOM 3211 O O . TYR A 1 412 ? 17.257 1.556 -20.603 1.00 81.06 412 TYR A O 1
ATOM 3219 N N . ALA A 1 413 ? 15.028 1.736 -20.799 1.00 71.75 413 ALA A N 1
ATOM 3220 C CA . ALA A 1 413 ? 14.746 1.119 -19.500 1.00 71.75 413 ALA A CA 1
ATOM 3221 C C . ALA A 1 413 ? 15.153 -0.362 -19.484 1.00 71.75 413 ALA A C 1
ATOM 3223 O O . ALA A 1 413 ? 15.724 -0.852 -18.510 1.00 71.75 413 ALA A O 1
ATOM 3224 N N . SER A 1 414 ? 14.904 -1.074 -20.590 1.00 76.44 414 SER A N 1
ATOM 3225 C CA . SER A 1 414 ? 15.343 -2.465 -20.747 1.00 76.44 414 SER A CA 1
ATOM 3226 C C . SER A 1 414 ? 16.868 -2.572 -20.784 1.00 76.44 414 SER A C 1
ATOM 3228 O O . SER A 1 414 ? 17.431 -3.471 -20.161 1.00 76.44 414 SER A O 1
ATOM 3230 N N . LEU A 1 415 ? 17.549 -1.652 -21.475 1.00 81.19 415 LEU A N 1
ATOM 3231 C CA . LEU A 1 415 ? 19.008 -1.583 -21.499 1.00 81.19 415 LEU A CA 1
ATOM 3232 C C . LEU A 1 415 ? 19.573 -1.280 -20.102 1.00 81.19 415 LEU A C 1
ATOM 3234 O O . LEU A 1 415 ? 20.456 -2.005 -19.654 1.00 81.19 415 LEU A O 1
ATOM 3238 N N . ALA A 1 416 ? 19.021 -0.293 -19.390 1.00 78.50 416 ALA A N 1
ATOM 3239 C CA . ALA A 1 416 ? 19.401 0.058 -18.020 1.00 78.50 416 ALA A CA 1
ATOM 3240 C C . ALA A 1 416 ? 19.294 -1.143 -17.072 1.00 78.50 416 ALA A C 1
ATOM 3242 O O . ALA A 1 416 ? 20.259 -1.497 -16.394 1.00 78.50 416 ALA A O 1
ATOM 3243 N N . ALA A 1 417 ? 18.152 -1.839 -17.099 1.00 70.94 417 ALA A N 1
ATOM 3244 C CA . ALA A 1 417 ? 17.937 -3.041 -16.303 1.00 70.94 417 ALA A CA 1
ATOM 3245 C C . ALA A 1 417 ? 18.951 -4.146 -16.645 1.00 70.94 417 ALA A C 1
ATOM 3247 O O . ALA A 1 417 ? 19.483 -4.797 -15.749 1.00 70.94 417 ALA A O 1
ATOM 3248 N N . ARG A 1 418 ? 19.264 -4.353 -17.931 1.00 81.62 418 ARG A N 1
ATOM 3249 C CA . ARG A 1 418 ? 20.261 -5.350 -18.358 1.00 81.62 418 ARG A CA 1
ATOM 3250 C C . ARG A 1 418 ? 21.678 -4.990 -17.918 1.00 81.62 418 ARG A C 1
ATOM 3252 O O . ARG A 1 418 ? 22.421 -5.900 -17.559 1.00 81.62 418 ARG A O 1
ATOM 3259 N N . ILE A 1 419 ? 22.048 -3.708 -17.926 1.00 80.56 419 ILE A N 1
ATOM 3260 C CA . ILE A 1 419 ? 23.343 -3.236 -17.414 1.00 80.56 419 ILE A CA 1
ATOM 3261 C C . ILE A 1 419 ? 23.429 -3.509 -15.910 1.00 80.56 419 ILE A C 1
ATOM 3263 O O . ILE A 1 419 ? 24.359 -4.187 -15.479 1.00 80.56 419 ILE A O 1
ATOM 3267 N N . ALA A 1 420 ? 22.422 -3.091 -15.138 1.00 73.38 420 ALA A N 1
ATOM 3268 C CA . ALA A 1 420 ? 22.376 -3.316 -13.693 1.00 73.38 420 ALA A CA 1
ATOM 3269 C C . ALA A 1 420 ? 22.411 -4.814 -13.333 1.00 73.38 420 ALA A C 1
ATOM 3271 O O . ALA A 1 420 ? 23.164 -5.228 -12.454 1.00 73.38 420 ALA A O 1
ATOM 3272 N N . VAL A 1 421 ? 21.662 -5.660 -14.053 1.00 72.38 421 VAL A N 1
ATOM 3273 C CA . VAL A 1 421 ? 21.689 -7.123 -13.862 1.00 72.38 421 VAL A CA 1
ATOM 3274 C C . VAL A 1 421 ? 23.041 -7.717 -14.259 1.00 72.38 421 VAL A C 1
ATOM 3276 O O . VAL A 1 421 ? 23.553 -8.587 -13.558 1.00 72.38 421 VAL A O 1
ATOM 3279 N N . SER A 1 422 ? 23.651 -7.253 -15.353 1.00 82.00 422 SER A N 1
ATOM 3280 C CA . SER A 1 422 ? 24.993 -7.692 -15.751 1.00 82.00 422 SER A CA 1
ATOM 3281 C C . SER A 1 422 ? 26.036 -7.326 -14.695 1.00 82.00 422 SER A C 1
ATOM 3283 O O . SER A 1 422 ? 26.916 -8.140 -14.424 1.00 82.00 422 SER A O 1
ATOM 3285 N N . ASN A 1 423 ? 25.935 -6.136 -14.099 1.00 78.12 423 ASN A N 1
ATOM 3286 C CA . ASN A 1 423 ? 26.804 -5.695 -13.012 1.00 78.12 423 ASN A CA 1
ATOM 3287 C C . ASN A 1 423 ? 26.603 -6.548 -11.752 1.00 78.12 423 ASN A C 1
ATOM 3289 O O . ASN A 1 423 ? 27.555 -7.069 -11.173 1.00 78.12 423 ASN A O 1
ATOM 3293 N N . LEU A 1 424 ? 25.343 -6.799 -11.382 1.00 69.75 424 LEU A N 1
ATOM 3294 C CA . LEU A 1 424 ? 25.003 -7.701 -10.284 1.00 69.75 424 LEU A CA 1
ATOM 3295 C C . LEU A 1 424 ? 25.595 -9.097 -10.510 1.00 69.75 424 LEU A C 1
ATOM 3297 O O . LEU A 1 424 ? 26.141 -9.691 -9.586 1.00 69.75 424 LEU A O 1
ATOM 3301 N N . HIS A 1 425 ? 25.526 -9.622 -11.735 1.00 78.06 425 HIS A N 1
ATOM 3302 C CA . HIS A 1 425 ? 26.115 -10.915 -12.074 1.00 78.06 425 HIS A CA 1
ATOM 3303 C C . HIS A 1 425 ? 27.643 -10.914 -11.937 1.00 78.06 425 HIS A C 1
ATOM 3305 O O . HIS A 1 425 ? 28.195 -11.901 -11.468 1.00 78.06 425 HIS A O 1
ATOM 3311 N N . GLN A 1 426 ? 28.337 -9.831 -12.287 1.00 79.44 426 GLN A N 1
ATOM 3312 C CA . GLN A 1 426 ? 29.788 -9.741 -12.071 1.00 79.44 426 GLN A CA 1
ATOM 3313 C C . GLN A 1 426 ? 30.159 -9.746 -10.583 1.00 79.44 426 GLN A C 1
ATOM 3315 O O . GLN A 1 426 ? 31.194 -10.293 -10.212 1.00 79.44 426 GLN A O 1
ATOM 3320 N N . ASN A 1 427 ? 29.277 -9.216 -9.735 1.00 74.12 427 ASN A N 1
ATOM 3321 C CA . ASN A 1 427 ? 29.505 -9.055 -8.301 1.00 74.12 427 ASN A CA 1
ATOM 3322 C C . ASN A 1 427 ? 28.965 -10.181 -7.413 1.00 74.12 427 ASN A C 1
ATOM 3324 O O . ASN A 1 427 ? 29.129 -10.132 -6.191 1.00 74.12 427 ASN A O 1
ATOM 3328 N N . THR A 1 428 ? 28.340 -11.197 -8.005 1.00 72.44 428 THR A N 1
ATOM 3329 C CA . THR A 1 428 ? 27.713 -12.321 -7.294 1.00 72.44 428 THR A CA 1
ATOM 3330 C C . THR A 1 428 ? 28.148 -13.650 -7.893 1.00 72.44 428 THR A C 1
ATOM 3332 O O . THR A 1 428 ? 28.447 -13.743 -9.085 1.00 72.44 428 THR A O 1
ATOM 3335 N N . LYS A 1 429 ? 28.149 -14.715 -7.087 1.00 76.56 429 LYS A N 1
ATOM 3336 C CA . LYS A 1 429 ? 28.480 -16.061 -7.570 1.00 76.56 429 LYS A CA 1
ATOM 3337 C C . LYS A 1 429 ? 27.398 -16.574 -8.531 1.00 76.56 429 LYS A C 1
ATOM 3339 O O . LYS A 1 429 ? 26.208 -16.315 -8.349 1.00 76.56 429 LYS A O 1
ATOM 3344 N N . GLU A 1 430 ? 27.813 -17.292 -9.578 1.00 75.94 430 GLU A N 1
ATOM 3345 C CA . GLU A 1 430 ? 26.893 -17.946 -10.528 1.00 75.94 430 GLU A CA 1
ATOM 3346 C C . GLU A 1 430 ? 26.195 -19.140 -9.888 1.00 75.94 430 GLU A C 1
ATOM 3348 O O . GLU A 1 430 ? 24.996 -19.357 -10.080 1.00 75.94 430 GLU A O 1
ATOM 3353 N N . SER A 1 431 ? 26.957 -19.909 -9.107 1.00 68.44 431 SER A N 1
ATOM 3354 C CA . SER A 1 431 ? 26.405 -20.996 -8.329 1.00 68.44 431 SER A CA 1
ATOM 3355 C C . SER A 1 431 ? 25.722 -20.428 -7.100 1.00 68.44 431 SER A C 1
ATOM 3357 O O . SER A 1 431 ? 26.329 -20.153 -6.070 1.00 68.44 431 SER A O 1
ATOM 3359 N N . PHE A 1 432 ? 24.412 -20.343 -7.194 1.00 61.81 432 PHE A N 1
ATOM 3360 C CA . PHE A 1 432 ? 23.600 -21.140 -6.297 1.00 61.81 432 PHE A CA 1
ATOM 3361 C C . PHE A 1 432 ? 24.243 -21.602 -4.968 1.00 61.81 432 PHE A C 1
ATOM 3363 O O . PHE A 1 432 ? 24.043 -20.962 -3.935 1.00 61.81 432 PHE A O 1
ATOM 3370 N N . SER A 1 433 ? 24.839 -22.796 -4.957 1.00 60.91 433 SER A N 1
ATOM 3371 C CA . SER A 1 433 ? 25.090 -23.553 -3.723 1.00 60.91 433 SER A CA 1
ATOM 3372 C C . SER A 1 433 ? 26.094 -22.826 -2.874 1.00 60.91 433 SER A C 1
ATOM 3374 O O . SER A 1 433 ? 25.996 -22.819 -1.654 1.00 60.91 433 SER A O 1
ATOM 3376 N N . GLU A 1 434 ? 27.026 -22.172 -3.548 1.00 66.56 434 GLU A N 1
ATOM 3377 C CA . GLU A 1 434 ? 28.094 -21.410 -2.942 1.00 66.56 434 GLU A CA 1
ATOM 3378 C C . GLU A 1 434 ? 27.548 -20.155 -2.256 1.00 66.56 434 GLU A C 1
ATOM 3380 O O . GLU A 1 434 ? 27.918 -19.895 -1.119 1.00 66.56 434 GLU A O 1
ATOM 3385 N N . THR A 1 435 ? 26.614 -19.425 -2.878 1.00 64.81 435 THR A N 1
ATOM 3386 C CA . THR A 1 435 ? 25.943 -18.282 -2.232 1.00 64.81 435 THR A CA 1
ATOM 3387 C C . THR A 1 435 ? 25.170 -18.708 -0.978 1.00 64.81 435 THR A C 1
ATOM 3389 O O . THR A 1 435 ? 25.251 -18.045 0.051 1.00 64.81 435 THR A O 1
ATOM 3392 N N . VAL A 1 436 ? 24.439 -19.827 -1.031 1.00 61.28 436 VAL A N 1
ATOM 3393 C CA . VAL A 1 436 ? 23.691 -20.361 0.126 1.00 61.28 436 VAL A CA 1
ATOM 3394 C C . VAL A 1 436 ? 24.642 -20.801 1.238 1.00 61.28 436 VAL A C 1
ATOM 3396 O O . VAL A 1 436 ? 24.390 -20.532 2.412 1.00 61.28 436 VAL A O 1
ATOM 3399 N N . HIS A 1 437 ? 25.756 -21.433 0.876 1.00 64.81 437 HIS A N 1
ATOM 3400 C CA . HIS A 1 437 ? 26.784 -21.824 1.831 1.00 64.81 437 HIS A CA 1
ATOM 3401 C C . HIS A 1 437 ? 27.383 -20.612 2.557 1.00 64.81 437 HIS A C 1
ATOM 3403 O O . HIS A 1 437 ? 27.499 -20.638 3.782 1.00 64.81 437 HIS A O 1
ATOM 3409 N N . ASP A 1 438 ? 27.687 -19.530 1.831 1.00 71.62 438 ASP A N 1
ATOM 3410 C CA . ASP A 1 438 ? 28.169 -18.277 2.426 1.00 71.62 438 ASP A CA 1
ATOM 3411 C C . ASP A 1 438 ? 27.124 -17.670 3.381 1.00 71.62 438 ASP A C 1
ATOM 3413 O O . ASP A 1 438 ? 27.462 -17.184 4.458 1.00 71.62 438 ASP A O 1
ATOM 3417 N N . MET A 1 439 ? 25.839 -17.733 3.016 1.00 65.44 439 MET A N 1
ATOM 3418 C CA . MET A 1 439 ? 24.736 -17.212 3.832 1.00 65.44 439 MET A CA 1
ATOM 3419 C C . MET A 1 439 ? 24.495 -17.981 5.122 1.00 65.44 439 MET A C 1
ATOM 3421 O O . MET A 1 439 ? 24.177 -17.372 6.146 1.00 65.44 439 MET A O 1
ATOM 3425 N N . PHE A 1 440 ? 24.606 -19.306 5.073 1.00 65.69 440 PHE A N 1
ATOM 3426 C CA . PHE A 1 440 ? 24.435 -20.155 6.247 1.00 65.69 440 PHE A CA 1
ATOM 3427 C C . PHE A 1 440 ? 25.610 -20.011 7.225 1.00 65.69 440 PHE A C 1
ATOM 3429 O O . PHE A 1 440 ? 25.427 -19.936 8.442 1.00 65.69 440 PHE A O 1
ATOM 3436 N N . ASN A 1 441 ? 26.826 -19.900 6.688 1.00 75.50 441 ASN A N 1
ATOM 3437 C CA . ASN A 1 441 ? 28.042 -19.719 7.478 1.00 75.50 441 ASN A CA 1
ATOM 3438 C C . ASN A 1 441 ? 28.334 -18.249 7.822 1.00 75.50 441 ASN A C 1
ATOM 3440 O O . ASN A 1 441 ? 29.428 -17.940 8.292 1.00 75.50 441 ASN A O 1
ATOM 3444 N N . ASN A 1 442 ? 27.379 -17.340 7.600 1.00 75.06 442 ASN A N 1
ATOM 3445 C CA . ASN A 1 442 ? 27.553 -15.922 7.880 1.00 75.06 442 ASN A CA 1
ATOM 3446 C C . ASN A 1 442 ? 27.798 -15.671 9.379 1.00 75.06 442 ASN A C 1
ATOM 3448 O O . ASN A 1 442 ? 27.063 -16.156 10.245 1.00 75.06 442 ASN A O 1
ATOM 3452 N N . ILE A 1 443 ? 28.814 -14.864 9.680 1.00 72.50 443 ILE A N 1
ATOM 3453 C CA . ILE A 1 443 ? 29.178 -14.441 11.035 1.00 72.50 443 ILE A CA 1
ATOM 3454 C C . ILE A 1 443 ? 28.993 -12.929 11.109 1.00 72.50 443 ILE A C 1
ATOM 3456 O O . ILE A 1 443 ? 29.426 -12.189 10.227 1.00 72.50 443 ILE A O 1
ATOM 3460 N N . ASN A 1 444 ? 28.334 -12.454 12.163 1.00 58.59 444 ASN A N 1
ATOM 3461 C CA . ASN A 1 444 ? 28.195 -11.022 12.386 1.00 58.59 444 ASN A CA 1
ATOM 3462 C C . ASN A 1 444 ? 29.546 -10.438 12.833 1.00 58.59 444 ASN A C 1
ATOM 3464 O O . ASN A 1 444 ? 30.046 -10.797 13.895 1.00 58.59 444 ASN A O 1
ATOM 3468 N N . GLU A 1 445 ? 30.119 -9.518 12.054 1.00 50.75 445 GLU A N 1
ATOM 3469 C CA . GLU A 1 445 ? 31.450 -8.946 12.327 1.00 50.75 445 GLU A CA 1
ATOM 3470 C C . GLU A 1 445 ? 31.548 -8.198 13.662 1.00 50.75 445 GLU A C 1
ATOM 3472 O O . GLU A 1 445 ? 32.618 -8.149 14.259 1.00 50.75 445 GLU A O 1
ATOM 3477 N N . ARG A 1 446 ? 30.443 -7.622 14.154 1.00 54.12 446 ARG A N 1
ATOM 3478 C CA . ARG A 1 446 ? 30.445 -6.846 15.404 1.00 54.12 446 ARG A CA 1
ATOM 3479 C C . ARG A 1 446 ? 30.361 -7.727 16.642 1.00 54.12 446 ARG A C 1
ATOM 3481 O O . ARG A 1 446 ? 30.927 -7.371 17.669 1.00 54.12 446 ARG A O 1
ATOM 3488 N N . SER A 1 447 ? 29.624 -8.836 16.572 1.00 52.38 447 SER A N 1
ATOM 3489 C CA . SER A 1 447 ? 29.422 -9.728 17.722 1.00 52.38 447 SER A CA 1
ATOM 3490 C C . SER A 1 447 ? 30.275 -10.996 17.680 1.00 52.38 447 SER A C 1
ATOM 3492 O O . SER A 1 447 ? 30.376 -11.679 18.696 1.00 52.38 447 SER A O 1
ATOM 3494 N N . GLY A 1 448 ? 30.861 -11.343 16.529 1.00 53.12 448 GLY A N 1
ATOM 3495 C CA . GLY A 1 448 ? 31.598 -12.594 16.318 1.00 53.12 448 GLY A CA 1
ATOM 3496 C C . GLY A 1 448 ? 30.727 -13.855 16.397 1.00 53.12 448 GLY A C 1
ATOM 3497 O O . GLY A 1 448 ? 31.248 -14.967 16.357 1.00 53.12 448 GLY A O 1
ATOM 3498 N N . LEU A 1 449 ? 29.404 -13.701 16.526 1.00 58.47 449 LEU A N 1
ATOM 3499 C CA . LEU A 1 449 ? 28.452 -14.801 16.641 1.00 58.47 449 LEU A CA 1
ATOM 3500 C C . LEU A 1 449 ? 27.947 -15.233 15.264 1.00 58.47 449 LEU A C 1
ATOM 3502 O O . LEU A 1 449 ? 27.791 -14.416 14.351 1.00 58.47 449 LEU A O 1
ATOM 3506 N N . GLN A 1 450 ? 27.642 -16.526 15.140 1.00 61.06 450 GLN A N 1
ATOM 3507 C CA . GLN A 1 450 ? 27.017 -17.080 13.945 1.00 61.06 450 GLN A CA 1
ATOM 3508 C C . GLN A 1 450 ? 25.647 -16.422 13.734 1.00 61.06 450 GLN A C 1
ATOM 3510 O O . GLN A 1 450 ? 24.770 -16.482 14.595 1.00 61.06 450 GLN A O 1
ATOM 3515 N N . ALA A 1 451 ? 25.482 -15.776 12.585 1.00 55.47 451 ALA A N 1
ATOM 3516 C CA . ALA A 1 451 ? 24.289 -15.043 12.186 1.00 55.47 451 ALA A CA 1
ATOM 3517 C C . ALA A 1 451 ? 23.809 -15.593 10.841 1.00 55.47 451 ALA A C 1
ATOM 3519 O O . ALA A 1 451 ? 23.771 -14.875 9.837 1.00 55.47 451 ALA A O 1
ATOM 3520 N N . SER A 1 452 ? 23.498 -16.896 10.835 1.00 67.75 452 SER A N 1
ATOM 3521 C CA . SER A 1 452 ? 22.996 -17.588 9.649 1.00 67.75 452 SER A CA 1
ATOM 3522 C C . SER A 1 452 ? 21.769 -16.863 9.112 1.00 67.75 452 SER A C 1
ATOM 3524 O O . SER A 1 452 ? 20.807 -16.614 9.842 1.00 67.75 452 SER A O 1
ATOM 3526 N N . LEU A 1 453 ? 21.798 -16.541 7.823 1.00 60.53 453 LEU A N 1
ATOM 3527 C CA . LEU A 1 453 ? 20.666 -15.924 7.139 1.00 60.53 453 LEU A CA 1
ATOM 3528 C C . LEU A 1 453 ? 19.666 -16.977 6.615 1.00 60.53 453 LEU A C 1
ATOM 3530 O O . LEU A 1 453 ? 18.608 -16.620 6.097 1.00 60.53 453 LEU A O 1
ATOM 3534 N N . LEU A 1 454 ? 19.991 -18.271 6.747 1.00 53.88 454 LEU A N 1
ATOM 3535 C CA . LEU A 1 454 ? 19.208 -19.415 6.266 1.00 53.88 454 LEU A CA 1
ATOM 3536 C C . LEU A 1 454 ? 18.890 -20.393 7.397 1.00 53.88 454 LEU A C 1
ATOM 3538 O O . LEU A 1 454 ? 19.720 -20.615 8.282 1.00 53.88 454 LEU A O 1
ATOM 3542 N N . ASP A 1 455 ? 17.691 -20.974 7.358 1.00 55.56 455 ASP A N 1
ATOM 3543 C CA . ASP A 1 455 ? 17.309 -22.034 8.294 1.00 55.56 455 ASP A CA 1
ATOM 3544 C C . ASP A 1 455 ? 18.152 -23.307 8.082 1.00 55.56 455 ASP A C 1
ATOM 3546 O O . ASP A 1 455 ? 18.667 -23.520 6.986 1.00 55.56 455 ASP A O 1
ATOM 3550 N N . TYR A 1 456 ? 18.311 -24.152 9.107 1.00 51.09 456 TYR A N 1
ATOM 3551 C CA . TYR A 1 456 ? 19.099 -25.389 9.013 1.00 51.09 456 TYR A CA 1
ATOM 3552 C C . TYR A 1 456 ? 18.439 -26.459 8.132 1.00 51.09 456 TYR A C 1
ATOM 3554 O O . TYR A 1 456 ? 19.130 -27.095 7.334 1.00 51.09 456 TYR A O 1
ATOM 3562 N N . ASP A 1 457 ? 17.117 -26.619 8.220 1.00 47.66 457 ASP A N 1
ATOM 3563 C CA . ASP A 1 457 ? 16.372 -27.586 7.406 1.00 47.66 457 ASP A CA 1
ATOM 3564 C C . ASP A 1 457 ? 16.355 -27.122 5.947 1.00 47.66 457 ASP A C 1
ATOM 3566 O O . ASP A 1 457 ? 16.580 -27.900 5.017 1.00 47.66 457 ASP A O 1
ATOM 3570 N N . VAL A 1 458 ? 16.238 -25.806 5.753 1.00 50.62 458 VAL A N 1
ATOM 3571 C CA . VAL A 1 458 ? 16.432 -25.169 4.451 1.00 50.62 458 VAL A CA 1
ATOM 3572 C C . VAL A 1 458 ? 17.876 -25.336 3.993 1.00 50.62 458 VAL A C 1
ATOM 3574 O O . VAL A 1 458 ? 18.071 -25.688 2.854 1.00 50.62 458 VAL A O 1
ATOM 3577 N N . PHE A 1 459 ? 18.912 -25.179 4.813 1.00 41.94 459 PHE A N 1
ATOM 3578 C CA . PHE A 1 459 ? 20.308 -25.396 4.403 1.00 41.94 459 PHE A CA 1
ATOM 3579 C C . PHE A 1 459 ? 20.594 -26.848 3.971 1.00 41.94 459 PHE A C 1
ATOM 3581 O O . PHE A 1 459 ? 21.290 -27.053 2.975 1.00 41.94 459 PHE A O 1
ATOM 3588 N N . LEU A 1 460 ? 20.019 -27.844 4.659 1.00 46.28 460 LEU A N 1
ATOM 3589 C CA . LEU A 1 460 ? 20.101 -29.263 4.279 1.00 46.28 460 LEU A CA 1
ATOM 3590 C C . LEU A 1 460 ? 19.417 -29.548 2.931 1.00 46.28 460 LEU A C 1
ATOM 3592 O O . LEU A 1 460 ? 19.963 -30.289 2.113 1.00 46.28 460 LEU A O 1
ATOM 3596 N N . ILE A 1 461 ? 18.256 -28.936 2.676 1.00 46.75 461 ILE A N 1
ATOM 3597 C CA . ILE A 1 461 ? 17.534 -29.031 1.392 1.00 46.75 461 ILE A CA 1
ATOM 3598 C C . ILE A 1 461 ? 18.241 -28.220 0.298 1.00 46.75 461 ILE A C 1
ATOM 3600 O O . ILE A 1 461 ? 18.365 -28.643 -0.854 1.00 46.75 461 ILE A O 1
ATOM 3604 N N . VAL A 1 462 ? 18.725 -27.037 0.665 1.00 37.91 462 VAL A N 1
ATOM 3605 C CA . VAL A 1 462 ? 19.256 -25.978 -0.198 1.00 37.91 462 VAL A CA 1
ATOM 3606 C C . VAL A 1 462 ? 20.755 -26.217 -0.512 1.00 37.91 462 VAL A C 1
ATOM 3608 O O . VAL A 1 462 ? 21.462 -25.373 -1.058 1.00 37.91 462 VAL A O 1
ATOM 3611 N N . GLU A 1 463 ? 21.142 -27.500 -0.472 1.00 39.94 463 GLU A N 1
ATOM 3612 C CA . GLU A 1 463 ? 21.810 -28.170 -1.606 1.00 39.94 463 GLU A CA 1
ATOM 3613 C C . GLU A 1 463 ? 21.069 -27.952 -2.954 1.00 39.94 463 GLU A C 1
ATOM 3615 O O . GLU A 1 463 ? 21.611 -28.241 -4.021 1.00 39.94 463 GLU A O 1
ATOM 3620 N N . LYS A 1 464 ? 19.878 -27.325 -2.939 1.00 32.28 464 LYS A N 1
ATOM 3621 C CA . LYS A 1 464 ? 19.192 -26.651 -4.056 1.00 32.28 464 LYS A CA 1
ATOM 3622 C C . LYS A 1 464 ? 18.560 -25.287 -3.640 1.00 32.28 464 LYS A C 1
ATOM 3624 O O . LYS A 1 464 ? 17.519 -25.274 -3.047 1.00 32.28 464 LYS A O 1
ATOM 3629 N N . ARG A 1 465 ? 19.198 -24.156 -3.959 1.00 31.88 465 ARG A N 1
ATOM 3630 C CA . ARG A 1 465 ? 18.865 -22.703 -4.173 1.00 31.88 465 ARG A CA 1
ATOM 3631 C C . ARG A 1 465 ? 17.892 -21.733 -3.381 1.00 31.88 465 ARG A C 1
ATOM 3633 O O . ARG A 1 465 ? 16.738 -21.618 -3.759 1.00 31.88 465 ARG A O 1
ATOM 3640 N N . LEU A 1 466 ? 18.483 -20.822 -2.547 1.00 42.50 466 LEU A N 1
ATOM 3641 C CA . LEU A 1 466 ? 18.655 -19.318 -2.701 1.00 42.50 466 LEU A CA 1
ATOM 3642 C C . LEU A 1 466 ? 17.558 -18.220 -2.478 1.00 42.50 466 LEU A C 1
ATOM 3644 O O . LEU A 1 466 ? 16.416 -18.462 -2.786 1.00 42.50 466 LEU A O 1
ATOM 3648 N N . TYR A 1 467 ? 17.906 -16.953 -2.132 1.00 38.09 467 TYR A N 1
ATOM 3649 C CA . TYR A 1 467 ? 17.036 -15.734 -2.273 1.00 38.09 467 TYR A CA 1
ATOM 3650 C C . TYR A 1 467 ? 17.698 -14.437 -2.875 1.00 38.09 467 TYR A C 1
ATOM 3652 O O . TYR A 1 467 ? 18.193 -14.486 -3.995 1.00 38.09 467 TYR A O 1
ATOM 3660 N N . LEU A 1 468 ? 17.705 -13.261 -2.207 1.00 50.62 468 LEU A N 1
ATOM 3661 C CA . LEU A 1 468 ? 18.414 -12.007 -2.596 1.00 50.62 468 LEU A CA 1
ATOM 3662 C C . LEU A 1 468 ? 19.085 -11.249 -1.410 1.00 50.62 468 LEU A C 1
ATOM 3664 O O . LEU A 1 468 ? 19.196 -10.021 -1.421 1.00 50.62 468 LEU A O 1
ATOM 3668 N N . MET A 1 469 ? 19.505 -11.931 -0.345 1.00 61.03 469 MET A N 1
ATOM 3669 C CA . MET A 1 469 ? 19.946 -11.235 0.884 1.00 61.03 469 MET A CA 1
ATOM 3670 C C . MET A 1 469 ? 21.306 -10.518 0.722 1.00 61.03 469 MET A C 1
ATOM 3672 O O . MET A 1 469 ? 21.948 -10.569 -0.331 1.00 61.03 469 MET A O 1
ATOM 3676 N N . LYS A 1 470 ? 21.748 -9.817 1.776 1.00 51.84 470 LYS A N 1
ATOM 3677 C CA . LYS A 1 470 ? 23.036 -9.112 1.822 1.00 51.84 470 LYS A CA 1
ATOM 3678 C C . LYS A 1 470 ? 23.926 -9.681 2.924 1.00 51.84 470 LYS A C 1
ATOM 3680 O O . LYS A 1 470 ? 23.467 -9.834 4.052 1.00 51.84 470 LYS A O 1
ATOM 3685 N N . ILE A 1 471 ? 25.197 -9.921 2.618 1.00 60.38 471 ILE A N 1
ATOM 3686 C CA . ILE A 1 471 ? 26.244 -10.162 3.618 1.00 60.38 471 ILE A CA 1
ATOM 3687 C C . ILE A 1 471 ? 27.057 -8.872 3.695 1.00 60.38 471 ILE A C 1
ATOM 3689 O O . ILE A 1 471 ? 27.521 -8.380 2.669 1.00 60.38 471 ILE A O 1
ATOM 3693 N N . GLN A 1 472 ? 27.153 -8.275 4.888 1.00 57.38 472 GLN A N 1
ATOM 3694 C CA . GLN A 1 472 ? 27.927 -7.042 5.125 1.00 57.38 472 GLN A CA 1
ATOM 3695 C C . GLN A 1 472 ? 27.547 -5.875 4.185 1.00 57.38 472 GLN A C 1
ATOM 3697 O O . GLN A 1 472 ? 28.388 -5.113 3.724 1.00 57.38 472 GLN A O 1
ATOM 3702 N N . GLY A 1 473 ? 26.258 -5.745 3.848 1.00 55.59 473 GLY A N 1
ATOM 3703 C CA . GLY A 1 473 ? 25.762 -4.702 2.939 1.00 55.59 473 GLY A CA 1
ATOM 3704 C C . GLY A 1 473 ? 25.915 -5.008 1.441 1.00 55.59 473 GLY A C 1
ATOM 3705 O O . GLY A 1 473 ? 25.263 -4.342 0.635 1.00 55.59 473 GLY A O 1
ATOM 3706 N N . LYS A 1 474 ? 26.662 -6.053 1.056 1.00 60.53 474 LYS A N 1
ATOM 3707 C CA . LYS A 1 474 ? 26.801 -6.509 -0.336 1.00 60.53 474 LYS A CA 1
ATOM 3708 C C . LYS A 1 474 ? 25.713 -7.519 -0.700 1.00 60.53 474 LYS A C 1
ATOM 3710 O O . LYS A 1 474 ? 25.507 -8.497 0.015 1.00 60.53 474 LYS A O 1
ATOM 3715 N N . VAL A 1 475 ? 25.023 -7.296 -1.821 1.00 64.62 475 VAL A N 1
ATOM 3716 C CA . VAL A 1 475 ? 24.037 -8.248 -2.367 1.00 64.62 475 VAL A CA 1
ATOM 3717 C C . VAL A 1 475 ? 24.769 -9.496 -2.837 1.00 64.62 475 VAL A C 1
ATOM 3719 O O . VAL A 1 475 ? 25.716 -9.399 -3.611 1.00 64.62 475 VAL A O 1
ATOM 3722 N N . VAL A 1 476 ? 24.334 -10.664 -2.376 1.00 71.31 476 VAL A N 1
ATOM 3723 C CA . VAL A 1 476 ? 25.043 -11.932 -2.626 1.00 71.31 476 VAL A CA 1
ATOM 3724 C C . VAL A 1 476 ? 24.329 -12.854 -3.613 1.00 71.31 476 VAL A C 1
ATOM 3726 O O . VAL A 1 476 ? 24.828 -13.934 -3.922 1.00 71.31 476 VAL A O 1
ATOM 3729 N N . GLU A 1 477 ? 23.207 -12.435 -4.195 1.00 69.19 477 GLU A N 1
ATOM 3730 C CA . GLU A 1 477 ? 22.425 -13.297 -5.082 1.00 69.19 477 GLU A CA 1
ATOM 3731 C C . GLU A 1 477 ? 21.851 -12.552 -6.307 1.00 69.19 477 GLU A C 1
ATOM 3733 O O . GLU A 1 477 ? 21.913 -11.328 -6.402 1.00 69.19 477 GLU A O 1
ATOM 3738 N N . ARG A 1 478 ? 21.301 -13.301 -7.272 1.00 76.56 478 ARG A N 1
ATOM 3739 C CA . ARG A 1 478 ? 20.802 -12.812 -8.574 1.00 76.56 478 ARG A CA 1
ATOM 3740 C C . ARG A 1 478 ? 19.330 -13.201 -8.708 1.00 76.56 478 ARG A C 1
ATOM 3742 O O . ARG A 1 478 ? 19.083 -14.377 -8.533 1.00 76.56 478 ARG A O 1
ATOM 3749 N N . PRO A 1 479 ? 18.356 -12.351 -9.082 1.00 75.19 479 PRO A N 1
ATOM 3750 C CA . PRO A 1 479 ? 16.900 -12.547 -8.908 1.00 75.19 479 PRO A CA 1
ATOM 3751 C C . PRO A 1 479 ? 16.249 -13.926 -9.158 1.00 75.19 479 PRO A C 1
ATOM 3753 O O . PRO A 1 479 ? 15.149 -14.164 -8.695 1.00 75.19 479 PRO A O 1
ATOM 3756 N N . GLN A 1 480 ? 16.856 -14.850 -9.897 1.00 79.44 480 GLN A N 1
ATOM 3757 C CA . GLN A 1 480 ? 16.377 -16.240 -9.978 1.00 79.44 480 GLN A CA 1
ATOM 3758 C C . GLN A 1 480 ? 16.624 -17.024 -8.683 1.00 79.44 480 GLN A C 1
ATOM 3760 O O . GLN A 1 480 ? 15.866 -17.917 -8.328 1.00 79.44 480 GLN A O 1
ATOM 3765 N N . HIS A 1 481 ? 17.679 -16.645 -7.974 1.00 79.81 481 HIS A N 1
ATOM 3766 C CA . HIS A 1 481 ? 18.008 -17.053 -6.626 1.00 79.81 481 HIS A CA 1
ATOM 3767 C C . HIS A 1 481 ? 16.788 -16.755 -5.743 1.00 79.81 481 HIS A C 1
ATOM 3769 O O . HIS A 1 481 ? 16.171 -17.705 -5.290 1.00 79.81 481 HIS A O 1
ATOM 3775 N N . MET A 1 482 ? 16.338 -15.486 -5.727 1.00 82.94 482 MET A N 1
ATOM 3776 C CA . MET A 1 482 ? 15.108 -14.926 -5.118 1.00 82.94 482 MET A CA 1
ATOM 3777 C C . MET A 1 482 ? 13.968 -15.941 -5.133 1.00 82.94 482 MET A C 1
ATOM 3779 O O . MET A 1 482 ? 13.506 -16.440 -4.119 1.00 82.94 482 MET A O 1
ATOM 3783 N N . LEU A 1 483 ? 13.560 -16.307 -6.334 1.00 84.94 483 LEU A N 1
ATOM 3784 C CA . LEU A 1 483 ? 12.310 -17.009 -6.549 1.00 84.94 483 LEU A CA 1
ATOM 3785 C C . LEU A 1 483 ? 12.400 -18.473 -6.123 1.00 84.94 483 LEU A C 1
ATOM 3787 O O . LEU A 1 483 ? 11.379 -19.070 -5.791 1.00 84.94 483 LEU A O 1
ATOM 3791 N N . MET A 1 484 ? 13.602 -19.050 -6.097 1.00 85.56 484 MET A N 1
ATOM 3792 C CA . MET A 1 484 ? 13.749 -20.465 -5.809 1.00 85.56 484 MET A CA 1
ATOM 3793 C C . MET A 1 484 ? 13.672 -20.813 -4.311 1.00 85.56 484 MET A C 1
ATOM 3795 O O . MET A 1 484 ? 13.109 -21.857 -4.015 1.00 85.56 484 MET A O 1
ATOM 3799 N N . ARG A 1 485 ? 14.065 -19.967 -3.341 1.00 87.12 485 ARG A N 1
ATOM 3800 C CA . ARG A 1 485 ? 13.750 -20.208 -1.904 1.00 87.12 485 ARG A CA 1
ATOM 3801 C C . ARG A 1 485 ? 12.434 -19.595 -1.451 1.00 87.12 485 ARG A C 1
ATOM 3803 O O . ARG A 1 485 ? 11.983 -19.948 -0.368 1.00 87.12 485 ARG A O 1
ATOM 3810 N N . VAL A 1 486 ? 11.746 -18.788 -2.266 1.00 89.56 486 VAL A N 1
ATOM 3811 C CA . VAL A 1 486 ? 10.291 -18.697 -2.059 1.00 89.56 486 VAL A CA 1
ATOM 3812 C C . VAL A 1 486 ? 9.692 -20.054 -2.369 1.00 89.56 486 VAL A C 1
ATOM 3814 O O . VAL A 1 486 ? 9.062 -20.638 -1.499 1.00 89.56 486 VAL A O 1
ATOM 3817 N N . ALA A 1 487 ? 9.989 -20.609 -3.545 1.00 90.50 487 ALA A N 1
ATOM 3818 C CA . ALA A 1 487 ? 9.407 -21.875 -3.947 1.00 90.50 487 ALA A CA 1
ATOM 3819 C C . ALA A 1 487 ? 9.770 -23.000 -2.963 1.00 90.50 487 ALA A C 1
ATOM 3821 O O . ALA A 1 487 ? 8.894 -23.661 -2.422 1.00 90.50 487 ALA A O 1
ATOM 3822 N N . LEU A 1 488 ? 11.048 -23.171 -2.637 1.00 88.00 488 LEU A N 1
ATOM 3823 C CA . LEU A 1 488 ? 11.483 -24.204 -1.696 1.00 88.00 488 LEU A CA 1
ATOM 3824 C C . LEU A 1 488 ? 11.134 -23.884 -0.248 1.00 88.00 488 LEU A C 1
ATOM 3826 O O . LEU A 1 488 ? 10.872 -24.797 0.523 1.00 88.00 488 LEU A O 1
ATOM 3830 N N . GLY A 1 489 ? 11.098 -22.606 0.129 1.00 88.75 489 GLY A N 1
ATOM 3831 C CA . GLY A 1 489 ? 10.619 -22.204 1.445 1.00 88.75 489 GLY A CA 1
ATOM 3832 C C . GLY A 1 489 ? 9.154 -22.582 1.644 1.00 88.75 489 GLY A C 1
ATOM 3833 O O . GLY A 1 489 ? 8.802 -23.016 2.729 1.00 88.75 489 GLY A O 1
ATOM 3834 N N . ILE A 1 490 ? 8.321 -22.471 0.605 1.00 92.44 490 ILE A N 1
ATOM 3835 C CA . ILE A 1 490 ? 6.893 -22.822 0.641 1.00 92.44 490 ILE A CA 1
ATOM 3836 C C . ILE A 1 490 ? 6.678 -24.335 0.548 1.00 92.44 490 ILE A C 1
ATOM 3838 O O . ILE A 1 490 ? 5.858 -24.892 1.272 1.00 92.44 490 ILE A O 1
ATOM 3842 N N . HIS A 1 491 ? 7.374 -24.999 -0.374 1.00 88.94 491 HIS A N 1
ATOM 3843 C CA . HIS A 1 491 ? 7.096 -26.390 -0.732 1.00 88.94 491 HIS A CA 1
ATOM 3844 C C . HIS A 1 491 ? 7.961 -27.418 -0.007 1.00 88.94 491 HIS A C 1
ATOM 3846 O O . HIS A 1 491 ? 7.622 -28.598 -0.055 1.00 88.94 491 HIS A O 1
ATOM 3852 N N . THR A 1 492 ? 9.045 -26.979 0.635 1.00 85.25 492 THR A N 1
ATOM 3853 C CA . THR A 1 492 ? 10.002 -27.804 1.381 1.00 85.25 492 THR A CA 1
ATOM 3854 C C . THR A 1 492 ? 10.454 -29.041 0.595 1.00 85.25 492 THR A C 1
ATOM 3856 O O . THR A 1 492 ? 11.290 -28.920 -0.302 1.00 85.25 492 THR A O 1
ATOM 3859 N N . ASP A 1 493 ? 9.891 -30.211 0.890 1.00 78.62 493 ASP A N 1
ATOM 3860 C CA . ASP A 1 493 ? 10.247 -31.500 0.288 1.00 78.62 493 ASP A CA 1
ATOM 3861 C C . ASP A 1 493 ? 9.574 -31.750 -1.078 1.00 78.62 493 ASP A C 1
ATOM 3863 O O . ASP A 1 493 ? 9.996 -32.626 -1.837 1.00 78.62 493 ASP A O 1
ATOM 3867 N N . ASP A 1 494 ? 8.528 -30.992 -1.422 1.00 84.00 494 ASP A N 1
ATOM 3868 C CA . ASP A 1 494 ? 7.782 -31.114 -2.680 1.00 84.00 494 ASP A CA 1
ATOM 3869 C C . ASP A 1 494 ? 8.474 -30.340 -3.816 1.00 84.00 494 ASP A C 1
ATOM 3871 O O . ASP A 1 494 ? 8.085 -29.239 -4.218 1.00 84.00 494 ASP A O 1
ATOM 3875 N N . ILE A 1 495 ? 9.553 -30.938 -4.324 1.00 82.81 495 ILE A N 1
ATOM 3876 C CA . ILE A 1 495 ? 10.427 -30.323 -5.330 1.00 82.81 495 ILE A CA 1
ATOM 3877 C C . ILE A 1 495 ? 9.716 -30.105 -6.673 1.00 82.81 495 ILE A C 1
ATOM 3879 O O . ILE A 1 495 ? 10.022 -29.136 -7.368 1.00 82.81 4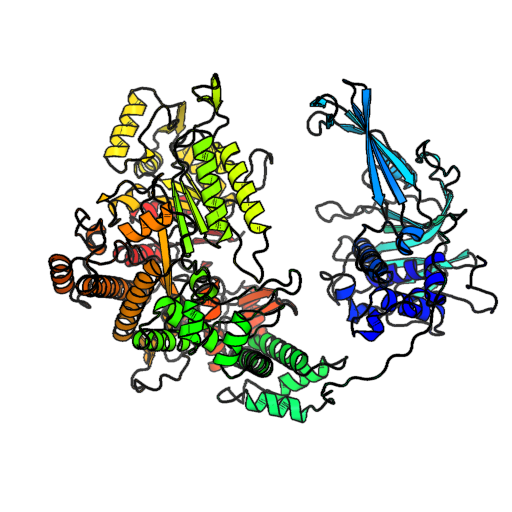95 ILE A O 1
ATOM 3883 N N . GLU A 1 496 ? 8.776 -30.974 -7.055 1.00 84.31 496 GLU A N 1
ATOM 3884 C CA . GLU A 1 496 ? 8.037 -30.822 -8.316 1.00 84.31 496 GLU A CA 1
ATOM 3885 C C . GLU A 1 496 ? 7.167 -29.561 -8.286 1.00 84.31 496 GLU A C 1
ATOM 3887 O O . GLU A 1 496 ? 7.275 -28.728 -9.193 1.00 84.31 496 GLU A O 1
ATOM 3892 N N . SER A 1 497 ? 6.402 -29.359 -7.205 1.00 89.06 497 SER A N 1
ATOM 3893 C CA . SER A 1 497 ? 5.631 -28.124 -7.016 1.00 89.06 497 SER A CA 1
ATOM 3894 C C . SER A 1 497 ? 6.542 -26.903 -6.888 1.00 89.06 497 SER A C 1
ATOM 3896 O O . SER A 1 497 ? 6.261 -25.868 -7.488 1.00 89.06 497 SER A O 1
ATOM 3898 N N . ALA A 1 498 ? 7.683 -27.025 -6.196 1.00 86.06 498 ALA A N 1
ATOM 3899 C CA . ALA A 1 498 ? 8.654 -25.935 -6.098 1.00 86.06 498 ALA A CA 1
ATOM 3900 C C . ALA A 1 498 ? 9.161 -25.474 -7.472 1.00 86.06 498 ALA A C 1
ATOM 3902 O O . ALA A 1 498 ? 9.251 -24.276 -7.744 1.00 86.06 498 ALA A O 1
ATOM 3903 N N . ILE A 1 499 ? 9.466 -26.410 -8.370 1.00 83.06 499 ILE A N 1
ATOM 3904 C CA . ILE A 1 499 ? 9.914 -26.084 -9.725 1.00 83.06 499 ILE A CA 1
ATOM 3905 C C . ILE A 1 499 ? 8.785 -25.423 -10.530 1.00 83.06 499 ILE A C 1
ATOM 3907 O O . ILE A 1 499 ? 9.047 -24.449 -11.242 1.00 83.06 499 ILE A O 1
ATOM 3911 N N . GLU A 1 500 ? 7.541 -25.900 -10.410 1.00 90.88 500 GLU A N 1
ATOM 3912 C CA . GLU A 1 500 ? 6.394 -25.284 -11.090 1.00 90.88 500 GLU A CA 1
ATOM 3913 C C . GLU A 1 500 ? 6.160 -23.843 -10.608 1.00 90.88 500 GLU A C 1
ATOM 3915 O O . GLU A 1 500 ? 6.116 -22.922 -11.432 1.00 90.88 500 GLU A O 1
ATOM 3920 N N . THR A 1 501 ? 6.116 -23.619 -9.294 1.00 93.25 501 THR A N 1
ATOM 3921 C CA . THR A 1 501 ? 5.961 -22.288 -8.689 1.00 93.25 501 THR A CA 1
ATOM 3922 C C . THR A 1 501 ? 7.112 -21.359 -9.065 1.00 93.25 501 THR A C 1
ATOM 3924 O O . THR A 1 501 ? 6.881 -20.226 -9.498 1.00 93.25 501 THR A O 1
ATOM 3927 N N . TYR A 1 502 ? 8.357 -21.845 -9.035 1.00 89.88 502 TYR A N 1
ATOM 3928 C CA . TYR A 1 502 ? 9.516 -21.091 -9.515 1.00 89.88 502 TYR A CA 1
ATOM 3929 C C . TYR A 1 502 ? 9.369 -20.671 -10.983 1.00 89.88 502 TYR A C 1
ATOM 3931 O O . TYR A 1 502 ? 9.631 -19.514 -11.332 1.00 89.88 502 TYR A O 1
ATOM 3939 N N . HIS A 1 503 ? 8.954 -21.581 -11.868 1.00 87.25 503 HIS A N 1
ATOM 3940 C CA . HIS A 1 503 ? 8.770 -21.259 -13.281 1.00 87.25 503 HIS A CA 1
ATOM 3941 C C . HIS A 1 503 ? 7.668 -20.223 -13.485 1.00 87.25 503 HIS A C 1
ATOM 3943 O O . HIS A 1 503 ? 7.854 -19.282 -14.259 1.00 87.25 503 HIS A O 1
ATOM 3949 N N . LEU A 1 504 ? 6.558 -20.334 -12.760 1.00 91.69 504 LEU A N 1
ATOM 3950 C CA . LEU A 1 504 ? 5.465 -19.379 -12.876 1.00 91.69 504 LEU A CA 1
ATOM 3951 C C . LEU A 1 504 ? 5.847 -17.987 -12.353 1.00 91.69 504 LEU A C 1
ATOM 3953 O O . LEU A 1 504 ? 5.569 -16.980 -13.012 1.00 91.69 504 LEU A O 1
ATOM 3957 N N . MET A 1 505 ? 6.551 -17.913 -11.225 1.00 90.69 505 MET A N 1
ATOM 3958 C CA . MET A 1 505 ? 7.035 -16.648 -10.672 1.00 90.69 505 MET A CA 1
ATOM 3959 C C . MET A 1 505 ? 8.135 -16.013 -11.530 1.00 90.69 505 MET A C 1
ATOM 3961 O O . MET A 1 505 ? 8.085 -14.816 -11.816 1.00 90.69 505 MET A O 1
ATOM 3965 N N . SER A 1 506 ? 9.109 -16.797 -12.004 1.00 84.50 506 SER A N 1
ATOM 3966 C CA . SER A 1 506 ? 10.210 -16.294 -12.851 1.00 84.50 506 SER A CA 1
ATOM 3967 C C . SER A 1 506 ? 9.727 -15.793 -14.209 1.00 84.50 506 SER A C 1
ATOM 3969 O O . SER A 1 506 ? 10.261 -14.815 -14.737 1.00 84.50 506 SER A O 1
ATOM 3971 N N . GLN A 1 507 ? 8.662 -16.398 -14.738 1.00 84.94 507 GLN A N 1
ATOM 3972 C CA . GLN A 1 507 ? 7.959 -15.940 -15.937 1.00 84.94 507 GLN A CA 1
ATOM 3973 C C . GLN A 1 507 ? 6.916 -14.842 -15.661 1.00 84.94 507 GLN A C 1
ATOM 3975 O O . GLN A 1 507 ? 6.238 -14.406 -16.596 1.00 84.94 507 GLN A O 1
ATOM 3980 N N . ARG A 1 508 ? 6.823 -14.362 -14.412 1.00 86.81 508 ARG A N 1
ATOM 3981 C CA . ARG A 1 508 ? 5.980 -13.241 -13.970 1.00 86.81 508 ARG A CA 1
ATOM 3982 C C . ARG A 1 508 ? 4.475 -13.472 -14.149 1.00 86.81 508 ARG A C 1
ATOM 3984 O O . ARG A 1 508 ? 3.752 -12.537 -14.479 1.00 86.81 508 ARG A O 1
ATOM 3991 N N . TRP A 1 509 ? 3.994 -14.699 -13.947 1.00 92.62 509 TRP A N 1
ATOM 3992 C CA . TRP A 1 509 ? 2.552 -14.990 -13.936 1.00 92.62 509 TRP A CA 1
ATOM 3993 C C . TRP A 1 509 ? 1.875 -14.496 -12.654 1.00 92.62 509 TRP A C 1
ATOM 3995 O O . TRP A 1 509 ? 0.747 -14.005 -12.688 1.00 92.62 509 TRP A O 1
ATOM 4005 N N . PHE A 1 510 ? 2.576 -14.595 -11.527 1.00 96.00 510 PHE A N 1
ATOM 4006 C CA . PHE A 1 510 ? 2.147 -14.093 -10.227 1.00 96.00 510 PHE A CA 1
ATOM 4007 C C . PHE A 1 510 ? 3.365 -13.801 -9.343 1.00 96.00 510 PHE A C 1
ATOM 4009 O O . PHE A 1 510 ? 4.499 -14.133 -9.694 1.00 96.00 510 PHE A O 1
ATOM 4016 N N . THR A 1 511 ? 3.128 -13.186 -8.188 1.00 92.38 511 THR A N 1
ATOM 4017 C CA . THR A 1 511 ? 4.126 -13.035 -7.122 1.00 92.38 511 THR A CA 1
ATOM 4018 C C . THR A 1 511 ? 3.463 -13.124 -5.753 1.00 92.38 511 THR A C 1
ATOM 4020 O O . THR A 1 511 ? 2.352 -12.620 -5.563 1.00 92.38 511 THR A O 1
ATOM 4023 N N . HIS A 1 512 ? 4.161 -13.715 -4.784 1.00 94.75 512 HIS A N 1
ATOM 4024 C CA . HIS A 1 512 ? 3.775 -13.622 -3.376 1.00 94.75 512 HIS A CA 1
ATOM 4025 C C . HIS A 1 512 ? 4.004 -12.209 -2.825 1.00 94.75 512 HIS A C 1
ATOM 4027 O O . HIS A 1 512 ? 4.712 -11.394 -3.432 1.00 94.75 512 HIS A O 1
ATOM 4033 N N . ALA A 1 513 ? 3.382 -11.918 -1.683 1.00 89.12 513 ALA A N 1
ATOM 4034 C CA . ALA A 1 513 ? 3.553 -10.659 -0.973 1.00 89.12 513 ALA A CA 1
ATOM 4035 C C . ALA A 1 513 ? 4.987 -10.465 -0.450 1.00 89.12 513 ALA A C 1
ATOM 4037 O O . ALA A 1 513 ? 5.753 -11.416 -0.281 1.00 89.12 513 ALA A O 1
ATOM 4038 N N . SER A 1 514 ? 5.348 -9.211 -0.164 1.00 83.00 514 SER A N 1
ATOM 4039 C CA . SER A 1 514 ? 6.701 -8.841 0.265 1.00 83.00 514 SER A CA 1
ATOM 4040 C C . SER A 1 514 ? 7.227 -9.629 1.475 1.00 83.00 514 SER A C 1
ATOM 4042 O O . SER A 1 514 ? 8.378 -10.047 1.400 1.00 83.00 514 SER A O 1
ATOM 4044 N N . PRO A 1 515 ? 6.454 -9.910 2.547 1.00 84.69 515 PRO A N 1
ATOM 4045 C CA . PRO A 1 515 ? 6.956 -10.710 3.670 1.00 84.69 515 PRO A CA 1
ATOM 4046 C C . PRO A 1 515 ? 7.355 -12.127 3.256 1.00 84.69 515 PRO A C 1
ATOM 4048 O O . PRO A 1 515 ? 8.414 -12.610 3.652 1.00 84.69 515 PRO A O 1
ATOM 4051 N N . THR A 1 516 ? 6.569 -12.759 2.381 1.00 89.31 516 THR A N 1
ATOM 4052 C CA . THR A 1 516 ? 6.902 -14.068 1.815 1.00 89.31 516 THR A CA 1
ATOM 4053 C C . THR A 1 516 ? 8.191 -13.994 0.997 1.00 89.31 516 THR A C 1
ATOM 4055 O O . THR A 1 516 ? 9.085 -14.809 1.208 1.00 89.31 516 THR A O 1
ATOM 4058 N N . LEU A 1 517 ? 8.334 -12.981 0.129 1.00 84.62 517 LEU A N 1
ATOM 4059 C CA . LEU A 1 517 ? 9.563 -12.793 -0.646 1.00 84.62 517 LEU A CA 1
ATOM 4060 C C . LEU A 1 517 ? 10.777 -12.529 0.266 1.00 84.62 517 LEU A C 1
ATOM 4062 O O . LEU A 1 517 ? 11.866 -13.016 0.018 1.00 84.62 517 LEU A O 1
ATOM 4066 N N . CYS A 1 518 ? 10.633 -11.774 1.349 1.00 79.38 518 CYS A N 1
ATOM 4067 C CA . CYS A 1 518 ? 11.774 -11.451 2.206 1.00 79.38 518 CYS A CA 1
ATOM 4068 C C . CYS A 1 518 ? 12.190 -12.611 3.123 1.00 79.38 518 CYS A C 1
ATOM 4070 O O . CYS A 1 518 ? 13.379 -12.765 3.406 1.00 79.38 518 CYS A O 1
ATOM 4072 N N . ASN A 1 519 ? 11.228 -13.396 3.618 1.00 83.06 519 ASN A N 1
ATOM 4073 C CA . ASN A 1 519 ? 11.448 -14.288 4.758 1.00 83.06 519 ASN A CA 1
ATOM 4074 C C . ASN A 1 519 ? 11.328 -15.788 4.424 1.00 83.06 519 ASN A C 1
ATOM 4076 O O . ASN A 1 519 ? 11.742 -16.607 5.248 1.00 83.06 519 ASN A O 1
ATOM 4080 N N . ALA A 1 520 ? 10.800 -16.185 3.259 1.00 87.12 520 ALA A N 1
ATOM 4081 C CA . ALA A 1 520 ? 10.688 -17.604 2.904 1.00 87.12 520 ALA A CA 1
ATOM 4082 C C . ALA A 1 520 ? 12.057 -18.297 2.915 1.00 87.12 520 ALA A C 1
ATOM 4084 O O . ALA A 1 520 ? 13.033 -17.803 2.353 1.00 87.12 520 ALA A O 1
ATOM 4085 N N . GLY A 1 521 ? 12.141 -19.426 3.620 1.00 82.56 521 GLY A N 1
ATOM 4086 C CA . GLY A 1 521 ? 13.360 -20.207 3.843 1.00 82.56 521 GLY A CA 1
ATOM 4087 C C . GLY A 1 521 ? 14.452 -19.550 4.711 1.00 82.56 521 GLY A C 1
ATOM 4088 O O . GLY A 1 521 ? 15.602 -19.987 4.695 1.00 82.56 521 GLY A O 1
ATOM 4089 N N . THR A 1 522 ? 14.128 -18.488 5.450 1.00 81.56 522 THR A N 1
ATOM 4090 C CA . THR A 1 522 ? 14.992 -17.954 6.527 1.00 81.56 522 THR A CA 1
ATOM 4091 C C . THR A 1 522 ? 14.728 -18.696 7.854 1.00 81.56 522 THR A C 1
ATOM 4093 O O . THR A 1 522 ? 13.698 -19.358 7.947 1.00 81.56 522 THR A O 1
ATOM 4096 N N . PRO A 1 523 ? 15.583 -18.579 8.900 1.00 78.00 523 PRO A N 1
ATOM 4097 C CA . PRO A 1 523 ? 15.427 -19.306 10.176 1.00 78.00 523 PRO A CA 1
ATOM 4098 C C . PRO A 1 523 ? 14.100 -19.101 10.917 1.00 78.00 523 PRO A C 1
ATOM 4100 O O . PRO A 1 523 ? 13.682 -19.929 11.720 1.00 78.00 523 PRO A O 1
ATOM 4103 N N . ARG A 1 524 ? 13.450 -17.951 10.717 1.00 81.06 524 ARG A N 1
ATOM 4104 C CA . ARG A 1 524 ? 12.143 -17.636 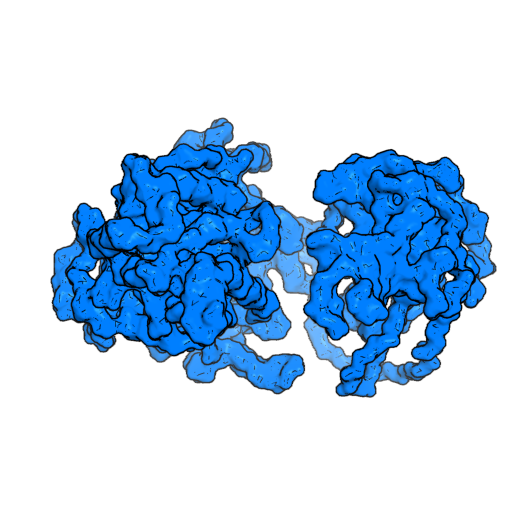11.308 1.00 81.06 524 ARG A CA 1
ATOM 4105 C C . ARG A 1 524 ? 11.248 -17.064 10.213 1.00 81.06 524 ARG A C 1
ATOM 4107 O O . ARG A 1 524 ? 11.124 -15.841 10.112 1.00 81.06 524 ARG A O 1
ATOM 4114 N N . PRO A 1 525 ? 10.675 -17.926 9.354 1.00 85.69 525 PRO A N 1
ATOM 4115 C CA . PRO A 1 525 ? 9.978 -17.492 8.154 1.00 85.69 525 PRO A CA 1
ATOM 4116 C C . PRO A 1 525 ? 8.601 -16.923 8.511 1.00 85.69 525 PRO A C 1
ATOM 4118 O O . PRO A 1 525 ? 7.607 -17.639 8.514 1.00 85.69 525 PRO A O 1
ATOM 4121 N N . GLN A 1 526 ? 8.528 -15.629 8.820 1.00 87.81 526 GLN A N 1
ATOM 4122 C CA . GLN A 1 526 ? 7.252 -14.924 8.943 1.00 87.81 526 GLN A CA 1
ATOM 4123 C C . GLN A 1 526 ? 6.807 -14.467 7.542 1.00 87.81 526 GLN A C 1
ATOM 4125 O O . GLN A 1 526 ? 7.406 -13.582 6.939 1.00 87.81 526 GLN A O 1
ATOM 4130 N N . LEU A 1 527 ? 5.806 -15.133 6.978 1.00 89.56 527 LEU A N 1
ATOM 4131 C CA . LEU A 1 527 ? 5.387 -15.023 5.577 1.00 89.56 527 LEU A CA 1
ATOM 4132 C C . LEU A 1 527 ? 4.088 -14.230 5.397 1.00 89.56 527 LEU A C 1
ATOM 4134 O O . LEU A 1 527 ? 3.809 -13.769 4.288 1.00 89.56 527 LEU A O 1
ATOM 4138 N N . SER A 1 528 ? 3.300 -14.082 6.461 1.00 87.75 528 SER A N 1
ATOM 4139 C CA . SER A 1 528 ? 1.992 -13.419 6.437 1.00 87.75 528 SER A CA 1
ATOM 4140 C C . SER A 1 528 ? 2.113 -11.895 6.437 1.00 87.75 528 SER A C 1
ATOM 4142 O O . SER A 1 528 ? 3.012 -11.336 7.057 1.00 87.75 528 SER A O 1
ATOM 4144 N N . SER A 1 529 ? 1.195 -11.198 5.767 1.00 79.19 529 SER A N 1
ATOM 4145 C CA . SER A 1 529 ? 1.295 -9.734 5.609 1.00 79.19 529 SER A CA 1
ATOM 4146 C C . SER A 1 529 ? 0.413 -8.945 6.568 1.00 79.19 529 SER A C 1
ATOM 4148 O O . SER A 1 529 ? 0.810 -7.872 7.023 1.00 79.19 529 SER A O 1
ATOM 4150 N N . CYS A 1 530 ? -0.771 -9.467 6.877 1.00 90.88 530 CYS A N 1
ATOM 4151 C CA . CYS A 1 530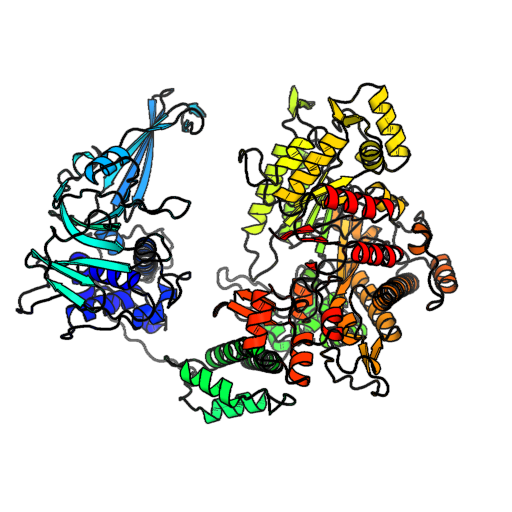 ? -1.818 -8.720 7.563 1.00 90.88 530 CYS A CA 1
ATOM 4152 C C . CYS A 1 530 ? -2.268 -9.459 8.819 1.00 90.88 530 CYS A C 1
ATOM 4154 O O . CYS A 1 530 ? -2.496 -10.667 8.767 1.00 90.88 530 CYS A O 1
ATOM 4156 N N . PHE A 1 531 ? -2.424 -8.712 9.909 1.00 94.69 531 PHE A N 1
ATOM 4157 C CA . PHE A 1 531 ? -2.892 -9.196 11.201 1.00 94.69 531 PHE A CA 1
ATOM 4158 C C . PHE A 1 531 ? -4.068 -8.349 11.686 1.00 94.69 531 PHE A C 1
ATOM 4160 O O . PHE A 1 531 ? -4.013 -7.120 11.603 1.00 94.69 531 PHE A O 1
ATOM 4167 N N . LEU A 1 532 ? -5.123 -8.991 12.188 1.00 95.88 532 LEU A N 1
ATOM 4168 C CA . LEU A 1 532 ? -6.292 -8.316 12.755 1.00 95.88 532 LEU A CA 1
ATOM 4169 C C . LEU A 1 532 ? -6.389 -8.665 14.237 1.00 95.88 532 LEU A C 1
ATOM 4171 O O . LEU A 1 532 ? -6.574 -9.828 14.598 1.00 95.88 532 LEU A O 1
ATOM 4175 N N . ILE A 1 533 ? -6.246 -7.655 15.087 1.00 94.75 533 ILE A N 1
ATOM 4176 C CA . ILE A 1 533 ? -6.245 -7.795 16.539 1.00 94.75 533 ILE A CA 1
ATOM 4177 C C . ILE A 1 533 ? -7.540 -7.205 17.085 1.00 94.75 533 ILE A C 1
ATOM 4179 O O . ILE A 1 533 ? -7.874 -6.044 16.828 1.00 94.75 533 ILE A O 1
ATOM 4183 N N . CYS A 1 534 ? -8.249 -8.002 17.877 1.00 92.62 534 CYS A N 1
ATOM 4184 C CA . CYS A 1 534 ? -9.335 -7.508 18.702 1.00 92.62 534 CYS A CA 1
ATOM 4185 C C . CYS A 1 534 ? -8.762 -7.082 20.051 1.00 92.62 534 CYS A C 1
ATOM 4187 O O . CYS A 1 534 ? -8.084 -7.876 20.706 1.00 92.62 534 CYS A O 1
ATOM 4189 N N . MET A 1 535 ? -8.991 -5.830 20.453 1.00 88.75 535 MET A N 1
ATOM 4190 C CA . MET A 1 535 ? -8.563 -5.379 21.770 1.00 88.75 535 MET A CA 1
ATOM 4191 C C . MET A 1 535 ? -9.229 -6.241 22.845 1.00 88.75 535 MET A C 1
ATOM 4193 O O . MET A 1 535 ? -10.443 -6.464 22.812 1.00 88.75 535 MET A O 1
ATOM 4197 N N . LYS A 1 536 ? -8.407 -6.735 23.773 1.00 83.31 536 LYS A N 1
ATOM 4198 C CA . LYS A 1 536 ? -8.859 -7.505 24.935 1.00 83.31 536 LYS A CA 1
ATOM 4199 C C . LYS A 1 536 ? -9.683 -6.608 25.877 1.00 83.31 536 LYS A C 1
ATOM 4201 O O . LYS A 1 536 ? -9.864 -5.422 25.600 1.00 83.31 536 LYS A O 1
ATOM 4206 N N . ASP A 1 537 ? -10.235 -7.191 26.939 1.00 75.44 537 ASP A N 1
ATOM 4207 C CA . ASP A 1 537 ? -11.149 -6.501 27.859 1.00 75.44 537 ASP A CA 1
ATOM 4208 C C . ASP A 1 537 ? -10.565 -5.198 28.448 1.00 75.44 537 ASP A C 1
ATOM 4210 O O . ASP A 1 537 ? -9.374 -4.906 28.359 1.00 75.44 537 ASP A O 1
ATOM 4214 N N . ASP A 1 538 ? -11.423 -4.392 29.076 1.00 68.56 538 ASP A N 1
ATOM 4215 C CA . ASP A 1 538 ? -11.103 -3.073 29.647 1.00 68.56 538 ASP A CA 1
ATOM 4216 C C . ASP A 1 538 ? -10.277 -3.139 30.956 1.00 68.56 538 ASP A C 1
ATOM 4218 O O . ASP A 1 538 ? -10.506 -2.413 31.926 1.00 68.56 538 ASP A O 1
ATOM 4222 N N . SER A 1 539 ? -9.318 -4.059 31.040 1.00 74.56 539 SER A N 1
ATOM 4223 C CA . SER A 1 539 ? -8.331 -4.059 32.114 1.00 74.56 539 SER A CA 1
ATOM 4224 C C . SER A 1 539 ? -7.012 -3.474 31.618 1.00 74.56 539 SER A C 1
ATOM 4226 O O . SER A 1 539 ? -6.633 -3.595 30.453 1.00 74.56 539 SER A O 1
ATOM 4228 N N . PHE A 1 540 ? -6.274 -2.828 32.520 1.00 76.25 540 PHE A N 1
ATOM 4229 C CA . PHE A 1 540 ? -4.953 -2.293 32.189 1.00 76.25 540 PHE A CA 1
ATOM 4230 C C . PHE A 1 540 ? -4.006 -3.397 31.686 1.00 76.25 540 PHE A C 1
ATOM 4232 O O . PHE A 1 540 ? -3.231 -3.166 30.766 1.00 76.25 540 PHE A O 1
ATOM 4239 N N . GLU A 1 541 ? -4.108 -4.606 32.245 1.00 82.75 541 GLU A N 1
ATOM 4240 C CA . GLU A 1 541 ? -3.315 -5.766 31.822 1.00 82.75 541 GLU A CA 1
ATOM 4241 C C . GLU A 1 541 ? -3.652 -6.181 30.382 1.00 82.75 541 GLU A C 1
ATOM 4243 O O . GLU A 1 541 ? -2.762 -6.366 29.555 1.00 82.75 541 GLU A O 1
ATOM 4248 N N . ASP A 1 542 ? -4.942 -6.251 30.057 1.00 83.88 542 ASP A N 1
ATOM 4249 C CA . ASP A 1 542 ? -5.453 -6.661 28.745 1.00 83.88 542 ASP A CA 1
ATOM 4250 C C . ASP A 1 542 ? -5.090 -5.665 27.633 1.00 83.88 542 ASP A C 1
ATOM 4252 O O . ASP A 1 542 ? -4.694 -6.055 26.524 1.00 83.88 542 ASP A O 1
ATOM 4256 N N . ILE A 1 543 ? -5.144 -4.366 27.942 1.00 83.62 543 ILE A N 1
ATOM 4257 C CA . ILE A 1 543 ? -4.680 -3.298 27.049 1.00 83.62 543 ILE A CA 1
ATOM 4258 C C . ILE A 1 543 ? -3.181 -3.457 26.761 1.00 83.62 543 ILE A C 1
ATOM 4260 O O . ILE A 1 543 ? -2.760 -3.394 25.602 1.00 83.62 543 ILE A O 1
ATOM 4264 N N . TYR A 1 544 ? -2.363 -3.688 27.792 1.00 86.25 544 TYR A N 1
ATOM 4265 C CA . TYR A 1 544 ? -0.919 -3.858 27.621 1.00 86.25 544 TYR A CA 1
ATOM 4266 C C . TYR A 1 544 ? -0.550 -5.167 26.921 1.00 86.25 544 TYR A C 1
ATOM 4268 O O . TYR A 1 544 ? 0.412 -5.185 26.151 1.00 86.25 544 TYR A O 1
ATOM 4276 N N . GLU A 1 545 ? -1.325 -6.236 27.099 1.00 89.31 545 GLU A N 1
ATOM 4277 C CA . GLU A 1 545 ? -1.131 -7.470 26.340 1.00 89.31 545 GLU A CA 1
ATOM 4278 C C . GLU A 1 545 ? -1.472 -7.261 24.855 1.00 89.31 545 GLU A C 1
ATOM 4280 O O . GLU A 1 545 ? -0.719 -7.701 23.988 1.00 89.31 545 GLU A O 1
ATOM 4285 N N . THR A 1 546 ? -2.530 -6.502 24.545 1.00 89.81 546 THR A N 1
ATOM 4286 C CA . THR A 1 546 ? -2.853 -6.100 23.161 1.00 89.81 546 THR A CA 1
ATOM 4287 C C . THR A 1 546 ? -1.714 -5.275 22.543 1.00 89.81 546 THR A C 1
ATOM 4289 O O . THR A 1 546 ? -1.294 -5.526 21.410 1.00 89.81 546 THR A O 1
ATOM 4292 N N . LEU A 1 547 ? -1.159 -4.315 23.292 1.00 88.88 547 LEU A N 1
ATOM 4293 C CA . LEU A 1 547 ? -0.002 -3.516 22.865 1.00 88.88 547 LEU A CA 1
ATOM 4294 C C . LEU A 1 547 ? 1.235 -4.385 22.617 1.00 88.88 547 LEU A C 1
ATOM 4296 O O . LEU A 1 547 ? 1.933 -4.203 21.618 1.00 88.88 547 LEU A O 1
ATOM 4300 N N . LYS A 1 548 ? 1.501 -5.348 23.501 1.00 89.88 548 LYS A N 1
ATOM 4301 C CA . LYS A 1 548 ? 2.598 -6.306 23.358 1.00 89.88 548 LYS A CA 1
ATOM 4302 C C . LYS A 1 548 ? 2.435 -7.154 22.099 1.00 89.88 548 LYS A C 1
ATOM 4304 O O . LYS A 1 548 ? 3.402 -7.283 21.351 1.00 89.88 548 LYS A O 1
ATOM 4309 N N . GLU A 1 549 ? 1.238 -7.670 21.818 1.00 91.00 549 GLU A N 1
ATOM 4310 C CA . GLU A 1 549 ? 0.966 -8.383 20.562 1.00 91.00 549 GLU A CA 1
ATOM 4311 C C . GLU A 1 549 ? 1.254 -7.495 19.343 1.00 91.00 549 GLU A C 1
ATOM 4313 O O . GLU A 1 549 ? 1.955 -7.930 18.424 1.00 91.00 549 GLU A O 1
ATOM 4318 N N . CYS A 1 550 ? 0.824 -6.225 19.371 1.00 89.81 550 CYS A N 1
ATOM 4319 C CA . CYS A 1 550 ? 1.111 -5.269 18.298 1.00 89.81 550 CYS A CA 1
ATOM 4320 C C . CYS A 1 550 ? 2.621 -5.088 18.071 1.00 89.81 550 CYS A C 1
ATOM 4322 O O . CYS A 1 550 ? 3.088 -5.121 16.931 1.00 89.81 550 CYS A O 1
ATOM 4324 N N . VAL A 1 551 ? 3.404 -4.939 19.144 1.00 86.81 551 VAL A N 1
ATOM 4325 C CA . VAL A 1 551 ? 4.868 -4.793 19.061 1.00 86.81 551 VAL A CA 1
ATOM 4326 C C . VAL A 1 551 ? 5.516 -6.030 18.448 1.00 86.81 551 VAL A C 1
ATOM 4328 O O . VAL A 1 551 ? 6.338 -5.902 17.542 1.00 86.81 551 VAL A O 1
ATOM 4331 N N . VAL A 1 552 ? 5.159 -7.229 18.915 1.00 88.31 552 VAL A N 1
ATOM 4332 C CA . VAL A 1 552 ? 5.791 -8.481 18.464 1.00 88.31 552 VAL A CA 1
ATOM 4333 C C . VAL A 1 552 ? 5.469 -8.763 16.991 1.00 88.31 552 VAL A C 1
ATOM 4335 O O . VAL A 1 552 ? 6.358 -9.146 16.221 1.00 88.31 552 VAL A O 1
ATOM 4338 N N . ILE A 1 553 ? 4.225 -8.514 16.571 1.00 88.25 553 ILE A N 1
ATOM 4339 C CA . ILE A 1 553 ? 3.802 -8.637 15.170 1.00 88.25 553 ILE A CA 1
ATOM 4340 C C . ILE A 1 553 ? 4.521 -7.604 14.295 1.00 88.25 553 ILE A C 1
ATOM 4342 O O . ILE A 1 553 ? 5.102 -7.962 13.267 1.00 88.25 553 ILE A O 1
ATOM 4346 N N . SER A 1 554 ? 4.546 -6.339 14.720 1.00 83.94 554 SER A N 1
ATOM 4347 C CA . SER A 1 554 ? 5.194 -5.265 13.964 1.00 83.94 554 SER A CA 1
ATOM 4348 C C . SER A 1 554 ? 6.702 -5.480 13.829 1.00 83.94 554 SER A C 1
ATOM 4350 O O . SER A 1 554 ? 7.262 -5.225 12.764 1.00 83.94 554 SER A O 1
ATOM 4352 N N . ASN A 1 555 ? 7.361 -5.990 14.874 1.00 78.88 555 ASN A N 1
ATOM 4353 C CA . ASN A 1 555 ? 8.782 -6.348 14.852 1.00 78.88 555 ASN A CA 1
ATOM 4354 C C . ASN A 1 555 ? 9.089 -7.466 13.841 1.00 78.88 555 ASN A C 1
ATOM 4356 O O . ASN A 1 555 ? 10.203 -7.573 13.336 1.00 78.88 555 ASN A O 1
ATOM 4360 N N . SER A 1 556 ? 8.090 -8.287 13.516 1.00 75.50 556 SER A N 1
ATOM 4361 C CA . SER A 1 556 ? 8.214 -9.345 12.511 1.00 75.50 556 SER A CA 1
ATOM 4362 C C . SER A 1 556 ? 7.898 -8.864 11.085 1.00 75.50 556 SER A C 1
ATOM 4364 O O . SER A 1 556 ? 8.055 -9.636 10.142 1.00 75.50 556 SER A O 1
ATOM 4366 N N . GLY A 1 557 ? 7.514 -7.591 10.907 1.00 72.19 557 GLY A N 1
ATOM 4367 C CA . GLY A 1 557 ? 7.179 -6.987 9.610 1.00 72.19 557 GLY A CA 1
ATOM 4368 C C . GLY A 1 557 ? 5.703 -7.104 9.208 1.00 72.19 557 GLY A C 1
ATOM 4369 O O . GLY A 1 557 ? 5.379 -6.905 8.037 1.00 72.19 557 GLY A O 1
ATOM 4370 N N . GLY A 1 558 ? 4.811 -7.440 10.148 1.00 78.81 558 GLY A N 1
ATOM 4371 C CA . GLY A 1 558 ? 3.370 -7.540 9.908 1.00 78.81 558 GLY A CA 1
ATOM 4372 C C . GLY A 1 558 ? 2.646 -6.191 9.988 1.00 78.81 558 GLY A C 1
ATOM 4373 O O . GLY A 1 558 ? 2.922 -5.383 10.873 1.00 78.81 558 GLY A O 1
ATOM 4374 N N . SER A 1 559 ? 1.683 -5.969 9.088 1.00 84.25 559 SER A N 1
ATOM 4375 C CA . SER A 1 559 ? 0.753 -4.828 9.140 1.00 84.25 559 SER A CA 1
ATOM 4376 C C . SER A 1 559 ? -0.450 -5.154 10.021 1.00 84.25 559 SER A C 1
ATOM 4378 O O . SER A 1 559 ? -0.950 -6.279 9.965 1.00 84.25 559 SER A O 1
ATOM 4380 N N . ILE A 1 560 ? -0.948 -4.186 10.797 1.00 91.00 560 ILE A N 1
ATOM 4381 C CA . ILE A 1 560 ? -1.927 -4.460 11.862 1.00 91.00 560 ILE A CA 1
ATOM 4382 C C . ILE A 1 560 ? -3.201 -3.630 11.683 1.00 91.00 560 ILE A C 1
ATOM 4384 O O . ILE A 1 560 ? -3.136 -2.416 11.502 1.00 91.00 560 ILE A O 1
ATOM 4388 N N . GLY A 1 561 ? -4.359 -4.283 11.768 1.00 94.88 561 GLY A N 1
ATOM 4389 C CA . GLY A 1 561 ? -5.653 -3.652 12.027 1.00 94.88 561 GLY A CA 1
ATOM 4390 C C . GLY A 1 561 ? -6.109 -3.953 13.455 1.00 94.88 561 GLY A C 1
ATOM 4391 O O . GLY A 1 561 ? -6.131 -5.114 13.850 1.00 94.88 561 GLY A O 1
ATOM 4392 N N . VAL A 1 562 ? -6.454 -2.934 14.242 1.00 94.81 562 VAL A N 1
ATOM 4393 C CA . VAL A 1 562 ? -6.848 -3.074 15.653 1.00 94.81 562 VAL A CA 1
ATOM 4394 C C . VAL A 1 562 ? -8.281 -2.587 15.842 1.00 94.81 562 VAL A C 1
ATOM 4396 O O . VAL A 1 562 ? -8.577 -1.433 15.530 1.00 94.81 562 VAL A O 1
ATOM 4399 N N . SER A 1 563 ? -9.176 -3.429 16.365 1.00 95.06 563 SER A N 1
ATOM 4400 C CA . SER A 1 563 ? -10.523 -2.992 16.767 1.00 95.06 563 SER A CA 1
ATOM 4401 C C . SER A 1 563 ? -10.520 -2.481 18.205 1.00 95.06 563 SER A C 1
ATOM 4403 O O . SER A 1 563 ? -10.181 -3.240 19.113 1.00 95.06 563 SER A O 1
ATOM 4405 N N . VAL A 1 564 ? -10.953 -1.238 18.426 1.00 94.31 564 VAL A N 1
ATOM 4406 C CA . VAL A 1 564 ? -10.963 -0.596 19.759 1.00 94.31 564 VAL A CA 1
ATOM 4407 C C . VAL A 1 564 ? -12.374 -0.257 20.254 1.00 94.31 564 VAL A C 1
ATOM 4409 O O . VAL A 1 564 ? -12.542 0.558 21.154 1.00 94.31 564 VAL A O 1
ATOM 4412 N N . HIS A 1 565 ? -13.405 -0.904 19.700 1.00 92.50 565 HIS A N 1
ATOM 4413 C CA . HIS A 1 565 ? -14.821 -0.667 20.042 1.00 92.50 565 HIS A CA 1
ATOM 4414 C C . HIS A 1 565 ? -15.149 -0.881 21.520 1.00 92.50 565 HIS A C 1
ATOM 4416 O O . HIS A 1 565 ? -16.076 -0.264 22.038 1.00 92.50 565 HIS A O 1
ATOM 4422 N N . ASN A 1 566 ? -14.391 -1.758 22.180 1.00 87.94 566 ASN A N 1
ATOM 4423 C CA . ASN A 1 566 ? -14.579 -2.134 23.579 1.00 87.94 566 ASN A CA 1
ATOM 4424 C C . ASN A 1 566 ? -13.839 -1.201 24.553 1.00 87.94 566 ASN A C 1
ATOM 4426 O O . ASN A 1 566 ? -13.921 -1.399 25.760 1.00 87.94 566 ASN A O 1
ATOM 4430 N N . ALA A 1 567 ? -13.110 -0.197 24.053 1.00 87.25 567 ALA A N 1
ATOM 4431 C CA . ALA A 1 567 ? -12.370 0.728 24.902 1.00 87.25 567 ALA A CA 1
ATOM 4432 C C . ALA A 1 567 ? -13.318 1.641 25.692 1.00 87.25 567 ALA A C 1
ATOM 4434 O O . ALA A 1 567 ? -14.307 2.126 25.145 1.00 87.25 567 ALA A O 1
ATOM 4435 N N . PRO A 1 568 ? -13.038 1.924 26.972 1.00 84.12 568 PRO A N 1
ATOM 4436 C CA . PRO A 1 568 ? -13.920 2.736 27.791 1.00 84.12 568 PRO A CA 1
ATOM 4437 C C . PRO A 1 568 ? -13.930 4.174 27.292 1.00 84.12 568 PRO A C 1
ATOM 4439 O O . PRO A 1 568 ? -12.887 4.820 27.185 1.00 84.12 568 PRO A O 1
ATOM 4442 N N . ALA A 1 569 ? -15.127 4.717 27.103 1.00 87.50 569 ALA A N 1
ATOM 4443 C CA . ALA A 1 569 ? -15.276 6.122 26.765 1.00 87.50 569 ALA A CA 1
ATOM 4444 C C . ALA A 1 569 ? -14.810 7.046 27.901 1.00 87.50 569 ALA A C 1
ATOM 4446 O O . ALA A 1 569 ? -14.804 6.660 29.080 1.00 87.50 569 ALA A O 1
ATOM 4447 N N . THR A 1 570 ? -14.522 8.301 27.573 1.00 87.62 570 THR A N 1
ATOM 4448 C CA . THR A 1 570 ? -14.155 9.336 28.545 1.00 87.62 570 THR A CA 1
ATOM 4449 C C . THR A 1 570 ? -15.204 9.468 29.658 1.00 87.62 570 THR A C 1
ATOM 4451 O O . THR A 1 570 ? -16.421 9.401 29.438 1.00 87.62 570 THR A O 1
ATOM 4454 N N . GLY A 1 571 ? -14.738 9.619 30.901 1.00 81.50 571 GLY A N 1
ATOM 4455 C CA . GLY A 1 571 ? -15.603 9.784 32.073 1.00 81.50 571 GLY A CA 1
ATOM 4456 C C . GLY A 1 571 ? -16.344 8.513 32.503 1.00 81.50 571 GLY A C 1
ATOM 4457 O O . GLY A 1 571 ? -17.293 8.594 33.278 1.00 81.50 571 GLY A O 1
ATOM 4458 N N . SER A 1 572 ? -15.973 7.342 31.979 1.00 82.62 572 SER A N 1
ATOM 4459 C CA . SER A 1 572 ? -16.527 6.054 32.426 1.00 82.62 572 SER A CA 1
ATOM 4460 C C . SER A 1 572 ? -15.878 5.607 33.732 1.00 82.62 572 SER A C 1
ATOM 4462 O O . SER A 1 572 ? -14.684 5.816 33.932 1.00 82.62 572 SER A O 1
ATOM 4464 N N . TYR A 1 573 ? -16.656 4.995 34.622 1.00 77.75 573 TYR A N 1
ATOM 4465 C CA . TYR A 1 573 ? -16.164 4.553 35.925 1.00 77.75 573 TYR A CA 1
ATOM 4466 C C . TYR A 1 573 ? -15.236 3.338 35.795 1.00 77.75 573 TYR A C 1
ATOM 4468 O O . TYR A 1 573 ? -15.625 2.331 35.204 1.00 77.75 573 TYR A O 1
ATOM 4476 N N . ILE A 1 574 ? -14.042 3.412 36.393 1.00 72.38 574 ILE A N 1
ATOM 4477 C CA . ILE A 1 574 ? -13.091 2.295 36.448 1.00 72.38 574 ILE A CA 1
ATOM 4478 C C . ILE A 1 574 ? -13.235 1.586 37.799 1.00 72.38 574 ILE A C 1
ATOM 4480 O O . ILE A 1 574 ? -12.895 2.123 38.861 1.00 72.38 574 ILE A O 1
ATOM 4484 N N . CYS A 1 575 ? -13.736 0.350 37.767 1.00 60.16 575 CYS A N 1
ATOM 4485 C CA . CYS A 1 575 ? -13.899 -0.462 38.967 1.00 60.16 575 CYS A CA 1
ATOM 4486 C C . CYS A 1 575 ? -12.528 -0.867 39.542 1.00 60.16 575 CYS A C 1
ATOM 4488 O O . CYS A 1 575 ? -11.675 -1.384 38.831 1.00 60.16 575 CYS A O 1
ATOM 4490 N N . GLY A 1 576 ? -12.313 -0.645 40.843 1.00 66.00 576 GLY A N 1
ATOM 4491 C CA . GLY A 1 576 ? -11.076 -0.998 41.558 1.00 66.00 576 GLY A CA 1
ATOM 4492 C C . GLY A 1 576 ? -10.193 0.200 41.920 1.00 66.00 576 GLY A C 1
ATOM 4493 O O . GLY A 1 576 ? -9.736 0.283 43.057 1.00 66.00 576 GLY A O 1
ATOM 4494 N N . THR A 1 577 ? -10.013 1.166 41.015 1.00 67.06 577 THR A N 1
ATOM 4495 C CA . THR A 1 577 ? -9.229 2.394 41.277 1.00 67.06 577 THR A CA 1
ATOM 4496 C C . THR A 1 577 ? -10.084 3.575 41.741 1.00 67.06 577 THR A C 1
ATOM 4498 O O . THR A 1 577 ? -9.537 4.576 42.199 1.00 67.06 577 THR A O 1
ATOM 4501 N N . ASN A 1 578 ? -11.418 3.462 41.645 1.00 75.00 578 ASN A N 1
ATOM 4502 C CA . ASN A 1 578 ? -12.380 4.535 41.936 1.00 75.00 578 ASN A CA 1
ATOM 4503 C C . ASN A 1 578 ? -12.119 5.817 41.109 1.00 75.00 578 ASN A C 1
ATOM 4505 O O . ASN A 1 578 ? -12.460 6.921 41.534 1.00 75.00 578 ASN A O 1
ATOM 4509 N N . GLY A 1 579 ? -11.471 5.665 39.948 1.00 76.25 579 GLY A N 1
ATOM 4510 C CA . GLY A 1 579 ? -11.159 6.734 39.002 1.00 76.25 579 GLY A CA 1
ATOM 4511 C C . GLY A 1 579 ? -12.116 6.766 37.807 1.00 76.25 579 GLY A C 1
ATOM 4512 O O . GLY A 1 579 ? -12.957 5.883 37.634 1.00 76.25 579 GLY A O 1
ATOM 4513 N N . MET A 1 580 ? -11.960 7.791 36.970 1.00 81.00 580 MET A N 1
ATOM 4514 C CA . MET A 1 580 ? -12.662 7.927 35.691 1.00 81.00 580 MET A CA 1
ATOM 4515 C C . MET A 1 580 ? -11.702 7.641 34.531 1.00 81.00 580 MET A C 1
ATOM 4517 O O . MET A 1 580 ? -10.528 8.002 34.606 1.00 81.00 580 MET A O 1
ATOM 4521 N N . SER A 1 581 ? -12.199 7.021 33.460 1.00 82.06 581 SER A N 1
ATOM 4522 C CA . SER A 1 581 ? -11.436 6.787 32.230 1.00 82.06 581 SER A CA 1
ATOM 4523 C C . SER A 1 581 ? -11.115 8.093 31.503 1.00 82.06 581 SER A C 1
ATOM 4525 O O . SER A 1 581 ? -11.967 8.977 31.384 1.00 82.06 581 SER A O 1
ATOM 4527 N N . ASN A 1 582 ? -9.893 8.169 30.970 1.00 82.06 582 ASN A N 1
ATOM 4528 C CA . ASN A 1 582 ? -9.414 9.258 30.114 1.00 82.06 582 ASN A CA 1
ATOM 4529 C C . ASN A 1 582 ? -9.791 9.069 28.629 1.00 82.06 582 ASN A C 1
ATOM 4531 O O . ASN A 1 582 ? -9.361 9.866 27.797 1.00 82.06 582 ASN A O 1
ATOM 4535 N N . GLY A 1 583 ? -10.558 8.022 28.305 1.00 85.75 583 GLY A N 1
ATOM 4536 C CA . GLY A 1 583 ? -11.090 7.774 26.967 1.00 85.75 583 GLY A CA 1
ATOM 4537 C C . GLY A 1 583 ? -10.101 7.178 25.967 1.00 85.75 583 GLY A C 1
ATOM 4538 O O . GLY A 1 583 ? -8.935 6.901 26.270 1.00 85.75 583 GLY A O 1
ATOM 4539 N N . ILE A 1 584 ? -10.584 7.016 24.734 1.00 88.50 584 ILE A N 1
ATOM 4540 C CA . ILE A 1 584 ? -9.834 6.411 23.621 1.00 88.50 584 ILE A CA 1
ATOM 4541 C C . ILE A 1 584 ? -8.611 7.247 23.223 1.00 88.50 584 ILE A C 1
ATOM 4543 O O . ILE A 1 584 ? -7.583 6.685 22.848 1.00 88.50 584 ILE A O 1
ATOM 4547 N N . ALA A 1 585 ? -8.673 8.577 23.332 1.00 88.06 585 ALA A N 1
ATOM 4548 C CA . ALA A 1 585 ? -7.606 9.458 22.856 1.00 88.06 585 ALA A CA 1
ATOM 4549 C C . ALA A 1 585 ? -6.234 9.130 23.475 1.00 88.06 585 ALA A C 1
ATOM 4551 O O . ALA A 1 585 ? -5.233 9.060 22.762 1.00 88.06 585 ALA A O 1
ATOM 4552 N N . GLN A 1 586 ? -6.171 8.865 24.785 1.00 86.81 586 GLN A N 1
ATOM 4553 C CA . GLN A 1 586 ? -4.900 8.533 25.444 1.00 86.81 586 GLN A CA 1
ATOM 4554 C C . GLN A 1 586 ? -4.408 7.127 25.090 1.00 86.81 586 GLN A C 1
ATOM 4556 O O . GLN A 1 586 ? -3.211 6.938 24.872 1.00 86.81 586 GLN A O 1
ATOM 4561 N N . LEU A 1 587 ? -5.317 6.156 24.965 1.00 87.94 587 LEU A N 1
ATOM 4562 C CA . LEU A 1 587 ? -4.983 4.806 24.507 1.00 87.94 587 LEU A CA 1
ATOM 4563 C C . LEU A 1 587 ? -4.356 4.839 23.105 1.00 87.94 587 LEU A C 1
ATOM 4565 O O . LEU A 1 587 ? -3.304 4.240 22.873 1.00 87.94 587 LEU A O 1
ATOM 4569 N N . LEU A 1 588 ? -4.964 5.588 22.181 1.00 91.75 588 LEU A N 1
ATOM 4570 C CA . LEU A 1 588 ? -4.460 5.701 20.813 1.00 91.75 588 LEU A CA 1
ATOM 4571 C C . LEU A 1 588 ? -3.129 6.448 20.741 1.00 91.75 588 LEU A C 1
ATOM 4573 O O . LEU A 1 588 ? -2.316 6.139 19.880 1.00 91.75 588 LEU A O 1
ATOM 4577 N N . ARG A 1 589 ? -2.824 7.351 21.677 1.00 90.88 589 ARG A N 1
ATOM 4578 C CA . ARG A 1 589 ? -1.481 7.948 21.770 1.00 90.88 589 ARG A CA 1
ATOM 4579 C C . ARG A 1 589 ? -0.413 6.946 22.183 1.00 90.88 589 ARG A C 1
ATOM 4581 O O . ARG A 1 589 ? 0.697 6.999 21.657 1.00 90.88 589 ARG A O 1
ATOM 4588 N N . VAL A 1 590 ? -0.732 6.019 23.085 1.00 89.69 590 VAL A N 1
ATOM 4589 C CA . VAL A 1 590 ? 0.194 4.929 23.424 1.00 89.69 590 VAL A CA 1
ATOM 4590 C C . VAL A 1 590 ? 0.431 4.058 22.192 1.00 89.69 590 VAL A C 1
ATOM 4592 O O . VAL A 1 590 ? 1.584 3.859 21.820 1.00 89.69 590 VAL A O 1
ATOM 4595 N N . LEU A 1 591 ? -0.635 3.651 21.491 1.00 88.81 591 LEU A N 1
ATOM 4596 C CA . LEU A 1 591 ? -0.525 2.919 20.221 1.00 88.81 591 LEU A CA 1
ATOM 4597 C C . LEU A 1 591 ? 0.272 3.691 19.162 1.00 88.81 591 LEU A C 1
ATOM 4599 O O . LEU A 1 591 ? 1.080 3.091 18.458 1.00 88.81 591 LEU A O 1
ATOM 4603 N N . ASN A 1 592 ? 0.093 5.010 19.068 1.00 89.56 592 ASN A N 1
ATOM 4604 C CA . ASN A 1 592 ? 0.844 5.874 18.161 1.00 89.56 592 ASN A CA 1
ATOM 4605 C C . ASN A 1 592 ? 2.337 5.847 18.478 1.00 89.56 592 ASN A C 1
ATOM 4607 O O . ASN A 1 592 ? 3.147 5.630 17.587 1.00 89.56 592 ASN A O 1
ATOM 4611 N N . ASN A 1 593 ? 2.706 6.023 19.746 1.00 87.50 593 ASN A N 1
ATOM 4612 C CA . ASN A 1 593 ? 4.104 5.992 20.170 1.00 87.50 593 ASN A CA 1
ATOM 4613 C C . ASN A 1 593 ? 4.720 4.602 19.977 1.00 87.50 593 ASN A C 1
ATOM 4615 O O . ASN A 1 593 ? 5.891 4.491 19.620 1.00 87.50 593 ASN A O 1
ATOM 4619 N N . THR A 1 594 ? 3.933 3.541 20.160 1.00 83.62 594 THR A N 1
ATOM 4620 C CA . THR A 1 594 ? 4.338 2.171 19.842 1.00 83.62 594 THR A CA 1
ATOM 4621 C C . THR A 1 594 ? 4.572 1.985 18.344 1.00 83.62 594 THR A C 1
ATOM 4623 O O . THR A 1 594 ? 5.601 1.428 17.964 1.00 83.62 594 THR A O 1
ATOM 4626 N N . ALA A 1 595 ? 3.665 2.479 17.497 1.00 79.62 595 ALA A N 1
ATOM 4627 C CA . ALA A 1 595 ? 3.827 2.459 16.046 1.00 79.62 595 ALA A CA 1
ATOM 4628 C C . ALA A 1 595 ? 5.089 3.228 15.644 1.00 79.62 595 ALA A C 1
ATOM 4630 O O . ALA A 1 595 ? 5.940 2.689 14.945 1.00 79.62 595 ALA A O 1
ATOM 4631 N N . HIS A 1 596 ? 5.252 4.446 16.166 1.00 76.88 596 HIS A N 1
ATOM 4632 C CA . HIS A 1 596 ? 6.411 5.303 15.953 1.00 76.88 596 HIS A CA 1
ATOM 4633 C C . HIS A 1 596 ? 7.713 4.588 16.331 1.00 76.88 596 HIS A C 1
ATOM 4635 O O . HIS A 1 596 ? 8.612 4.464 15.503 1.00 76.88 596 HIS A O 1
ATOM 4641 N N . TYR A 1 597 ? 7.790 4.016 17.537 1.00 72.38 597 TYR A N 1
ATOM 4642 C CA . TYR A 1 597 ? 8.943 3.236 17.986 1.00 72.38 597 TYR A CA 1
ATOM 4643 C C . TYR A 1 597 ? 9.239 2.050 17.057 1.00 72.38 597 TYR A C 1
ATOM 4645 O O . TYR A 1 597 ? 10.390 1.838 16.676 1.00 72.38 597 TYR A O 1
ATOM 4653 N N . ALA A 1 598 ? 8.207 1.323 16.621 1.00 65.75 598 ALA A N 1
ATOM 4654 C CA . ALA A 1 598 ? 8.356 0.212 15.686 1.00 65.75 598 ALA A CA 1
ATOM 4655 C C . ALA A 1 598 ? 8.875 0.639 14.298 1.00 65.75 598 ALA A C 1
ATOM 4657 O O . ALA A 1 598 ? 9.406 -0.200 13.571 1.00 65.75 598 ALA A O 1
ATOM 4658 N N . ARG A 1 599 ? 8.767 1.925 13.927 1.00 62.03 599 ARG A N 1
ATOM 4659 C CA . ARG A 1 599 ? 9.411 2.480 12.722 1.00 62.03 599 ARG A CA 1
ATOM 4660 C C . ARG A 1 599 ? 10.897 2.799 12.924 1.00 62.03 599 ARG A C 1
ATOM 4662 O O . ARG A 1 599 ? 11.650 2.700 11.962 1.00 62.03 599 ARG A O 1
ATOM 4669 N N . TYR A 1 600 ? 11.310 3.186 14.135 1.00 56.19 600 TYR A N 1
ATOM 4670 C CA . TYR A 1 600 ? 12.696 3.573 14.460 1.00 56.19 600 TYR A CA 1
ATOM 4671 C C . TYR A 1 600 ? 13.637 2.396 14.692 1.00 56.19 600 TYR A C 1
ATOM 4673 O O . TYR A 1 600 ? 14.850 2.544 14.533 1.00 56.19 600 TYR A O 1
ATOM 4681 N N . VAL A 1 601 ? 13.106 1.237 15.082 1.00 53.00 601 VAL A N 1
ATOM 4682 C CA . VAL A 1 601 ? 13.882 -0.003 15.107 1.00 53.00 601 VAL A CA 1
ATOM 4683 C C . VAL A 1 601 ? 14.121 -0.411 13.653 1.00 53.00 601 VAL A C 1
ATOM 4685 O O . VAL A 1 601 ? 13.359 -1.179 13.072 1.00 53.00 601 VAL A O 1
ATOM 4688 N N . ASP A 1 602 ? 15.151 0.184 13.048 1.00 41.22 602 ASP A N 1
ATOM 4689 C CA . ASP A 1 602 ? 15.617 -0.099 11.695 1.00 41.22 602 ASP A CA 1
ATOM 4690 C C . ASP A 1 602 ? 15.869 -1.608 11.579 1.00 41.22 602 ASP A C 1
ATOM 4692 O O . ASP A 1 602 ? 16.828 -2.150 12.133 1.00 41.22 602 ASP A O 1
ATOM 4696 N N . GLN A 1 603 ? 14.949 -2.306 10.904 1.00 48.16 603 GLN A N 1
ATOM 4697 C CA . GLN A 1 603 ? 14.900 -3.770 10.815 1.00 48.16 603 GLN A CA 1
ATOM 4698 C C . GLN A 1 603 ? 16.058 -4.367 9.999 1.00 48.16 603 GLN A C 1
ATOM 4700 O O . GLN A 1 603 ? 16.052 -5.566 9.727 1.00 48.16 603 GLN A O 1
ATOM 4705 N N . GLY A 1 604 ? 17.044 -3.558 9.601 1.00 34.69 604 GLY A N 1
ATOM 4706 C CA . GLY A 1 604 ? 18.196 -3.993 8.830 1.00 34.69 604 GLY A CA 1
ATOM 4707 C C . GLY A 1 604 ? 17.809 -4.371 7.401 1.00 34.69 604 GLY A C 1
ATOM 4708 O O . GLY A 1 604 ? 17.187 -5.398 7.141 1.00 34.69 604 GLY A O 1
ATOM 4709 N N . GLY A 1 605 ? 18.236 -3.542 6.445 1.00 41.34 605 GLY A N 1
ATOM 4710 C CA . GLY A 1 605 ? 18.234 -3.869 5.013 1.00 41.34 605 GLY A CA 1
ATOM 4711 C C . GLY A 1 605 ? 17.043 -3.371 4.185 1.00 41.34 605 GLY A C 1
ATOM 4712 O O . GLY A 1 605 ? 17.117 -3.484 2.962 1.00 41.34 605 GLY A O 1
ATOM 4713 N N . GLY A 1 606 ? 16.011 -2.784 4.806 1.00 41.44 606 GLY A N 1
ATOM 4714 C CA . GLY A 1 606 ? 14.884 -2.144 4.103 1.00 41.44 606 GLY A CA 1
ATOM 4715 C C . GLY A 1 606 ? 13.575 -2.945 4.070 1.00 41.44 606 GLY A C 1
ATOM 4716 O O . GLY A 1 606 ? 12.978 -3.104 3.007 1.00 41.44 606 GLY A O 1
ATOM 4717 N N . LYS A 1 607 ? 13.112 -3.448 5.222 1.00 47.75 607 LYS A N 1
ATOM 4718 C CA . LYS A 1 607 ? 11.720 -3.910 5.395 1.00 47.75 607 LYS A CA 1
ATOM 4719 C C . LYS A 1 607 ? 10.760 -2.712 5.578 1.00 47.75 607 LYS A C 1
ATOM 4721 O O . LYS A 1 607 ? 11.207 -1.663 6.041 1.00 47.75 607 LYS A O 1
ATOM 4726 N N . PRO A 1 608 ? 9.462 -2.838 5.230 1.00 45.50 608 PRO A N 1
ATOM 4727 C CA . PRO A 1 608 ? 8.477 -1.786 5.482 1.00 45.50 608 PRO A CA 1
ATOM 4728 C C . PRO A 1 608 ? 8.251 -1.576 6.986 1.00 45.50 608 PRO A C 1
ATOM 4730 O O . PRO A 1 608 ? 8.235 -2.524 7.769 1.00 45.50 608 PRO A O 1
ATOM 4733 N N . SER A 1 609 ? 8.094 -0.313 7.374 1.00 51.12 609 SER A N 1
ATOM 4734 C CA . SER A 1 609 ? 7.936 0.134 8.756 1.00 51.12 609 SER A CA 1
ATOM 4735 C C . SER A 1 609 ? 6.546 -0.205 9.321 1.00 51.12 609 SER A C 1
ATOM 4737 O O . SER A 1 609 ? 5.563 -0.277 8.583 1.00 51.12 609 SER A O 1
ATOM 4739 N N . GLY A 1 610 ? 6.459 -0.431 10.639 1.00 59.50 610 GLY A N 1
ATOM 4740 C CA . GLY A 1 610 ? 5.204 -0.765 11.321 1.00 59.50 610 GLY A CA 1
ATOM 4741 C C . GLY A 1 610 ? 4.115 0.294 11.112 1.00 59.50 610 GLY A C 1
ATOM 4742 O O . GLY A 1 610 ? 4.320 1.473 11.417 1.00 59.50 610 GLY A O 1
ATOM 4743 N N . ALA A 1 611 ? 2.959 -0.121 10.589 1.00 76.56 611 ALA A N 1
ATOM 4744 C CA . ALA A 1 611 ? 1.797 0.735 10.359 1.00 76.56 611 ALA A CA 1
ATOM 4745 C C . ALA A 1 611 ? 0.526 0.066 10.896 1.00 76.56 611 ALA A C 1
ATOM 4747 O O . ALA A 1 611 ? 0.265 -1.109 10.615 1.00 76.56 611 ALA A O 1
ATOM 4748 N N . PHE A 1 612 ? -0.247 0.819 11.685 1.00 90.62 612 PHE A N 1
ATOM 4749 C CA . PHE A 1 612 ? -1.445 0.334 12.373 1.00 90.62 612 PHE A CA 1
ATOM 4750 C C . PHE A 1 612 ? -2.681 1.093 11.877 1.00 90.62 612 PHE A C 1
ATOM 4752 O O . PHE A 1 612 ? -2.671 2.324 11.845 1.00 90.62 612 PHE A O 1
ATOM 4759 N N . ALA A 1 613 ? -3.748 0.369 11.530 1.00 93.38 613 ALA A N 1
ATOM 4760 C CA . ALA A 1 613 ? -5.081 0.931 11.330 1.00 93.38 613 ALA A CA 1
ATOM 4761 C C . ALA A 1 613 ? -5.953 0.668 12.555 1.00 93.38 613 ALA A C 1
ATOM 4763 O O . ALA A 1 613 ? -6.049 -0.466 13.018 1.00 93.38 613 ALA A O 1
ATOM 4764 N N . VAL A 1 614 ? -6.618 1.699 13.057 1.00 95.75 614 VAL A N 1
ATOM 4765 C CA . VAL A 1 614 ? -7.503 1.612 14.218 1.00 95.75 614 VAL A CA 1
ATOM 4766 C C . VAL A 1 614 ? -8.950 1.698 13.759 1.00 95.75 614 VAL A C 1
ATOM 4768 O O . VAL A 1 614 ? -9.334 2.673 13.117 1.00 95.75 614 VAL A O 1
ATOM 4771 N N . TYR A 1 615 ? -9.755 0.706 14.130 1.00 97.00 615 TYR A N 1
ATOM 4772 C CA . TYR A 1 615 ? -11.166 0.596 13.777 1.00 97.00 615 TYR A CA 1
ATOM 4773 C C . TYR A 1 615 ? -12.061 0.998 14.948 1.00 97.00 615 TYR A C 1
ATOM 4775 O O . TYR A 1 615 ? -11.933 0.430 16.036 1.00 97.00 615 TYR A O 1
ATOM 4783 N N . LEU A 1 616 ? -12.994 1.924 14.699 1.00 97.31 616 LEU A N 1
ATOM 4784 C CA . LEU A 1 616 ? -14.005 2.360 15.667 1.00 97.31 616 LEU A CA 1
ATOM 4785 C C . LEU A 1 616 ? -15.413 2.402 15.044 1.00 97.31 616 LEU A C 1
ATOM 4787 O O . LEU A 1 616 ? -15.585 2.836 13.903 1.00 97.31 616 LEU A O 1
ATOM 4791 N N . GLU A 1 617 ? -16.434 1.955 15.778 1.00 97.88 617 GLU A N 1
ATOM 4792 C CA . GLU A 1 617 ? -17.837 2.113 15.373 1.00 97.88 617 GLU A CA 1
ATOM 4793 C C . GLU A 1 617 ? -18.373 3.522 15.717 1.00 97.88 617 GLU A C 1
ATOM 4795 O O . GLU A 1 617 ? -18.088 4.053 16.794 1.00 97.88 617 GLU A O 1
ATOM 4800 N N . PRO A 1 618 ? -19.211 4.139 14.860 1.00 97.44 618 PRO A N 1
ATOM 4801 C CA . PRO A 1 618 ? -19.630 5.538 15.012 1.00 97.44 618 PRO A CA 1
ATOM 4802 C C . PRO A 1 618 ? -20.591 5.803 16.184 1.00 97.44 618 PRO A C 1
ATOM 4804 O O . PRO A 1 618 ? -20.946 6.953 16.429 1.00 97.44 618 PRO A O 1
ATOM 4807 N N . TRP A 1 619 ? -21.056 4.777 16.905 1.00 97.12 619 TRP A N 1
ATOM 4808 C CA . TRP A 1 619 ? -21.850 4.949 18.133 1.00 97.12 619 TRP A CA 1
ATOM 4809 C C . TRP A 1 619 ? -20.991 5.173 19.379 1.00 97.12 619 TRP A C 1
ATOM 4811 O O . TRP A 1 619 ? -21.537 5.448 20.446 1.00 97.12 619 TRP A O 1
ATOM 4821 N N . HIS A 1 620 ? -19.670 5.030 19.288 1.00 96.94 620 HIS A N 1
ATOM 4822 C CA . HIS A 1 620 ? -18.802 5.188 20.444 1.00 96.94 620 HIS A CA 1
ATOM 4823 C C . HIS A 1 620 ? -18.819 6.637 20.967 1.00 96.94 620 HIS A C 1
ATOM 4825 O O . HIS A 1 620 ? -18.750 7.588 20.190 1.00 96.94 620 HIS A O 1
ATOM 4831 N N . ALA A 1 621 ? -18.888 6.832 22.287 1.00 95.81 621 ALA A N 1
ATOM 4832 C CA . ALA A 1 621 ? -19.005 8.168 22.886 1.00 95.81 621 ALA A CA 1
ATOM 4833 C C . ALA A 1 621 ? -17.826 9.117 22.604 1.00 95.81 621 ALA A C 1
ATOM 4835 O O . ALA A 1 621 ? -18.049 10.320 22.484 1.00 95.81 621 ALA A O 1
ATOM 4836 N N . ASP A 1 622 ? -16.622 8.583 22.394 1.00 95.56 622 ASP A N 1
ATOM 4837 C CA . ASP A 1 622 ? -15.427 9.361 22.024 1.00 95.56 622 ASP A CA 1
ATOM 4838 C C . ASP A 1 622 ? -15.237 9.516 20.493 1.00 95.56 622 ASP A C 1
ATOM 4840 O O . ASP A 1 622 ? -14.131 9.790 20.029 1.00 95.56 622 ASP A O 1
ATOM 4844 N N . ILE A 1 623 ? -16.278 9.314 19.671 1.00 96.50 623 ILE A N 1
ATOM 4845 C CA . ILE A 1 623 ? -16.149 9.364 18.199 1.00 96.50 623 ILE A CA 1
ATOM 4846 C C . ILE A 1 623 ? -15.635 10.717 17.676 1.00 96.50 623 ILE A C 1
ATOM 4848 O O . ILE A 1 623 ? -14.863 10.749 16.725 1.00 96.50 623 ILE A O 1
ATOM 4852 N N . TYR A 1 624 ? -16.010 11.835 18.304 1.00 95.19 624 TYR A N 1
ATOM 4853 C CA . TYR A 1 624 ? -15.527 13.159 17.894 1.00 95.19 624 TYR A CA 1
ATOM 4854 C C . TYR A 1 624 ? -14.028 13.326 18.168 1.00 95.19 624 TYR A C 1
ATOM 4856 O O . TYR A 1 624 ? -13.297 13.765 17.287 1.00 95.19 624 TYR A O 1
ATOM 4864 N N . ASP A 1 625 ? -13.555 12.899 19.344 1.00 93.06 625 ASP A N 1
ATOM 4865 C CA . ASP A 1 625 ? -12.125 12.930 19.671 1.00 93.06 625 ASP A CA 1
ATOM 4866 C C . ASP A 1 625 ? -11.333 12.015 18.730 1.00 93.06 625 ASP A C 1
ATOM 4868 O O . ASP A 1 625 ? -10.244 12.368 18.283 1.00 93.06 625 ASP A O 1
ATOM 4872 N N . TYR A 1 626 ? -11.905 10.866 18.362 1.00 95.00 626 TYR A N 1
ATOM 4873 C CA . TYR A 1 626 ? -11.318 9.949 17.389 1.00 95.00 626 TYR A CA 1
ATOM 4874 C C . TYR A 1 626 ? -11.107 10.599 16.008 1.00 95.00 626 TYR A C 1
ATOM 4876 O O . TYR A 1 626 ? -10.041 10.436 15.416 1.00 95.00 626 TYR A O 1
ATOM 4884 N N . LEU A 1 627 ? -12.082 11.372 15.511 1.00 94.62 627 LEU A N 1
ATOM 4885 C CA . LEU A 1 627 ? -11.996 12.069 14.216 1.00 94.62 627 LEU A CA 1
ATOM 4886 C C . LEU A 1 627 ? -10.975 13.220 14.205 1.00 94.62 627 LEU A C 1
ATOM 4888 O O . LEU A 1 627 ? -10.501 13.611 13.135 1.00 94.62 627 LEU A O 1
ATOM 4892 N N . GLU A 1 628 ? -10.633 13.746 15.380 1.00 92.81 628 GLU A N 1
ATOM 4893 C CA . GLU A 1 628 ? -9.663 14.826 15.575 1.00 92.81 628 GLU A CA 1
ATOM 4894 C C . GLU A 1 628 ? -8.207 14.335 15.627 1.00 92.81 628 GLU A C 1
ATOM 4896 O O . GLU A 1 628 ? -7.291 15.084 15.284 1.00 92.81 628 GLU A O 1
ATOM 4901 N N . LEU A 1 629 ? -7.960 13.083 16.034 1.00 91.75 629 LEU A N 1
ATOM 4902 C CA . LEU A 1 629 ? -6.603 12.571 16.285 1.00 91.75 629 LEU A CA 1
ATOM 4903 C C . LEU A 1 629 ? -5.693 12.577 15.047 1.00 91.75 629 LEU A C 1
ATOM 4905 O O . LEU A 1 629 ? -4.475 12.723 15.192 1.00 91.75 629 LEU A O 1
ATOM 4909 N N . GLY A 1 630 ? -6.273 12.408 13.856 1.00 86.19 630 GLY A N 1
ATOM 4910 C CA . GLY A 1 630 ? -5.549 12.393 12.582 1.00 86.19 630 GLY A CA 1
ATOM 4911 C C . GLY A 1 630 ? -5.280 13.777 11.981 1.00 86.19 630 GLY A C 1
ATOM 4912 O O . GLY A 1 630 ? -4.539 13.869 11.004 1.00 86.19 630 GLY A O 1
ATOM 4913 N N . LYS A 1 631 ? -5.866 14.852 12.527 1.00 89.88 631 LYS A N 1
ATOM 4914 C CA . LYS A 1 631 ? -5.754 16.204 11.959 1.00 89.88 631 LYS A CA 1
ATOM 4915 C C . LYS A 1 631 ? -4.371 16.822 12.189 1.00 89.88 631 LYS A C 1
ATOM 4917 O O . LYS A 1 631 ? -3.649 16.492 13.133 1.00 89.88 631 LYS A O 1
ATOM 4922 N N . ASN A 1 632 ? -3.980 17.740 11.307 1.00 85.06 632 ASN A N 1
ATOM 4923 C CA . ASN A 1 632 ? -2.671 18.395 11.390 1.00 85.06 632 ASN A CA 1
ATOM 4924 C C . ASN A 1 632 ? -2.653 19.532 12.418 1.00 85.06 632 ASN A C 1
ATOM 4926 O O . ASN A 1 632 ? -1.673 19.681 13.144 1.00 85.06 632 ASN A O 1
ATOM 4930 N N . ASP A 1 633 ? -3.732 20.299 12.511 1.00 82.25 633 ASP A N 1
ATOM 4931 C CA . ASP A 1 633 ? -3.931 21.398 13.452 1.00 82.25 633 ASP A CA 1
ATOM 4932 C C . ASP A 1 633 ? -4.481 20.912 14.802 1.00 82.25 633 ASP A C 1
ATOM 4934 O O . ASP A 1 633 ? -4.984 19.798 14.911 1.00 82.25 633 ASP A O 1
ATOM 4938 N N . GLY A 1 634 ? -4.382 21.738 15.850 1.00 81.69 634 GLY A N 1
ATOM 4939 C CA . GLY A 1 634 ? -4.868 21.442 17.206 1.00 81.69 634 GLY A CA 1
ATOM 4940 C C . GLY A 1 634 ? -3.768 21.098 18.220 1.00 81.69 634 GLY A C 1
ATOM 4941 O O . GLY A 1 634 ? -2.583 21.294 17.971 1.00 81.69 634 GLY A O 1
ATOM 4942 N N . LYS A 1 635 ? -4.160 20.646 19.420 1.00 79.19 635 LYS A N 1
ATOM 4943 C CA . LYS A 1 635 ? -3.224 20.365 20.528 1.00 79.19 635 LYS A CA 1
ATOM 4944 C C . LYS A 1 635 ? -2.544 19.007 20.346 1.00 79.19 635 LYS A C 1
ATOM 4946 O O . LYS A 1 635 ? -3.242 18.001 20.318 1.00 79.19 635 LYS A O 1
ATOM 4951 N N . GLU A 1 636 ? -1.212 18.961 20.382 1.00 83.19 636 GLU A N 1
ATOM 4952 C CA . GLU A 1 636 ? -0.413 17.722 20.249 1.00 83.19 636 GLU A CA 1
ATOM 4953 C C . GLU A 1 636 ? -0.802 16.604 21.232 1.00 83.19 636 GLU A C 1
ATOM 4955 O O . GLU A 1 636 ? -0.759 15.421 20.903 1.00 83.19 636 GLU A O 1
ATOM 4960 N N . GLU A 1 637 ? -1.258 16.958 22.436 1.00 78.62 637 GLU A N 1
ATOM 4961 C CA . GLU A 1 637 ? -1.737 15.992 23.437 1.00 78.62 637 GLU A CA 1
ATOM 4962 C C . GLU A 1 637 ? -2.988 15.207 23.014 1.00 78.62 637 GLU A C 1
ATOM 4964 O O . GLU A 1 637 ? -3.348 14.236 23.675 1.00 78.62 637 GLU A O 1
ATOM 4969 N N . HIS A 1 638 ? -3.649 15.628 21.936 1.00 82.44 638 HIS A N 1
ATOM 4970 C CA . HIS A 1 638 ? -4.840 15.008 21.360 1.00 82.44 638 HIS A CA 1
ATOM 4971 C C . HIS A 1 638 ? -4.594 14.638 19.891 1.00 82.44 638 HIS A C 1
ATOM 4973 O O . HIS A 1 638 ? -5.513 14.710 19.075 1.00 82.44 638 HIS A O 1
ATOM 4979 N N . ARG A 1 639 ? -3.351 14.298 19.523 1.00 89.69 639 ARG A N 1
ATOM 4980 C CA . ARG A 1 639 ? -2.970 13.907 18.158 1.00 89.69 639 ARG A CA 1
ATOM 4981 C C . ARG A 1 639 ? -2.210 12.586 18.148 1.00 89.69 639 ARG A C 1
ATOM 4983 O O . ARG A 1 639 ? -1.432 12.290 19.054 1.00 89.69 639 ARG A O 1
ATOM 4990 N N . ALA A 1 640 ? -2.459 11.797 17.109 1.00 90.31 640 ALA A N 1
ATOM 4991 C CA . ALA A 1 640 ? -1.848 10.492 16.882 1.00 90.31 640 ALA A CA 1
ATOM 4992 C C . ALA A 1 640 ? -1.739 10.237 15.365 1.00 90.31 640 ALA A C 1
ATOM 4994 O O . ALA A 1 640 ? -2.500 9.474 14.775 1.00 90.31 640 ALA A O 1
ATOM 4995 N N . ARG A 1 641 ? -0.808 10.945 14.718 1.00 88.50 641 ARG A N 1
ATOM 4996 C CA . ARG A 1 641 ? -0.699 11.030 13.248 1.00 88.50 641 ARG A CA 1
ATOM 4997 C C . ARG A 1 641 ? 0.021 9.845 12.596 1.00 88.50 641 ARG A C 1
ATOM 4999 O O . ARG A 1 641 ? -0.035 9.699 11.381 1.00 88.50 641 ARG A O 1
ATOM 5006 N N . ASP A 1 642 ? 0.689 8.996 13.376 1.00 87.00 642 ASP A N 1
ATOM 5007 C CA . ASP A 1 642 ? 1.353 7.793 12.858 1.00 87.00 642 ASP A CA 1
ATOM 5008 C C . ASP A 1 642 ? 0.384 6.616 12.664 1.00 87.00 642 ASP A C 1
ATOM 5010 O O . ASP A 1 642 ? 0.746 5.622 12.027 1.00 87.00 642 ASP A O 1
ATOM 5014 N N . LEU A 1 643 ? -0.840 6.727 13.187 1.00 90.50 643 LEU A N 1
ATOM 5015 C CA . LEU A 1 643 ? -1.909 5.748 13.018 1.00 90.50 643 LEU A CA 1
ATOM 5016 C C . LEU A 1 643 ? -2.772 6.071 11.796 1.00 90.50 643 LEU A C 1
ATOM 5018 O O . LEU A 1 643 ? -2.994 7.230 11.456 1.00 90.50 643 LEU A O 1
ATOM 5022 N N . SER A 1 644 ? -3.304 5.027 11.165 1.00 91.75 644 SER A N 1
ATOM 5023 C CA . SER A 1 644 ? -4.400 5.145 10.202 1.00 91.75 644 SER A CA 1
ATOM 5024 C C . SER A 1 644 ? -5.741 4.939 10.904 1.00 91.75 644 SER A C 1
ATOM 5026 O O . SER A 1 644 ? -5.853 4.114 11.810 1.00 91.75 644 SER A O 1
ATOM 5028 N N . TYR A 1 645 ? -6.770 5.659 10.469 1.00 94.50 645 TYR A N 1
ATOM 5029 C CA . TYR A 1 645 ? -8.098 5.626 11.086 1.00 94.50 645 TYR A CA 1
ATOM 5030 C C . TYR A 1 645 ? -9.119 5.006 10.131 1.00 94.50 645 TYR A C 1
ATOM 5032 O O . TYR A 1 645 ? -9.089 5.273 8.930 1.00 94.50 645 TYR A O 1
ATOM 5040 N N . ALA A 1 646 ? -10.028 4.188 10.653 1.00 96.25 646 ALA A N 1
ATOM 5041 C CA . ALA A 1 646 ? -11.087 3.524 9.910 1.00 96.25 646 ALA A CA 1
ATOM 5042 C C . ALA A 1 646 ? -12.386 3.439 10.726 1.00 96.25 646 ALA A C 1
ATOM 5044 O O . ALA A 1 646 ? -12.395 3.058 11.897 1.00 96.25 646 ALA A O 1
ATOM 5045 N N . LEU A 1 647 ? -13.511 3.739 10.082 1.00 97.38 647 LEU A N 1
ATOM 5046 C CA . LEU A 1 647 ? -14.842 3.581 10.652 1.00 97.38 647 LEU A CA 1
ATOM 5047 C C . LEU A 1 647 ? -15.447 2.236 10.261 1.00 97.38 647 LEU A C 1
ATOM 5049 O O . LEU A 1 647 ? -15.478 1.860 9.085 1.00 97.38 647 LEU A O 1
ATOM 5053 N N . TRP A 1 648 ? -15.979 1.541 11.265 1.00 97.75 648 TRP A N 1
ATOM 5054 C CA . TRP A 1 648 ? -16.726 0.295 11.115 1.00 97.75 648 TRP A CA 1
ATOM 5055 C C . TRP A 1 648 ? -18.224 0.591 11.243 1.00 97.75 648 TRP A C 1
ATOM 5057 O O . TRP A 1 648 ? -18.788 0.662 12.331 1.00 97.75 648 TRP A O 1
ATOM 5067 N N . VAL A 1 649 ? -18.867 0.886 10.116 1.00 97.88 649 VAL A N 1
ATOM 5068 C CA . VAL A 1 649 ? -20.163 1.572 10.084 1.00 97.88 649 VAL A CA 1
ATOM 5069 C C . VAL A 1 649 ? -21.331 0.582 9.992 1.00 97.88 649 VAL A C 1
ATOM 5071 O O . VAL A 1 649 ? -21.405 -0.161 9.009 1.00 97.88 649 VAL A O 1
ATOM 5074 N N . PRO A 1 650 ? -22.275 0.574 10.955 1.00 98.12 650 PRO A N 1
ATOM 5075 C CA . PRO A 1 650 ? -23.516 -0.191 10.845 1.00 98.12 650 PRO A CA 1
ATOM 5076 C C . PRO A 1 650 ? -24.502 0.466 9.863 1.00 98.12 650 PRO A C 1
ATOM 5078 O O . PRO A 1 650 ? -24.565 1.694 9.748 1.00 98.12 650 PRO A O 1
ATOM 5081 N N . ASP A 1 651 ? -25.338 -0.341 9.206 1.00 98.06 651 ASP A N 1
ATOM 5082 C CA . ASP A 1 651 ? -26.376 0.102 8.265 1.00 98.06 651 ASP A CA 1
ATOM 5083 C C . ASP A 1 651 ? -27.336 1.098 8.939 1.00 98.06 651 ASP A C 1
ATOM 5085 O O . ASP A 1 651 ? -27.782 2.054 8.301 1.00 98.06 651 ASP A O 1
ATOM 5089 N N . LEU A 1 652 ? -27.615 0.922 10.238 1.00 98.19 652 LEU A N 1
ATOM 5090 C CA . LEU A 1 652 ? -28.485 1.810 11.015 1.00 98.19 652 LEU A CA 1
ATOM 5091 C C . LEU A 1 652 ? -27.985 3.261 11.034 1.00 98.19 652 LEU A C 1
ATOM 5093 O O . LEU A 1 652 ? -28.797 4.177 10.915 1.00 98.19 652 LEU A O 1
ATOM 5097 N N . PHE A 1 653 ? -26.671 3.486 11.139 1.00 98.31 653 PHE A N 1
ATOM 5098 C CA . PHE A 1 653 ? -26.111 4.841 11.121 1.00 98.31 653 PHE A CA 1
ATOM 5099 C C . PHE A 1 653 ? -26.387 5.516 9.774 1.00 98.31 653 PHE A C 1
ATOM 5101 O O . PHE A 1 653 ? -26.959 6.603 9.723 1.00 98.31 653 PHE A O 1
ATOM 5108 N N . MET A 1 654 ? -26.095 4.822 8.670 1.00 98.00 654 MET A N 1
ATOM 5109 C CA . MET A 1 654 ? -26.362 5.323 7.316 1.00 98.00 654 MET A CA 1
ATOM 5110 C C . MET A 1 654 ? -27.857 5.595 7.084 1.00 98.00 654 MET A C 1
ATOM 5112 O O . MET A 1 654 ? -28.225 6.562 6.410 1.00 98.00 654 MET A O 1
ATOM 5116 N N . GLN A 1 655 ? -28.737 4.766 7.656 1.00 97.69 655 GLN A N 1
ATOM 5117 C CA . GLN A 1 655 ? -30.183 4.989 7.621 1.00 97.69 655 GLN A CA 1
ATOM 5118 C C . GLN A 1 655 ? -30.586 6.258 8.388 1.00 97.69 655 GLN A C 1
ATOM 5120 O O . GLN A 1 655 ? -31.353 7.045 7.834 1.00 97.69 655 GLN A O 1
ATOM 5125 N N . ARG A 1 656 ? -30.045 6.486 9.596 1.00 97.69 656 ARG A N 1
ATOM 5126 C CA . ARG A 1 656 ? -30.316 7.683 10.419 1.00 97.69 656 ARG A CA 1
ATOM 5127 C C . ARG A 1 656 ? -29.813 8.963 9.750 1.00 97.69 656 ARG A C 1
ATOM 5129 O O . ARG A 1 656 ? -30.560 9.934 9.696 1.00 97.69 656 ARG A O 1
ATOM 5136 N N . VAL A 1 657 ? -28.622 8.943 9.141 1.00 97.38 657 VAL A N 1
ATOM 5137 C CA . VAL A 1 657 ? -28.103 10.075 8.346 1.00 97.38 657 VAL A CA 1
ATOM 5138 C C . VAL A 1 657 ? -29.058 10.403 7.193 1.00 97.38 657 VAL A C 1
ATOM 5140 O O . VAL A 1 657 ? -29.426 11.558 6.988 1.00 97.38 657 VAL A O 1
ATOM 5143 N N . LYS A 1 658 ? -29.522 9.383 6.457 1.00 96.50 658 LYS A N 1
ATOM 5144 C CA . LYS A 1 658 ? -30.450 9.566 5.329 1.00 96.50 658 LYS A CA 1
ATOM 5145 C C . LYS A 1 658 ? -31.829 10.073 5.759 1.00 96.50 658 LYS A C 1
ATOM 5147 O O . LYS A 1 658 ? -32.465 10.791 4.989 1.00 96.50 658 LYS A O 1
ATOM 5152 N N . SER A 1 659 ? -32.328 9.632 6.912 1.00 96.81 659 SER A N 1
ATOM 5153 C CA . SER A 1 659 ? -33.654 10.002 7.416 1.00 96.81 659 SER A CA 1
ATOM 5154 C C . SER A 1 659 ? -33.667 11.284 8.241 1.00 96.81 659 SER A C 1
ATOM 5156 O O . SER A 1 659 ? -34.743 11.640 8.704 1.00 96.81 659 SER A O 1
ATOM 5158 N N . ASP A 1 660 ? -32.511 11.927 8.435 1.00 95.56 660 ASP A N 1
ATOM 5159 C CA . ASP A 1 660 ? -32.357 13.077 9.334 1.00 95.56 660 ASP A CA 1
ATOM 5160 C C . ASP A 1 660 ? -32.830 12.754 10.762 1.00 95.56 660 ASP A C 1
ATOM 5162 O O . ASP A 1 660 ? -33.716 13.394 11.319 1.00 95.56 660 ASP A O 1
ATOM 5166 N N . GLY A 1 661 ? -32.340 11.628 11.289 1.00 96.25 661 GLY A N 1
ATOM 5167 C CA . GLY A 1 661 ? -32.673 11.158 12.630 1.00 96.25 661 GLY A CA 1
ATOM 5168 C C . GLY A 1 661 ? -31.555 11.401 13.639 1.00 96.25 661 GLY A C 1
ATOM 5169 O O . GLY A 1 661 ? -30.387 11.543 13.277 1.00 96.25 661 GLY A O 1
ATOM 5170 N N . GLU A 1 662 ? -31.913 11.318 14.917 1.00 97.38 662 GLU A N 1
ATOM 5171 C CA . GLU A 1 662 ? -30.962 11.366 16.026 1.00 97.38 662 GLU A CA 1
ATOM 5172 C C . GLU A 1 662 ? -30.035 10.134 16.032 1.00 97.38 662 GLU A C 1
ATOM 5174 O O . GLU A 1 662 ? -30.392 9.048 15.561 1.00 97.38 662 GLU A O 1
ATOM 5179 N N . TRP A 1 663 ? -28.845 10.282 16.602 1.00 98.31 663 TRP A N 1
ATOM 5180 C CA . TRP A 1 663 ? -27.857 9.233 16.814 1.00 98.31 663 TRP A CA 1
ATOM 5181 C C . TRP A 1 663 ? -27.363 9.262 18.260 1.00 98.31 663 TRP A C 1
ATOM 5183 O O . TRP A 1 663 ? -26.851 10.267 18.755 1.00 98.31 663 TRP A O 1
ATOM 5193 N N . SER A 1 664 ? -27.527 8.137 18.947 1.00 98.12 664 SER A N 1
ATOM 5194 C CA . SER A 1 664 ? -27.142 7.957 20.343 1.00 98.12 664 SER A CA 1
ATOM 5195 C C . SER A 1 664 ? -25.713 7.430 20.461 1.00 98.12 664 SER A C 1
ATOM 5197 O O . SER A 1 664 ? -25.342 6.428 19.840 1.00 98.12 664 SER A O 1
ATOM 5199 N N . LEU A 1 665 ? -24.918 8.093 21.294 1.00 97.50 665 LEU A N 1
ATOM 5200 C CA . LEU A 1 665 ? -23.546 7.723 21.593 1.00 97.50 665 LEU A CA 1
ATOM 5201 C C . LEU A 1 665 ? -23.456 7.009 22.943 1.00 97.50 665 LEU A C 1
ATOM 5203 O O . LEU A 1 665 ? -23.969 7.497 23.957 1.00 97.50 665 LEU A O 1
ATOM 5207 N N . PHE A 1 666 ? -22.772 5.870 22.964 1.00 95.44 666 PHE A N 1
ATOM 5208 C CA . PHE A 1 666 ? -22.708 4.969 24.109 1.00 95.44 666 PHE A CA 1
ATOM 5209 C C . PHE A 1 666 ? -21.275 4.743 24.588 1.00 95.44 666 PHE A C 1
ATOM 5211 O O . PHE A 1 666 ? -20.319 4.780 23.813 1.00 95.44 666 PHE A O 1
ATOM 5218 N N . CYS A 1 667 ? -21.142 4.462 25.883 1.00 92.62 667 CYS A N 1
ATOM 5219 C CA . CYS A 1 667 ? -19.955 3.809 26.417 1.00 92.62 667 CYS A CA 1
ATOM 5220 C C . CYS A 1 667 ? -20.142 2.284 26.325 1.00 92.62 667 CYS A C 1
ATOM 5222 O O . CYS A 1 667 ? -21.189 1.800 26.774 1.00 92.62 667 CYS A O 1
ATOM 5224 N N . PRO A 1 668 ? -19.162 1.516 25.814 1.00 90.56 668 PRO A N 1
ATOM 5225 C CA . PRO A 1 668 ? -19.286 0.060 25.709 1.00 90.56 668 PRO A CA 1
ATOM 5226 C C . PRO A 1 668 ? -19.518 -0.625 27.067 1.00 90.56 668 PRO A C 1
ATOM 5228 O O . PRO A 1 668 ? -20.240 -1.614 27.125 1.00 90.56 668 PRO A O 1
ATOM 5231 N N . ASN A 1 669 ? -19.029 -0.056 28.176 1.00 87.62 669 ASN A N 1
ATOM 5232 C CA . ASN A 1 669 ? -19.266 -0.600 29.523 1.00 87.62 669 ASN A CA 1
ATOM 5233 C C . ASN A 1 669 ? -20.738 -0.484 29.973 1.00 87.62 669 ASN A C 1
ATOM 5235 O O . ASN A 1 669 ? -21.217 -1.297 30.762 1.00 87.62 669 ASN A O 1
ATOM 5239 N N . GLU A 1 670 ? -21.471 0.521 29.485 1.00 88.31 670 GLU A N 1
ATOM 5240 C CA . GLU A 1 670 ? -22.888 0.748 29.819 1.00 88.31 670 GLU A CA 1
ATOM 5241 C C . GLU A 1 670 ? -23.836 0.068 28.811 1.00 88.31 670 GLU A C 1
ATOM 5243 O O . GLU A 1 670 ? -24.949 -0.346 29.165 1.00 88.31 670 GLU A O 1
ATOM 5248 N N . ALA A 1 671 ? -23.371 -0.083 27.568 1.00 91.69 671 ALA A N 1
ATOM 5249 C CA . ALA A 1 671 ? -24.066 -0.714 26.450 1.00 91.69 671 ALA A CA 1
ATOM 5250 C C . ALA A 1 671 ? -23.239 -1.874 25.842 1.00 91.69 671 ALA A C 1
ATOM 5252 O O . ALA A 1 671 ? -22.845 -1.804 24.673 1.00 91.69 671 ALA A O 1
ATOM 5253 N N . PRO A 1 672 ? -22.961 -2.944 26.614 1.00 91.88 672 PRO A N 1
ATOM 5254 C CA . PRO A 1 672 ? -22.107 -4.040 26.164 1.00 91.88 672 PRO A CA 1
ATOM 5255 C C . PRO A 1 672 ? -22.761 -4.866 25.048 1.00 91.88 672 PRO A C 1
ATOM 5257 O O . PRO A 1 672 ? -23.985 -4.954 24.947 1.00 91.88 672 PRO A O 1
ATOM 5260 N N . GLY A 1 673 ? -21.938 -5.513 24.222 1.00 91.62 673 GLY A N 1
ATOM 5261 C CA . GLY A 1 673 ? -22.393 -6.416 23.159 1.00 91.62 673 GLY A CA 1
ATOM 5262 C C . GLY A 1 673 ? -22.805 -5.734 21.850 1.00 91.62 673 GLY A C 1
ATOM 5263 O O . GLY A 1 673 ? -23.149 -6.429 20.896 1.00 91.62 673 GLY A O 1
ATOM 5264 N N . LEU A 1 674 ? -22.745 -4.398 21.751 1.00 94.31 674 LEU A N 1
ATOM 5265 C CA . LEU A 1 674 ? -22.976 -3.688 20.481 1.00 94.31 674 LEU A CA 1
ATOM 5266 C C . LEU A 1 674 ? -21.922 -4.042 19.416 1.00 94.31 674 LEU A C 1
ATOM 5268 O O . LEU A 1 674 ? -22.265 -4.190 18.243 1.00 94.31 674 LEU A O 1
ATOM 5272 N N . ALA A 1 675 ? -20.661 -4.225 19.815 1.00 92.88 675 ALA A N 1
ATOM 5273 C CA . ALA A 1 675 ? -19.591 -4.655 18.912 1.00 92.88 675 ALA A CA 1
ATOM 5274 C C . ALA A 1 675 ? -19.758 -6.118 18.452 1.00 92.88 675 ALA A C 1
ATOM 5276 O O . ALA A 1 675 ? -19.418 -6.452 17.318 1.00 92.88 675 ALA A O 1
ATOM 5277 N N . ASP A 1 676 ? -20.362 -6.963 19.293 1.00 93.94 676 ASP A N 1
ATOM 5278 C CA . ASP A 1 676 ? -20.463 -8.416 19.093 1.00 93.94 676 ASP A CA 1
ATOM 5279 C C . ASP A 1 676 ? -21.688 -8.857 18.279 1.00 93.94 676 ASP A C 1
ATOM 5281 O O . ASP A 1 676 ? -21.888 -10.051 18.057 1.00 93.94 676 ASP A O 1
ATOM 5285 N N . CYS A 1 677 ? -22.515 -7.923 17.807 1.00 95.62 677 CYS A N 1
ATOM 5286 C CA . CYS A 1 677 ? -23.684 -8.209 16.974 1.00 95.62 677 CYS A CA 1
ATOM 5287 C C . CYS A 1 677 ? -23.753 -7.280 15.756 1.00 95.62 677 CYS A C 1
ATOM 5289 O O . CYS A 1 677 ? -23.136 -6.216 15.725 1.00 95.62 677 CYS A O 1
ATOM 5291 N N . TRP A 1 678 ? -24.514 -7.676 14.734 1.00 97.25 678 TRP A N 1
ATOM 5292 C CA . TRP A 1 678 ? -24.665 -6.931 13.480 1.00 97.25 678 TRP A CA 1
ATOM 5293 C C . TRP A 1 678 ? -26.091 -7.059 12.920 1.00 97.25 678 TRP A C 1
ATOM 5295 O O . TRP A 1 678 ? -26.904 -7.870 13.376 1.00 97.25 678 TRP A O 1
ATOM 5305 N N . GLY A 1 679 ? -26.433 -6.222 11.942 1.00 95.81 679 GLY A N 1
ATOM 5306 C CA . GLY A 1 679 ? -27.735 -6.210 11.281 1.00 95.81 679 GLY A CA 1
ATOM 5307 C C . GLY A 1 679 ? -28.902 -5.992 12.249 1.00 95.81 679 GLY A C 1
ATOM 5308 O O . GLY A 1 679 ? -28.883 -5.101 13.094 1.00 95.81 679 GLY A O 1
ATOM 5309 N N . LYS A 1 680 ? -29.946 -6.823 12.141 1.00 96.44 680 LYS A N 1
ATOM 5310 C CA . LYS A 1 680 ? -31.181 -6.661 12.933 1.00 96.44 680 LYS A CA 1
ATOM 5311 C C . LYS A 1 680 ? -30.979 -6.860 14.435 1.00 96.44 680 LYS A C 1
ATOM 5313 O O . LYS A 1 680 ? -31.720 -6.278 15.230 1.00 96.44 680 LYS A O 1
ATOM 5318 N N . GLU A 1 681 ? -30.024 -7.703 14.823 1.00 97.19 681 GLU A N 1
ATOM 5319 C CA . GLU A 1 681 ? -29.699 -7.935 16.233 1.00 97.19 681 GLU A CA 1
ATOM 5320 C C . GLU A 1 681 ? -29.066 -6.683 16.839 1.00 97.19 681 GLU A C 1
ATOM 5322 O O . GLU A 1 681 ? -29.530 -6.213 17.880 1.00 97.19 681 GLU A O 1
ATOM 5327 N N . PHE A 1 682 ? -28.116 -6.078 16.116 1.00 97.81 682 PHE A N 1
ATOM 5328 C CA . PHE A 1 682 ? -27.542 -4.782 16.466 1.00 97.81 682 PHE A CA 1
ATOM 5329 C C . PHE A 1 682 ? -28.610 -3.691 16.555 1.00 97.81 682 PHE A C 1
ATOM 5331 O O . PHE A 1 682 ? -28.708 -3.020 17.578 1.00 97.81 682 PHE A O 1
ATOM 5338 N N . GLU A 1 683 ? -29.467 -3.551 15.538 1.00 97.50 683 GLU A N 1
ATOM 5339 C CA . GLU A 1 683 ? -30.547 -2.553 15.537 1.00 97.50 683 GLU A CA 1
ATOM 5340 C C . GLU A 1 683 ? -31.467 -2.700 16.759 1.00 97.50 683 GLU A C 1
ATOM 5342 O O . GLU A 1 683 ? -31.801 -1.718 17.426 1.00 97.50 683 GLU A O 1
ATOM 5347 N N . SER A 1 684 ? -31.846 -3.936 17.089 1.00 97.62 684 SER A N 1
ATOM 5348 C CA . SER A 1 684 ? -32.728 -4.229 18.222 1.00 97.62 684 SER A CA 1
ATOM 5349 C C . SER A 1 684 ? -32.070 -3.911 19.566 1.00 97.62 684 SER A C 1
ATOM 5351 O O . SER A 1 684 ? -32.732 -3.368 20.458 1.00 97.62 684 SER A O 1
ATOM 5353 N N . LEU A 1 685 ? -30.782 -4.241 19.716 1.00 97.69 685 LEU A N 1
ATOM 5354 C CA . LEU A 1 685 ? -30.007 -3.979 20.929 1.00 97.69 685 LEU A CA 1
ATOM 5355 C C . LEU A 1 685 ? -29.738 -2.480 21.107 1.00 97.69 685 LEU A C 1
ATOM 5357 O O . LEU A 1 685 ? -29.980 -1.935 22.184 1.00 97.69 685 LEU A O 1
ATOM 5361 N N . TYR A 1 686 ? -29.348 -1.798 20.034 1.00 98.00 686 TYR A N 1
ATOM 5362 C CA . TYR A 1 686 ? -29.132 -0.356 20.001 1.00 98.00 686 TYR A CA 1
ATOM 5363 C C . TYR A 1 686 ? -30.401 0.407 20.407 1.00 98.00 686 TYR A C 1
ATOM 5365 O O . TYR A 1 686 ? -30.396 1.159 21.381 1.00 98.00 686 TYR A O 1
ATOM 5373 N N . MET A 1 687 ? -31.542 0.122 19.765 1.00 96.75 687 MET A N 1
ATOM 5374 C CA . MET A 1 687 ? -32.826 0.757 20.105 1.00 96.75 687 MET A CA 1
ATOM 5375 C C . MET A 1 687 ? -33.336 0.380 21.503 1.00 96.75 687 MET A C 1
ATOM 5377 O O . MET A 1 687 ? -34.155 1.090 22.092 1.00 96.75 687 MET A O 1
ATOM 5381 N N . LYS A 1 688 ? -32.930 -0.772 22.051 1.00 97.38 688 LYS A N 1
ATOM 5382 C CA . LYS A 1 688 ? -33.210 -1.113 23.452 1.00 97.38 688 LYS A CA 1
ATOM 5383 C C . LYS A 1 688 ? -32.441 -0.176 24.388 1.00 97.38 688 LYS A C 1
ATOM 5385 O O . LYS A 1 688 ? -33.058 0.360 25.302 1.00 97.38 688 LYS A O 1
ATOM 5390 N N . TYR A 1 689 ? -31.157 0.071 24.140 1.00 97.56 689 TYR A N 1
ATOM 5391 C CA . TYR A 1 689 ? -30.355 0.984 24.958 1.00 97.56 689 TYR A CA 1
ATOM 5392 C C . TYR A 1 689 ? -30.759 2.454 24.818 1.00 97.56 689 TYR A C 1
ATOM 5394 O O . TYR A 1 689 ? -30.748 3.169 25.821 1.00 97.56 689 TYR A O 1
ATOM 5402 N N . GLU A 1 690 ? -31.222 2.879 23.638 1.00 96.31 690 GLU A N 1
ATOM 5403 C CA . GLU A 1 690 ? -31.866 4.192 23.471 1.00 96.31 690 GLU A CA 1
ATOM 5404 C C . GLU A 1 690 ? -33.102 4.321 24.381 1.00 96.31 690 GLU A C 1
ATOM 5406 O O . GLU A 1 690 ? -33.229 5.286 25.131 1.00 96.31 690 GLU A O 1
ATOM 5411 N N . ARG A 1 691 ? -33.987 3.309 24.397 1.00 96.44 691 ARG A N 1
ATOM 5412 C CA . ARG A 1 691 ? -35.198 3.301 25.246 1.00 96.44 691 ARG A CA 1
ATOM 5413 C C . ARG A 1 691 ? -34.904 3.216 26.742 1.00 96.44 691 ARG A C 1
ATOM 5415 O O . ARG A 1 691 ? -35.683 3.728 27.540 1.00 96.44 691 ARG A O 1
ATOM 5422 N N . GLU A 1 692 ? -33.816 2.553 27.120 1.00 96.06 692 GLU A N 1
ATOM 5423 C CA . GLU A 1 692 ? -33.348 2.472 28.509 1.00 96.06 692 GLU A CA 1
ATOM 5424 C C . GLU A 1 692 ? -32.657 3.765 28.979 1.00 96.06 692 GLU A C 1
ATOM 5426 O O . GLU A 1 692 ? -32.346 3.876 30.162 1.00 96.06 692 GLU A O 1
ATOM 5431 N N . GLY A 1 693 ? -32.428 4.741 28.089 1.00 93.31 693 GLY A N 1
ATOM 5432 C CA . GLY A 1 693 ? -31.786 6.011 28.433 1.00 93.31 693 GLY A CA 1
ATOM 5433 C C . GLY A 1 693 ? -30.298 5.876 28.763 1.00 93.31 693 GLY A C 1
ATOM 5434 O O . GLY A 1 693 ? -29.777 6.656 29.552 1.00 93.31 693 GLY A O 1
ATOM 5435 N N . LYS A 1 694 ? -29.616 4.880 28.183 1.00 92.94 694 LYS A N 1
ATOM 5436 C CA . LYS A 1 694 ? -28.183 4.605 28.414 1.00 92.94 694 LYS A CA 1
ATOM 5437 C C . LYS A 1 694 ? -27.235 5.428 27.538 1.00 92.94 694 LYS A C 1
ATOM 5439 O O . LYS A 1 694 ? -26.025 5.243 27.600 1.00 92.94 694 LYS A O 1
ATOM 5444 N N . ALA A 1 695 ? -27.767 6.289 26.675 1.00 93.25 695 ALA A N 1
ATOM 5445 C CA . ALA A 1 695 ? -26.953 7.135 25.814 1.00 93.25 695 ALA A CA 1
ATOM 5446 C C . ALA A 1 695 ? -26.237 8.198 26.658 1.00 93.25 695 ALA A C 1
ATOM 5448 O O . ALA A 1 695 ? -26.880 8.939 27.402 1.00 93.25 695 ALA A O 1
ATOM 5449 N N . LYS A 1 696 ? -24.913 8.313 26.511 1.00 92.00 696 LYS A N 1
ATOM 5450 C CA . LYS A 1 696 ? -24.134 9.388 27.147 1.00 92.00 696 LYS A CA 1
ATOM 5451 C C . LYS A 1 696 ? -24.405 10.739 26.494 1.00 92.00 696 LYS A C 1
ATOM 5453 O O . LYS A 1 696 ? -24.414 11.768 27.166 1.00 92.00 696 LYS A O 1
ATOM 5458 N N . LYS A 1 697 ? -24.602 10.732 25.177 1.00 94.81 697 LYS A N 1
ATOM 5459 C CA . LYS A 1 697 ? -24.895 11.915 24.369 1.00 94.81 697 LYS A CA 1
ATOM 5460 C C . LYS A 1 697 ? -25.776 11.505 23.195 1.00 94.81 697 LYS A C 1
ATOM 5462 O O . LYS A 1 697 ? -25.567 10.442 22.624 1.00 94.81 697 LYS A O 1
ATOM 5467 N N . VAL A 1 698 ? -26.728 12.351 22.830 1.00 96.69 698 VAL A N 1
ATOM 5468 C CA . VAL A 1 698 ? -27.516 12.214 21.600 1.00 96.69 698 VAL A CA 1
ATOM 5469 C C . VAL A 1 698 ? -27.144 13.384 20.696 1.00 96.69 698 VAL A C 1
ATOM 5471 O O . VAL A 1 698 ? -27.022 14.514 21.176 1.00 96.69 698 VAL A O 1
ATOM 5474 N N . VAL A 1 699 ? -26.876 13.102 19.426 1.00 97.31 699 VAL A N 1
ATOM 5475 C CA . VAL A 1 699 ? -26.486 14.081 18.402 1.00 97.31 699 VAL A CA 1
ATOM 5476 C C . VAL A 1 699 ? -27.330 13.883 17.153 1.00 97.31 699 VAL A C 1
ATOM 5478 O O . VAL A 1 699 ? -27.878 12.804 16.954 1.00 97.31 699 VAL A O 1
ATOM 5481 N N . GLU A 1 700 ? -27.409 14.880 16.281 1.00 97.88 700 GLU A N 1
ATOM 5482 C CA . GLU A 1 700 ? -27.993 14.665 14.958 1.00 97.88 700 GLU A CA 1
ATOM 5483 C C . GLU A 1 700 ? -27.053 13.795 14.115 1.00 97.88 700 GLU A C 1
ATOM 5485 O O . GLU A 1 700 ? -25.839 14.025 14.070 1.00 97.88 700 GLU A O 1
ATOM 5490 N N . ALA A 1 701 ? -27.588 12.780 13.429 1.00 97.44 701 ALA A N 1
ATOM 5491 C CA . ALA A 1 701 ? -26.751 11.879 12.636 1.00 97.44 701 ALA A CA 1
ATOM 5492 C C . ALA A 1 701 ? -26.021 12.624 11.503 1.00 97.44 701 ALA A C 1
ATOM 5494 O O . ALA A 1 701 ? -24.884 12.284 11.174 1.00 97.44 701 ALA A O 1
ATOM 5495 N N . GLN A 1 702 ? -26.654 13.650 10.922 1.00 96.38 702 GLN A N 1
ATOM 5496 C CA . GLN A 1 702 ? -26.052 14.470 9.867 1.00 96.38 702 GLN A CA 1
ATOM 5497 C C . GLN A 1 702 ? -24.894 15.341 10.370 1.00 96.38 702 GLN A C 1
ATOM 5499 O O . GLN A 1 702 ? -23.939 15.543 9.621 1.00 96.38 702 GLN A O 1
ATOM 5504 N N . ASP A 1 703 ? -24.929 15.792 11.626 1.00 96.69 703 ASP A N 1
ATOM 5505 C CA . ASP A 1 703 ? -23.834 16.570 12.214 1.00 96.69 703 ASP A CA 1
ATOM 5506 C C . ASP A 1 703 ? -22.585 15.699 12.374 1.00 96.69 703 ASP A C 1
ATOM 5508 O O . ASP A 1 703 ? -21.493 16.080 11.954 1.00 96.69 703 ASP A O 1
ATOM 5512 N N . LEU A 1 704 ? -22.742 14.482 12.911 1.00 97.38 704 LEU A N 1
ATOM 5513 C CA . LEU A 1 704 ? -21.631 13.529 12.987 1.00 97.38 704 LEU A CA 1
ATOM 5514 C C . LEU A 1 704 ? -21.135 13.132 11.589 1.00 97.38 704 LEU A C 1
ATOM 5516 O O . LEU A 1 704 ? -19.932 13.013 11.368 1.00 97.38 704 LEU A O 1
ATOM 5520 N N . TRP A 1 705 ? -22.047 12.956 10.629 1.00 97.38 705 TRP A N 1
ATOM 5521 C CA . TRP A 1 705 ? -21.683 12.693 9.238 1.00 97.38 705 TRP A CA 1
ATOM 5522 C C . TRP A 1 705 ? -20.821 13.811 8.646 1.00 97.38 705 TRP A C 1
ATOM 5524 O O . TRP A 1 705 ? -19.817 13.525 7.997 1.00 97.38 705 TRP A O 1
ATOM 5534 N N . LEU A 1 706 ? -21.174 15.075 8.889 1.00 96.25 706 LEU A N 1
ATOM 5535 C CA . LEU A 1 706 ? -20.403 16.217 8.410 1.00 96.25 706 LEU A CA 1
ATOM 5536 C C . LEU A 1 706 ? -18.980 16.221 8.985 1.00 96.25 706 LEU A C 1
ATOM 5538 O O . LEU A 1 706 ? -18.034 16.397 8.221 1.00 96.25 706 LEU A O 1
ATOM 5542 N N . GLU A 1 707 ? -18.813 15.948 10.281 1.00 95.94 707 GLU A N 1
ATOM 5543 C CA . GLU A 1 707 ? -17.485 15.856 10.908 1.00 95.94 707 GLU A CA 1
ATOM 5544 C C . GLU A 1 707 ? -16.624 14.728 10.318 1.00 95.94 707 GLU A C 1
ATOM 5546 O O . GLU A 1 707 ? -15.425 14.910 10.097 1.00 95.94 707 GLU A O 1
ATOM 5551 N N . ILE A 1 708 ? -17.229 13.582 9.981 1.00 95.94 708 ILE A N 1
ATOM 5552 C CA . ILE A 1 708 ? -16.529 12.484 9.291 1.00 95.94 708 ILE A CA 1
ATOM 5553 C C . ILE A 1 708 ? -15.986 12.963 7.937 1.00 95.94 708 ILE A C 1
ATOM 5555 O O . ILE A 1 708 ? -14.830 12.700 7.601 1.00 95.94 708 ILE A O 1
ATOM 5559 N N . LEU A 1 709 ? -16.798 13.687 7.162 1.00 94.06 709 LEU A N 1
ATOM 5560 C CA . LEU A 1 709 ? -16.390 14.208 5.853 1.00 94.06 709 LEU A CA 1
ATOM 5561 C C . LEU A 1 709 ? -15.308 15.284 5.964 1.00 94.06 709 LEU A C 1
ATOM 5563 O O . LEU A 1 709 ? -14.396 15.313 5.137 1.00 94.06 709 LEU A O 1
ATOM 5567 N N . ILE A 1 710 ? -15.407 16.164 6.964 1.00 92.44 710 ILE A N 1
ATOM 5568 C CA . ILE A 1 710 ? -14.398 17.196 7.234 1.00 92.44 710 ILE A CA 1
ATOM 5569 C C . ILE A 1 710 ? -13.061 16.527 7.555 1.00 92.44 710 ILE A C 1
ATOM 5571 O O . ILE A 1 710 ? -12.058 16.851 6.921 1.00 92.44 710 ILE A O 1
ATOM 5575 N N . SER A 1 711 ? -13.059 15.527 8.442 1.00 92.75 711 SER A N 1
ATOM 5576 C CA . SER A 1 711 ? -11.855 14.752 8.764 1.00 92.75 711 SER A CA 1
ATOM 5577 C C . SER A 1 711 ? -11.248 14.103 7.509 1.00 92.75 711 SER A C 1
ATOM 5579 O O . SER A 1 711 ? -10.053 14.261 7.253 1.00 92.75 711 SER A O 1
ATOM 5581 N N . GLN A 1 712 ? -12.068 13.499 6.636 1.00 91.94 712 GLN A N 1
ATOM 5582 C CA . GLN A 1 712 ? -11.603 12.927 5.360 1.00 91.94 712 GLN A CA 1
ATOM 5583 C C . GLN A 1 712 ? -10.977 13.963 4.424 1.00 91.94 712 GLN A C 1
ATOM 5585 O O . GLN A 1 712 ? -9.983 13.669 3.758 1.00 91.94 712 GLN A O 1
ATOM 5590 N N . LEU A 1 713 ? -11.534 15.170 4.356 1.00 89.12 713 LEU A N 1
ATOM 5591 C CA . LEU A 1 713 ? -11.005 16.247 3.521 1.00 89.12 713 LEU A CA 1
ATOM 5592 C C . LEU A 1 713 ? -9.687 16.819 4.064 1.00 89.12 713 LEU A C 1
ATOM 5594 O O . LEU A 1 713 ? -8.797 17.147 3.277 1.00 89.12 713 LEU A O 1
ATOM 5598 N N . GLU A 1 714 ? -9.552 16.938 5.384 1.00 88.56 714 GLU A N 1
ATOM 5599 C CA . GLU A 1 714 ? -8.389 17.548 6.044 1.00 88.56 714 GLU A CA 1
ATOM 5600 C C . GLU A 1 714 ? -7.190 16.601 6.140 1.00 88.56 714 GLU A C 1
ATOM 5602 O O . GLU A 1 714 ? -6.049 17.030 5.961 1.00 88.56 714 GLU A O 1
ATOM 5607 N N . THR A 1 715 ? -7.439 15.312 6.376 1.00 86.06 715 THR A N 1
ATOM 5608 C CA . THR A 1 715 ? -6.392 14.296 6.586 1.00 86.06 715 THR A CA 1
ATOM 5609 C C . THR A 1 715 ? -5.971 13.570 5.305 1.00 86.06 715 THR A C 1
ATOM 5611 O O . THR A 1 715 ? -5.094 12.710 5.338 1.00 86.06 715 THR A O 1
ATOM 5614 N N . GLY A 1 716 ? -6.571 13.900 4.155 1.00 75.81 716 GLY A N 1
ATOM 5615 C CA . GLY A 1 716 ? -6.258 13.245 2.879 1.00 75.81 716 GLY A CA 1
ATOM 5616 C C . GLY A 1 716 ? -6.912 11.869 2.707 1.00 75.81 716 GLY A C 1
ATOM 5617 O O . GLY A 1 716 ? -6.376 11.014 2.001 1.00 75.81 716 GLY A O 1
ATOM 5618 N N . GLY A 1 717 ? -8.072 11.666 3.336 1.00 79.62 717 GLY A N 1
ATOM 5619 C CA . GLY A 1 717 ? -8.962 10.531 3.104 1.00 79.62 717 GLY A CA 1
ATOM 5620 C C . GLY A 1 717 ? -9.246 9.638 4.305 1.00 79.62 717 GLY A C 1
ATOM 5621 O O . GLY A 1 717 ? -9.903 8.617 4.121 1.00 79.62 717 GLY A O 1
ATOM 5622 N N . MET A 1 718 ? -8.803 10.007 5.509 1.00 87.06 718 MET A N 1
ATOM 5623 C CA . MET A 1 718 ? -9.087 9.267 6.741 1.00 87.06 718 MET A CA 1
ATOM 5624 C C . MET A 1 718 ? -10.208 9.943 7.559 1.00 87.06 718 MET A C 1
ATOM 5626 O O . MET A 1 718 ? -10.304 11.162 7.572 1.00 87.06 718 MET A O 1
ATOM 5630 N N . PRO A 1 719 ? -11.065 9.187 8.259 1.00 93.25 719 PRO A N 1
ATOM 5631 C CA . PRO A 1 719 ? -11.022 7.739 8.387 1.00 93.25 719 PRO A CA 1
ATOM 5632 C C . PRO A 1 719 ? -11.542 7.001 7.144 1.00 93.25 719 PRO A C 1
ATOM 5634 O O . PRO A 1 719 ? -12.417 7.491 6.426 1.00 93.25 719 PRO A O 1
ATOM 5637 N N . TYR A 1 720 ? -11.032 5.788 6.927 1.00 94.75 720 TYR A N 1
ATOM 5638 C CA . TYR A 1 720 ? -11.559 4.847 5.937 1.00 94.75 720 TYR A CA 1
ATOM 5639 C C . TYR A 1 720 ? -13.011 4.487 6.261 1.00 94.75 720 TYR A C 1
ATOM 5641 O O . TYR A 1 720 ? -13.412 4.497 7.422 1.00 94.75 720 TYR A O 1
ATOM 5649 N N . MET A 1 721 ? -13.797 4.115 5.253 1.00 95.44 721 MET A N 1
ATOM 5650 C CA . MET A 1 721 ? -15.209 3.761 5.434 1.00 95.44 721 MET A CA 1
ATOM 5651 C C . MET A 1 721 ? -15.459 2.302 5.082 1.00 95.44 721 MET A C 1
ATOM 5653 O O . MET A 1 721 ? -15.380 1.924 3.911 1.00 95.44 721 MET A O 1
ATOM 5657 N N . LEU A 1 722 ? -15.794 1.490 6.085 1.00 97.25 722 LEU A N 1
ATOM 5658 C CA . LEU A 1 722 ? -16.167 0.087 5.919 1.00 97.25 722 LEU A CA 1
ATOM 5659 C C . LEU A 1 722 ? -17.554 -0.168 6.513 1.00 97.25 722 LEU A C 1
ATOM 5661 O O . LEU A 1 722 ? -17.914 0.395 7.543 1.00 97.25 722 LEU A O 1
ATOM 5665 N N . PHE A 1 723 ? -18.337 -1.031 5.870 1.00 98.00 723 PHE A N 1
ATOM 5666 C CA . PHE A 1 723 ? -19.727 -1.291 6.241 1.00 98.00 723 PHE A CA 1
ATOM 5667 C C . PHE A 1 723 ? -19.852 -2.612 7.004 1.00 98.00 723 PHE A C 1
ATOM 5669 O O . PHE A 1 723 ? -19.950 -3.684 6.397 1.00 98.00 723 PHE A O 1
ATOM 5676 N N . LYS A 1 724 ? -19.895 -2.520 8.340 1.00 97.75 724 LYS A N 1
ATOM 5677 C CA . LYS A 1 724 ? -19.949 -3.639 9.301 1.00 97.75 724 LYS A CA 1
ATOM 5678 C C . LYS A 1 724 ? -20.932 -4.726 8.891 1.00 97.75 724 LYS A C 1
ATOM 5680 O O . LYS A 1 724 ? -20.575 -5.903 8.814 1.00 97.75 724 LYS A O 1
ATOM 5685 N N . ASP A 1 725 ? -22.167 -4.326 8.614 1.00 97.69 725 ASP A N 1
ATOM 5686 C CA . ASP A 1 725 ? -23.250 -5.268 8.344 1.00 97.69 725 ASP A CA 1
ATOM 5687 C C . ASP A 1 725 ? -23.070 -5.966 7.001 1.00 97.69 725 ASP A C 1
ATOM 5689 O O . ASP A 1 725 ? -23.406 -7.137 6.858 1.00 97.69 725 ASP A O 1
ATOM 5693 N N . THR A 1 726 ? -22.502 -5.279 6.012 1.00 97.06 726 THR A N 1
ATOM 5694 C CA . THR A 1 726 ? -22.215 -5.875 4.707 1.00 97.06 726 THR A CA 1
ATOM 5695 C C . THR A 1 726 ? -21.025 -6.829 4.774 1.00 97.06 726 THR A C 1
ATOM 5697 O O . THR A 1 726 ? -21.082 -7.903 4.172 1.00 97.06 726 THR A O 1
ATOM 5700 N N . CYS A 1 727 ? -19.982 -6.477 5.530 1.00 97.56 727 CYS A N 1
ATOM 5701 C CA . CYS A 1 727 ? -18.842 -7.347 5.812 1.00 97.56 727 CYS A CA 1
ATOM 5702 C C . CYS A 1 727 ? -19.291 -8.650 6.479 1.00 97.56 727 CYS A C 1
ATOM 5704 O O . CYS A 1 727 ? -18.987 -9.728 5.972 1.00 97.56 727 CYS A O 1
ATOM 5706 N N . ASN A 1 728 ? -20.081 -8.548 7.550 1.00 97.38 728 ASN A N 1
ATOM 5707 C CA . ASN A 1 728 ? -20.572 -9.708 8.285 1.00 97.38 728 ASN A CA 1
ATOM 5708 C C . ASN A 1 728 ? -21.564 -10.537 7.456 1.00 97.38 728 ASN A C 1
ATOM 5710 O O . ASN A 1 728 ? -21.336 -11.723 7.263 1.00 97.38 728 ASN A O 1
ATOM 5714 N N . ARG A 1 729 ? -22.596 -9.925 6.858 1.00 96.38 729 ARG A N 1
ATOM 5715 C CA . ARG A 1 729 ? -23.630 -10.620 6.057 1.00 96.38 729 ARG A CA 1
ATOM 5716 C C . ARG A 1 729 ? -23.087 -11.401 4.860 1.00 96.38 729 ARG A C 1
ATOM 5718 O O . ARG A 1 729 ? -23.756 -12.311 4.373 1.00 96.38 729 ARG A O 1
ATOM 5725 N N . LYS A 1 730 ? -21.919 -11.009 4.347 1.00 96.25 730 LYS A N 1
ATOM 5726 C CA . LYS A 1 730 ? -21.306 -11.563 3.133 1.00 96.25 730 LYS A CA 1
ATOM 5727 C C . LYS A 1 730 ? -19.925 -12.176 3.396 1.00 96.25 730 LYS A C 1
ATOM 5729 O O . LYS A 1 730 ? -19.070 -12.152 2.506 1.00 96.25 730 LYS A O 1
ATOM 5734 N N . SER A 1 731 ? -19.675 -12.633 4.623 1.00 96.56 731 SER A N 1
ATOM 5735 C CA . SER A 1 731 ? -18.468 -13.386 4.983 1.00 96.56 731 SER A CA 1
ATOM 5736 C C . SER A 1 731 ? -18.783 -14.873 5.121 1.00 96.56 731 SER A C 1
ATOM 5738 O O . SER A 1 731 ? -19.811 -15.249 5.679 1.00 96.56 731 SER A O 1
ATOM 5740 N N . ASN A 1 732 ? -17.887 -15.744 4.665 1.00 95.50 732 ASN A N 1
ATOM 5741 C CA . ASN A 1 732 ? -18.026 -17.182 4.897 1.00 95.50 732 ASN A CA 1
ATOM 5742 C C . ASN A 1 732 ? -17.718 -17.582 6.359 1.00 95.50 732 ASN A C 1
ATOM 5744 O O . ASN A 1 732 ? -18.068 -18.678 6.786 1.00 95.50 732 ASN A O 1
ATOM 5748 N N . GLN A 1 733 ? -17.120 -16.685 7.152 1.00 95.62 733 GLN A N 1
ATOM 5749 C CA . GLN A 1 733 ? -16.801 -16.905 8.571 1.00 95.62 733 GLN A CA 1
ATOM 5750 C C . GLN A 1 733 ? -17.928 -16.481 9.536 1.00 95.62 733 GLN A C 1
ATOM 5752 O O . GLN A 1 733 ? -17.724 -16.455 10.748 1.00 95.62 733 GLN A O 1
ATOM 5757 N N . GLN A 1 734 ? -19.134 -16.192 9.029 1.00 92.44 734 GLN A N 1
ATOM 5758 C CA . GLN A 1 734 ? -20.310 -15.796 9.832 1.00 92.44 734 GLN A CA 1
ATOM 5759 C C . GLN A 1 734 ? -20.639 -16.738 10.995 1.00 92.44 734 GLN A C 1
ATOM 5761 O O . GLN A 1 734 ? -21.258 -16.330 11.973 1.00 92.44 734 GLN A O 1
ATOM 5766 N N . ASN A 1 735 ? -20.266 -18.010 10.878 1.00 92.25 735 ASN A N 1
ATOM 5767 C CA . ASN A 1 735 ? -20.554 -19.034 11.872 1.00 92.25 735 ASN A CA 1
ATOM 5768 C C . ASN A 1 735 ? -19.638 -18.993 13.098 1.00 92.25 735 ASN A C 1
ATOM 5770 O O . ASN A 1 735 ? -19.952 -19.644 14.092 1.00 92.25 735 ASN A O 1
ATOM 5774 N N . VAL A 1 736 ? -18.503 -18.294 13.012 1.00 93.62 736 VAL A N 1
ATOM 5775 C CA . VAL A 1 736 ? -17.516 -18.220 14.097 1.00 93.62 736 VAL A CA 1
ATOM 5776 C C . VAL A 1 736 ? -17.873 -17.097 15.071 1.00 93.62 736 VAL A C 1
ATOM 5778 O O . VAL A 1 736 ? -17.825 -17.296 16.282 1.00 93.62 736 VAL A O 1
ATOM 5781 N N . GLY A 1 737 ? -18.294 -15.945 14.549 1.00 93.94 737 GLY A N 1
ATOM 5782 C CA . GLY A 1 737 ? -18.718 -14.796 15.341 1.00 93.94 737 GLY A CA 1
ATOM 5783 C C . GLY A 1 737 ? -18.777 -13.515 14.512 1.00 93.94 737 GLY A C 1
ATOM 5784 O O . GLY A 1 737 ? -18.606 -13.537 13.291 1.00 93.94 737 GLY A O 1
ATOM 5785 N N . THR A 1 738 ? -19.022 -12.392 15.183 1.00 96.44 738 THR A N 1
ATOM 5786 C CA . THR A 1 738 ? -19.056 -11.071 14.544 1.00 96.44 738 THR A CA 1
ATOM 5787 C C . THR A 1 738 ? -17.644 -10.591 14.230 1.00 96.44 738 THR A C 1
ATOM 5789 O O . THR A 1 738 ? -16.775 -10.556 15.096 1.00 96.44 738 THR A O 1
ATOM 5792 N N . ILE A 1 739 ? -17.422 -10.193 12.982 1.00 97.38 739 ILE A N 1
ATOM 5793 C CA . ILE A 1 739 ? -16.194 -9.552 12.517 1.00 97.38 739 ILE A CA 1
ATOM 5794 C C . ILE A 1 739 ? -16.235 -8.076 12.918 1.00 97.38 739 ILE A C 1
ATOM 5796 O O . ILE A 1 739 ? -17.192 -7.360 12.596 1.00 97.38 739 ILE A O 1
ATOM 5800 N N . THR A 1 740 ? -15.189 -7.626 13.607 1.00 95.06 740 THR A N 1
ATOM 5801 C CA . THR A 1 740 ? -15.111 -6.302 14.239 1.00 95.06 740 THR A CA 1
ATOM 5802 C C . THR A 1 740 ? -14.212 -5.313 13.494 1.00 95.06 740 THR A C 1
ATOM 5804 O O . THR A 1 740 ? -14.305 -4.113 13.739 1.00 95.06 740 THR A O 1
ATOM 5807 N N . SER A 1 741 ? -13.343 -5.756 12.587 1.00 96.12 741 SER A N 1
ATOM 5808 C CA . SER A 1 741 ? -12.397 -4.874 11.888 1.00 96.12 741 SER A CA 1
ATOM 5809 C C . SER A 1 741 ? -11.944 -5.441 10.543 1.00 96.12 741 SER A C 1
ATOM 5811 O O . SER A 1 741 ? -12.445 -6.461 10.068 1.00 96.12 741 SER A O 1
ATOM 5813 N N . SER A 1 742 ? -11.006 -4.735 9.910 1.00 95.62 742 SER A N 1
ATOM 5814 C CA . SER A 1 742 ? -10.298 -5.160 8.707 1.00 95.62 742 SER A CA 1
ATOM 5815 C C . SER A 1 742 ? -8.783 -4.935 8.872 1.00 95.62 742 SER A C 1
ATOM 5817 O O . SER A 1 742 ? -8.325 -4.480 9.920 1.00 95.62 742 SER A O 1
ATOM 5819 N N . SER A 1 743 ? -7.984 -5.276 7.863 1.00 91.38 743 SER A N 1
ATOM 5820 C CA . SER A 1 743 ? -6.531 -5.037 7.802 1.00 91.38 743 SER A CA 1
ATOM 5821 C C . SER A 1 743 ? -6.174 -3.546 7.717 1.00 91.38 743 SER A C 1
ATOM 5823 O O . SER A 1 743 ? -7.036 -2.679 7.597 1.00 91.38 743 SER A O 1
ATOM 5825 N N . LEU A 1 744 ? -4.874 -3.231 7.694 1.00 88.75 744 LEU A N 1
ATOM 5826 C CA . LEU A 1 744 ? -4.358 -1.879 7.444 1.00 88.75 744 LEU A CA 1
ATOM 5827 C C . LEU A 1 744 ? -4.953 -1.211 6.188 1.00 88.75 744 LEU A C 1
ATOM 5829 O O . LEU A 1 744 ? -5.186 -0.007 6.200 1.00 88.75 744 LEU A O 1
ATOM 5833 N N . CYS A 1 745 ? -5.196 -1.971 5.116 1.00 85.06 745 CYS A N 1
ATOM 5834 C CA . CYS A 1 745 ? -5.660 -1.444 3.828 1.00 85.06 745 CYS A CA 1
ATOM 5835 C C . CYS A 1 745 ? -7.145 -1.732 3.537 1.00 85.06 745 CYS A C 1
ATOM 5837 O O . CYS A 1 745 ? -7.628 -1.432 2.442 1.00 85.06 745 CYS A O 1
ATOM 5839 N N . GLY A 1 746 ? -7.888 -2.289 4.496 1.00 87.81 746 GLY A N 1
ATOM 5840 C CA . GLY A 1 746 ? -9.329 -2.501 4.365 1.00 87.81 746 GLY A CA 1
ATOM 5841 C C . GLY A 1 746 ? -9.746 -3.619 3.396 1.00 87.81 746 GLY A C 1
ATOM 5842 O O . GLY A 1 746 ? -10.891 -3.628 2.950 1.00 87.81 746 GLY A O 1
ATOM 5843 N N . GLU A 1 747 ? -8.853 -4.526 2.998 1.00 93.94 747 GLU A N 1
ATOM 5844 C CA . GLU A 1 747 ? -9.140 -5.637 2.079 1.00 93.94 747 GLU A CA 1
ATOM 5845 C C . GLU A 1 747 ? -9.438 -6.966 2.785 1.00 93.94 747 GLU A C 1
ATOM 5847 O O . GLU A 1 747 ? -10.202 -7.771 2.253 1.00 93.94 747 GLU A O 1
ATOM 5852 N N . VAL A 1 748 ? -8.858 -7.204 3.966 1.00 95.56 748 VAL A N 1
ATOM 5853 C CA . VAL A 1 748 ? -8.997 -8.473 4.701 1.00 95.56 748 VAL A CA 1
ATOM 5854 C C . VAL A 1 748 ? -10.176 -8.384 5.658 1.00 95.56 748 VAL A C 1
ATOM 5856 O O . VAL A 1 748 ? -10.233 -7.460 6.465 1.00 95.56 748 VAL A O 1
ATOM 5859 N N . ILE A 1 749 ? -11.116 -9.325 5.586 1.00 97.06 749 ILE A N 1
ATOM 5860 C CA . ILE A 1 749 ? -12.329 -9.339 6.424 1.00 97.06 749 ILE A CA 1
ATOM 5861 C C . ILE A 1 749 ? -12.417 -10.698 7.112 1.00 97.06 749 ILE A C 1
ATOM 5863 O O . ILE A 1 749 ? -13.088 -11.613 6.634 1.00 97.06 749 ILE A O 1
ATOM 5867 N N . GLU A 1 750 ? -11.712 -10.813 8.232 1.00 97.31 750 GLU A N 1
ATOM 5868 C CA . GLU A 1 750 ? -11.543 -12.056 8.982 1.00 97.31 750 GLU A CA 1
ATOM 5869 C C . GLU A 1 750 ? -11.973 -11.878 10.438 1.00 97.31 750 GLU A C 1
ATOM 5871 O O . GLU A 1 750 ? -11.843 -10.800 11.022 1.00 97.31 750 GLU A O 1
ATOM 5876 N N . TYR A 1 751 ? -12.491 -12.949 11.032 1.00 97.19 751 TYR A N 1
ATOM 5877 C CA . TYR A 1 751 ? -12.865 -12.977 12.438 1.00 97.19 751 TYR A CA 1
ATOM 5878 C C . TYR A 1 751 ? -11.633 -12.834 13.339 1.00 97.19 751 TYR A C 1
ATOM 5880 O O . TYR A 1 751 ? -10.640 -13.541 13.174 1.00 97.19 751 TYR A O 1
ATOM 5888 N N . SER A 1 752 ? -11.729 -11.941 14.323 1.00 95.56 752 SER A N 1
ATOM 5889 C CA . SER A 1 752 ? -10.746 -11.796 15.394 1.00 95.56 752 SER A CA 1
ATOM 5890 C C . SER A 1 752 ? -11.453 -11.712 16.743 1.00 95.56 752 SER A C 1
ATOM 5892 O O . SER A 1 752 ? -12.596 -11.262 16.845 1.00 95.56 752 SER A O 1
ATOM 5894 N N . SER A 1 753 ? -10.772 -12.167 17.786 1.00 94.19 753 SER A N 1
ATOM 5895 C CA . SER A 1 753 ? -11.263 -12.171 19.162 1.00 94.19 753 SER A CA 1
ATOM 5896 C C . SER A 1 753 ? -10.093 -11.983 20.132 1.00 94.19 753 SER A C 1
ATOM 5898 O O . SER A 1 753 ? -8.938 -12.093 19.719 1.00 94.19 753 SER A O 1
ATOM 5900 N N . PRO A 1 754 ? -10.344 -11.748 21.432 1.00 90.50 754 PRO A N 1
ATOM 5901 C CA . PRO A 1 754 ? -9.282 -11.685 22.440 1.00 90.50 754 PRO A CA 1
ATOM 5902 C C . PRO A 1 754 ? -8.363 -12.922 22.483 1.00 90.50 754 PRO A C 1
ATOM 5904 O O . PRO A 1 754 ? -7.253 -12.849 23.009 1.00 90.50 754 PRO A O 1
ATOM 5907 N N . THR A 1 755 ? -8.811 -14.062 21.947 1.00 92.12 755 THR A N 1
ATOM 5908 C CA . THR A 1 755 ? -8.040 -15.314 21.883 1.00 92.12 755 THR A CA 1
ATOM 5909 C C . THR A 1 755 ? -7.530 -15.651 20.480 1.00 92.12 755 THR A C 1
ATOM 5911 O O . THR A 1 755 ? -6.782 -16.616 20.326 1.00 92.12 755 THR A O 1
ATOM 5914 N N . GLU A 1 756 ? -7.933 -14.902 19.451 1.00 95.38 756 GLU A N 1
ATOM 5915 C CA . GLU A 1 756 ? -7.654 -15.206 18.045 1.00 95.38 756 GLU A CA 1
ATOM 5916 C C . GLU A 1 756 ? -7.300 -13.935 17.273 1.00 95.38 756 GLU A C 1
ATOM 5918 O O . GLU A 1 756 ? -8.150 -13.087 17.003 1.00 95.38 756 GLU A O 1
ATOM 5923 N N . THR A 1 757 ? -6.039 -13.833 16.863 1.00 96.56 757 THR A N 1
ATOM 5924 C CA . THR A 1 757 ? -5.566 -12.768 15.974 1.00 96.56 757 THR A CA 1
ATOM 5925 C C . THR A 1 757 ? -5.682 -13.271 14.545 1.00 96.56 757 THR A C 1
ATOM 5927 O O . THR A 1 757 ? -5.033 -14.257 14.203 1.00 96.56 757 THR A O 1
ATOM 5930 N N . ALA A 1 758 ? -6.495 -12.635 13.704 1.00 96.94 758 ALA A N 1
ATOM 5931 C CA . ALA A 1 758 ? -6.648 -13.092 12.323 1.00 96.94 758 ALA A CA 1
ATOM 5932 C C . ALA A 1 758 ? -5.371 -12.832 11.513 1.00 96.94 758 ALA A C 1
ATOM 5934 O O . ALA A 1 758 ? -4.633 -11.887 11.810 1.00 96.94 758 ALA A O 1
ATOM 5935 N N . VAL A 1 759 ? -5.099 -13.674 10.516 1.00 95.06 759 VAL A N 1
ATOM 5936 C CA . VAL A 1 759 ? -3.862 -13.648 9.729 1.00 95.06 759 VAL A CA 1
ATOM 5937 C C . VAL A 1 759 ? -4.179 -13.951 8.277 1.00 95.06 759 VAL A C 1
ATOM 5939 O O . VAL A 1 759 ? -4.652 -15.041 7.976 1.00 95.06 759 VAL A O 1
ATOM 5942 N N . CYS A 1 760 ? -3.781 -13.056 7.373 1.00 92.38 760 CYS A N 1
ATOM 5943 C CA . CYS A 1 760 ? -3.960 -13.273 5.941 1.00 92.38 760 CYS A CA 1
ATOM 5944 C C . CYS A 1 760 ? -2.624 -13.440 5.202 1.00 92.38 760 CYS A C 1
ATOM 5946 O O . CYS A 1 760 ? -1.684 -12.638 5.337 1.00 92.38 760 CYS A O 1
ATOM 5948 N N . ASN A 1 761 ? -2.552 -14.504 4.398 1.00 92.06 761 ASN A N 1
ATOM 5949 C CA . ASN A 1 761 ? -1.439 -14.811 3.503 1.00 92.06 761 ASN A CA 1
ATOM 5950 C C . ASN A 1 761 ? -1.780 -14.365 2.081 1.00 92.06 761 ASN A C 1
ATOM 5952 O O . ASN A 1 761 ? -2.763 -14.827 1.505 1.00 92.06 761 ASN A O 1
ATOM 5956 N N . ASN A 1 762 ? -0.942 -13.500 1.511 1.00 92.44 762 ASN A N 1
ATOM 5957 C CA . ASN A 1 762 ? -1.278 -12.727 0.321 1.00 92.44 762 ASN A CA 1
ATOM 5958 C C . ASN A 1 762 ? -0.396 -13.081 -0.888 1.00 92.44 762 ASN A C 1
ATOM 5960 O O . ASN A 1 762 ? 0.828 -13.201 -0.780 1.00 92.44 762 ASN A O 1
ATOM 5964 N N . ALA A 1 763 ? -1.008 -13.170 -2.068 1.00 96.12 763 ALA A N 1
ATOM 5965 C CA . ALA A 1 763 ? -0.319 -13.225 -3.359 1.00 96.12 763 ALA A CA 1
ATOM 5966 C C . ALA A 1 763 ? -1.115 -12.459 -4.421 1.00 96.12 763 ALA A C 1
ATOM 5968 O O . ALA A 1 763 ? -2.318 -12.267 -4.282 1.00 96.12 763 ALA A O 1
ATOM 5969 N N . SER A 1 764 ? -0.453 -12.019 -5.492 1.00 97.12 764 SER A N 1
ATOM 5970 C CA . SER A 1 764 ? -1.091 -11.245 -6.564 1.00 97.12 764 SER A CA 1
ATOM 5971 C C . SER A 1 764 ? -0.783 -11.817 -7.947 1.00 97.12 764 SER A C 1
ATOM 5973 O O . SER A 1 764 ? 0.375 -12.084 -8.279 1.00 97.12 764 SER A O 1
ATOM 5975 N N . ILE A 1 765 ? -1.827 -11.986 -8.760 1.00 98.12 765 ILE A N 1
ATOM 5976 C CA . ILE A 1 765 ? -1.747 -12.485 -10.139 1.00 98.12 765 ILE A CA 1
ATOM 5977 C C . ILE A 1 765 ? -1.514 -11.319 -11.113 1.00 98.12 765 ILE A C 1
ATOM 5979 O O . ILE A 1 765 ? -2.210 -10.304 -11.056 1.00 98.12 765 ILE A O 1
ATOM 5983 N N . ALA A 1 766 ? -0.558 -11.464 -12.034 1.00 95.62 766 ALA A N 1
ATOM 5984 C CA . ALA A 1 766 ? -0.207 -10.438 -13.014 1.00 95.62 766 ALA A CA 1
ATOM 5985 C C . ALA A 1 766 ? -1.085 -10.528 -14.273 1.00 95.62 766 ALA A C 1
ATOM 5987 O O . ALA A 1 766 ? -0.747 -11.204 -15.247 1.00 95.62 766 ALA A O 1
ATOM 5988 N N . LEU A 1 767 ? -2.208 -9.806 -14.271 1.00 97.06 767 LEU A N 1
ATOM 5989 C CA . LEU A 1 767 ? -3.224 -9.850 -15.332 1.00 97.06 767 LEU A CA 1
ATOM 5990 C C . LEU A 1 767 ? -2.704 -9.592 -16.763 1.00 97.06 767 LEU A C 1
ATOM 5992 O O . LEU A 1 767 ? -3.188 -10.255 -17.684 1.00 97.06 767 LEU A O 1
ATOM 5996 N N . PRO A 1 768 ? -1.704 -8.719 -17.004 1.00 92.75 768 PRO A N 1
ATOM 5997 C CA . PRO A 1 768 ? -1.193 -8.470 -18.356 1.00 92.75 768 PRO A CA 1
ATOM 5998 C C . PRO A 1 768 ? -0.597 -9.707 -19.021 1.00 92.75 768 PRO A C 1
ATOM 6000 O O . PRO A 1 768 ? -0.582 -9.804 -20.248 1.00 92.75 768 PRO A O 1
ATOM 6003 N N . ARG A 1 769 ? -0.124 -10.677 -18.227 1.00 91.00 769 ARG A N 1
ATOM 6004 C CA . ARG A 1 769 ? 0.516 -11.891 -18.745 1.00 91.00 769 ARG A CA 1
ATOM 6005 C C . ARG A 1 769 ? -0.470 -12.847 -19.420 1.00 91.00 769 ARG A C 1
ATOM 6007 O O . ARG A 1 769 ? -0.057 -13.684 -20.215 1.00 91.00 769 ARG A O 1
ATOM 6014 N N . PHE A 1 770 ? -1.762 -12.687 -19.152 1.00 93.50 770 PHE A N 1
ATOM 6015 C CA . PHE A 1 770 ? -2.829 -13.491 -19.745 1.00 93.50 770 PHE A CA 1
ATOM 6016 C C . PHE A 1 770 ? -3.356 -12.897 -21.058 1.00 93.50 770 PHE A C 1
ATOM 6018 O O . PHE A 1 770 ? -4.215 -13.499 -21.696 1.00 93.50 770 PHE A O 1
ATOM 6025 N N . VAL A 1 771 ? -2.845 -11.743 -21.505 1.00 92.25 771 VAL A N 1
ATOM 6026 C CA . VAL A 1 771 ? -3.172 -11.196 -22.827 1.00 92.25 771 VAL A CA 1
ATOM 6027 C C . VAL A 1 771 ? -2.290 -11.856 -23.888 1.00 92.25 771 VAL A C 1
ATOM 6029 O O . VAL A 1 771 ? -1.064 -11.844 -23.786 1.00 92.25 771 VAL A O 1
ATOM 6032 N N . ARG A 1 772 ? -2.912 -12.419 -24.927 1.00 87.50 772 ARG A N 1
ATOM 6033 C CA . ARG A 1 772 ? -2.236 -13.160 -26.002 1.00 87.50 772 ARG A CA 1
ATOM 6034 C C . ARG A 1 772 ? -2.653 -12.687 -27.378 1.00 87.50 772 ARG A C 1
ATOM 6036 O O . ARG A 1 772 ? -3.775 -12.232 -27.567 1.00 87.50 772 ARG A O 1
ATOM 6043 N N . GLU A 1 773 ? -1.763 -12.843 -28.351 1.00 86.81 773 GLU A N 1
ATOM 6044 C CA . GLU A 1 773 ? -2.062 -12.617 -29.764 1.00 86.81 773 GLU A CA 1
ATOM 6045 C C . GLU A 1 773 ? -2.630 -13.880 -30.422 1.00 86.81 773 GLU A C 1
ATOM 6047 O O . GLU A 1 773 ? -2.190 -15.003 -30.177 1.00 86.81 773 GLU A O 1
ATOM 6052 N N . LYS A 1 774 ? -3.626 -13.698 -31.289 1.00 83.88 774 LYS A N 1
ATOM 6053 C CA . LYS A 1 774 ? -4.227 -14.764 -32.091 1.00 83.88 774 LYS A CA 1
ATOM 6054 C C . LYS A 1 774 ? -3.180 -15.323 -33.056 1.00 83.88 774 LYS A C 1
ATOM 6056 O O . LYS A 1 774 ? -2.469 -14.563 -33.707 1.00 83.88 774 LYS A O 1
ATOM 6061 N N . ASN A 1 775 ? -3.166 -16.645 -33.222 1.00 77.19 775 ASN A N 1
ATOM 6062 C CA . ASN A 1 775 ? -2.285 -17.378 -34.144 1.00 77.19 775 ASN A CA 1
ATOM 6063 C C . ASN A 1 775 ? -0.782 -17.367 -33.792 1.00 77.19 775 ASN A C 1
ATOM 6065 O O . ASN A 1 775 ? 0.028 -17.761 -34.630 1.00 77.19 775 ASN A O 1
ATOM 6069 N N . VAL A 1 776 ? -0.399 -16.970 -32.573 1.00 73.06 776 VAL A N 1
ATOM 6070 C CA . VAL A 1 776 ? 0.963 -17.175 -32.047 1.00 73.06 776 VAL A CA 1
ATOM 6071 C C . VAL A 1 776 ? 1.009 -18.521 -31.303 1.00 73.06 776 VAL A C 1
ATOM 6073 O O . VAL A 1 776 ? 0.100 -18.790 -30.514 1.00 73.06 776 VAL A O 1
ATOM 6076 N N . PRO A 1 777 ? 2.005 -19.399 -31.556 1.00 65.62 777 PRO A N 1
ATOM 6077 C CA . PRO A 1 777 ? 2.137 -20.675 -30.851 1.00 65.62 777 PRO A CA 1
ATOM 6078 C C . PRO A 1 777 ? 2.184 -20.505 -29.327 1.00 65.62 777 PRO A C 1
ATOM 6080 O O . PRO A 1 777 ? 2.753 -19.541 -28.823 1.00 65.62 777 PRO A O 1
ATOM 6083 N N . LEU A 1 778 ? 1.617 -21.481 -28.606 1.00 60.94 778 LEU A N 1
ATOM 6084 C CA . LEU A 1 778 ? 1.560 -21.525 -27.136 1.00 60.94 778 LEU A CA 1
ATOM 6085 C C . LEU A 1 778 ? 2.942 -21.424 -26.470 1.00 60.94 778 LEU A C 1
ATOM 6087 O O . LEU A 1 778 ? 3.046 -20.872 -25.377 1.00 60.94 778 LEU A O 1
ATOM 6091 N N . GLU A 1 779 ? 3.990 -21.913 -27.137 1.00 59.09 779 GLU A N 1
ATOM 6092 C CA . GLU A 1 779 ? 5.372 -21.815 -26.676 1.00 59.09 779 GLU A CA 1
ATOM 6093 C C . GLU A 1 779 ? 6.373 -21.631 -27.833 1.00 59.09 779 GLU A C 1
ATOM 6095 O O . GLU A 1 779 ? 6.163 -22.181 -28.920 1.00 59.09 779 GLU A O 1
ATOM 6100 N N . PRO A 1 780 ? 7.494 -20.919 -27.592 1.00 53.94 780 PRO A N 1
ATOM 6101 C CA . PRO A 1 780 ? 7.764 -20.107 -26.400 1.00 53.94 780 PRO A CA 1
ATOM 6102 C C . PRO A 1 780 ? 6.908 -18.834 -26.432 1.00 53.94 780 PRO A C 1
ATOM 6104 O O . PRO A 1 780 ? 6.586 -18.366 -27.512 1.00 53.94 780 PRO A O 1
ATOM 6107 N N . HIS A 1 781 ? 6.538 -18.280 -25.274 1.00 53.50 781 HIS A N 1
ATOM 6108 C CA . HIS A 1 781 ? 5.754 -17.040 -25.143 1.00 53.50 781 HIS A CA 1
ATOM 6109 C C . HIS A 1 781 ? 6.702 -15.827 -25.003 1.00 53.50 781 HIS A C 1
ATOM 6111 O O . HIS A 1 781 ? 6.997 -15.433 -23.866 1.00 53.50 781 HIS A O 1
ATOM 6117 N N . PRO A 1 782 ? 7.229 -15.219 -26.092 1.00 46.72 782 PRO A N 1
ATOM 6118 C CA . PRO A 1 782 ? 8.447 -14.419 -26.020 1.00 46.72 782 PRO A CA 1
ATOM 6119 C C . PRO A 1 782 ? 8.223 -12.921 -26.275 1.00 46.72 782 PRO A C 1
ATOM 6121 O O . PRO A 1 782 ? 9.177 -12.159 -26.182 1.00 46.72 782 PRO A O 1
ATOM 6124 N N . SER A 1 783 ? 7.008 -12.456 -26.566 1.00 52.16 783 SER A N 1
ATOM 6125 C CA . SER A 1 783 ? 6.724 -11.029 -26.731 1.00 52.16 783 SER A CA 1
ATOM 6126 C C . SER A 1 783 ? 6.180 -10.460 -25.422 1.00 52.16 783 SER A C 1
ATOM 6128 O O . SER A 1 783 ? 5.101 -10.827 -24.955 1.00 52.16 783 SER A O 1
ATOM 6130 N N . ILE A 1 784 ? 6.947 -9.564 -24.797 1.00 63.69 784 ILE A N 1
ATOM 6131 C CA . ILE A 1 784 ? 6.379 -8.595 -23.858 1.00 63.69 784 ILE A CA 1
ATOM 6132 C C . ILE A 1 784 ? 5.450 -7.733 -24.713 1.00 63.69 784 ILE A C 1
ATOM 6134 O O . ILE A 1 784 ? 5.924 -6.945 -25.526 1.00 63.69 784 ILE A O 1
ATOM 6138 N N . LEU A 1 785 ? 4.138 -7.945 -24.605 1.00 80.00 785 LEU A N 1
ATOM 6139 C CA . LEU A 1 785 ? 3.174 -7.091 -25.289 1.00 80.00 785 LEU A CA 1
ATOM 6140 C C . LEU A 1 785 ? 3.225 -5.704 -24.645 1.00 80.00 785 LEU A C 1
ATOM 6142 O O . LEU A 1 785 ? 3.190 -5.576 -23.419 1.00 80.00 785 LEU A O 1
ATOM 6146 N N . VAL A 1 786 ? 3.313 -4.673 -25.478 1.00 83.44 786 VAL A N 1
ATOM 6147 C CA . VAL A 1 786 ? 3.301 -3.266 -25.069 1.00 83.44 786 VAL A CA 1
ATOM 6148 C C . VAL A 1 786 ? 2.381 -2.501 -26.023 1.00 83.44 786 VAL A C 1
ATOM 6150 O O . VAL A 1 786 ? 2.102 -2.957 -27.135 1.00 83.44 786 VAL A O 1
ATOM 6153 N N . GLY A 1 787 ? 1.847 -1.377 -25.544 1.00 86.94 787 GLY A N 1
ATOM 6154 C CA . GLY A 1 787 ? 0.948 -0.526 -26.317 1.00 86.94 787 GLY A CA 1
ATOM 6155 C C . GLY A 1 787 ? -0.441 -1.120 -26.566 1.00 86.94 787 GLY A C 1
ATOM 6156 O O . GLY A 1 787 ? -0.709 -2.296 -26.302 1.00 86.94 787 GLY A O 1
ATOM 6157 N N . SER A 1 788 ? -1.341 -0.291 -27.080 1.00 90.56 788 SER A N 1
ATOM 6158 C CA . SER A 1 788 ? -2.703 -0.659 -27.484 1.00 90.56 788 SER A CA 1
ATOM 6159 C C . SER A 1 788 ? -2.819 -0.944 -28.988 1.00 90.56 788 SER A C 1
ATOM 6161 O O . SER A 1 788 ? -3.807 -1.539 -29.446 1.00 90.56 788 SER A O 1
ATOM 6163 N N . LEU A 1 789 ? -1.803 -0.561 -29.771 1.00 85.12 789 LEU A N 1
ATOM 6164 C CA . LEU A 1 789 ? -1.717 -0.870 -31.196 1.00 85.12 789 LEU A CA 1
ATOM 6165 C C . LEU A 1 789 ? -1.712 -2.397 -31.407 1.00 85.12 789 LEU A C 1
ATOM 6167 O O . LEU A 1 789 ? -1.020 -3.142 -30.721 1.00 85.12 789 LEU A O 1
ATOM 6171 N N . GLY A 1 790 ? -2.543 -2.890 -32.331 1.00 83.19 790 GLY A N 1
ATOM 6172 C CA . GLY A 1 790 ? -2.702 -4.333 -32.580 1.00 83.19 790 GLY A CA 1
ATOM 6173 C C . GLY A 1 790 ? -3.678 -5.069 -31.645 1.00 83.19 790 GLY A C 1
ATOM 6174 O O . GLY A 1 790 ? -3.914 -6.261 -31.841 1.00 83.19 790 GLY A O 1
ATOM 6175 N N . SER A 1 791 ? -4.325 -4.371 -30.705 1.00 88.38 791 SER A N 1
ATOM 6176 C CA . SER A 1 791 ? -5.330 -4.915 -29.765 1.00 88.38 791 SER A CA 1
ATOM 6177 C C . SER A 1 791 ? -6.405 -5.818 -30.386 1.00 88.38 791 SER A C 1
ATOM 6179 O O . SER A 1 791 ? -6.801 -6.809 -29.781 1.00 88.38 791 SER A O 1
ATOM 6181 N N . LYS A 1 792 ? -6.840 -5.563 -31.628 1.00 87.50 792 LYS A N 1
ATOM 6182 C CA . LYS A 1 792 ? -7.834 -6.400 -32.345 1.00 87.50 792 LYS A CA 1
ATOM 6183 C C . LYS A 1 792 ? -7.394 -7.860 -32.541 1.00 87.50 792 LYS A C 1
ATOM 6185 O O . LYS A 1 792 ? -8.232 -8.769 -32.633 1.00 87.50 792 LYS A O 1
ATOM 6190 N N . ASN A 1 793 ? -6.084 -8.084 -32.605 1.00 88.44 793 ASN A N 1
ATOM 6191 C CA . ASN A 1 793 ? -5.488 -9.408 -32.724 1.00 88.44 793 ASN A CA 1
ATOM 6192 C C . ASN A 1 793 ? -5.229 -10.054 -31.363 1.00 88.44 793 ASN A C 1
ATOM 6194 O O . ASN A 1 793 ? -4.710 -11.163 -31.340 1.00 88.44 793 ASN A O 1
ATOM 6198 N N . ARG A 1 794 ? -5.601 -9.417 -30.249 1.00 91.94 794 ARG A N 1
ATOM 6199 C CA . ARG A 1 794 ? -5.354 -9.925 -28.900 1.00 91.94 794 ARG A CA 1
ATOM 6200 C C . ARG A 1 794 ? -6.623 -10.493 -28.254 1.00 91.94 794 ARG A C 1
ATOM 6202 O O . ARG A 1 794 ? -7.740 -10.186 -28.675 1.00 91.94 794 ARG A O 1
ATOM 6209 N N . TYR A 1 795 ? -6.449 -11.374 -27.277 1.00 93.00 795 TYR A N 1
ATOM 6210 C CA . TYR A 1 795 ? -7.509 -11.941 -26.440 1.00 93.00 795 TYR A CA 1
ATOM 6211 C C . TYR A 1 795 ? -6.976 -12.235 -25.031 1.00 93.00 795 TYR A C 1
ATOM 6213 O O . TYR A 1 795 ? -5.764 -12.278 -24.826 1.00 93.00 795 TYR A O 1
ATOM 6221 N N . PHE A 1 796 ? -7.878 -12.418 -24.066 1.00 95.19 796 PHE A N 1
ATOM 6222 C CA . PHE A 1 796 ? -7.531 -12.769 -22.688 1.00 95.19 796 PHE A CA 1
ATOM 6223 C C . PHE A 1 796 ? -7.663 -14.285 -22.468 1.00 95.19 796 PHE A C 1
ATOM 6225 O O . PHE A 1 796 ? -8.704 -14.867 -22.784 1.00 95.19 796 PHE A O 1
ATOM 6232 N N . ASP A 1 797 ? -6.613 -14.923 -21.956 1.00 94.88 797 ASP A N 1
ATOM 6233 C CA . ASP A 1 797 ? -6.511 -16.369 -21.747 1.00 94.88 797 ASP A CA 1
ATOM 6234 C C . ASP A 1 797 ? -6.990 -16.771 -20.342 1.00 94.88 797 ASP A C 1
ATOM 6236 O O . ASP A 1 797 ? -6.246 -16.726 -19.358 1.00 94.88 797 ASP A O 1
ATOM 6240 N N . PHE A 1 798 ? -8.264 -17.157 -20.255 1.00 96.62 798 PHE A N 1
ATOM 6241 C CA . PHE A 1 798 ? -8.892 -17.576 -19.001 1.00 96.62 798 PHE A CA 1
ATOM 6242 C C . PHE A 1 798 ? -8.457 -18.972 -18.532 1.00 96.62 798 PHE A C 1
ATOM 6244 O O . PHE A 1 798 ? -8.476 -19.225 -17.330 1.00 96.62 798 PHE A O 1
ATOM 6251 N N . ASP A 1 799 ? -8.032 -19.857 -19.437 1.00 94.75 799 ASP A N 1
ATOM 6252 C CA . ASP A 1 799 ? -7.604 -21.216 -19.080 1.00 94.75 799 ASP A CA 1
ATOM 6253 C C . ASP A 1 799 ? -6.253 -21.183 -18.357 1.00 94.75 799 ASP A C 1
ATOM 6255 O O . ASP A 1 799 ? -6.042 -21.864 -17.349 1.00 94.75 799 ASP A O 1
ATOM 6259 N N . MET A 1 800 ? -5.338 -20.326 -18.820 1.00 93.94 800 MET A N 1
ATOM 6260 C CA . MET A 1 800 ? -4.081 -20.098 -18.115 1.00 93.94 800 MET A CA 1
ATOM 6261 C C . MET A 1 800 ? -4.312 -19.386 -16.773 1.00 93.94 800 MET A C 1
ATOM 6263 O O . MET A 1 800 ? -3.664 -19.735 -15.785 1.00 93.94 800 MET A O 1
ATOM 6267 N N . LEU A 1 801 ? -5.257 -18.436 -16.700 1.00 97.44 801 LEU A N 1
ATOM 6268 C CA . LEU A 1 801 ? -5.640 -17.784 -15.438 1.00 97.44 801 LEU A CA 1
ATOM 6269 C C . LEU A 1 801 ? -6.170 -18.799 -14.421 1.00 97.44 801 LEU A C 1
ATOM 6271 O O . LEU A 1 801 ? -5.765 -18.775 -13.258 1.00 97.44 801 LEU A O 1
ATOM 6275 N N . ALA A 1 802 ? -7.023 -19.719 -14.868 1.00 97.62 802 ALA A N 1
ATOM 6276 C CA . ALA A 1 802 ? -7.532 -20.821 -14.067 1.00 97.62 802 ALA A CA 1
ATOM 6277 C C . ALA A 1 802 ? -6.402 -21.695 -13.498 1.00 97.62 802 ALA A C 1
ATOM 6279 O O . ALA A 1 802 ? -6.385 -21.970 -12.295 1.00 97.62 802 ALA A O 1
ATOM 6280 N N . LYS A 1 803 ? -5.429 -22.081 -14.339 1.00 96.62 803 LYS A N 1
ATOM 6281 C CA . LYS A 1 803 ? -4.270 -22.882 -13.912 1.00 96.62 803 LYS A CA 1
ATOM 6282 C C . LYS A 1 803 ? -3.438 -22.155 -12.852 1.00 96.62 803 LYS A C 1
ATOM 6284 O O . LYS A 1 803 ? -3.159 -22.723 -11.800 1.00 96.62 803 LYS A O 1
ATOM 6289 N N . VAL A 1 804 ? -3.054 -20.905 -13.121 1.00 97.38 804 VAL A N 1
ATOM 6290 C CA . VAL A 1 804 ? -2.218 -20.114 -12.202 1.00 97.38 804 VAL A CA 1
ATOM 6291 C C . VAL A 1 804 ? -2.938 -19.887 -10.875 1.00 97.38 804 VAL A C 1
ATOM 6293 O O . VAL A 1 804 ? -2.326 -20.031 -9.824 1.00 97.38 804 VAL A O 1
ATOM 6296 N N . THR A 1 805 ? -4.241 -19.605 -10.904 1.00 98.25 805 THR A N 1
ATOM 6297 C CA . THR A 1 805 ? -5.026 -19.390 -9.680 1.00 98.25 805 THR A CA 1
ATOM 6298 C C . THR A 1 805 ? -5.045 -20.625 -8.780 1.00 98.25 805 THR A C 1
ATOM 6300 O O . THR A 1 805 ? -4.884 -20.494 -7.569 1.00 98.25 805 THR A O 1
ATOM 6303 N N . ALA A 1 806 ? -5.211 -21.821 -9.353 1.00 97.69 806 ALA A N 1
ATOM 6304 C CA . ALA A 1 806 ? -5.222 -23.061 -8.580 1.00 97.69 806 ALA A CA 1
ATOM 6305 C C . ALA A 1 806 ? -3.881 -23.314 -7.866 1.00 97.69 806 ALA A C 1
ATOM 6307 O O . ALA A 1 806 ? -3.868 -23.727 -6.707 1.00 97.69 806 ALA A O 1
ATOM 6308 N N . ILE A 1 807 ? -2.765 -23.010 -8.535 1.00 97.19 807 ILE A N 1
ATOM 6309 C CA . ILE A 1 807 ? -1.418 -23.137 -7.960 1.00 97.19 807 ILE A CA 1
ATOM 6310 C C . ILE A 1 807 ? -1.221 -22.111 -6.845 1.00 97.19 807 ILE A C 1
ATOM 6312 O O . ILE A 1 807 ? -0.868 -22.489 -5.736 1.00 97.19 807 ILE A O 1
ATOM 6316 N N . VAL A 1 808 ? -1.568 -20.841 -7.080 1.00 98.00 808 VAL A N 1
ATOM 6317 C CA . VAL A 1 808 ? -1.472 -19.791 -6.052 1.00 98.00 808 VAL A CA 1
ATOM 6318 C C . VAL A 1 808 ? -2.291 -20.144 -4.804 1.00 98.00 808 VAL A C 1
ATOM 6320 O O . VAL A 1 808 ? -1.815 -19.936 -3.690 1.00 98.00 808 VAL A O 1
ATOM 6323 N N . ALA A 1 809 ? -3.496 -20.703 -4.963 1.00 97.62 809 ALA A N 1
ATOM 6324 C CA . ALA A 1 809 ? -4.307 -21.159 -3.833 1.00 97.62 809 ALA A CA 1
ATOM 6325 C C . ALA A 1 809 ? -3.610 -22.271 -3.023 1.00 97.62 809 ALA A C 1
ATOM 6327 O O . ALA A 1 809 ? -3.609 -22.228 -1.794 1.00 97.62 809 ALA A O 1
ATOM 6328 N N . SER A 1 810 ? -2.984 -23.235 -3.707 1.00 96.62 810 SER A N 1
ATOM 6329 C CA . SER A 1 810 ? -2.205 -24.314 -3.084 1.00 96.62 810 SER A CA 1
ATOM 6330 C C . SER A 1 810 ? -0.970 -23.788 -2.347 1.00 96.62 810 SER A C 1
ATOM 6332 O O . SER A 1 810 ? -0.722 -24.166 -1.201 1.00 96.62 810 SER A O 1
ATOM 6334 N N . ASP A 1 811 ? -0.233 -22.861 -2.960 1.00 97.19 811 ASP A N 1
ATOM 6335 C CA . ASP A 1 811 ? 0.964 -22.255 -2.374 1.00 97.19 811 ASP A CA 1
ATOM 6336 C C . ASP A 1 811 ? 0.615 -21.475 -1.101 1.00 97.19 811 ASP A C 1
ATOM 6338 O O . ASP A 1 811 ? 1.287 -21.609 -0.077 1.00 97.19 811 ASP A O 1
ATOM 6342 N N . LEU A 1 812 ? -0.471 -20.694 -1.133 1.00 97.38 812 LEU A N 1
ATOM 6343 C CA . LEU A 1 812 ? -0.947 -19.947 0.031 1.00 97.38 812 LEU A CA 1
ATOM 6344 C C . LEU A 1 812 ? -1.441 -20.866 1.161 1.00 97.38 812 LEU A C 1
ATOM 6346 O O . LEU A 1 812 ? -1.219 -20.531 2.325 1.00 97.38 812 LEU A O 1
ATOM 6350 N N . ASP A 1 813 ? -2.057 -22.017 0.860 1.00 97.12 813 ASP A N 1
ATOM 6351 C CA . ASP A 1 813 ? -2.426 -22.993 1.899 1.00 97.12 813 ASP A CA 1
ATOM 6352 C C . ASP A 1 813 ? -1.188 -23.631 2.546 1.00 97.12 813 ASP A C 1
ATOM 6354 O O . ASP A 1 813 ? -1.140 -23.751 3.770 1.00 97.12 813 ASP A O 1
ATOM 6358 N N . LYS A 1 814 ? -0.154 -23.967 1.760 1.00 95.69 814 LYS A N 1
ATOM 6359 C CA . LYS A 1 814 ? 1.126 -24.483 2.287 1.00 95.69 814 LYS A CA 1
ATOM 6360 C C . LYS A 1 814 ? 1.837 -23.453 3.171 1.00 95.69 814 LYS A C 1
ATOM 6362 O O . LYS A 1 814 ? 2.387 -23.808 4.214 1.00 95.69 814 LYS A O 1
ATOM 6367 N N . ILE A 1 815 ? 1.772 -22.167 2.809 1.00 96.00 815 ILE A N 1
ATOM 6368 C CA . ILE A 1 815 ? 2.332 -21.072 3.619 1.00 96.00 815 ILE A CA 1
ATOM 6369 C C . ILE A 1 815 ? 1.755 -21.064 5.040 1.00 96.00 815 ILE A C 1
ATOM 6371 O O . ILE A 1 815 ? 2.502 -20.781 5.972 1.00 96.00 815 ILE A O 1
ATOM 6375 N N . ILE A 1 816 ? 0.474 -21.398 5.240 1.00 96.06 816 ILE A N 1
ATOM 6376 C CA . ILE A 1 816 ? -0.145 -21.433 6.579 1.00 96.06 816 ILE A CA 1
ATOM 6377 C C . ILE A 1 816 ? 0.613 -22.381 7.516 1.00 96.06 816 ILE A C 1
ATOM 6379 O O . ILE A 1 816 ? 0.803 -22.051 8.690 1.00 96.06 816 ILE A O 1
ATOM 6383 N N . ASP A 1 817 ? 1.066 -23.524 7.002 1.00 94.38 817 ASP A N 1
ATOM 6384 C CA . ASP A 1 817 ? 1.746 -24.547 7.799 1.00 94.38 817 ASP A CA 1
ATOM 6385 C C . ASP A 1 817 ? 3.236 -24.231 8.007 1.00 94.38 817 ASP A C 1
ATOM 6387 O O . ASP A 1 817 ? 3.776 -24.497 9.081 1.00 94.38 817 ASP A O 1
ATOM 6391 N N . VAL A 1 818 ? 3.891 -23.631 7.007 1.00 92.50 818 VAL A N 1
ATOM 6392 C CA . VAL A 1 818 ? 5.315 -23.246 7.063 1.00 92.50 818 VAL A CA 1
ATOM 6393 C C . VAL A 1 818 ? 5.550 -21.987 7.906 1.00 92.50 818 VAL A C 1
ATOM 6395 O O . VAL A 1 818 ? 6.628 -21.801 8.474 1.00 92.50 818 VAL A O 1
ATOM 6398 N N . ASN A 1 819 ? 4.565 -21.092 7.975 1.00 93.38 819 ASN A N 1
ATOM 6399 C CA . ASN A 1 819 ? 4.717 -19.779 8.586 1.00 93.38 819 ASN A CA 1
ATOM 6400 C C . ASN A 1 819 ? 5.116 -19.852 10.071 1.00 93.38 819 ASN A C 1
ATOM 6402 O O . ASN A 1 819 ? 4.482 -20.521 10.889 1.00 93.38 819 ASN A O 1
ATOM 6406 N N . HIS A 1 820 ? 6.124 -19.066 10.444 1.00 92.44 820 HIS A N 1
ATOM 6407 C CA . HIS A 1 820 ? 6.463 -18.806 11.835 1.00 92.44 820 HIS A CA 1
ATOM 6408 C C . HIS A 1 820 ? 5.570 -17.692 12.386 1.00 92.44 820 HIS A C 1
ATOM 6410 O O . HIS A 1 820 ? 5.690 -16.526 12.004 1.00 92.44 820 HIS A O 1
ATOM 6416 N N . TYR A 1 821 ? 4.670 -18.054 13.298 1.00 92.94 821 TYR A N 1
ATOM 6417 C CA . TYR A 1 821 ? 3.741 -17.106 13.901 1.00 92.94 821 TYR A CA 1
ATOM 6418 C C . TYR A 1 821 ? 4.406 -16.341 15.053 1.00 92.94 821 TYR A C 1
ATOM 6420 O O . TYR A 1 821 ? 4.930 -16.976 15.968 1.00 92.94 821 TYR A O 1
ATOM 6428 N N . PRO A 1 822 ? 4.354 -14.996 15.047 1.00 88.44 822 PRO A N 1
ATOM 6429 C CA . PRO A 1 822 ? 4.944 -14.179 16.108 1.00 88.44 822 PRO A CA 1
ATOM 6430 C C . PRO A 1 822 ? 4.228 -14.328 17.458 1.00 88.44 822 PRO A C 1
ATOM 6432 O O . PRO A 1 822 ? 4.843 -14.129 18.503 1.00 88.44 822 PRO A O 1
ATOM 6435 N N . VAL A 1 823 ? 2.934 -14.663 17.437 1.00 92.31 823 VAL A N 1
ATOM 6436 C CA . VAL A 1 823 ? 2.081 -14.834 18.620 1.00 92.31 823 VAL A CA 1
ATOM 6437 C C . VAL A 1 823 ? 1.191 -16.073 18.465 1.00 92.31 823 VAL A C 1
ATOM 6439 O O . VAL A 1 823 ? 0.782 -16.422 17.354 1.00 92.31 823 VAL A O 1
ATOM 6442 N N . ASP A 1 824 ? 0.873 -16.746 19.572 1.00 94.19 824 ASP A N 1
ATOM 6443 C CA . ASP A 1 824 ? 0.105 -18.003 19.557 1.00 94.19 824 ASP A CA 1
ATOM 6444 C C . ASP A 1 824 ? -1.363 -17.813 19.141 1.00 94.19 824 ASP A C 1
ATOM 6446 O O . ASP A 1 824 ? -1.952 -18.689 18.501 1.00 94.19 824 ASP A O 1
ATOM 6450 N N . THR A 1 825 ? -1.950 -16.654 19.448 1.00 95.00 825 THR A N 1
ATOM 6451 C CA . THR A 1 825 ? -3.301 -16.256 19.013 1.00 95.00 825 THR A CA 1
ATOM 6452 C C . THR A 1 825 ? -3.407 -16.218 17.486 1.00 95.00 825 THR A C 1
ATOM 6454 O O . THR A 1 825 ? -4.404 -16.673 16.921 1.00 95.00 825 THR A O 1
ATOM 6457 N N . ALA A 1 826 ? -2.346 -15.765 16.809 1.00 95.56 826 ALA A N 1
ATOM 6458 C CA . ALA A 1 826 ? -2.239 -15.738 15.352 1.00 95.56 826 ALA A CA 1
ATOM 6459 C C . ALA A 1 826 ? -2.146 -17.146 14.752 1.00 95.56 826 ALA A C 1
ATOM 6461 O O . ALA A 1 826 ? -2.836 -17.466 13.782 1.00 95.56 826 ALA A O 1
ATOM 6462 N N . ARG A 1 827 ? -1.339 -18.024 15.364 1.00 96.00 827 ARG A N 1
ATOM 6463 C CA . ARG A 1 827 ? -1.257 -19.436 14.958 1.00 96.00 827 ARG A CA 1
ATOM 6464 C C . ARG A 1 827 ? -2.599 -20.140 15.119 1.00 96.00 827 ARG A C 1
ATOM 6466 O O . ARG A 1 827 ? -3.004 -20.900 14.245 1.00 96.00 827 ARG A O 1
ATOM 6473 N N . THR A 1 828 ? -3.279 -19.887 16.233 1.00 95.88 828 THR A N 1
ATOM 6474 C CA . THR A 1 828 ? -4.572 -20.499 16.552 1.00 95.88 828 THR A CA 1
ATOM 6475 C C . THR A 1 828 ? -5.615 -20.142 15.498 1.00 95.88 828 THR A C 1
ATOM 6477 O O . THR A 1 828 ? -6.190 -21.049 14.900 1.00 95.88 828 THR A O 1
ATOM 6480 N N . SER A 1 829 ? -5.792 -18.851 15.197 1.00 96.88 829 SER A N 1
ATOM 6481 C CA . SER A 1 829 ? -6.743 -18.403 14.171 1.00 96.88 829 SER A CA 1
ATOM 6482 C C . SER A 1 829 ? -6.435 -19.016 12.800 1.00 96.88 829 SER A C 1
ATOM 6484 O O . SER A 1 829 ? -7.299 -19.642 12.173 1.00 96.88 829 SER A O 1
ATOM 6486 N N . ASN A 1 830 ? -5.174 -18.926 12.354 1.00 96.06 830 ASN A N 1
ATOM 6487 C CA . ASN A 1 830 ? -4.821 -19.352 11.003 1.00 96.06 830 ASN A CA 1
ATOM 6488 C C . ASN A 1 830 ? -4.942 -20.873 10.819 1.00 96.06 830 ASN A C 1
ATOM 6490 O O . ASN A 1 830 ? -5.404 -21.332 9.780 1.00 96.06 830 ASN A O 1
ATOM 6494 N N . MET A 1 831 ? -4.615 -21.677 11.836 1.00 96.06 831 MET A N 1
ATOM 6495 C CA . MET A 1 831 ? -4.777 -23.135 11.754 1.00 96.06 831 MET A CA 1
ATOM 6496 C C . MET A 1 831 ? -6.248 -23.574 11.792 1.00 96.06 831 MET A C 1
ATOM 6498 O O . MET A 1 831 ? -6.599 -24.564 11.146 1.00 96.06 831 MET A O 1
ATOM 6502 N N . ARG A 1 832 ? -7.115 -22.844 12.507 1.00 96.12 832 ARG A N 1
ATOM 6503 C CA . ARG A 1 832 ? -8.547 -23.170 12.625 1.00 96.12 832 ARG A CA 1
ATOM 6504 C C . ARG A 1 832 ? -9.344 -22.804 11.378 1.00 96.12 832 ARG A C 1
ATOM 6506 O O . ARG A 1 832 ? -10.226 -23.564 10.969 1.00 96.12 832 ARG A O 1
ATOM 6513 N N . HIS A 1 833 ? -9.057 -21.645 10.789 1.00 96.75 833 HIS A N 1
ATOM 6514 C CA . HIS A 1 833 ? -9.865 -21.070 9.708 1.00 96.75 833 HIS A CA 1
ATOM 6515 C C . HIS A 1 833 ? -9.176 -21.110 8.341 1.00 96.75 833 HIS A C 1
ATOM 6517 O O . HIS A 1 833 ? -9.851 -21.089 7.311 1.00 96.75 833 HIS A O 1
ATOM 6523 N N . ARG A 1 834 ? -7.844 -21.159 8.315 1.00 97.31 834 ARG A N 1
ATOM 6524 C CA . ARG A 1 834 ? -7.008 -21.222 7.110 1.00 97.31 834 ARG A CA 1
ATOM 6525 C C . ARG A 1 834 ? -7.365 -20.217 5.996 1.00 97.31 834 ARG A C 1
ATOM 6527 O O . ARG A 1 834 ? -7.495 -20.645 4.845 1.00 97.31 834 ARG A O 1
ATOM 6534 N N . PRO A 1 835 ? -7.612 -18.925 6.284 1.00 97.44 835 PRO A N 1
ATOM 6535 C CA . PRO A 1 835 ? -7.901 -17.947 5.241 1.00 97.44 835 PRO A CA 1
ATOM 6536 C C . PRO A 1 835 ? -6.664 -17.644 4.378 1.00 97.44 835 PRO A C 1
ATOM 6538 O O . PRO A 1 835 ? -5.522 -17.676 4.840 1.00 97.44 835 PRO A O 1
ATOM 6541 N N . ILE A 1 836 ? -6.903 -17.337 3.103 1.00 97.62 836 ILE A N 1
ATOM 6542 C CA . ILE A 1 836 ? -5.888 -16.867 2.155 1.00 97.62 836 ILE A CA 1
ATOM 6543 C C . ILE A 1 836 ? -6.415 -15.650 1.375 1.00 97.62 836 ILE A C 1
ATOM 6545 O O . ILE A 1 836 ? -7.626 -15.421 1.292 1.00 97.62 836 ILE A O 1
ATOM 6549 N N . GLY A 1 837 ? -5.501 -14.870 0.798 1.00 96.94 837 GLY A N 1
ATOM 6550 C CA . GLY A 1 837 ? -5.799 -13.653 0.045 1.00 96.94 837 GLY A CA 1
ATOM 6551 C C . GLY A 1 837 ? -5.168 -13.658 -1.346 1.00 96.94 837 GLY A C 1
ATOM 6552 O O . GLY A 1 837 ? -4.020 -13.250 -1.538 1.00 96.94 837 GLY A O 1
ATOM 6553 N N . ILE A 1 838 ? -5.933 -14.091 -2.348 1.00 98.25 838 ILE A N 1
ATOM 6554 C CA . ILE A 1 838 ? -5.556 -13.984 -3.761 1.00 98.25 838 ILE A CA 1
ATOM 6555 C C . ILE A 1 838 ? -6.016 -12.628 -4.292 1.00 98.25 838 ILE A C 1
ATOM 6557 O O . ILE A 1 838 ? -7.213 -12.344 -4.364 1.00 98.25 838 ILE A O 1
ATOM 6561 N N . GLY A 1 839 ? -5.053 -11.805 -4.689 1.00 96.94 839 GLY A N 1
ATOM 6562 C CA . GLY A 1 839 ? -5.265 -10.527 -5.349 1.00 96.94 839 GLY A CA 1
ATOM 6563 C C . GLY A 1 839 ? -4.824 -10.527 -6.808 1.00 96.94 839 GLY A C 1
ATOM 6564 O O . GLY A 1 839 ? -4.411 -11.537 -7.383 1.00 96.94 839 GLY A O 1
ATOM 6565 N N . VAL A 1 840 ? -4.870 -9.346 -7.417 1.00 97.75 840 VAL A N 1
ATOM 6566 C CA . VAL A 1 840 ? -4.431 -9.113 -8.798 1.00 97.75 840 VAL A CA 1
ATOM 6567 C C . VAL A 1 840 ? -3.536 -7.885 -8.863 1.00 97.75 840 VAL A C 1
ATOM 6569 O O . VAL A 1 840 ? -3.502 -7.098 -7.927 1.00 97.75 840 VAL A O 1
ATOM 6572 N N . GLN A 1 841 ? -2.827 -7.718 -9.971 1.00 95.75 841 GLN A N 1
ATOM 6573 C CA . GLN A 1 841 ? -2.124 -6.493 -10.344 1.00 95.75 841 GLN A CA 1
ATOM 6574 C C . GLN A 1 841 ? -2.148 -6.319 -11.867 1.00 95.75 841 GLN A C 1
ATOM 6576 O O . GLN A 1 841 ? -2.317 -7.295 -12.609 1.00 95.75 841 GLN A O 1
ATOM 6581 N N . GLY A 1 842 ? -1.952 -5.089 -12.344 1.00 94.62 842 GLY A N 1
ATOM 6582 C CA . GLY A 1 842 ? -1.900 -4.790 -13.774 1.00 94.62 842 GLY A CA 1
ATOM 6583 C C . GLY A 1 842 ? -3.257 -4.831 -14.483 1.00 94.62 842 GLY A C 1
ATOM 6584 O O . GLY A 1 842 ? -3.311 -5.162 -15.668 1.00 94.62 842 GLY A O 1
ATOM 6585 N N . LEU A 1 843 ? -4.372 -4.538 -13.798 1.00 97.00 843 LEU A N 1
ATOM 6586 C CA . LEU A 1 843 ? -5.683 -4.496 -14.469 1.00 97.00 843 LEU A CA 1
ATOM 6587 C C . LEU A 1 843 ? -5.735 -3.400 -15.547 1.00 97.00 843 LEU A C 1
ATOM 6589 O O . LEU A 1 843 ? -6.239 -3.647 -16.643 1.00 97.00 843 LEU A O 1
ATOM 6593 N N . ALA A 1 844 ? -5.180 -2.214 -15.266 1.00 95.81 844 ALA A N 1
ATOM 6594 C CA . ALA A 1 844 ? -5.131 -1.125 -16.241 1.00 95.81 844 ALA A CA 1
ATOM 6595 C C . ALA A 1 844 ? -4.265 -1.495 -17.452 1.00 95.81 844 ALA A C 1
ATOM 6597 O O . ALA A 1 844 ? -4.675 -1.268 -18.589 1.00 95.81 844 ALA A O 1
ATOM 6598 N N . ASP A 1 845 ? -3.111 -2.124 -17.223 1.00 94.25 845 ASP A N 1
ATOM 6599 C CA . ASP A 1 845 ? -2.253 -2.634 -18.297 1.00 94.25 845 ASP A CA 1
ATOM 6600 C C . ASP A 1 845 ? -2.994 -3.648 -19.180 1.00 94.25 845 ASP A C 1
ATOM 6602 O O . ASP A 1 845 ? -2.934 -3.560 -20.405 1.00 94.25 845 ASP A O 1
ATOM 6606 N N . ALA A 1 846 ? -3.731 -4.594 -18.584 1.00 95.88 846 ALA A N 1
ATOM 6607 C CA . ALA A 1 846 ? -4.492 -5.593 -19.334 1.00 95.88 846 ALA A CA 1
ATOM 6608 C C . ALA A 1 846 ? -5.565 -4.944 -20.229 1.00 95.88 846 ALA A C 1
ATOM 6610 O O . ALA A 1 846 ? -5.714 -5.334 -21.390 1.00 95.88 846 ALA A O 1
ATOM 6611 N N . PHE A 1 847 ? -6.268 -3.920 -19.730 1.00 97.31 847 PHE A N 1
ATOM 6612 C CA . PHE A 1 847 ? -7.220 -3.148 -20.535 1.00 97.31 847 PHE A CA 1
ATOM 6613 C C . PHE A 1 847 ? -6.537 -2.390 -21.674 1.00 97.31 847 PHE A C 1
ATOM 6615 O O . PHE A 1 847 ? -6.998 -2.471 -22.814 1.00 97.31 847 PHE A O 1
ATOM 6622 N N . ILE A 1 848 ? -5.408 -1.729 -21.406 1.00 95.75 848 ILE A N 1
ATOM 6623 C CA . ILE A 1 848 ? -4.637 -1.010 -22.429 1.00 95.75 848 ILE A CA 1
ATOM 6624 C C . ILE A 1 848 ? -4.163 -1.971 -23.526 1.00 95.75 848 ILE A C 1
ATOM 6626 O O . ILE A 1 848 ? -4.346 -1.690 -24.712 1.00 95.75 848 ILE A O 1
ATOM 6630 N N . LEU A 1 849 ? -3.622 -3.134 -23.154 1.00 94.19 849 LEU A N 1
ATOM 6631 C CA . LEU A 1 849 ? -3.166 -4.151 -24.105 1.00 94.19 849 LEU A CA 1
ATOM 6632 C C . LEU A 1 849 ? -4.296 -4.666 -25.004 1.00 94.19 849 LEU A C 1
ATOM 6634 O O . LEU A 1 849 ? -4.050 -4.989 -26.169 1.00 94.19 849 LEU A O 1
ATOM 6638 N N . LEU A 1 850 ? -5.523 -4.723 -24.487 1.00 95.50 850 LEU A N 1
ATOM 6639 C CA . LEU A 1 850 ? -6.725 -5.107 -25.227 1.00 95.50 850 LEU A CA 1
ATOM 6640 C C . LEU A 1 850 ? -7.419 -3.924 -25.923 1.00 95.50 850 LEU A C 1
ATOM 6642 O O . LEU A 1 850 ? -8.438 -4.125 -26.582 1.00 95.50 850 LEU A O 1
ATOM 6646 N N . GLY A 1 851 ? -6.865 -2.711 -25.830 1.00 95.12 851 GLY A N 1
ATOM 6647 C CA . GLY A 1 851 ? -7.422 -1.504 -26.445 1.00 95.12 851 GLY A CA 1
ATOM 6648 C C . GLY A 1 851 ? -8.762 -1.073 -25.845 1.00 95.12 851 GLY A C 1
ATOM 6649 O O . GLY A 1 851 ? -9.585 -0.490 -26.548 1.00 95.12 851 GLY A O 1
ATOM 6650 N N . MET A 1 852 ? -9.006 -1.391 -24.572 1.00 96.12 852 MET A N 1
ATOM 6651 C CA . MET A 1 852 ? -10.249 -1.093 -23.862 1.00 96.12 852 MET A CA 1
ATOM 6652 C C . MET A 1 852 ? -10.061 0.138 -22.961 1.00 96.12 852 MET A C 1
ATOM 6654 O O . MET A 1 852 ? -9.196 0.116 -22.084 1.00 96.12 852 MET A O 1
ATOM 6658 N N . PRO A 1 853 ? -10.855 1.211 -23.126 1.00 95.75 853 PRO A N 1
ATOM 6659 C CA . PRO A 1 853 ? -10.937 2.277 -22.130 1.00 95.75 853 PRO A CA 1
ATOM 6660 C C . PRO A 1 853 ? -11.386 1.726 -20.773 1.00 95.75 853 PRO A C 1
ATOM 6662 O O . PRO A 1 853 ? -12.252 0.855 -20.717 1.00 95.75 853 PRO A O 1
ATOM 6665 N N . PHE A 1 854 ? -10.844 2.261 -19.678 1.00 95.12 854 PHE A N 1
ATOM 6666 C CA . PHE A 1 854 ? -11.111 1.734 -18.334 1.00 95.12 854 PHE A CA 1
ATOM 6667 C C . PHE A 1 854 ? -12.609 1.748 -17.968 1.00 95.12 854 PHE A C 1
ATOM 6669 O O . PHE A 1 854 ? -13.102 0.826 -17.326 1.00 95.12 854 PHE A O 1
ATOM 6676 N N . ASP A 1 855 ? -13.347 2.776 -18.403 1.00 93.38 855 ASP A N 1
ATOM 6677 C CA . ASP A 1 855 ? -14.786 2.949 -18.163 1.00 93.38 855 ASP A CA 1
ATOM 6678 C C . ASP A 1 855 ? -15.683 2.357 -19.268 1.00 93.38 855 ASP A C 1
ATOM 6680 O O . ASP A 1 855 ? -16.877 2.673 -19.329 1.00 93.38 855 ASP A O 1
ATOM 6684 N N . SER A 1 856 ? -15.142 1.509 -20.152 1.00 95.56 856 SER A N 1
ATOM 6685 C CA . SER A 1 856 ? -15.916 0.899 -21.236 1.00 95.56 856 SER A CA 1
ATOM 6686 C C . SER A 1 856 ? -16.757 -0.304 -20.765 1.00 95.56 856 SER A C 1
ATOM 6688 O O . SER A 1 856 ? -16.387 -1.004 -19.815 1.00 95.56 856 SER A O 1
ATOM 6690 N N . PRO A 1 857 ? -17.892 -0.601 -21.430 1.00 96.31 857 PRO A N 1
ATOM 6691 C CA . PRO A 1 857 ? -18.684 -1.799 -21.141 1.00 96.31 857 PRO A CA 1
ATOM 6692 C C . PRO A 1 857 ? -17.890 -3.106 -21.291 1.00 96.31 857 PRO A C 1
ATOM 6694 O O . PRO A 1 857 ? -18.103 -4.048 -20.529 1.00 96.31 857 PRO A O 1
ATOM 6697 N N . GLU A 1 858 ? -16.963 -3.160 -22.247 1.00 95.69 858 GLU A N 1
ATOM 6698 C CA . GLU A 1 858 ? -16.096 -4.314 -22.491 1.00 95.69 858 GLU A CA 1
ATOM 6699 C C . GLU A 1 858 ? -15.109 -4.525 -21.335 1.00 95.69 858 GLU A C 1
ATOM 6701 O O . GLU A 1 858 ? -14.983 -5.651 -20.853 1.00 95.69 858 GLU A O 1
ATOM 6706 N N . ALA A 1 859 ? -14.480 -3.454 -20.832 1.00 96.69 859 ALA A N 1
ATOM 6707 C CA . ALA A 1 859 ? -13.604 -3.511 -19.658 1.00 96.69 859 ALA A CA 1
ATOM 6708 C C . ALA A 1 859 ? -14.371 -3.952 -18.400 1.00 96.69 859 ALA A C 1
ATOM 6710 O O . ALA A 1 859 ? -13.898 -4.793 -17.632 1.00 96.69 859 ALA A O 1
ATOM 6711 N N . ARG A 1 860 ? -15.602 -3.455 -18.222 1.00 96.88 860 ARG A N 1
ATOM 6712 C CA . ARG A 1 860 ? -16.503 -3.872 -17.138 1.00 96.88 860 ARG A CA 1
ATOM 6713 C C . ARG A 1 860 ? -16.861 -5.362 -17.214 1.00 96.88 860 ARG A C 1
ATOM 6715 O O . ARG A 1 860 ? -16.873 -6.032 -16.181 1.00 96.88 860 ARG A O 1
ATOM 6722 N N . GLN A 1 861 ? -17.135 -5.894 -18.407 1.00 97.06 861 GLN A N 1
ATOM 6723 C CA . GLN A 1 861 ? -17.411 -7.324 -18.581 1.00 97.06 861 GLN A CA 1
ATOM 6724 C C . GLN A 1 861 ? -16.158 -8.175 -18.346 1.00 97.06 861 GLN A C 1
ATOM 6726 O O . GLN A 1 861 ? -16.231 -9.175 -17.640 1.00 97.06 861 GLN A O 1
ATOM 6731 N N . LEU A 1 862 ? -15.000 -7.761 -18.867 1.00 97.50 862 LEU A N 1
ATOM 6732 C CA . LEU A 1 862 ? -13.740 -8.466 -18.632 1.00 97.50 862 LEU A CA 1
ATOM 6733 C C . LEU A 1 862 ? -13.374 -8.492 -17.140 1.00 97.50 862 LEU A C 1
ATOM 6735 O O . LEU A 1 862 ? -12.939 -9.523 -16.638 1.00 97.50 862 LEU A O 1
ATOM 6739 N N . ASN A 1 863 ? -13.617 -7.396 -16.415 1.00 97.94 863 ASN A N 1
ATOM 6740 C CA . ASN A 1 863 ? -13.487 -7.349 -14.960 1.00 97.94 863 ASN A CA 1
ATOM 6741 C C . ASN A 1 863 ? -14.318 -8.459 -14.290 1.00 97.94 863 ASN A C 1
ATOM 6743 O O . ASN A 1 863 ? -13.767 -9.221 -13.505 1.00 97.94 863 ASN A O 1
ATOM 6747 N N . LYS A 1 864 ? -15.603 -8.618 -14.643 1.00 96.75 864 LYS A N 1
ATOM 6748 C CA . LYS A 1 864 ? -16.438 -9.718 -14.115 1.00 96.75 864 LYS A CA 1
ATOM 6749 C C . LYS A 1 864 ? -15.832 -11.084 -14.403 1.00 96.75 864 LYS A C 1
ATOM 6751 O O . LYS A 1 864 ? -15.654 -11.870 -13.479 1.00 96.75 864 LYS A O 1
ATOM 6756 N N . ASP A 1 865 ? -15.495 -11.337 -15.663 1.00 97.75 865 ASP A N 1
ATOM 6757 C CA . ASP A 1 865 ? -15.024 -12.644 -16.120 1.00 97.75 865 ASP A CA 1
ATOM 6758 C C . ASP A 1 865 ? -13.693 -13.048 -15.452 1.00 97.75 865 ASP A C 1
ATOM 6760 O O . ASP A 1 865 ? -13.489 -14.225 -15.142 1.00 97.75 865 ASP A O 1
ATOM 6764 N N . ILE A 1 866 ? -12.790 -12.087 -15.209 1.00 98.44 866 ILE A N 1
ATOM 6765 C CA . ILE A 1 866 ? -11.513 -12.322 -14.513 1.00 98.44 866 ILE A CA 1
ATOM 6766 C C . ILE A 1 866 ? -11.770 -12.781 -13.078 1.00 98.44 866 ILE A C 1
ATOM 6768 O O . ILE A 1 866 ? -11.278 -13.835 -12.678 1.00 98.44 866 ILE A O 1
ATOM 6772 N N . PHE A 1 867 ? -12.552 -12.021 -12.306 1.00 98.38 867 PHE A N 1
ATOM 6773 C CA . PHE A 1 867 ? -12.780 -12.341 -10.894 1.00 98.38 867 PHE A CA 1
ATOM 6774 C C . PHE A 1 867 ? -13.684 -13.564 -10.708 1.00 98.38 867 PHE A C 1
ATOM 6776 O O . PHE A 1 867 ? -13.454 -14.341 -9.785 1.00 98.38 867 PHE A O 1
ATOM 6783 N N . GLU A 1 868 ? -14.626 -13.804 -11.625 1.00 98.25 868 GLU A N 1
ATOM 6784 C CA . GLU A 1 868 ? -15.386 -15.056 -11.677 1.00 98.25 868 GLU A CA 1
ATOM 6785 C C . GLU A 1 868 ? -14.448 -16.264 -11.838 1.00 98.25 868 GLU A C 1
ATOM 6787 O O . GLU A 1 868 ? -14.566 -17.245 -11.105 1.00 98.25 868 GLU A O 1
ATOM 6792 N N . THR A 1 869 ? -13.482 -16.174 -12.760 1.00 98.50 869 THR A N 1
ATOM 6793 C CA . THR A 1 869 ? -12.495 -17.237 -13.013 1.00 98.50 869 THR A CA 1
ATOM 6794 C C . THR A 1 869 ? -11.588 -17.467 -11.809 1.00 98.50 869 THR A C 1
ATOM 6796 O O . THR A 1 869 ? -11.377 -18.616 -11.419 1.00 98.50 869 THR A O 1
ATOM 6799 N N . ILE A 1 870 ? -11.080 -16.392 -11.194 1.00 98.56 870 ILE A N 1
ATOM 6800 C CA . ILE A 1 870 ? -10.217 -16.491 -10.011 1.00 98.56 870 ILE A CA 1
ATOM 6801 C C . ILE A 1 870 ? -10.976 -17.168 -8.864 1.00 98.56 870 ILE A C 1
ATOM 6803 O O . ILE A 1 870 ? -10.507 -18.161 -8.313 1.00 98.56 870 ILE A O 1
ATOM 6807 N N . TYR A 1 871 ? -12.176 -16.691 -8.532 1.00 98.50 871 TYR A N 1
ATOM 6808 C CA . TYR A 1 871 ? -12.934 -17.238 -7.407 1.00 98.50 871 TYR A CA 1
ATOM 6809 C C . TYR A 1 871 ? -13.339 -18.699 -7.627 1.00 98.50 871 TYR A C 1
ATOM 6811 O O . TYR A 1 871 ? -13.159 -19.532 -6.737 1.00 98.50 871 TYR A O 1
ATOM 6819 N N . TYR A 1 872 ? -13.817 -19.037 -8.830 1.00 98.31 872 TYR A N 1
ATOM 6820 C CA . TYR A 1 872 ? -14.190 -20.407 -9.181 1.00 98.31 872 TYR A CA 1
ATOM 6821 C C . TYR A 1 872 ? -13.011 -21.378 -9.022 1.00 98.31 872 TYR A C 1
ATOM 6823 O O . TYR A 1 872 ? -13.141 -22.420 -8.377 1.00 98.31 872 TYR A O 1
ATOM 6831 N N . HIS A 1 873 ? -11.845 -21.041 -9.583 1.00 98.31 873 HIS A N 1
ATOM 6832 C CA . HIS A 1 873 ? -10.686 -21.934 -9.555 1.00 98.31 873 HIS A CA 1
ATOM 6833 C C . HIS A 1 873 ? -9.967 -21.960 -8.205 1.00 98.31 873 HIS A C 1
ATOM 6835 O O . HIS A 1 873 ? -9.434 -23.009 -7.845 1.00 98.31 873 HIS A O 1
ATOM 6841 N N . ALA A 1 874 ? -10.018 -20.877 -7.424 1.00 98.19 874 ALA A N 1
ATOM 6842 C CA . ALA A 1 874 ? -9.551 -20.881 -6.040 1.00 98.19 874 ALA A CA 1
ATOM 6843 C C . ALA A 1 874 ? -10.408 -21.814 -5.163 1.00 98.19 874 ALA A C 1
ATOM 6845 O O . ALA A 1 874 ? -9.868 -22.656 -4.446 1.00 98.19 874 ALA A O 1
ATOM 6846 N N . LEU A 1 875 ? -11.743 -21.739 -5.277 1.00 97.12 875 LEU A N 1
ATOM 6847 C CA . LEU A 1 875 ? -12.661 -22.655 -4.586 1.00 97.12 875 LEU A CA 1
ATOM 6848 C C . LEU A 1 875 ? -12.446 -24.101 -5.021 1.00 97.12 875 LEU A C 1
ATOM 6850 O O . LEU A 1 875 ? -12.424 -25.007 -4.186 1.00 97.12 875 LEU A O 1
ATOM 6854 N N . LYS A 1 876 ? -12.273 -24.314 -6.330 1.00 97.38 876 LYS A N 1
ATOM 6855 C CA . LYS A 1 876 ? -12.027 -25.640 -6.884 1.00 97.38 876 LYS A CA 1
ATOM 6856 C C . LYS A 1 876 ? -10.755 -26.252 -6.291 1.00 97.38 876 LYS A C 1
ATOM 6858 O O . LYS A 1 876 ? -10.823 -27.353 -5.753 1.00 97.38 876 LYS A O 1
ATOM 6863 N N . ALA A 1 877 ? -9.643 -25.517 -6.321 1.00 97.44 877 ALA A N 1
ATOM 6864 C CA . ALA A 1 877 ? -8.373 -25.960 -5.750 1.00 97.44 877 ALA A CA 1
ATOM 6865 C C . ALA A 1 877 ? -8.489 -26.224 -4.239 1.00 97.44 877 ALA A C 1
ATOM 6867 O O . ALA A 1 877 ? -8.054 -27.266 -3.756 1.00 97.44 877 ALA A O 1
ATOM 6868 N N . SER A 1 878 ? -9.162 -25.343 -3.494 1.00 97.38 878 SER A N 1
ATOM 6869 C CA . SER A 1 878 ? -9.387 -25.531 -2.055 1.00 97.38 878 SER A CA 1
ATOM 6870 C C . SER A 1 878 ? -10.228 -26.782 -1.741 1.00 97.38 878 SER A C 1
ATOM 6872 O O . SER A 1 878 ? -9.982 -27.488 -0.758 1.00 97.38 878 SER A O 1
ATOM 6874 N N . SER A 1 879 ? -11.204 -27.115 -2.590 1.00 96.44 879 SER A N 1
ATOM 6875 C CA . SER A 1 879 ? -11.987 -28.350 -2.460 1.00 96.44 879 SER A CA 1
ATOM 6876 C C . SER A 1 879 ? -11.196 -29.603 -2.860 1.00 96.44 879 SER A C 1
ATOM 6878 O O . SER A 1 879 ? -11.349 -30.652 -2.236 1.00 96.44 879 SER A O 1
ATOM 6880 N N . GLU A 1 880 ? -10.300 -29.509 -3.845 1.00 96.12 880 GLU A N 1
ATOM 6881 C CA . GLU A 1 880 ? -9.385 -30.597 -4.222 1.00 96.12 880 GLU A CA 1
ATOM 6882 C C . GLU A 1 880 ? -8.373 -30.895 -3.098 1.00 96.12 880 GLU A C 1
ATOM 6884 O O . GLU A 1 880 ? -8.195 -32.057 -2.725 1.00 96.12 880 GLU A O 1
ATOM 6889 N N . LEU A 1 881 ? -7.794 -29.864 -2.467 1.00 95.31 881 LEU A N 1
ATOM 6890 C CA . LEU A 1 881 ? -6.886 -30.002 -1.314 1.00 95.31 881 LEU A CA 1
ATOM 6891 C C . LEU A 1 881 ? -7.541 -30.704 -0.119 1.00 95.31 881 LEU A C 1
ATOM 6893 O O . LEU A 1 881 ? -6.879 -31.410 0.644 1.00 95.31 881 LEU A O 1
ATOM 6897 N N . THR A 1 882 ? -8.857 -30.556 0.024 1.00 95.19 882 THR A N 1
ATOM 6898 C CA . THR A 1 882 ? -9.626 -31.199 1.094 1.00 95.19 882 THR A CA 1
ATOM 6899 C C . THR A 1 882 ? -9.588 -32.726 1.006 1.00 95.19 882 THR A C 1
ATOM 6901 O O . THR A 1 882 ? -9.629 -33.399 2.034 1.00 95.19 882 THR A O 1
ATOM 6904 N N . ILE A 1 883 ? -9.447 -33.292 -0.197 1.00 92.94 883 ILE A N 1
ATOM 6905 C CA . ILE A 1 883 ? -9.341 -34.747 -0.396 1.00 92.94 883 ILE A CA 1
ATOM 6906 C C . ILE A 1 883 ? -8.061 -35.293 0.257 1.00 92.94 883 ILE A C 1
ATOM 6908 O O . ILE A 1 883 ? -8.055 -36.416 0.758 1.00 92.94 883 ILE A O 1
ATOM 6912 N N . ILE A 1 884 ? -6.989 -34.495 0.266 1.00 90.62 884 ILE A N 1
ATOM 6913 C CA . ILE A 1 884 ? -5.670 -34.882 0.778 1.00 90.62 884 ILE A CA 1
ATOM 6914 C C . ILE A 1 884 ? -5.548 -34.549 2.270 1.00 90.62 884 ILE A C 1
ATOM 6916 O O . ILE A 1 884 ? -5.140 -35.397 3.061 1.00 90.62 884 ILE A O 1
ATOM 6920 N N . TYR A 1 885 ? -5.915 -33.326 2.662 1.00 93.81 885 TYR A N 1
ATOM 6921 C CA . TYR A 1 885 ? -5.618 -32.785 3.995 1.00 93.81 885 TYR A CA 1
ATOM 6922 C C . TYR A 1 885 ? -6.844 -32.612 4.904 1.00 93.81 885 TYR A C 1
ATOM 6924 O O . TYR A 1 885 ? -6.693 -32.272 6.080 1.00 93.81 885 TYR A O 1
ATOM 6932 N N . GLY A 1 886 ? -8.053 -32.839 4.387 1.00 94.56 886 GLY A N 1
ATOM 6933 C CA . GLY A 1 886 ? -9.310 -32.556 5.081 1.00 94.56 886 GLY A CA 1
ATOM 6934 C C . GLY A 1 886 ? -9.703 -31.073 5.055 1.00 94.56 886 GLY A C 1
ATOM 6935 O O . GLY A 1 886 ? -8.894 -30.200 4.737 1.00 94.56 886 GLY A O 1
ATOM 6936 N N . ALA A 1 887 ? -10.967 -30.787 5.378 1.00 95.56 887 ALA A N 1
ATOM 6937 C CA . ALA A 1 887 ? -11.493 -29.421 5.434 1.00 95.56 887 ALA A CA 1
ATOM 6938 C C . ALA A 1 887 ? -10.921 -28.665 6.646 1.00 95.56 887 ALA A C 1
ATOM 6940 O O . ALA A 1 887 ? -10.462 -29.295 7.604 1.00 95.56 887 ALA A O 1
ATOM 6941 N N . TYR A 1 888 ? -10.974 -27.329 6.633 1.00 95.50 888 TYR A N 1
ATOM 6942 C CA . TYR A 1 888 ? -10.600 -26.542 7.817 1.00 95.50 888 TYR A CA 1
ATOM 6943 C C . TYR A 1 888 ? -11.537 -26.820 9.005 1.00 95.50 888 TYR A C 1
ATOM 6945 O O . TYR A 1 888 ? -12.690 -27.229 8.836 1.00 95.50 888 TYR A O 1
ATOM 6953 N N . GLU A 1 889 ? -11.043 -26.592 10.224 1.00 95.62 889 GLU A N 1
ATOM 6954 C CA . GLU A 1 889 ? -11.702 -27.011 11.468 1.00 95.62 889 GLU A CA 1
ATOM 6955 C C . GLU A 1 889 ? -13.124 -26.448 11.605 1.00 95.62 889 GLU A C 1
ATOM 6957 O O . GLU A 1 889 ? -14.070 -27.182 11.904 1.00 95.62 889 GLU A O 1
ATOM 6962 N N . THR A 1 890 ? -13.295 -25.153 11.329 1.00 94.88 890 THR A N 1
ATOM 6963 C CA . THR A 1 890 ? -14.580 -24.452 11.484 1.00 94.88 890 THR A CA 1
ATOM 6964 C C . THR A 1 890 ? -15.465 -24.473 10.235 1.00 94.88 890 THR A C 1
ATOM 6966 O O . THR A 1 890 ? -16.396 -23.672 10.126 1.00 94.88 890 THR A O 1
ATOM 6969 N N . TYR A 1 891 ? -15.220 -25.392 9.291 1.00 93.50 891 TYR A N 1
ATOM 6970 C CA . TYR A 1 891 ? -16.055 -25.539 8.091 1.00 93.50 891 TYR A CA 1
ATOM 6971 C C . TYR A 1 891 ? -17.484 -25.963 8.438 1.00 93.50 891 TYR A C 1
ATOM 6973 O O . TYR A 1 891 ? -18.456 -25.480 7.850 1.00 93.50 891 TYR A O 1
ATOM 6981 N N . LYS A 1 892 ? -17.634 -26.840 9.439 1.00 87.94 892 LYS A N 1
ATOM 6982 C CA . LYS A 1 892 ? -18.947 -27.274 9.926 1.00 87.94 892 LYS A CA 1
ATOM 6983 C C . LYS A 1 892 ? -19.683 -26.091 10.553 1.00 87.94 892 LYS A C 1
ATOM 6985 O O . LYS A 1 892 ? -19.252 -25.551 11.565 1.00 87.94 892 LYS A O 1
ATOM 6990 N N . GLY A 1 893 ? -20.819 -25.733 9.962 1.00 78.81 893 GLY A N 1
ATOM 6991 C CA . GLY A 1 893 ? -21.630 -24.593 10.387 1.00 78.81 893 GLY A CA 1
ATOM 6992 C C . GLY A 1 893 ? -21.388 -23.324 9.574 1.00 78.81 893 GLY A C 1
ATOM 6993 O O . GLY A 1 893 ? -22.182 -22.402 9.718 1.00 78.81 893 GLY A O 1
ATOM 6994 N N . SER A 1 894 ? -20.369 -23.284 8.703 1.00 84.88 894 SER A N 1
ATOM 6995 C CA . SER A 1 894 ? -20.242 -22.213 7.705 1.00 84.88 894 SER A CA 1
ATOM 6996 C C . SER A 1 894 ? -21.503 -22.140 6.829 1.00 84.88 894 SER A C 1
ATOM 6998 O O . SER A 1 894 ? -22.205 -23.150 6.693 1.00 84.88 894 SER A O 1
ATOM 7000 N N . PRO A 1 895 ? -21.824 -20.975 6.232 1.00 78.44 895 PRO A N 1
ATOM 7001 C CA . PRO A 1 895 ? -23.072 -20.781 5.494 1.00 78.44 895 PRO A CA 1
ATOM 7002 C C . PRO A 1 895 ? -23.354 -21.827 4.405 1.00 78.44 895 PRO A C 1
ATOM 7004 O O . PRO A 1 895 ? -24.515 -22.049 4.075 1.00 78.44 895 PRO A O 1
ATOM 7007 N N . GLY A 1 896 ? -22.322 -22.461 3.831 1.00 76.62 896 GLY A N 1
ATOM 7008 C CA . GLY A 1 896 ? -22.476 -23.427 2.734 1.00 76.62 896 GLY A CA 1
ATOM 7009 C C . GLY A 1 896 ? -23.005 -22.795 1.439 1.00 76.62 896 GLY A C 1
ATOM 7010 O O . GLY A 1 896 ? -23.472 -23.496 0.543 1.00 76.62 896 GLY A O 1
ATOM 7011 N N . ILE A 1 897 ? -22.950 -21.465 1.360 1.00 89.50 897 ILE A N 1
ATOM 7012 C CA . ILE A 1 897 ? -23.438 -20.622 0.273 1.00 89.50 897 ILE A CA 1
ATOM 7013 C C . ILE A 1 897 ? -22.223 -19.883 -0.300 1.00 89.50 897 ILE A C 1
ATOM 7015 O O . ILE A 1 897 ? -21.366 -19.435 0.461 1.00 89.50 897 ILE A O 1
ATOM 7019 N N . LEU A 1 898 ? -22.129 -19.768 -1.625 1.00 94.69 898 LEU A N 1
ATOM 7020 C CA . LEU A 1 898 ? -20.978 -19.139 -2.275 1.00 94.69 898 LEU A CA 1
ATOM 7021 C C . LEU A 1 898 ? -21.146 -17.619 -2.336 1.00 94.69 898 LEU A C 1
ATOM 7023 O O . LEU A 1 898 ? -22.258 -17.093 -2.242 1.00 94.69 898 LEU A O 1
ATOM 7027 N N . GLN A 1 899 ? -20.044 -16.902 -2.558 1.00 95.75 899 GLN A N 1
ATOM 7028 C CA . GLN A 1 899 ? -20.072 -15.441 -2.586 1.00 95.75 899 GLN A CA 1
ATOM 7029 C C . GLN A 1 899 ? -21.084 -14.845 -3.586 1.00 95.75 899 GLN A C 1
ATOM 7031 O O . GLN A 1 899 ? -21.827 -13.951 -3.178 1.00 95.75 899 GLN A O 1
ATOM 7036 N N . PRO A 1 900 ? -21.233 -15.345 -4.831 1.00 96.31 900 PRO A N 1
ATOM 7037 C CA . PRO A 1 900 ? -22.226 -14.807 -5.761 1.00 96.31 900 PRO A CA 1
ATOM 7038 C C . PRO A 1 900 ? -23.652 -14.850 -5.207 1.00 96.31 900 PRO A C 1
ATOM 7040 O O . PRO A 1 900 ? -24.416 -13.903 -5.386 1.00 96.31 900 PRO A O 1
ATOM 7043 N N . ASP A 1 901 ? -23.995 -15.895 -4.453 1.00 95.38 901 ASP A N 1
ATOM 7044 C CA . ASP A 1 901 ? -25.325 -16.052 -3.867 1.00 95.38 901 ASP A CA 1
ATOM 7045 C C . ASP A 1 901 ? -25.570 -15.031 -2.748 1.00 95.38 901 ASP A C 1
ATOM 7047 O O . ASP A 1 901 ? -26.645 -14.438 -2.682 1.00 95.38 901 ASP A O 1
ATOM 7051 N N . MET A 1 902 ? -24.559 -14.755 -1.910 1.00 95.38 902 MET A N 1
ATOM 7052 C CA . MET A 1 902 ? -24.636 -13.722 -0.861 1.00 95.38 902 MET A CA 1
ATOM 7053 C C . MET A 1 902 ? -24.846 -12.313 -1.443 1.00 95.38 902 MET A C 1
ATOM 7055 O O . MET A 1 902 ? -25.338 -11.410 -0.759 1.00 95.38 902 MET A O 1
ATOM 7059 N N . TRP A 1 903 ? -24.486 -12.116 -2.713 1.00 95.44 903 TRP A N 1
ATOM 7060 C CA . TRP A 1 903 ? -24.708 -10.883 -3.467 1.00 95.44 903 TRP A CA 1
ATOM 7061 C C . TRP A 1 903 ? -25.948 -10.920 -4.369 1.00 95.44 903 TRP A C 1
ATOM 7063 O O . TRP A 1 903 ? -26.264 -9.905 -4.988 1.00 95.44 903 TRP A O 1
ATOM 7073 N N . ASN A 1 904 ? -26.669 -12.045 -4.432 1.00 95.19 904 ASN A N 1
ATOM 7074 C CA . ASN A 1 904 ? -27.746 -12.298 -5.397 1.00 95.19 904 ASN A CA 1
ATOM 7075 C C . ASN A 1 904 ? -27.303 -12.110 -6.863 1.00 95.19 904 ASN A C 1
ATOM 7077 O O . ASN A 1 904 ? -28.066 -11.634 -7.706 1.00 95.19 904 ASN A O 1
ATOM 7081 N N . VAL A 1 905 ? -26.056 -12.471 -7.167 1.00 94.31 905 VAL A N 1
ATOM 7082 C CA . VAL A 1 905 ? -25.472 -12.442 -8.508 1.00 94.31 905 VAL A CA 1
ATOM 7083 C C . VAL A 1 905 ? -25.576 -13.833 -9.117 1.00 94.31 905 VAL A C 1
ATOM 7085 O O . VAL A 1 905 ? -25.136 -14.815 -8.529 1.00 94.31 905 VAL A O 1
ATOM 7088 N N . THR A 1 906 ? -26.146 -13.925 -10.318 1.00 93.50 906 THR A N 1
ATOM 7089 C CA . THR A 1 906 ? -26.106 -15.156 -11.115 1.00 93.50 906 THR A CA 1
ATOM 7090 C C . THR A 1 906 ? -24.789 -15.201 -11.891 1.00 93.50 906 THR A C 1
ATOM 7092 O O . THR A 1 906 ? -24.569 -14.301 -12.709 1.00 93.50 906 THR A O 1
ATOM 7095 N N . PRO A 1 907 ? -23.922 -16.204 -11.660 1.00 93.25 907 PRO A N 1
ATOM 7096 C CA . PRO A 1 907 ? -22.668 -16.322 -12.393 1.00 93.25 907 PRO A CA 1
ATOM 7097 C C . PRO A 1 907 ? -22.872 -16.557 -13.894 1.00 93.25 907 PRO A C 1
ATOM 7099 O O . PRO A 1 907 ? -23.973 -16.891 -14.350 1.00 93.25 907 PRO A O 1
ATOM 7102 N N . SER A 1 908 ? -21.808 -16.390 -14.680 1.00 93.00 908 SER A N 1
ATOM 7103 C CA . SER A 1 908 ? -21.871 -16.679 -16.108 1.00 93.00 908 SER A CA 1
ATOM 7104 C C . SER A 1 908 ? -21.867 -18.190 -16.371 1.00 93.00 908 SER A C 1
ATOM 7106 O O . SER A 1 908 ? -21.665 -19.018 -15.487 1.00 93.00 908 SER A O 1
ATOM 7108 N N . LYS A 1 909 ? -22.089 -18.571 -17.634 1.00 92.56 909 LYS A N 1
ATOM 7109 C CA . LYS A 1 909 ? -21.994 -19.971 -18.081 1.00 92.56 909 LYS A CA 1
ATOM 7110 C C . LYS A 1 909 ? -20.562 -20.392 -18.439 1.00 92.56 909 LYS A C 1
ATOM 7112 O O . LYS A 1 909 ? -20.390 -21.440 -19.055 1.00 92.56 909 LYS A O 1
ATOM 7117 N N . ARG A 1 910 ? -19.552 -19.558 -18.150 1.00 93.44 910 ARG A N 1
ATOM 7118 C CA . ARG A 1 910 ? -18.149 -19.840 -18.496 1.00 93.44 910 ARG A CA 1
ATOM 7119 C C . ARG A 1 910 ? -17.616 -21.040 -17.718 1.00 93.44 910 ARG A C 1
ATOM 7121 O O . ARG A 1 910 ? -16.928 -21.870 -18.302 1.00 93.44 910 ARG A O 1
ATOM 7128 N N . TRP A 1 911 ? -17.966 -21.125 -16.437 1.00 96.25 911 TRP A N 1
ATOM 7129 C CA . TRP A 1 911 ? -17.552 -22.190 -15.529 1.00 96.25 911 TRP A CA 1
ATOM 7130 C C . TRP A 1 911 ? -18.771 -22.922 -14.957 1.00 96.25 911 TRP A C 1
ATOM 7132 O O . TRP A 1 911 ? -19.854 -22.349 -14.837 1.00 96.25 911 TRP A O 1
ATOM 7142 N N . ASP A 1 912 ? -18.607 -24.205 -14.634 1.00 96.31 912 ASP A N 1
ATOM 7143 C CA . ASP A 1 912 ? -19.698 -25.068 -14.170 1.00 96.31 912 ASP A CA 1
ATOM 7144 C C . ASP A 1 912 ? -19.893 -24.947 -12.650 1.00 96.31 912 ASP A C 1
ATOM 7146 O O . ASP A 1 912 ? -19.374 -25.728 -11.849 1.00 96.31 912 ASP A O 1
ATOM 7150 N N . TRP A 1 913 ? -20.629 -23.912 -12.246 1.00 95.62 913 TRP A N 1
ATOM 7151 C CA . TRP A 1 913 ? -20.919 -23.626 -10.839 1.00 95.62 913 TRP A CA 1
ATOM 7152 C C . TRP A 1 913 ? -21.714 -24.734 -10.144 1.00 95.62 913 TRP A C 1
ATOM 7154 O O . TRP A 1 913 ? -21.533 -24.928 -8.943 1.00 95.62 913 TRP A O 1
ATOM 7164 N N . ASP A 1 914 ? -22.553 -25.473 -10.869 1.00 94.31 914 ASP A N 1
ATOM 7165 C CA . ASP A 1 914 ? -23.333 -26.574 -10.299 1.00 94.31 914 ASP A CA 1
ATOM 7166 C C . ASP A 1 914 ? -22.412 -27.746 -9.939 1.00 94.31 914 ASP A C 1
ATOM 7168 O O . ASP A 1 914 ? -22.469 -28.264 -8.822 1.00 94.31 914 ASP A O 1
ATOM 7172 N N . LEU A 1 915 ? -21.473 -28.089 -10.827 1.00 94.94 915 LEU A N 1
ATOM 7173 C CA . LEU A 1 915 ? -20.446 -29.093 -10.549 1.00 94.94 915 LEU A CA 1
ATOM 7174 C C . LEU A 1 915 ? -19.539 -28.690 -9.377 1.00 94.94 915 LEU A C 1
ATOM 7176 O O . LEU A 1 915 ? -19.203 -29.533 -8.541 1.00 94.94 915 LEU A O 1
ATOM 7180 N N . LEU A 1 916 ? -19.154 -27.413 -9.285 1.00 95.19 916 LEU A N 1
ATOM 7181 C CA . LEU A 1 916 ? -18.357 -26.913 -8.161 1.00 95.19 916 LEU A CA 1
ATOM 7182 C C . LEU A 1 916 ? -19.124 -27.011 -6.834 1.00 95.19 916 LEU A C 1
ATOM 7184 O O . LEU A 1 916 ? -18.562 -27.466 -5.838 1.00 95.19 916 LEU A O 1
ATOM 7188 N N . ARG A 1 917 ? -20.409 -26.642 -6.813 1.00 94.62 917 ARG A N 1
ATOM 7189 C CA . ARG A 1 917 ? -21.268 -26.786 -5.624 1.00 94.62 917 ARG A CA 1
ATOM 7190 C C . ARG A 1 917 ? -21.403 -28.242 -5.204 1.00 94.62 917 ARG A C 1
ATOM 7192 O O . ARG A 1 917 ? -21.255 -28.544 -4.022 1.00 94.62 917 ARG A O 1
ATOM 7199 N N . ASP A 1 918 ? -21.611 -29.143 -6.160 1.00 94.19 918 ASP A N 1
ATOM 7200 C CA . ASP A 1 918 ? -21.651 -30.582 -5.905 1.00 94.19 918 ASP A CA 1
ATOM 7201 C C . ASP A 1 918 ? -20.336 -31.078 -5.295 1.00 94.19 918 ASP A C 1
ATOM 7203 O O . ASP A 1 918 ? -20.351 -31.862 -4.344 1.00 94.19 918 ASP A O 1
ATOM 7207 N N . MET A 1 919 ? -19.197 -30.607 -5.802 1.00 93.56 919 MET A N 1
ATOM 7208 C CA . MET A 1 919 ? -17.880 -30.960 -5.276 1.00 93.56 919 MET A CA 1
ATOM 7209 C C . MET A 1 919 ? -17.676 -30.447 -3.842 1.00 93.56 919 MET A C 1
ATOM 7211 O O . MET A 1 919 ? -17.302 -31.228 -2.967 1.00 93.56 919 MET A O 1
ATOM 7215 N N . ILE A 1 920 ? -18.005 -29.181 -3.573 1.00 93.94 920 ILE A N 1
ATOM 7216 C CA . ILE A 1 920 ? -17.911 -28.573 -2.236 1.00 93.94 920 ILE A CA 1
ATOM 7217 C C . ILE A 1 920 ? -18.863 -29.261 -1.251 1.00 93.94 920 ILE A C 1
ATOM 7219 O O . ILE A 1 920 ? -18.492 -29.507 -0.106 1.00 93.94 920 ILE A O 1
ATOM 7223 N N . SER A 1 921 ? -20.067 -29.639 -1.688 1.00 91.75 921 SER A N 1
ATOM 7224 C CA . SER A 1 921 ? -21.027 -30.350 -0.835 1.00 91.75 921 SER A CA 1
ATOM 7225 C C . SER A 1 921 ? -20.524 -31.733 -0.398 1.00 91.75 921 SER A C 1
ATOM 7227 O O . SER A 1 921 ? -20.820 -32.171 0.714 1.00 91.75 921 SER A O 1
ATOM 7229 N N . LYS A 1 922 ? -19.746 -32.412 -1.254 1.00 91.25 922 LYS A N 1
ATOM 7230 C CA . LYS A 1 922 ? -19.191 -33.749 -0.993 1.00 91.25 922 LYS A CA 1
ATOM 7231 C C . LYS A 1 922 ? -17.910 -33.692 -0.171 1.00 91.25 922 LYS A C 1
ATOM 7233 O O . LYS A 1 922 ? -17.760 -34.470 0.768 1.00 91.25 922 LYS A O 1
ATOM 7238 N N . ASN A 1 923 ? -16.998 -32.800 -0.544 1.00 92.12 923 ASN A N 1
ATOM 7239 C CA . ASN A 1 923 ? -15.642 -32.785 -0.007 1.00 92.12 923 ASN A CA 1
ATOM 7240 C C . ASN A 1 923 ? -15.484 -31.743 1.106 1.00 92.12 923 ASN A C 1
ATOM 7242 O O . ASN A 1 923 ? -14.807 -32.000 2.094 1.00 92.12 923 ASN A O 1
ATOM 7246 N N . GLY A 1 924 ? -16.136 -30.590 0.977 1.00 94.19 924 GLY A N 1
ATOM 7247 C CA . GLY A 1 924 ? -15.802 -29.371 1.707 1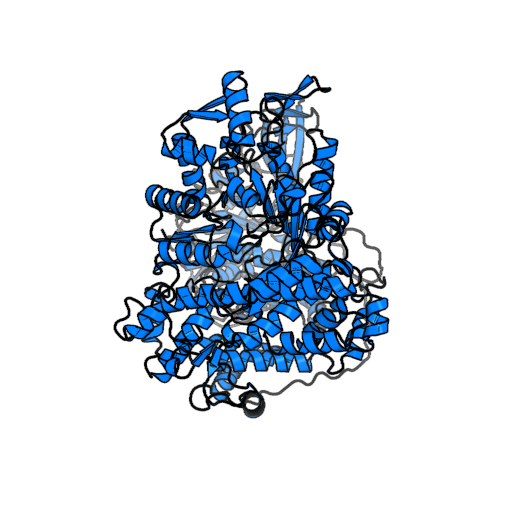.00 94.19 924 GLY A CA 1
ATOM 7248 C C . GLY A 1 924 ? -14.743 -28.536 0.988 1.00 94.19 924 GLY A C 1
ATOM 7249 O O . GLY A 1 924 ? -14.444 -28.771 -0.187 1.00 94.19 924 GLY A O 1
ATOM 7250 N N . VAL A 1 925 ? -14.198 -27.547 1.696 1.00 95.62 925 VAL A N 1
ATOM 7251 C CA . VAL A 1 925 ? -13.076 -26.711 1.241 1.00 95.62 925 VAL A CA 1
ATOM 7252 C C . VAL A 1 925 ? -12.005 -26.617 2.330 1.00 95.62 925 VAL A C 1
ATOM 7254 O O . VAL A 1 925 ? -12.297 -26.742 3.524 1.00 95.62 925 VAL A O 1
ATOM 7257 N N . ARG A 1 926 ? -10.754 -26.408 1.913 1.00 96.69 926 ARG A N 1
ATOM 7258 C CA . ARG A 1 926 ? -9.580 -26.366 2.790 1.00 96.69 926 ARG A CA 1
ATOM 7259 C C . ARG A 1 926 ? -9.396 -25.008 3.461 1.00 96.69 926 ARG A C 1
ATOM 7261 O O . ARG A 1 926 ? -8.833 -24.955 4.546 1.00 96.69 926 ARG A O 1
ATOM 7268 N N . ASN A 1 927 ? -9.901 -23.942 2.847 1.00 97.44 927 ASN A N 1
ATOM 7269 C CA . ASN A 1 927 ? -9.703 -22.557 3.267 1.00 97.44 927 ASN A CA 1
ATOM 7270 C C . ASN A 1 927 ? -11.059 -21.878 3.472 1.00 97.44 927 ASN A C 1
ATOM 7272 O O . ASN A 1 927 ? -11.973 -22.062 2.667 1.00 97.44 927 ASN A O 1
ATOM 7276 N N . SER A 1 928 ? -11.201 -21.097 4.546 1.00 96.69 928 SER A N 1
ATOM 7277 C CA . SER A 1 928 ? -12.458 -20.387 4.830 1.00 96.69 928 SER A CA 1
ATOM 7278 C C . SER A 1 928 ? -12.709 -19.192 3.908 1.00 96.69 928 SER A C 1
ATOM 7280 O O . SER A 1 928 ? -13.869 -18.901 3.617 1.00 96.69 928 SER A O 1
ATOM 7282 N N . LEU A 1 929 ? -11.647 -18.514 3.467 1.00 97.75 929 LEU A N 1
ATOM 7283 C CA . LEU A 1 929 ? -11.659 -17.331 2.603 1.00 97.75 929 LEU A CA 1
ATOM 7284 C C . LEU A 1 929 ? -10.499 -17.427 1.605 1.00 97.75 929 LEU A C 1
ATOM 7286 O O . LEU A 1 929 ? -9.478 -18.036 1.932 1.00 97.75 929 LEU A O 1
ATOM 7290 N N . LEU A 1 930 ? -10.661 -16.855 0.410 1.00 97.81 930 LEU A N 1
ATOM 7291 C CA . LEU A 1 930 ? -9.778 -17.100 -0.733 1.00 97.81 930 LEU A CA 1
ATOM 7292 C C . LEU A 1 930 ? -9.292 -15.837 -1.452 1.00 97.81 930 LEU A C 1
ATOM 7294 O O . LEU A 1 930 ? -8.154 -15.803 -1.914 1.00 97.81 930 LEU A O 1
ATOM 7298 N N . VAL A 1 931 ? -10.141 -14.824 -1.625 1.00 98.25 931 VAL A N 1
ATOM 7299 C CA . VAL A 1 931 ? -9.889 -13.693 -2.531 1.00 98.25 931 VAL A CA 1
ATOM 7300 C C . VAL A 1 931 ? -9.954 -12.384 -1.752 1.00 98.25 931 VAL A C 1
ATOM 7302 O O . VAL A 1 931 ? -10.998 -12.021 -1.209 1.00 98.25 931 VAL A O 1
ATOM 7305 N N . ALA A 1 932 ? -8.842 -11.647 -1.750 1.00 96.88 932 ALA A N 1
ATOM 7306 C CA . ALA A 1 932 ? -8.702 -10.338 -1.115 1.00 96.88 932 ALA A CA 1
ATOM 7307 C C . ALA A 1 932 ? -7.842 -9.434 -2.005 1.00 96.88 932 ALA A C 1
ATOM 7309 O O . ALA A 1 932 ? -6.702 -9.772 -2.329 1.00 96.88 932 ALA A O 1
ATOM 7310 N N . LEU A 1 933 ? -8.383 -8.292 -2.439 1.00 95.94 933 LEU A N 1
ATOM 7311 C CA . LEU A 1 933 ? -7.675 -7.419 -3.380 1.00 95.94 933 LEU A CA 1
ATOM 7312 C C . LEU A 1 933 ? -6.879 -6.346 -2.634 1.00 95.94 933 LEU A C 1
ATOM 7314 O O . LEU A 1 933 ? -7.401 -5.268 -2.336 1.00 95.94 933 LEU A O 1
ATOM 7318 N N . MET A 1 934 ? -5.616 -6.668 -2.357 1.00 92.44 934 MET A N 1
ATOM 7319 C CA . MET A 1 934 ? -4.669 -5.800 -1.660 1.00 92.44 934 MET A CA 1
ATOM 7320 C C . MET A 1 934 ? -4.048 -4.729 -2.575 1.00 92.44 934 MET A C 1
ATOM 7322 O O . MET A 1 934 ? -4.005 -4.897 -3.803 1.00 92.44 934 MET A O 1
ATOM 7326 N N . PRO A 1 935 ? -3.495 -3.647 -2.000 1.00 89.25 935 PRO A N 1
ATOM 7327 C CA . PRO A 1 935 ? -2.567 -2.770 -2.702 1.00 89.25 935 PRO A CA 1
ATOM 7328 C C . PRO A 1 935 ? -1.279 -3.523 -3.040 1.00 89.25 935 PRO A C 1
ATOM 7330 O O . PRO A 1 935 ? -0.737 -4.259 -2.216 1.00 89.25 935 PRO A O 1
ATOM 7333 N N . THR A 1 936 ? -0.754 -3.315 -4.245 1.00 85.56 936 THR A N 1
ATOM 7334 C CA . THR A 1 936 ? 0.442 -4.023 -4.732 1.00 85.56 936 THR A CA 1
ATOM 7335 C C . THR A 1 936 ? 1.626 -3.087 -4.954 1.00 85.56 936 THR A C 1
ATOM 7337 O O . THR A 1 936 ? 2.447 -3.371 -5.812 1.00 85.56 936 THR A O 1
ATOM 7340 N N . GLY A 1 937 ? 1.730 -1.978 -4.213 1.00 74.00 937 GLY A N 1
ATOM 7341 C CA . GLY A 1 937 ? 2.689 -0.897 -4.496 1.00 74.00 937 GLY A CA 1
ATOM 7342 C C . GLY A 1 937 ? 4.129 -1.364 -4.757 1.00 74.00 937 GLY A C 1
ATOM 7343 O O . GLY A 1 937 ? 4.719 -0.998 -5.767 1.00 74.00 937 GLY A O 1
ATOM 7344 N N . SER A 1 938 ? 4.688 -2.236 -3.912 1.00 71.38 938 SER A N 1
ATOM 7345 C CA . SER A 1 938 ? 6.040 -2.785 -4.109 1.00 71.38 938 SER A CA 1
ATOM 7346 C C . SER A 1 938 ? 6.087 -3.897 -5.169 1.00 71.38 938 SER A C 1
ATOM 7348 O O . SER A 1 938 ? 6.955 -3.906 -6.041 1.00 71.38 938 SER A O 1
ATOM 7350 N N . THR A 1 939 ? 5.158 -4.852 -5.121 1.00 78.31 939 THR A N 1
ATOM 7351 C CA . THR A 1 939 ? 5.181 -6.050 -5.974 1.00 78.31 939 THR A CA 1
ATOM 7352 C C . THR A 1 939 ? 4.809 -5.761 -7.427 1.00 78.31 939 THR A C 1
ATOM 7354 O O . THR A 1 939 ? 5.371 -6.389 -8.327 1.00 78.31 939 THR A O 1
ATOM 7357 N N . SER A 1 940 ? 3.927 -4.795 -7.692 1.00 78.94 940 SER A N 1
ATOM 7358 C CA . SER A 1 940 ? 3.626 -4.357 -9.056 1.00 78.94 940 SER A CA 1
ATOM 7359 C C . SER A 1 940 ? 4.752 -3.532 -9.652 1.00 78.94 940 SER A C 1
ATOM 7361 O O . SER A 1 940 ? 5.018 -3.678 -10.840 1.00 78.94 940 SER A O 1
ATOM 7363 N N . GLN A 1 941 ? 5.505 -2.771 -8.852 1.00 74.56 941 GLN A N 1
ATOM 7364 C CA . GLN A 1 941 ? 6.737 -2.132 -9.326 1.00 74.56 941 GLN A CA 1
ATOM 7365 C C . GLN A 1 941 ? 7.799 -3.168 -9.725 1.00 74.56 941 GLN A C 1
ATOM 7367 O O . GLN A 1 941 ? 8.398 -3.033 -10.791 1.00 74.56 941 GLN A O 1
ATOM 7372 N N . ILE A 1 942 ? 7.973 -4.243 -8.940 1.00 72.81 942 ILE A N 1
ATOM 7373 C CA . ILE A 1 942 ? 8.889 -5.352 -9.279 1.00 72.81 942 ILE A CA 1
ATOM 7374 C C . ILE A 1 942 ? 8.509 -5.999 -10.620 1.00 72.81 942 ILE A C 1
ATOM 7376 O O . ILE A 1 942 ? 9.381 -6.276 -11.448 1.00 72.81 942 ILE A O 1
ATOM 7380 N N . LEU A 1 943 ? 7.215 -6.243 -10.858 1.00 77.62 943 LEU A N 1
ATOM 7381 C CA . LEU A 1 943 ? 6.751 -6.834 -12.119 1.00 77.62 943 LEU A CA 1
ATOM 7382 C C . LEU A 1 943 ? 6.613 -5.811 -13.262 1.00 77.62 943 LEU A C 1
ATOM 7384 O O . LEU A 1 943 ? 6.547 -6.212 -14.428 1.00 77.62 943 LEU A O 1
ATOM 7388 N N . GLY A 1 944 ? 6.646 -4.514 -12.949 1.00 75.38 944 GLY A N 1
ATOM 7389 C CA . GLY A 1 944 ? 6.478 -3.405 -13.884 1.00 75.38 944 GLY A CA 1
ATOM 7390 C C . GLY A 1 944 ? 5.030 -3.190 -14.334 1.00 75.38 944 GLY A C 1
ATOM 7391 O O . GLY A 1 944 ? 4.822 -2.826 -15.490 1.00 75.38 944 GLY A O 1
ATOM 7392 N N . ASN A 1 945 ? 4.051 -3.448 -13.467 1.00 86.19 945 ASN A N 1
ATOM 7393 C CA . ASN A 1 945 ? 2.612 -3.347 -13.727 1.00 86.19 945 ASN A CA 1
ATOM 7394 C C . ASN A 1 945 ? 1.961 -2.194 -12.939 1.00 86.19 945 ASN A C 1
ATOM 7396 O O . ASN A 1 945 ? 2.518 -1.695 -11.957 1.00 86.19 945 ASN A O 1
ATOM 7400 N N . SER A 1 946 ? 0.749 -1.814 -13.337 1.00 90.31 946 SER A N 1
ATOM 7401 C CA . SER A 1 946 ? -0.149 -0.941 -12.591 1.00 90.31 946 SER A CA 1
ATOM 7402 C C . SER A 1 946 ? -0.543 -1.576 -11.255 1.00 90.31 946 SER A C 1
ATOM 7404 O O . SER A 1 946 ? -0.613 -2.802 -11.116 1.00 90.31 946 SER A O 1
ATOM 7406 N N . GLU A 1 947 ? -0.820 -0.734 -10.264 1.00 89.88 947 GLU A N 1
ATOM 7407 C CA . GLU A 1 947 ? -1.199 -1.198 -8.932 1.00 89.88 947 GLU A CA 1
ATOM 7408 C C . GLU A 1 947 ? -2.579 -1.859 -8.946 1.00 89.88 947 GLU A C 1
ATOM 7410 O O . GLU A 1 947 ? -3.549 -1.304 -9.462 1.00 89.88 947 GLU A O 1
ATOM 7415 N N . SER A 1 948 ? -2.653 -3.057 -8.365 1.00 93.12 948 SER A N 1
ATOM 7416 C CA . SER A 1 948 ? -3.876 -3.812 -8.113 1.00 93.12 948 SER A CA 1
ATOM 7417 C C . SER A 1 948 ? -4.876 -3.772 -9.285 1.00 93.12 948 SER A C 1
ATOM 7419 O O . SER A 1 948 ? -4.575 -4.195 -10.409 1.00 93.12 948 SER A O 1
ATOM 7421 N N . PHE A 1 949 ? -6.064 -3.230 -9.032 1.00 94.56 949 PHE A N 1
ATOM 7422 C CA . PHE A 1 949 ? -7.124 -2.984 -10.002 1.00 94.56 949 PHE A CA 1
ATOM 7423 C C . PHE A 1 949 ? -7.318 -1.491 -10.317 1.00 94.56 949 PHE A C 1
ATOM 7425 O O . PHE A 1 949 ? -8.385 -1.106 -10.801 1.00 94.56 949 PHE A O 1
ATOM 7432 N N . GLU A 1 950 ? -6.335 -0.641 -10.016 1.00 93.00 950 GLU A N 1
ATOM 7433 C CA . GLU A 1 950 ? -6.457 0.810 -10.151 1.00 93.00 950 GLU A CA 1
ATOM 7434 C C . GLU A 1 950 ? -6.148 1.302 -11.572 1.00 93.00 950 GLU A C 1
ATOM 7436 O O . GLU A 1 950 ? -5.256 0.764 -12.238 1.00 93.00 950 GLU A O 1
ATOM 7441 N N . PRO A 1 951 ? -6.845 2.349 -12.054 1.00 93.81 951 PRO A N 1
ATOM 7442 C CA . PRO A 1 951 ? -6.409 3.088 -13.233 1.00 93.81 951 PRO A CA 1
ATOM 7443 C C . PRO A 1 951 ? -5.092 3.826 -12.957 1.00 93.81 951 PRO A C 1
ATOM 7445 O O . PRO A 1 951 ? -4.797 4.216 -11.827 1.00 93.81 951 PRO A O 1
ATOM 7448 N N . TYR A 1 952 ? -4.318 4.099 -14.009 1.00 92.00 952 TYR A N 1
ATOM 7449 C CA . TYR A 1 952 ? -3.114 4.923 -13.892 1.00 92.00 952 TYR A CA 1
ATOM 7450 C C . TYR A 1 952 ? -3.449 6.307 -13.320 1.00 92.00 952 TYR A C 1
ATOM 7452 O O . TYR A 1 952 ? -4.258 7.047 -13.877 1.00 92.00 952 TYR A O 1
ATOM 7460 N N . THR A 1 953 ? -2.802 6.689 -12.219 1.00 90.25 953 THR A N 1
ATOM 7461 C CA . THR A 1 953 ? -3.008 8.006 -11.588 1.00 90.25 953 THR A CA 1
ATOM 7462 C C . THR A 1 953 ? -2.449 9.153 -12.429 1.00 90.25 953 THR A C 1
ATOM 7464 O O . THR A 1 953 ? -2.960 10.272 -12.362 1.00 90.25 953 THR A O 1
ATOM 7467 N N . SER A 1 954 ? -1.415 8.873 -13.222 1.00 90.88 954 SER A N 1
ATOM 7468 C CA . SER A 1 954 ? -0.795 9.782 -14.181 1.00 90.88 954 SER A CA 1
ATOM 7469 C C . SER A 1 954 ? -0.089 8.986 -15.283 1.00 90.88 954 SER A C 1
ATOM 7471 O O . SER A 1 954 ? 0.478 7.930 -15.000 1.00 90.88 954 SER A O 1
ATOM 7473 N N . ASN A 1 955 ? -0.065 9.494 -16.522 1.00 90.81 955 ASN A N 1
ATOM 7474 C CA . ASN A 1 955 ? 0.765 8.903 -17.579 1.00 90.81 955 ASN A CA 1
ATOM 7475 C C . ASN A 1 955 ? 2.228 9.363 -17.529 1.00 90.81 955 ASN A C 1
ATOM 7477 O O . ASN A 1 955 ? 3.069 8.742 -18.175 1.00 90.81 955 ASN A O 1
ATOM 7481 N N . ILE A 1 956 ? 2.540 10.439 -16.801 1.00 88.19 956 ILE A N 1
ATOM 7482 C CA . ILE A 1 956 ? 3.913 10.898 -16.557 1.00 88.19 956 ILE A CA 1
ATOM 7483 C C . ILE A 1 956 ? 4.051 11.249 -15.079 1.00 88.19 956 ILE A C 1
ATOM 7485 O O . ILE A 1 956 ? 3.273 12.046 -14.554 1.00 88.19 956 ILE A O 1
ATOM 7489 N N . TYR A 1 957 ? 5.033 10.666 -14.406 1.00 76.75 957 TYR A N 1
ATOM 7490 C CA . TYR A 1 957 ? 5.323 10.942 -13.002 1.00 76.75 957 TYR A CA 1
ATOM 7491 C C . TYR A 1 957 ? 6.833 11.005 -12.781 1.00 76.75 957 TYR A C 1
ATOM 7493 O O . TYR A 1 957 ? 7.588 10.275 -13.418 1.00 76.75 957 TYR A O 1
ATOM 7501 N N . SER A 1 958 ? 7.284 11.893 -11.900 1.00 66.06 958 SER A N 1
ATOM 7502 C CA . SER A 1 958 ? 8.677 11.938 -11.460 1.00 66.06 958 SER A CA 1
ATOM 7503 C C . SER A 1 958 ? 8.850 11.094 -10.201 1.00 66.06 958 SER A C 1
ATOM 7505 O O . SER A 1 958 ? 7.978 11.049 -9.332 1.00 66.06 958 SER A O 1
ATOM 7507 N N . HIS A 1 959 ? 9.976 10.395 -10.116 1.00 55.19 959 HIS A N 1
ATOM 7508 C CA . HIS A 1 959 ? 10.423 9.740 -8.897 1.00 55.19 959 HIS A CA 1
ATOM 7509 C C . HIS A 1 959 ? 11.805 10.269 -8.531 1.00 55.19 959 HIS A C 1
ATOM 7511 O O . HIS A 1 959 ? 12.639 10.497 -9.408 1.00 55.19 959 HIS A O 1
ATOM 7517 N N . ARG A 1 960 ? 12.058 10.477 -7.239 1.00 41.97 960 ARG A N 1
ATOM 7518 C CA . ARG A 1 960 ? 13.366 10.932 -6.765 1.00 41.97 960 ARG A CA 1
ATOM 7519 C C . ARG A 1 960 ? 14.296 9.721 -6.675 1.00 41.97 960 ARG A C 1
ATOM 7521 O O . ARG A 1 960 ? 14.094 8.852 -5.833 1.00 41.97 960 ARG A O 1
ATOM 7528 N N . GLY A 1 961 ? 15.262 9.635 -7.584 1.00 38.94 961 GLY A N 1
ATOM 7529 C CA . GLY A 1 961 ? 16.337 8.645 -7.565 1.00 38.94 961 GLY A CA 1
ATOM 7530 C C . GLY A 1 961 ? 17.591 9.172 -6.862 1.00 38.94 961 GLY A C 1
ATOM 7531 O O . GLY A 1 961 ? 17.661 10.340 -6.478 1.00 38.94 961 GLY A O 1
ATOM 7532 N N . LEU A 1 962 ? 18.604 8.310 -6.728 1.00 37.88 962 LEU A N 1
ATOM 7533 C CA . LEU A 1 962 ? 19.905 8.655 -6.131 1.00 37.88 962 LEU A CA 1
ATOM 7534 C C . LEU A 1 962 ? 20.665 9.729 -6.935 1.00 37.88 962 LEU A C 1
ATOM 7536 O O . LEU A 1 962 ? 21.425 10.498 -6.357 1.00 37.88 962 LEU A O 1
ATOM 7540 N N . SER A 1 963 ? 20.436 9.801 -8.251 1.00 40.06 963 SER A N 1
ATOM 7541 C CA . SER A 1 963 ? 21.083 10.732 -9.187 1.00 40.06 963 SER A CA 1
ATOM 7542 C C . SER A 1 963 ? 20.208 11.931 -9.600 1.00 40.06 963 SER A C 1
ATOM 7544 O O . SER A 1 963 ? 20.617 12.717 -10.455 1.00 40.06 963 SER A O 1
ATOM 7546 N N . GLY A 1 964 ? 19.023 12.107 -8.993 1.00 48.69 964 GLY A N 1
ATOM 7547 C CA . GLY A 1 964 ? 18.095 13.216 -9.267 1.00 48.69 964 GLY A CA 1
ATOM 7548 C C . GLY A 1 964 ? 16.655 12.769 -9.547 1.00 48.69 964 GLY A C 1
ATOM 7549 O O . GLY A 1 964 ? 16.281 11.625 -9.294 1.00 48.69 964 GLY A O 1
ATOM 7550 N N . GLU A 1 965 ? 15.816 13.674 -10.060 1.00 54.00 965 GLU A N 1
ATOM 7551 C CA . GLU A 1 965 ? 14.451 13.329 -10.481 1.00 54.00 965 GLU A CA 1
ATOM 7552 C C . GLU A 1 965 ? 14.457 12.543 -11.799 1.00 54.00 965 GLU A C 1
ATOM 7554 O O . GLU A 1 965 ? 14.841 13.051 -12.853 1.00 54.00 965 GLU A O 1
ATOM 7559 N N . ILE A 1 966 ? 13.980 11.301 -11.750 1.00 57.91 966 ILE A N 1
ATOM 7560 C CA . ILE A 1 966 ? 13.779 10.454 -12.923 1.00 57.91 966 ILE A CA 1
ATOM 7561 C C . ILE A 1 966 ? 12.319 10.578 -13.343 1.00 57.91 966 ILE A C 1
ATOM 7563 O O . ILE A 1 966 ? 11.400 10.234 -12.599 1.00 57.91 966 ILE A O 1
ATOM 7567 N N . VAL A 1 967 ? 12.095 11.073 -14.558 1.00 68.31 967 VAL A N 1
ATOM 7568 C CA . VAL A 1 967 ? 10.756 11.147 -15.145 1.00 68.31 967 VAL A CA 1
ATOM 7569 C C . VAL A 1 967 ? 10.410 9.795 -15.765 1.00 68.31 967 VAL A C 1
ATOM 7571 O O . VAL A 1 967 ? 11.055 9.342 -16.712 1.00 68.31 967 VAL A O 1
ATOM 7574 N N . HIS A 1 968 ? 9.364 9.166 -15.247 1.00 70.56 968 HIS A N 1
ATOM 7575 C CA . HIS A 1 968 ? 8.777 7.947 -15.781 1.00 70.56 968 HIS A CA 1
ATOM 7576 C C . HIS A 1 968 ? 7.555 8.286 -16.633 1.00 70.56 968 HIS A C 1
ATOM 7578 O O . HIS A 1 968 ? 6.693 9.073 -16.243 1.00 70.56 968 HIS A O 1
ATOM 7584 N N . VAL A 1 969 ? 7.476 7.665 -17.807 1.00 80.56 969 VAL A N 1
ATOM 7585 C CA . VAL A 1 969 ? 6.330 7.751 -18.717 1.00 80.56 969 VAL A CA 1
ATOM 7586 C C . VAL A 1 969 ? 5.656 6.383 -18.756 1.00 80.56 969 VAL A C 1
ATOM 7588 O O . VAL A 1 969 ? 6.338 5.357 -18.727 1.00 80.56 969 VAL A O 1
ATOM 7591 N N . ASN A 1 970 ? 4.327 6.352 -18.843 1.00 87.19 970 ASN A N 1
ATOM 7592 C CA . ASN A 1 970 ? 3.565 5.131 -19.069 1.00 87.19 970 ASN A CA 1
ATOM 7593 C C . ASN A 1 970 ? 4.112 4.414 -20.314 1.00 87.19 970 ASN A C 1
ATOM 7595 O O . ASN A 1 970 ? 4.007 4.919 -21.434 1.00 87.19 970 ASN A O 1
ATOM 7599 N N . LYS A 1 971 ? 4.689 3.225 -20.102 1.00 84.81 971 LYS A N 1
ATOM 7600 C CA . LYS A 1 971 ? 5.369 2.433 -21.137 1.00 84.81 971 LYS A CA 1
ATOM 7601 C C . LYS A 1 971 ? 4.473 2.138 -22.342 1.00 84.81 971 LYS A C 1
ATOM 7603 O O . LYS A 1 971 ? 4.960 2.122 -23.468 1.00 84.81 971 LYS A O 1
ATOM 7608 N N . HIS A 1 972 ? 3.173 1.932 -22.117 1.00 90.06 972 HIS A N 1
ATOM 7609 C CA . HIS A 1 972 ? 2.222 1.624 -23.179 1.00 90.06 972 HIS A CA 1
ATOM 7610 C C . HIS A 1 972 ? 1.932 2.859 -24.038 1.00 90.06 972 HIS A C 1
ATOM 7612 O O . HIS A 1 972 ? 2.000 2.777 -25.263 1.00 90.06 972 HIS A O 1
ATOM 7618 N N . LEU A 1 973 ? 1.699 4.011 -23.399 1.00 91.62 973 LEU A N 1
ATOM 7619 C CA . LEU A 1 973 ? 1.484 5.279 -24.099 1.00 91.62 973 LEU A CA 1
ATOM 7620 C C . LEU A 1 973 ? 2.726 5.679 -24.898 1.00 91.62 973 LEU A C 1
ATOM 7622 O O . LEU A 1 973 ? 2.616 6.070 -26.057 1.00 91.62 973 LEU A O 1
ATOM 7626 N N . LEU A 1 974 ? 3.904 5.571 -24.281 1.00 88.81 974 LEU A N 1
ATOM 7627 C CA . LEU A 1 974 ? 5.169 5.906 -24.924 1.00 88.81 974 LEU A CA 1
ATOM 7628 C C . LEU A 1 974 ? 5.396 5.055 -26.179 1.00 88.81 974 LEU A C 1
ATOM 7630 O O . LEU A 1 974 ? 5.759 5.598 -27.220 1.00 88.81 974 LEU A O 1
ATOM 7634 N N . HIS A 1 975 ? 5.141 3.748 -26.092 1.00 87.25 975 HIS A N 1
ATOM 7635 C CA . HIS A 1 975 ? 5.230 2.833 -27.227 1.00 87.25 975 HIS A CA 1
ATOM 7636 C C . HIS A 1 975 ? 4.268 3.232 -28.356 1.00 87.25 975 HIS A C 1
ATOM 7638 O O . HIS A 1 975 ? 4.709 3.444 -29.480 1.00 87.25 975 HIS A O 1
ATOM 7644 N N . ASP A 1 976 ? 2.977 3.425 -28.059 1.00 91.00 976 ASP A N 1
ATOM 7645 C CA . ASP A 1 976 ? 1.985 3.798 -29.078 1.00 91.00 976 ASP A CA 1
ATOM 7646 C C . ASP A 1 976 ? 2.320 5.135 -29.762 1.00 91.00 976 ASP A C 1
ATOM 7648 O O . ASP A 1 976 ? 2.219 5.256 -30.981 1.00 91.00 976 ASP A O 1
ATOM 7652 N N . LEU A 1 977 ? 2.746 6.148 -28.998 1.00 91.38 977 LEU A N 1
ATOM 7653 C CA . LEU A 1 977 ? 3.116 7.453 -29.556 1.00 91.38 977 LEU A CA 1
ATOM 7654 C C . LEU A 1 977 ? 4.408 7.396 -30.380 1.00 91.38 977 LEU A C 1
ATOM 7656 O O . LEU A 1 977 ? 4.543 8.155 -31.343 1.00 91.38 977 LEU A O 1
ATOM 7660 N N . THR A 1 978 ? 5.346 6.521 -30.012 1.00 88.44 978 THR A N 1
ATOM 7661 C CA . THR A 1 978 ? 6.596 6.314 -30.756 1.00 88.44 978 THR A CA 1
ATOM 7662 C C . THR A 1 978 ? 6.324 5.609 -32.081 1.00 88.44 978 THR A C 1
ATOM 7664 O O . THR A 1 978 ? 6.737 6.115 -33.122 1.00 88.44 978 THR A O 1
ATOM 7667 N N . ASP A 1 979 ? 5.552 4.520 -32.069 1.00 86.81 979 ASP A N 1
ATOM 7668 C CA . ASP A 1 979 ? 5.174 3.769 -33.276 1.00 86.81 979 ASP A CA 1
ATOM 7669 C C . ASP A 1 979 ? 4.381 4.624 -34.273 1.00 86.81 979 ASP A C 1
ATOM 7671 O O . ASP A 1 979 ? 4.481 4.454 -35.488 1.00 86.81 979 ASP A O 1
ATOM 7675 N N . MET A 1 980 ? 3.599 5.580 -33.766 1.00 88.62 980 MET A N 1
ATOM 7676 C CA . MET A 1 980 ? 2.874 6.549 -34.589 1.00 88.62 980 MET A CA 1
ATOM 7677 C C . MET A 1 980 ? 3.740 7.719 -35.083 1.00 88.62 980 MET A C 1
ATOM 7679 O O . MET A 1 980 ? 3.245 8.557 -35.838 1.00 88.62 980 MET A O 1
ATOM 7683 N N . GLY A 1 981 ? 5.003 7.816 -34.657 1.00 88.88 981 GLY A N 1
ATOM 7684 C CA . GLY A 1 981 ? 5.901 8.925 -34.990 1.00 88.88 981 GLY A CA 1
ATOM 7685 C C . GLY A 1 981 ? 5.491 10.270 -34.374 1.00 88.88 981 GLY A C 1
ATOM 7686 O O . GLY A 1 981 ? 5.869 11.319 -34.892 1.00 88.88 981 GLY A O 1
ATOM 7687 N N . LEU A 1 982 ? 4.694 10.256 -33.298 1.00 90.50 982 LEU A N 1
ATOM 7688 C CA . LEU A 1 982 ? 4.182 11.456 -32.622 1.00 90.50 982 LEU A CA 1
ATOM 7689 C C . LEU A 1 982 ? 5.041 11.883 -31.423 1.00 90.50 982 LEU A C 1
ATOM 7691 O O . LEU A 1 982 ? 4.996 13.048 -31.017 1.00 90.50 982 LEU A O 1
ATOM 7695 N N . TRP A 1 983 ? 5.804 10.960 -30.832 1.00 90.38 983 TRP A N 1
ATOM 7696 C CA . TRP A 1 983 ? 6.591 11.244 -29.633 1.00 90.38 983 TRP A CA 1
ATOM 7697 C C . TRP A 1 983 ? 7.702 12.273 -29.895 1.00 90.38 983 TRP A C 1
ATOM 7699 O O . TRP A 1 983 ? 8.530 12.118 -30.789 1.00 90.38 983 TRP A O 1
ATOM 7709 N N . SER A 1 984 ? 7.719 13.346 -29.100 1.00 87.69 984 SER A N 1
ATOM 7710 C CA . SER A 1 984 ? 8.724 14.413 -29.161 1.00 87.69 984 SER A CA 1
ATOM 7711 C C . SER A 1 984 ? 8.856 15.114 -27.806 1.00 87.69 984 SER A C 1
ATOM 7713 O O . SER A 1 984 ? 7.914 15.112 -27.010 1.00 87.69 984 SER A O 1
ATOM 7715 N N . GLU A 1 985 ? 9.982 15.791 -27.552 1.00 83.88 985 GLU A N 1
ATOM 7716 C CA . GLU A 1 985 ? 10.173 16.579 -26.317 1.00 83.88 985 GLU A CA 1
ATOM 7717 C C . GLU A 1 985 ? 9.116 17.690 -26.152 1.00 83.88 985 GLU A C 1
ATOM 7719 O O . GLU A 1 985 ? 8.694 18.005 -25.034 1.00 83.88 985 GLU A O 1
ATOM 7724 N N . ALA A 1 986 ? 8.614 18.245 -27.263 1.00 87.50 986 ALA A N 1
ATOM 7725 C CA . ALA A 1 986 ? 7.521 19.214 -27.244 1.00 87.50 986 ALA A CA 1
ATOM 7726 C C . ALA A 1 986 ? 6.197 18.585 -26.771 1.00 87.50 986 ALA A C 1
ATOM 7728 O O . ALA A 1 986 ? 5.472 19.203 -25.987 1.00 87.50 986 ALA A O 1
ATOM 7729 N N . LEU A 1 987 ? 5.892 17.358 -27.216 1.00 88.75 987 LEU A N 1
ATOM 7730 C CA . LEU A 1 987 ? 4.704 16.614 -26.788 1.00 88.75 987 LEU A CA 1
ATOM 7731 C C . LEU A 1 987 ? 4.811 16.189 -25.319 1.00 88.75 987 LEU A C 1
ATOM 7733 O O . LEU A 1 987 ? 3.878 16.404 -24.548 1.00 88.75 987 LEU A O 1
ATOM 7737 N N . LYS A 1 988 ? 5.975 15.685 -24.900 1.00 87.06 988 LYS A N 1
ATOM 7738 C CA . LYS A 1 988 ? 6.275 15.368 -23.496 1.00 87.06 988 LYS A CA 1
ATOM 7739 C C . LYS A 1 988 ? 6.041 16.577 -22.585 1.00 87.06 988 LYS A C 1
ATOM 7741 O O . LYS A 1 988 ? 5.313 16.477 -21.602 1.00 87.06 988 LYS A O 1
ATOM 7746 N N . SER A 1 989 ? 6.573 17.743 -22.957 1.00 86.12 989 SER A N 1
ATOM 7747 C CA . SER A 1 989 ? 6.385 18.994 -22.204 1.00 86.12 989 SER A CA 1
ATOM 7748 C C . SER A 1 989 ? 4.923 19.464 -22.164 1.00 86.12 989 SER A C 1
ATOM 7750 O O . SER A 1 989 ? 4.518 20.157 -21.233 1.00 86.12 989 SER A O 1
ATOM 7752 N N . LYS A 1 990 ? 4.100 19.118 -23.166 1.00 90.25 990 LYS A N 1
ATOM 7753 C CA . LYS A 1 990 ? 2.645 19.362 -23.134 1.00 90.25 990 LYS A CA 1
ATOM 7754 C C . LYS A 1 990 ? 1.947 18.444 -22.135 1.00 90.25 990 LYS A C 1
ATOM 7756 O O . LYS A 1 990 ? 1.204 18.946 -21.304 1.00 90.25 990 LYS A O 1
ATOM 7761 N N . ILE A 1 991 ? 2.236 17.144 -22.165 1.00 89.62 991 ILE A N 1
ATOM 7762 C CA . ILE A 1 991 ? 1.634 16.173 -21.238 1.00 89.62 991 ILE A CA 1
ATOM 7763 C C . ILE A 1 991 ? 2.019 16.497 -19.784 1.00 89.62 991 ILE A C 1
ATOM 7765 O O . ILE A 1 991 ? 1.175 16.415 -18.897 1.00 89.62 991 ILE A O 1
ATOM 7769 N N . ILE A 1 992 ? 3.260 16.935 -19.531 1.00 87.81 992 ILE A N 1
ATOM 7770 C CA . ILE A 1 992 ? 3.693 17.395 -18.198 1.00 87.81 992 ILE A CA 1
ATOM 7771 C C . ILE A 1 992 ? 2.890 18.625 -17.746 1.00 87.81 992 ILE A C 1
ATOM 7773 O O . ILE A 1 992 ? 2.413 18.647 -16.615 1.00 87.81 992 ILE A O 1
ATOM 7777 N N . ARG A 1 993 ? 2.681 19.621 -18.622 1.00 87.44 993 ARG A N 1
ATOM 7778 C CA . ARG A 1 993 ? 1.847 20.802 -18.309 1.00 87.44 993 ARG A CA 1
ATOM 7779 C C . ARG A 1 993 ? 0.394 20.445 -17.999 1.00 87.44 993 ARG A C 1
ATOM 7781 O O . ARG A 1 993 ? -0.229 21.114 -17.185 1.00 87.44 993 ARG A O 1
ATOM 7788 N N . GLU A 1 994 ? -0.118 19.380 -18.605 1.00 89.19 994 GLU A N 1
ATOM 7789 C CA . GLU A 1 994 ? -1.445 18.820 -18.326 1.00 89.19 994 GLU A CA 1
ATOM 7790 C C . GLU A 1 994 ? -1.429 17.812 -17.152 1.00 89.19 994 GLU A C 1
ATOM 7792 O O . GLU A 1 994 ? -2.343 17.001 -17.007 1.00 89.19 994 GLU A O 1
ATOM 7797 N N . ASN A 1 995 ? -0.393 17.824 -16.300 1.00 86.94 995 ASN A N 1
ATOM 7798 C CA . ASN A 1 995 ? -0.244 16.939 -15.135 1.00 86.94 995 ASN A CA 1
ATOM 7799 C C . ASN A 1 995 ? -0.387 15.440 -15.469 1.00 86.94 995 ASN A C 1
ATOM 7801 O O . ASN A 1 995 ? -1.008 14.680 -14.717 1.00 86.94 995 ASN A O 1
ATOM 7805 N N . GLY A 1 996 ? 0.150 15.024 -16.620 1.00 88.38 996 GLY A N 1
ATOM 7806 C CA . GLY A 1 996 ? 0.114 13.643 -17.103 1.00 88.38 996 GLY A CA 1
ATOM 7807 C C . GLY A 1 996 ? -1.154 13.246 -17.864 1.00 88.38 996 GLY A C 1
ATOM 7808 O O . GLY A 1 996 ? -1.274 12.085 -18.264 1.00 88.38 996 GLY A O 1
ATOM 7809 N N . SER A 1 997 ? -2.094 14.170 -18.077 1.00 92.12 997 SER A N 1
ATOM 7810 C CA . SER A 1 997 ? -3.269 13.942 -18.921 1.00 92.12 997 SER A CA 1
ATOM 7811 C C . SER A 1 997 ? -2.925 14.020 -20.412 1.00 92.12 997 SER A C 1
ATOM 7813 O O . SER A 1 997 ? -2.108 14.833 -20.848 1.00 92.12 997 SER A O 1
ATOM 7815 N N . VAL A 1 998 ? -3.597 13.187 -21.210 1.00 93.06 998 VAL A N 1
ATOM 7816 C CA . VAL A 1 998 ? -3.572 13.249 -22.681 1.00 93.06 998 VAL A CA 1
ATOM 7817 C C . VAL A 1 998 ? -4.867 13.812 -23.279 1.00 93.06 998 VAL A C 1
ATOM 7819 O O . VAL A 1 998 ? -4.942 14.012 -24.492 1.00 93.06 998 VAL A O 1
ATOM 7822 N N . ALA A 1 999 ? -5.889 14.094 -22.464 1.00 90.38 999 ALA A N 1
ATOM 7823 C CA . ALA A 1 999 ? -7.225 14.460 -22.939 1.00 90.38 999 ALA A CA 1
ATOM 7824 C C . ALA A 1 999 ? -7.226 15.771 -23.752 1.00 90.38 999 ALA A C 1
ATOM 7826 O O . ALA A 1 999 ? -7.818 15.841 -24.832 1.00 90.38 999 ALA A O 1
ATOM 7827 N N . ASN A 1 1000 ? -6.492 16.784 -23.280 1.00 90.00 1000 ASN A N 1
ATOM 7828 C CA . ASN A 1 1000 ? -6.436 18.117 -23.896 1.00 90.00 1000 ASN A CA 1
ATOM 7829 C C . ASN A 1 1000 ? -5.360 18.259 -24.990 1.00 90.00 1000 ASN A C 1
ATOM 7831 O O . ASN A 1 1000 ? -5.203 19.329 -25.580 1.00 90.00 1000 ASN A O 1
ATOM 7835 N N . VAL A 1 1001 ? -4.617 17.192 -25.293 1.00 90.62 1001 VAL A N 1
ATOM 7836 C CA . VAL A 1 1001 ? -3.489 17.232 -26.232 1.00 90.62 1001 VAL A CA 1
ATOM 7837 C C . VAL A 1 1001 ? -3.988 16.987 -27.659 1.00 90.62 1001 VAL A C 1
ATOM 7839 O O . VAL A 1 1001 ? -4.406 15.883 -28.000 1.00 90.62 1001 VAL A O 1
ATOM 7842 N N . GLN A 1 1002 ? -3.987 18.019 -28.507 1.00 88.94 1002 GLN A N 1
ATOM 7843 C CA . GLN A 1 1002 ? -4.599 17.963 -29.846 1.00 88.94 1002 GLN A CA 1
ATOM 7844 C C . GLN A 1 1002 ? -3.903 16.991 -30.808 1.00 88.94 1002 GLN A C 1
ATOM 7846 O O . GLN A 1 1002 ? -4.554 16.455 -31.700 1.00 88.94 1002 GLN A O 1
ATOM 7851 N N . GLU A 1 1003 ? -2.606 16.747 -30.628 1.00 89.94 1003 GLU A N 1
ATOM 7852 C CA . GLU A 1 1003 ? -1.815 15.864 -31.490 1.00 89.94 1003 GLU A CA 1
ATOM 7853 C C . GLU A 1 1003 ? -2.146 14.375 -31.321 1.00 89.94 1003 GLU A C 1
ATOM 7855 O O . GLU A 1 1003 ? -1.839 13.578 -32.206 1.00 89.94 1003 GLU A O 1
ATOM 7860 N N . ILE A 1 1004 ? -2.756 13.987 -30.196 1.00 92.38 1004 ILE A N 1
ATOM 7861 C CA . ILE A 1 1004 ? -3.053 12.586 -29.881 1.00 92.38 1004 ILE A CA 1
ATOM 7862 C C . ILE A 1 1004 ? -4.445 12.218 -30.433 1.00 92.38 1004 ILE A C 1
ATOM 7864 O O . ILE A 1 1004 ? -5.409 12.946 -30.191 1.00 92.38 1004 ILE A O 1
ATOM 7868 N N . PRO A 1 1005 ? -4.604 11.087 -31.147 1.00 93.19 1005 PRO A N 1
ATOM 7869 C CA . PRO A 1 1005 ? -5.907 10.624 -31.623 1.00 93.19 1005 PRO A CA 1
ATOM 7870 C C . PRO A 1 1005 ? -6.917 10.381 -30.493 1.00 93.19 1005 PRO A C 1
ATOM 7872 O O . PRO A 1 1005 ? -6.575 9.828 -29.449 1.00 93.19 1005 PRO A O 1
ATOM 7875 N N . GLU A 1 1006 ? -8.193 10.686 -30.747 1.00 92.06 1006 GLU A N 1
ATOM 7876 C CA . GLU A 1 1006 ? -9.281 10.531 -29.764 1.00 92.06 1006 GLU A CA 1
ATOM 7877 C C . GLU A 1 1006 ? -9.434 9.105 -29.214 1.00 92.06 1006 GLU A C 1
ATOM 7879 O O . GLU A 1 1006 ? -9.785 8.924 -28.050 1.00 92.06 1006 GLU A O 1
ATOM 7884 N N . GLU A 1 1007 ? -9.135 8.078 -30.010 1.00 89.88 1007 GLU A N 1
ATOM 7885 C CA . GLU A 1 1007 ? -9.197 6.689 -29.540 1.00 89.88 1007 GLU A CA 1
ATOM 7886 C C . GLU A 1 1007 ? -8.112 6.380 -28.494 1.00 89.88 1007 GLU A C 1
ATOM 7888 O O . GLU A 1 1007 ? -8.414 5.764 -27.473 1.00 89.88 1007 GLU A O 1
ATOM 7893 N N . LEU A 1 1008 ? -6.883 6.887 -28.668 1.00 92.38 1008 LEU A N 1
ATOM 7894 C CA . LEU A 1 1008 ? -5.825 6.738 -27.658 1.00 92.38 1008 LEU A CA 1
ATOM 7895 C C . LEU A 1 1008 ? -6.126 7.568 -26.409 1.00 92.38 1008 LEU A C 1
ATOM 7897 O O . LEU A 1 1008 ? -5.902 7.096 -25.296 1.00 92.38 1008 LEU A O 1
ATOM 7901 N N . LYS A 1 1009 ? -6.704 8.765 -26.565 1.00 94.12 1009 LYS A N 1
ATOM 7902 C CA . LYS A 1 1009 ? -7.121 9.584 -25.416 1.00 94.12 1009 LYS A CA 1
ATOM 7903 C C . LYS A 1 1009 ? -8.109 8.862 -24.508 1.00 94.12 1009 LYS A C 1
ATOM 7905 O O . LYS A 1 1009 ? -8.037 9.026 -23.297 1.00 94.12 1009 LYS A O 1
ATOM 7910 N N . LYS A 1 1010 ? -9.029 8.070 -25.072 1.00 93.69 1010 LYS A N 1
ATOM 7911 C CA . LYS A 1 1010 ? -9.980 7.265 -24.285 1.00 93.69 1010 LYS A CA 1
ATOM 7912 C C . LYS A 1 1010 ? -9.282 6.135 -23.527 1.00 93.69 1010 LYS A C 1
ATOM 7914 O O . LYS A 1 1010 ? -9.634 5.891 -22.378 1.00 93.69 1010 LYS A O 1
ATOM 7919 N N . ILE A 1 1011 ? -8.317 5.462 -24.157 1.00 94.75 1011 ILE A N 1
ATOM 7920 C CA . ILE A 1 1011 ? -7.577 4.339 -23.557 1.00 94.75 1011 ILE A CA 1
ATOM 7921 C C . ILE A 1 1011 ? -6.688 4.821 -22.402 1.00 94.75 1011 ILE A C 1
ATOM 7923 O O . ILE A 1 1011 ? -6.674 4.205 -21.342 1.00 94.75 1011 ILE A O 1
ATOM 7927 N N . TYR A 1 1012 ? -5.995 5.948 -22.581 1.00 95.25 1012 TYR A N 1
ATOM 7928 C CA . TYR A 1 1012 ? -5.009 6.475 -21.629 1.00 95.25 1012 TYR A CA 1
ATOM 7929 C C . TYR A 1 1012 ? -5.561 7.539 -20.672 1.00 95.25 1012 TYR A C 1
ATOM 7931 O O . TYR A 1 1012 ? -4.805 8.387 -20.187 1.00 95.25 1012 TYR A O 1
ATOM 7939 N N . ARG A 1 1013 ? -6.869 7.508 -20.386 1.00 93.75 1013 ARG A N 1
ATOM 7940 C CA . ARG A 1 1013 ? -7.455 8.362 -19.344 1.00 93.75 1013 ARG A CA 1
ATOM 7941 C C . ARG A 1 1013 ? -6.836 8.047 -17.992 1.00 93.75 1013 ARG A C 1
ATOM 7943 O O . ARG A 1 1013 ? -6.721 6.882 -17.609 1.00 93.75 1013 ARG A O 1
ATOM 7950 N N . VAL A 1 1014 ? -6.479 9.094 -17.261 1.00 92.94 1014 VAL A N 1
ATOM 7951 C CA . VAL A 1 1014 ? -5.939 8.949 -15.904 1.00 92.94 1014 VAL A CA 1
ATOM 7952 C C . VAL A 1 1014 ? -7.068 8.823 -14.880 1.00 92.94 1014 VAL A C 1
ATOM 7954 O O . VAL A 1 1014 ? -8.208 9.198 -15.152 1.00 92.94 1014 VAL A O 1
ATOM 7957 N N . ALA A 1 1015 ? -6.761 8.334 -13.678 1.00 91.88 1015 ALA A N 1
ATOM 7958 C CA . ALA A 1 1015 ? -7.730 8.082 -12.604 1.00 91.88 1015 ALA A CA 1
ATOM 7959 C C . ALA A 1 1015 ? -8.676 9.267 -12.313 1.00 91.88 1015 ALA A C 1
ATOM 7961 O O . ALA A 1 1015 ? -9.854 9.064 -12.035 1.00 91.88 1015 ALA A O 1
ATOM 7962 N N . TRP A 1 1016 ? -8.173 10.500 -12.441 1.00 90.56 1016 TRP A N 1
ATOM 7963 C CA . TRP A 1 1016 ? -8.913 11.756 -12.241 1.00 90.56 1016 TRP A CA 1
ATOM 7964 C C . TRP A 1 1016 ? -9.994 12.024 -13.299 1.00 90.56 1016 TRP A C 1
ATOM 7966 O O . TRP A 1 1016 ? -10.927 12.782 -13.057 1.00 90.56 1016 TRP A O 1
ATOM 7976 N N . GLU A 1 1017 ? -9.860 11.417 -14.477 1.00 91.62 1017 GLU A N 1
ATOM 7977 C CA . GLU A 1 1017 ? -10.742 11.599 -15.638 1.00 91.62 1017 GLU A CA 1
ATOM 7978 C C . GLU A 1 1017 ? -11.739 10.448 -15.792 1.00 91.62 1017 GLU A C 1
ATOM 7980 O O . GLU A 1 1017 ? -12.743 10.568 -16.501 1.00 91.62 1017 GLU A O 1
ATOM 7985 N N . VAL A 1 1018 ? -11.465 9.316 -15.138 1.00 91.00 1018 VAL A N 1
ATOM 7986 C CA . VAL A 1 1018 ? -12.368 8.169 -15.094 1.00 91.00 1018 VAL A CA 1
ATOM 7987 C C . VAL A 1 1018 ? -13.558 8.509 -14.200 1.00 91.00 1018 VAL A C 1
ATOM 7989 O O . VAL A 1 1018 ? -13.423 9.047 -13.098 1.00 91.00 1018 VAL A O 1
ATOM 7992 N N . LYS A 1 1019 ? -14.765 8.179 -14.665 1.00 90.94 1019 LYS A N 1
ATOM 7993 C CA . LYS A 1 1019 ? -15.982 8.367 -13.871 1.00 90.94 1019 LYS A CA 1
ATOM 7994 C C . LYS A 1 1019 ? -15.920 7.479 -12.628 1.00 90.94 1019 LYS A C 1
ATOM 7996 O O . LYS A 1 1019 ? -15.987 6.259 -12.739 1.00 90.94 1019 LYS A O 1
ATOM 8001 N N . GLN A 1 1020 ? -15.881 8.086 -11.444 1.00 90.00 1020 GLN A N 1
ATOM 8002 C CA . GLN A 1 1020 ? -15.775 7.347 -10.177 1.00 90.00 1020 GLN A CA 1
ATOM 8003 C C . GLN A 1 1020 ? -16.953 6.382 -9.954 1.00 90.00 1020 GLN A C 1
ATOM 8005 O O . GLN A 1 1020 ? -16.769 5.285 -9.442 1.00 90.00 1020 GLN A O 1
ATOM 8010 N N . VAL A 1 1021 ? -18.153 6.727 -10.435 1.00 91.12 1021 VAL A N 1
ATOM 8011 C CA . VAL A 1 1021 ? -19.317 5.820 -10.433 1.00 91.12 1021 VAL A CA 1
ATOM 8012 C C . VAL A 1 1021 ? -19.037 4.535 -11.222 1.00 91.12 1021 VAL A C 1
ATOM 8014 O O . VAL A 1 1021 ? -19.432 3.460 -10.789 1.00 91.12 1021 VAL A O 1
ATOM 8017 N N . SER A 1 1022 ? -18.316 4.618 -12.344 1.00 92.62 1022 SER A N 1
ATOM 8018 C CA . SER A 1 1022 ? -17.927 3.440 -13.127 1.00 92.62 1022 SER A CA 1
ATOM 8019 C C . SER A 1 1022 ? -16.920 2.562 -12.376 1.00 92.62 1022 SER A C 1
ATOM 8021 O O . SER A 1 1022 ? -17.007 1.341 -12.463 1.00 92.62 1022 SER A O 1
ATOM 8023 N N . LEU A 1 1023 ? -16.015 3.157 -11.588 1.00 92.81 1023 LEU A N 1
ATOM 8024 C CA . LEU A 1 1023 ? -15.118 2.400 -10.706 1.00 92.81 1023 LEU A CA 1
ATOM 8025 C C . LEU A 1 1023 ? -15.896 1.662 -9.611 1.00 92.81 1023 LEU A C 1
ATOM 8027 O O . LEU A 1 1023 ? -15.623 0.489 -9.361 1.00 92.81 1023 LEU A O 1
ATOM 8031 N N . VAL A 1 1024 ? -16.894 2.318 -9.007 1.00 94.25 1024 VAL A N 1
ATOM 8032 C CA . VAL A 1 1024 ? -17.789 1.696 -8.017 1.00 94.25 1024 VAL A CA 1
ATOM 8033 C C . VAL A 1 1024 ? -18.590 0.555 -8.650 1.00 94.25 1024 VAL A C 1
ATOM 8035 O O . VAL A 1 1024 ? -18.640 -0.534 -8.086 1.00 94.25 1024 VAL A O 1
ATOM 8038 N N . ASP A 1 1025 ? -19.146 0.753 -9.846 1.00 94.81 1025 ASP A N 1
ATOM 8039 C CA . ASP A 1 1025 ? -19.839 -0.295 -10.606 1.00 94.81 1025 ASP A CA 1
ATOM 8040 C C . ASP A 1 1025 ? -18.948 -1.526 -10.830 1.00 94.81 1025 ASP A C 1
ATOM 8042 O O . ASP A 1 1025 ? -19.367 -2.655 -10.573 1.00 94.81 1025 ASP A O 1
ATOM 8046 N N . MET A 1 1026 ? -17.702 -1.317 -11.268 1.00 96.19 1026 MET A N 1
ATOM 8047 C CA . MET A 1 1026 ? -16.738 -2.403 -11.465 1.00 96.19 1026 MET A CA 1
ATOM 8048 C C . MET A 1 1026 ? -16.346 -3.074 -10.146 1.00 96.19 1026 MET A C 1
ATOM 8050 O O . MET A 1 1026 ? -16.165 -4.293 -10.126 1.00 96.19 1026 MET A O 1
ATOM 8054 N N . ALA A 1 1027 ? -16.235 -2.308 -9.056 1.00 96.12 1027 ALA A N 1
ATOM 8055 C CA . ALA A 1 1027 ? -15.964 -2.821 -7.716 1.00 96.12 1027 ALA A CA 1
ATOM 8056 C C . ALA A 1 1027 ? -17.100 -3.713 -7.199 1.00 96.12 1027 ALA A C 1
ATOM 8058 O O . ALA A 1 1027 ? -16.838 -4.770 -6.626 1.00 96.12 1027 ALA A O 1
ATOM 8059 N N . VAL A 1 1028 ? -18.354 -3.331 -7.444 1.00 96.06 1028 VAL A N 1
ATOM 8060 C CA . VAL A 1 1028 ? -19.547 -4.115 -7.080 1.00 96.06 1028 VAL A CA 1
ATOM 8061 C C . VAL A 1 1028 ? -19.616 -5.395 -7.901 1.00 96.06 1028 VAL A C 1
ATOM 8063 O O . VAL A 1 1028 ? -19.821 -6.475 -7.352 1.00 96.06 1028 VAL A O 1
ATOM 8066 N N . ASP A 1 1029 ? -19.373 -5.280 -9.204 1.00 95.75 1029 ASP A N 1
ATOM 8067 C CA . ASP A 1 1029 ? -19.372 -6.404 -10.133 1.00 95.75 1029 ASP A CA 1
ATOM 8068 C C . ASP A 1 1029 ? -18.366 -7.496 -9.738 1.00 95.75 1029 ASP A C 1
ATOM 8070 O O . ASP A 1 1029 ? -18.700 -8.679 -9.778 1.00 95.75 1029 ASP A O 1
ATOM 8074 N N . ARG A 1 1030 ? -17.148 -7.112 -9.330 1.00 96.56 1030 ARG A N 1
ATOM 8075 C CA . ARG A 1 1030 ? -16.158 -8.067 -8.804 1.00 96.56 1030 ARG A CA 1
ATOM 8076 C C . ARG A 1 1030 ? -16.412 -8.465 -7.356 1.00 96.56 1030 ARG A C 1
ATOM 8078 O O . ARG A 1 1030 ? -16.050 -9.569 -6.975 1.00 96.56 1030 ARG A O 1
ATOM 8085 N N . GLY A 1 1031 ? -17.079 -7.619 -6.568 1.00 96.44 1031 GLY A N 1
ATOM 8086 C CA . GLY A 1 1031 ? -17.451 -7.900 -5.178 1.00 96.44 1031 GLY A CA 1
ATOM 8087 C C . GLY A 1 1031 ? -18.260 -9.190 -5.018 1.00 96.44 1031 GLY A C 1
ATOM 8088 O O . GLY A 1 1031 ? -18.065 -9.908 -4.039 1.00 96.44 1031 GLY A O 1
ATOM 8089 N N . GLY A 1 1032 ? -19.076 -9.540 -6.021 1.00 95.69 1032 GLY A N 1
ATOM 8090 C CA . GLY A 1 1032 ? -19.794 -10.820 -6.086 1.00 95.69 1032 GLY A CA 1
ATOM 8091 C C . GLY A 1 1032 ? -18.900 -12.067 -6.121 1.00 95.69 1032 GLY A C 1
ATOM 8092 O O . GLY A 1 1032 ? -19.380 -13.159 -5.841 1.00 95.69 1032 GLY A O 1
ATOM 8093 N N . TYR A 1 1033 ? -17.607 -11.915 -6.407 1.00 97.81 1033 TYR A N 1
ATOM 8094 C CA . TYR A 1 1033 ? -16.615 -12.992 -6.482 1.00 97.81 1033 TYR A CA 1
ATOM 8095 C C . TYR A 1 1033 ? -15.442 -12.781 -5.504 1.00 97.81 1033 TYR A C 1
ATOM 8097 O O . TYR A 1 1033 ? -14.404 -13.419 -5.632 1.00 97.81 1033 TYR A O 1
ATOM 8105 N N . ILE A 1 1034 ? -15.585 -11.871 -4.533 1.00 98.00 1034 ILE A N 1
ATOM 8106 C CA . ILE A 1 1034 ? -14.568 -11.571 -3.513 1.00 98.00 1034 ILE A CA 1
ATOM 8107 C C . ILE A 1 1034 ? -15.170 -11.865 -2.140 1.00 98.00 1034 ILE A C 1
ATOM 8109 O O . ILE A 1 1034 ? -16.046 -11.136 -1.659 1.00 98.00 1034 ILE A O 1
ATOM 8113 N N . ASP A 1 1035 ? -14.732 -12.950 -1.511 1.00 96.81 1035 ASP A N 1
ATOM 8114 C CA . ASP A 1 1035 ? -15.224 -13.399 -0.203 1.00 96.81 1035 ASP A CA 1
ATOM 8115 C C . ASP A 1 1035 ? -14.665 -12.577 0.969 1.00 96.81 1035 ASP A C 1
ATOM 8117 O O . ASP A 1 1035 ? -15.355 -12.441 1.982 1.00 96.81 1035 ASP A O 1
ATOM 8121 N N . GLN A 1 1036 ? -13.523 -11.905 0.795 1.00 97.19 1036 GLN A N 1
ATOM 8122 C CA . GLN A 1 1036 ? -13.023 -10.859 1.697 1.00 97.19 1036 GLN A CA 1
ATOM 8123 C C . GLN A 1 1036 ? -13.469 -9.463 1.232 1.00 97.19 1036 GLN A C 1
ATOM 8125 O O . GLN A 1 1036 ? -14.668 -9.232 1.117 1.00 97.19 1036 GLN A O 1
ATOM 8130 N N . SER A 1 1037 ? -12.568 -8.520 0.954 1.00 97.31 1037 SER A N 1
ATOM 8131 C CA . SER A 1 1037 ? -12.880 -7.194 0.407 1.00 97.31 1037 SER A CA 1
ATOM 8132 C C . SER A 1 1037 ? -11.804 -6.721 -0.586 1.00 97.31 1037 SER A C 1
ATOM 8134 O O . SER A 1 1037 ? -10.988 -7.496 -1.088 1.00 97.31 1037 SER A O 1
ATOM 8136 N N . GLN A 1 1038 ? -11.853 -5.439 -0.940 1.00 95.56 1038 GLN A N 1
ATOM 8137 C CA . GLN A 1 1038 ? -10.961 -4.789 -1.894 1.00 95.56 1038 GLN A CA 1
ATOM 8138 C C . GLN A 1 1038 ? -10.625 -3.370 -1.424 1.00 95.56 1038 GLN A C 1
ATOM 8140 O O . GLN A 1 1038 ? -11.518 -2.636 -0.989 1.00 95.56 1038 GLN A O 1
ATOM 8145 N N . THR A 1 1039 ? -9.363 -2.959 -1.554 1.00 92.00 1039 THR A N 1
ATOM 8146 C CA . THR A 1 1039 ? -8.931 -1.595 -1.211 1.00 92.00 1039 THR A CA 1
ATOM 8147 C C . THR A 1 1039 ? -9.353 -0.601 -2.293 1.00 92.00 1039 THR A C 1
ATOM 8149 O O . THR A 1 1039 ? -8.614 -0.335 -3.238 1.00 92.00 1039 THR A O 1
ATOM 8152 N N . LEU A 1 1040 ? -10.573 -0.065 -2.196 1.00 91.31 1040 LEU A N 1
ATOM 8153 C CA . LEU A 1 1040 ? -11.088 0.893 -3.176 1.00 91.31 1040 LEU A CA 1
ATOM 8154 C C . LEU A 1 1040 ? -10.610 2.316 -2.860 1.00 91.31 1040 LEU A C 1
ATOM 8156 O O . LEU A 1 1040 ? -11.115 2.960 -1.939 1.00 91.31 1040 LEU A O 1
ATOM 8160 N N . ASN A 1 1041 ? -9.666 2.813 -3.655 1.00 91.06 1041 ASN A N 1
ATOM 8161 C CA . ASN A 1 1041 ? -9.249 4.212 -3.628 1.00 91.06 1041 ASN A CA 1
ATOM 8162 C C . ASN A 1 1041 ? -10.073 5.038 -4.624 1.00 91.06 1041 ASN A C 1
ATOM 8164 O O . ASN A 1 1041 ? -10.377 4.580 -5.726 1.00 91.06 1041 ASN A O 1
ATOM 8168 N N . ILE A 1 1042 ? -10.427 6.261 -4.229 1.00 89.75 1042 ILE A N 1
ATOM 8169 C CA . ILE A 1 1042 ? -11.221 7.194 -5.033 1.00 89.75 1042 ILE A CA 1
ATOM 8170 C C . ILE A 1 1042 ? -10.415 8.469 -5.269 1.00 89.75 1042 ILE A C 1
ATOM 8172 O O . ILE A 1 1042 ? -9.828 9.038 -4.343 1.00 89.75 1042 ILE A O 1
ATOM 8176 N N . GLN A 1 1043 ? -10.410 8.937 -6.515 1.00 89.25 1043 GLN A N 1
ATOM 8177 C CA . GLN A 1 1043 ? -9.756 10.177 -6.918 1.00 89.25 1043 GLN A CA 1
ATOM 8178 C C . GLN A 1 1043 ? -10.813 11.198 -7.345 1.00 89.25 1043 GLN A C 1
ATOM 8180 O O . GLN A 1 1043 ? -11.564 10.976 -8.295 1.00 89.25 1043 GLN A O 1
ATOM 8185 N N . LEU A 1 1044 ? -10.875 12.332 -6.647 1.00 86.25 1044 LEU A N 1
ATOM 8186 C CA . LEU A 1 1044 ? -11.790 13.425 -6.971 1.00 86.25 1044 LEU A CA 1
ATOM 8187 C C . LEU A 1 1044 ? -11.023 14.687 -7.340 1.00 86.25 1044 LEU A C 1
ATOM 8189 O O . LEU A 1 1044 ? -10.193 15.178 -6.580 1.00 86.25 1044 LEU A O 1
ATOM 8193 N N . ASP A 1 1045 ? -11.355 15.251 -8.498 1.00 80.38 1045 ASP A N 1
ATOM 8194 C CA . ASP A 1 1045 ? -10.970 16.620 -8.813 1.00 80.38 1045 ASP A CA 1
ATOM 8195 C C . ASP A 1 1045 ? -11.903 17.591 -8.073 1.00 80.38 1045 ASP A C 1
ATOM 8197 O O . ASP A 1 1045 ? -13.135 17.502 -8.201 1.00 80.38 1045 ASP A O 1
ATOM 8201 N N . LYS A 1 1046 ? -11.319 18.483 -7.261 1.00 80.19 1046 LYS A N 1
ATOM 8202 C CA . LYS A 1 1046 ? -12.031 19.421 -6.374 1.00 80.19 1046 LYS A CA 1
ATOM 8203 C C . LYS A 1 1046 ? -13.110 18.720 -5.542 1.00 80.19 1046 LYS A C 1
ATOM 8205 O O . LYS A 1 1046 ? -14.315 18.834 -5.821 1.00 80.19 1046 LYS A O 1
ATOM 8210 N N . ALA A 1 1047 ? -12.664 17.943 -4.557 1.00 82.50 1047 ALA A N 1
ATOM 8211 C CA . ALA A 1 1047 ? -13.550 17.241 -3.642 1.00 82.50 1047 ALA A CA 1
ATOM 8212 C C . ALA A 1 1047 ? -14.397 18.229 -2.818 1.00 82.50 1047 ALA A C 1
ATOM 8214 O O . ALA A 1 1047 ? -13.901 19.246 -2.340 1.00 82.50 1047 ALA A O 1
ATOM 8215 N N . ASP A 1 1048 ? -15.682 17.915 -2.661 1.00 86.69 1048 ASP A N 1
ATOM 8216 C CA . ASP A 1 1048 ? -16.611 18.635 -1.793 1.00 86.69 1048 ASP A CA 1
ATOM 8217 C C . ASP A 1 1048 ? -17.441 17.625 -0.982 1.00 86.69 1048 ASP A C 1
ATOM 8219 O O . ASP A 1 1048 ? -17.572 16.454 -1.364 1.00 86.69 1048 ASP A O 1
ATOM 8223 N N . CYS A 1 1049 ? -18.008 18.066 0.144 1.00 89.19 1049 CYS A N 1
ATOM 8224 C CA . CYS A 1 1049 ? -18.783 17.192 1.030 1.00 89.19 1049 CYS A CA 1
ATOM 8225 C C . CYS A 1 1049 ? -19.985 16.545 0.321 1.00 89.19 1049 CYS A C 1
ATOM 8227 O O . CYS A 1 1049 ? -20.376 15.431 0.669 1.00 89.19 1049 CYS A O 1
ATOM 8229 N N . VAL A 1 1050 ? -20.564 17.201 -0.691 1.00 91.06 1050 VAL A N 1
ATOM 8230 C CA . VAL A 1 1050 ? -21.744 16.705 -1.414 1.00 91.06 1050 VAL A CA 1
ATOM 8231 C C . VAL A 1 1050 ? -21.376 15.507 -2.289 1.00 91.06 1050 VAL A C 1
ATOM 8233 O O . VAL A 1 1050 ? -22.021 14.462 -2.208 1.00 91.06 1050 VAL A O 1
ATOM 8236 N N . LYS A 1 1051 ? -20.315 15.616 -3.093 1.00 90.12 1051 LYS A N 1
ATOM 8237 C CA . LYS A 1 1051 ? -19.795 14.540 -3.944 1.00 90.12 1051 LYS A CA 1
ATOM 8238 C C . LYS A 1 1051 ? -19.344 13.348 -3.109 1.00 90.12 1051 LYS A C 1
ATOM 8240 O O . LYS A 1 1051 ? -19.683 12.217 -3.454 1.00 90.12 1051 LYS A O 1
ATOM 8245 N N . ILE A 1 1052 ? -18.622 13.594 -2.014 1.00 91.06 1052 ILE A N 1
ATOM 8246 C CA . ILE A 1 1052 ? -18.154 12.526 -1.118 1.00 91.06 1052 ILE A CA 1
ATOM 8247 C C . ILE A 1 1052 ? -19.351 11.826 -0.466 1.00 91.06 1052 ILE A C 1
ATOM 8249 O O . ILE A 1 1052 ? -19.422 10.598 -0.482 1.00 91.06 1052 ILE A O 1
ATOM 8253 N N . THR A 1 1053 ? -20.347 12.585 0.007 1.00 94.00 1053 THR A N 1
ATOM 8254 C CA . THR A 1 1053 ? -21.598 12.020 0.538 1.00 94.00 1053 THR A CA 1
ATOM 8255 C C . THR A 1 1053 ? -22.281 11.126 -0.492 1.00 94.00 1053 THR A C 1
ATOM 8257 O O . THR A 1 1053 ? -22.616 9.981 -0.193 1.00 94.00 1053 THR A O 1
ATOM 8260 N N . LEU A 1 1054 ? -22.462 11.612 -1.724 1.00 92.75 1054 LEU A N 1
ATOM 8261 C CA . LEU A 1 1054 ? -23.093 10.835 -2.791 1.00 92.75 1054 LEU A CA 1
ATOM 8262 C C . LEU A 1 1054 ? -22.346 9.526 -3.070 1.00 92.75 1054 LEU A C 1
ATOM 8264 O O . LEU A 1 1054 ? -22.995 8.499 -3.268 1.00 92.75 1054 LEU A O 1
ATOM 8268 N N . LEU A 1 1055 ? -21.011 9.546 -3.053 1.00 92.44 1055 LEU A N 1
ATOM 8269 C CA . LEU A 1 1055 ? -20.190 8.355 -3.264 1.00 92.44 1055 LEU A CA 1
ATOM 8270 C C . LEU A 1 1055 ? -20.291 7.363 -2.108 1.00 92.44 1055 LEU A C 1
ATOM 8272 O O . LEU A 1 1055 ? -20.549 6.193 -2.371 1.00 92.44 1055 LEU A O 1
ATOM 8276 N N . HIS A 1 1056 ? -20.184 7.798 -0.850 1.00 95.12 1056 HIS A N 1
ATOM 8277 C CA . HIS A 1 1056 ? -20.355 6.896 0.300 1.00 95.12 1056 HIS A CA 1
ATOM 8278 C C . HIS A 1 1056 ? -21.746 6.260 0.338 1.00 95.12 1056 HIS A C 1
ATOM 8280 O O . HIS A 1 1056 ? -21.890 5.064 0.582 1.00 95.12 1056 HIS A O 1
ATOM 8286 N N . PHE A 1 1057 ? -22.796 7.031 0.041 1.00 96.25 1057 PHE A N 1
ATOM 8287 C CA . PHE A 1 1057 ? -24.147 6.477 -0.048 1.00 96.25 1057 PHE A CA 1
ATOM 8288 C C . PHE A 1 1057 ? -24.328 5.547 -1.249 1.00 96.25 1057 PHE A C 1
ATOM 8290 O O . PHE A 1 1057 ? -25.143 4.626 -1.176 1.00 96.25 1057 PHE A O 1
ATOM 8297 N N . LEU A 1 1058 ? -23.615 5.778 -2.354 1.00 95.25 1058 LEU A N 1
ATOM 8298 C CA . LEU A 1 1058 ? -23.619 4.883 -3.508 1.00 95.25 1058 LEU A CA 1
ATOM 8299 C C . LEU A 1 1058 ? -22.946 3.552 -3.161 1.00 95.25 1058 LEU A C 1
ATOM 8301 O O . LEU A 1 1058 ? -23.565 2.506 -3.345 1.00 95.25 1058 LEU A O 1
ATOM 8305 N N . THR A 1 1059 ? -21.727 3.584 -2.615 1.00 95.50 1059 THR A N 1
ATOM 8306 C CA . THR A 1 1059 ? -20.971 2.378 -2.240 1.00 95.50 1059 THR A CA 1
ATOM 8307 C C . THR A 1 1059 ? -21.721 1.552 -1.194 1.00 95.50 1059 THR A C 1
ATOM 8309 O O . THR A 1 1059 ? -21.832 0.333 -1.349 1.00 95.50 1059 THR A O 1
ATOM 8312 N N . TRP A 1 1060 ? -22.339 2.211 -0.207 1.00 96.62 1060 TRP A N 1
ATOM 8313 C CA . TRP A 1 1060 ? -23.218 1.574 0.776 1.00 96.62 1060 TRP A CA 1
ATOM 8314 C C . TRP A 1 1060 ? -24.437 0.904 0.131 1.00 96.62 1060 TRP A C 1
ATOM 8316 O O . TRP A 1 1060 ? -24.671 -0.288 0.324 1.00 96.62 1060 TRP A O 1
ATOM 8326 N N . LYS A 1 1061 ? -25.211 1.641 -0.681 1.00 95.75 1061 LYS A N 1
ATOM 8327 C CA . LYS A 1 1061 ? -26.434 1.112 -1.318 1.00 95.75 1061 LYS A CA 1
ATOM 8328 C C . LYS A 1 1061 ? -26.156 -0.046 -2.265 1.00 95.75 1061 LYS A C 1
ATOM 8330 O O . LYS A 1 1061 ? -26.992 -0.935 -2.394 1.00 95.75 1061 LYS A O 1
ATOM 8335 N N . MET A 1 1062 ? -25.014 -0.020 -2.944 1.00 94.62 1062 MET A N 1
ATOM 8336 C CA . MET A 1 1062 ? -24.593 -1.107 -3.825 1.00 94.62 1062 MET A CA 1
ATOM 8337 C C . MET A 1 1062 ? -24.001 -2.296 -3.054 1.00 94.62 1062 MET A C 1
ATOM 8339 O O . MET A 1 1062 ? -23.709 -3.335 -3.643 1.00 94.62 1062 MET A O 1
ATOM 8343 N N . GLY A 1 1063 ? -23.870 -2.173 -1.731 1.00 95.00 1063 GLY A N 1
ATOM 8344 C CA . GLY A 1 1063 ? -23.470 -3.249 -0.841 1.00 95.00 1063 GLY A CA 1
ATOM 8345 C C . GLY A 1 1063 ? -21.987 -3.579 -0.923 1.00 95.00 1063 GLY A C 1
ATOM 8346 O O . GLY A 1 1063 ? -21.645 -4.751 -0.764 1.00 95.00 1063 GLY A O 1
ATOM 8347 N N . LEU A 1 1064 ? -21.115 -2.599 -1.180 1.00 96.62 1064 LEU A N 1
ATOM 8348 C CA . LEU A 1 1064 ? -19.676 -2.785 -0.991 1.00 96.62 1064 LEU A CA 1
ATOM 8349 C C . LEU A 1 1064 ? -19.356 -3.042 0.487 1.00 96.62 1064 LEU A C 1
ATOM 8351 O O . LEU A 1 1064 ? -20.058 -2.571 1.373 1.00 96.62 1064 LEU A O 1
ATOM 8355 N N . LYS A 1 1065 ? -18.300 -3.817 0.743 1.00 97.25 1065 LYS A N 1
ATOM 8356 C CA . LYS A 1 1065 ? -17.787 -4.086 2.096 1.00 97.25 1065 LYS A CA 1
ATOM 8357 C C . LYS A 1 1065 ? -16.907 -2.927 2.564 1.00 97.25 1065 LYS A C 1
ATOM 8359 O O . LYS A 1 1065 ? -17.205 -2.279 3.561 1.00 97.25 1065 LYS A O 1
ATOM 8364 N N . THR A 1 1066 ? -15.896 -2.608 1.763 1.00 95.38 1066 THR A N 1
ATOM 8365 C CA . THR A 1 1066 ? -15.070 -1.403 1.900 1.00 95.38 1066 THR A CA 1
ATOM 8366 C C . THR A 1 1066 ? -15.602 -0.349 0.943 1.00 95.38 1066 THR A C 1
ATOM 8368 O O . THR A 1 1066 ? -15.623 -0.562 -0.269 1.00 95.38 1066 THR A O 1
ATOM 8371 N N . GLY A 1 1067 ? -16.104 0.754 1.496 1.00 90.06 1067 GLY A N 1
ATOM 8372 C CA . GLY A 1 1067 ? -16.686 1.855 0.739 1.00 90.06 1067 GLY A CA 1
ATOM 8373 C C . GLY A 1 1067 ? -15.612 2.688 0.056 1.00 90.06 1067 GLY A C 1
ATOM 8374 O O . GLY A 1 1067 ? -15.506 2.671 -1.165 1.00 90.06 1067 GLY A O 1
ATOM 8375 N N . ILE A 1 1068 ? -14.820 3.411 0.844 1.00 88.56 1068 ILE A N 1
ATOM 8376 C CA . ILE A 1 1068 ? -13.661 4.173 0.367 1.00 88.56 1068 ILE A CA 1
ATOM 8377 C C . ILE A 1 1068 ? -12.530 3.938 1.366 1.00 88.56 1068 ILE A C 1
ATOM 8379 O O . ILE A 1 1068 ? -12.719 4.164 2.562 1.00 88.56 1068 ILE A O 1
ATOM 8383 N N . CYS A 1 1069 ? -11.382 3.464 0.878 1.00 85.44 1069 CYS A N 1
ATOM 8384 C CA . CYS A 1 1069 ? -10.155 3.403 1.664 1.00 85.44 1069 CYS A CA 1
ATOM 8385 C C . CYS A 1 1069 ? -9.496 4.783 1.640 1.00 85.44 1069 CYS A C 1
ATOM 8387 O O . CYS A 1 1069 ? -9.731 5.565 2.546 1.00 85.44 1069 CYS A O 1
ATOM 8389 N N . ASN A 1 1070 ? -8.766 5.145 0.580 1.00 84.38 1070 ASN A N 1
ATOM 8390 C CA . ASN A 1 1070 ? -8.203 6.490 0.459 1.00 84.38 1070 ASN A CA 1
ATOM 8391 C C . ASN A 1 1070 ? -9.024 7.377 -0.475 1.00 84.38 1070 ASN A C 1
ATOM 8393 O O . ASN A 1 1070 ? -9.408 6.970 -1.576 1.00 84.38 1070 ASN A O 1
ATOM 8397 N N . LEU A 1 1071 ? -9.204 8.630 -0.060 1.00 84.75 1071 LEU A N 1
ATOM 8398 C CA . LEU A 1 1071 ? -9.759 9.699 -0.877 1.00 84.75 1071 LEU A CA 1
ATOM 8399 C C . LEU A 1 1071 ? -8.644 10.677 -1.253 1.00 84.75 1071 LEU A C 1
ATOM 8401 O O . LEU A 1 1071 ? -8.185 11.457 -0.423 1.00 84.75 1071 LEU A O 1
ATOM 8405 N N . ARG A 1 1072 ? -8.228 10.679 -2.521 1.00 83.56 1072 ARG A N 1
ATOM 8406 C CA . ARG A 1 1072 ? -7.241 11.649 -3.016 1.00 83.56 1072 ARG A CA 1
ATOM 8407 C C . ARG A 1 1072 ? -7.950 12.813 -3.700 1.00 83.56 1072 ARG A C 1
ATOM 8409 O O . ARG A 1 1072 ? -8.746 12.598 -4.614 1.00 83.56 1072 ARG A O 1
ATOM 8416 N N . SER A 1 1073 ? -7.619 14.038 -3.296 1.00 81.06 1073 SER A N 1
ATOM 8417 C CA . SER A 1 1073 ? -8.106 15.269 -3.929 1.00 81.06 1073 SER A CA 1
ATOM 8418 C C . SER A 1 1073 ? -6.948 16.089 -4.490 1.00 81.06 1073 SER A C 1
ATOM 8420 O O . SER A 1 1073 ? -5.918 16.233 -3.834 1.00 81.06 1073 SER A O 1
ATOM 8422 N N . ARG A 1 1074 ? -7.130 16.669 -5.681 1.00 74.50 1074 ARG A N 1
ATOM 8423 C CA . ARG A 1 1074 ? -6.297 17.782 -6.177 1.00 74.50 1074 ARG A CA 1
ATOM 8424 C C . ARG A 1 1074 ? -6.935 19.104 -5.728 1.00 74.50 1074 ARG A C 1
ATOM 8426 O O . ARG A 1 1074 ? -8.165 19.190 -5.690 1.00 74.50 1074 ARG A O 1
ATOM 8433 N N . ARG A 1 1075 ? -6.114 20.073 -5.307 1.00 52.19 1075 ARG A N 1
ATOM 8434 C CA . ARG A 1 1075 ? -6.553 21.435 -4.952 1.00 52.19 1075 ARG A CA 1
ATOM 8435 C C . ARG A 1 1075 ? -6.471 22.351 -6.163 1.00 52.19 1075 ARG A C 1
ATOM 8437 O O . ARG A 1 1075 ? -5.470 22.224 -6.902 1.00 52.19 1075 ARG A O 1
#

Organism: NCBI:txid586526

Radius of gyration: 34.27 Å; chains: 1; bounding box: 93×87×81 Å

Sequence (1075 aa):
MESRLSPNGRKHRPLGLQNRDNNCYLNSVLQCLTFTTPLADFCLGRQHSSKCHSLVDGDDCPFCILEKRITRSLTLELTHDEPGQILSSLGIFAKDFAASRQEDAHEFLRCVIHACQYISPRLRTSETGDAEPFTGESVLKEIFGGALQSRVECPSCEADSIQVEETMDISLDISHSDSVKESLQMFFEREILDDNNKFTCAKCNQVVKATKQLSLLEAPNVLVIHLKRFDNVSNKIEKPIAFDKILVLSSFLDEASKDHQAEYELFGVILHSGSTLESGHYCAYVKDSLDQWYCCDDMLVSLSTLQGVSLEEAYILFYSRSNQRPASAEALNSSEGSLSMLSENVYVVERDFDKITARLKKLSYGLSSDHCDPGLVAQKVCATFCKEFTTDQLDELAADIAAAMTCSHPDYASLAARIAVSNLHQNTKESFSETVHDMFNNINERSGLQASLLDYDVFLIVEKRLYLMKIQGKVVERPQHMLMRVALGIHTDDIESAIETYHLMSQRWFTHASPTLCNAGTPRPQLSSCFLICMKDDSFEDIYETLKECVVISNSGGSIGVSVHNAPATGSYICGTNGMSNGIAQLLRVLNNTAHYARYVDQGGGKPSGAFAVYLEPWHADIYDYLELGKNDGKEEHRARDLSYALWVPDLFMQRVKSDGEWSLFCPNEAPGLADCWGKEFESLYMKYEREGKAKKVVEAQDLWLEILISQLETGGMPYMLFKDTCNRKSNQQNVGTITSSSLCGEVIEYSSPTETAVCNNASIALPRFVREKNVPLEPHPSILVGSLGSKNRYFDFDMLAKVTAIVASDLDKIIDVNHYPVDTARTSNMRHRPIGIGVQGLADAFILLGMPFDSPEARQLNKDIFETIYYHALKASSELTIIYGAYETYKGSPGILQPDMWNVTPSKRWDWDLLRDMISKNGVRNSLLVALMPTGSTSQILGNSESFEPYTSNIYSHRGLSGEIVHVNKHLLHDLTDMGLWSEALKSKIIRENGSVANVQEIPEELKKIYRVAWEVKQVSLVDMAVDRGGYIDQSQTLNIQLDKADCVKITLLHFLTWKMGLKTGICNLRSRR